Protein AF-A0AAD8X0L3-F1 (afdb_monomer)

Foldseek 3Di:
DQDDDLFDPVLLVVLVCLVPDPAHDFDWDWDDDPLRKIWTWTDDSVHSQKIKIFIAFFAFADDDDRDQEADPQLVVQVCVQLVQFWDWDPPGPPPGHTIITGGCPSPPDPVVSSVNSRSVRNSVLSSQLRNVVVVVVPADAAAKGWTPSDVVWIWIWHDHVQWIKIKGFAADDDVLLLVLLLVVLVVVQVVLVVDPLHWHKDWDQFDDPRCPPPDVVNRDHSNGMIMTIGGPSCCPDPNSSVSSSCSSCVNVSSSVVSVVVVVVVVVVVVVVVVVVVVVVVVVVVVVVPPPPPPPPDDDDDDDDDDDDDPPPVVVVVVVVVVVVVVPPDDDDDDDPPPVVVVVVPPPPDDDDDDDPDPPPPPPDDDDDDLPQFLAADPQQDDPCVVVPVNLLCLCVVVVVVVVVCCVPPNPVPAFPLSVCLVVLLVVLVVLQLQLLLVLLQVVLQQFLFLDPAFDAQSLLVLLVCLSSLSSVVSVVSVVCVVPAVLSSVAAADFVVLLVLLVVCCQPVLQVVQLVVLLVCLPPVNVRHKVVSLLVCLLFALSSLRSTGRVVSVVNVVSLCCSQVVCSVVSNHHSVSVSVSVVVLSVLSRQLRRSGWDDDPVVCVVPVCVCQVAPGVNQSSCCSVVVQANRTSGGCVVCVVVVRGDPCSVVSNVDSVSTDNDQAQEEEEAEAEDLCSQLLFSSHPQVNQLAAQPDDDPCCVVCSVVSVVQLVCLVPVQQEWGWRHWKDQPPHIYTYTYRSDYNVLLVDPVCLVVLVNRVLVVQVVSQVSVHAEYFYDACSLPCVRQLRVVNNCVVPVPRNYAYFPLLLLLLLLLLVQDDPPAQEEEEEPAPDLNSLSNVLVCLVVNRAYEYADPVVLVVSLVVHDPVSSVSYDYDDPDADQEYEHAAQDLVNVVPHDFQREYGYSHPDFYDDNDPRYHGDGRAKWAAAPSMGNQSGDDHRHHGRMDHSSVVLRVLCSVVVPPHHHGRSRDDNNVVSVVSCVVSPTGRPDRD

Sequence (990 aa):
MAFFSSGSRALVEILTRLQSAETPMPVDQTFFEFGSIKYHVQASASDPENVHLSISTPSLSHEASPSTALPEFTLEETRKMYRKFAEIVEPSRDGYALTLKLNFSGLARPKDRARAIRQVSLLQSVVLSSQLKHILGNLGASGATKLVYNHRDPFFVSRTPGKINAIFPMRFRDDTDLAVATSFFQELQEAGNSYSKAPKCSWSAIPPPELRGESVHHLTTNGGFVSFDIFERHVKRNRAAKTAWILLNFQSYVKYHIKCTRSYIQSRMRKRQESLTEVIQGARLRGSDNTKKLQVRKKSKRRLISLGKAKKLQKGFRALVDRIKGLRLRIRVRALDRLRRYYRQCFAVPRVKGNKYYDKLEEEGHHPAITMATRPGPLTEWPWQWMGSFKYLVLAPAALHTAHRVLTKGWGDIDPAYATMLPALLLRMIHNQIWISLSRHQTARRKHIIVDRSLDFDQVDRESSWDDQIIFNGLFFYMAYIAVPNVSRMPLWRTEGVIITALLHIGPVEFLYYWFHRALHHHFLYSRYHSHHHASIVTEPITSVIHPFAEHVVYFLLFSIPTMTPIFTGCGSVLAVVLYITYIDFMNNMGHCNFELVPKWIFQVFPPLKYLMYTPSFHSLHHTQFRTNYSLFMPFYDYIYKTMDNSTDELYERTLKGTEETPDLVHLTHMTTLKSSYHLRVGIASIASKPSDNPVWYMWIIWPMAWLSMVFAWVYGSSAFVVESIKLKKFKMQTWSIPRYNFHYGLIWERESINSLIEKAILDADARGVRVLSLGLLNQAKQLNRSGELFTQKYPKLRVRLVDGSGLATAVVLKSIPLDTKQVFLCGSSSKVAYATAIALCERGVQVIMNEKKEYDTLKSRVPESSTVYLKFTSDEIPQVWIGDIIDDKQQRRAPNGTIFIPTSQFPLKKTRKDCTYLSSPAMKIPETMQNVHTCENWLPRRVMSAWRIAGIIHGLEDWNMHECGDDMMDIEKVWLAAIKNGFIPLSKA

Solvent-accessible surface area (backbone atoms only — not comparable to full-atom values): 54753 Å² total; per-residue (Å²): 128,98,71,85,72,71,46,45,62,66,52,40,52,53,55,49,52,66,72,68,46,93,60,72,68,64,39,82,49,76,52,75,51,91,56,77,26,41,42,37,43,38,31,44,60,92,44,68,62,45,35,38,42,31,38,28,67,66,59,64,47,79,83,66,64,92,66,69,64,66,58,67,73,43,51,53,56,49,50,69,73,38,59,87,40,39,46,79,46,83,78,42,53,91,91,25,37,41,24,34,42,33,35,62,78,88,44,86,47,72,70,52,44,54,51,49,44,57,52,60,21,27,46,66,47,51,52,53,32,44,52,49,50,53,52,64,70,70,58,55,87,72,62,55,46,59,30,32,60,34,96,89,57,48,35,34,42,30,45,49,96,84,35,36,38,41,38,36,56,30,77,64,95,44,73,68,54,35,56,52,42,53,56,51,45,53,52,46,26,54,51,23,68,68,39,88,90,50,52,41,37,46,68,36,78,58,80,59,81,70,58,70,90,60,61,64,79,74,67,65,46,85,61,15,31,41,34,34,45,43,39,65,86,54,40,53,79,87,34,34,52,56,46,45,51,49,63,76,41,40,65,59,51,52,58,49,51,42,52,51,50,52,54,50,50,54,52,50,51,50,54,49,50,53,56,53,48,51,53,52,53,53,51,56,62,56,58,70,67,60,77,80,72,81,85,84,85,86,82,89,82,93,79,90,85,79,93,84,79,84,76,68,68,67,61,60,54,53,61,54,54,55,59,62,64,70,73,77,79,84,86,81,91,86,70,83,80,58,56,73,63,53,68,76,69,73,82,71,84,77,90,73,83,85,77,93,80,71,92,82,69,81,88,66,78,94,73,78,81,84,71,65,18,87,48,64,41,84,55,35,67,54,97,52,58,92,47,59,94,54,44,70,59,74,49,44,66,60,52,52,51,50,52,51,46,42,75,73,60,39,75,86,73,54,44,68,46,69,65,42,48,63,58,50,53,50,48,50,55,52,52,52,50,51,47,40,20,50,42,38,36,50,49,27,64,44,35,28,43,66,66,97,67,69,51,37,49,72,53,51,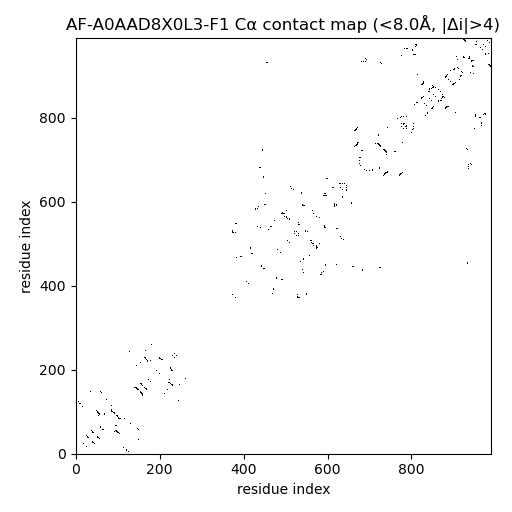62,70,52,58,59,40,62,53,61,55,54,52,51,50,53,47,52,57,49,45,48,74,72,34,75,56,49,66,66,36,46,62,74,41,70,69,20,44,53,51,23,50,53,37,40,75,44,60,40,37,55,52,42,25,55,51,49,54,50,34,64,34,72,74,41,15,36,18,35,46,41,42,36,53,68,44,54,71,35,41,27,55,47,66,59,40,55,19,38,50,60,46,52,53,52,49,56,53,66,38,48,36,49,49,50,23,35,76,73,70,35,28,24,44,51,50,45,54,51,50,52,50,49,53,53,48,54,41,29,50,29,22,23,43,40,55,80,82,61,70,62,58,44,67,78,40,56,73,47,58,37,63,39,62,45,17,48,44,43,46,46,19,45,73,67,66,76,30,39,51,37,69,50,32,38,44,58,14,63,75,70,68,32,53,55,89,56,39,67,60,51,42,55,52,19,67,71,39,48,94,76,70,38,44,30,40,36,38,38,57,38,58,52,65,68,40,55,40,34,35,62,42,34,40,63,70,50,5,49,37,36,66,76,64,88,56,79,66,55,68,75,54,40,65,59,32,53,50,51,48,50,51,27,56,76,69,44,82,51,55,42,58,43,37,44,38,36,46,85,89,50,36,34,33,33,31,34,39,48,50,40,49,70,51,77,71,36,76,85,42,44,64,61,51,48,52,38,51,49,52,46,52,52,52,37,38,76,56,63,19,48,22,38,14,38,33,75,74,70,30,30,59,93,74,36,34,20,47,36,55,53,48,70,76,41,79,82,62,76,34,32,44,23,34,17,48,27,35,28,24,33,48,45,62,71,66,51,65,88,87,58,58,48,37,28,49,41,84,48,90,47,70,31,42,51,52,39,51,46,58,33,19,71,70,70,24,31,41,34,30,70,51,66,73,60,46,57,57,48,56,77,71,39,56,78,91,31,43,83,25,56,41,84,48,89,81,79,75,52,52,35,36,36,30,49,62,76,50,79,67,57,62,68,70,49,52,88,60,20,37,38,43,34,57,24,83,58,70,78,78,83,83,61,87,67,41,46,75,51,68,32,36,41,29,33,57,39,84,74,50,35,40,56,44,53,17,54,57,66,32,53,74,65,30,43,45,22,31,62,50,31,27,50,46,40,54,73,69,65,56,89,65,61,27,28,51,90,50,64,57,59,39,67,62,45,42,53,51,38,47,75,70,45,40,38,74,68,71,86,126

pLDDT: mean 82.47, std 17.4, range [23.55, 97.81]

Structure (mmCIF, N/CA/C/O backbone):
data_AF-A0AAD8X0L3-F1
#
_entry.id   AF-A0AAD8X0L3-F1
#
loop_
_atom_site.group_PDB
_atom_site.id
_atom_site.type_symbol
_atom_site.label_atom_id
_atom_site.label_alt_id
_atom_site.label_comp_id
_atom_site.label_asym_id
_atom_site.label_entity_id
_atom_site.label_seq_id
_atom_site.pdbx_PDB_ins_code
_atom_site.Cartn_x
_atom_site.Cartn_y
_atom_site.Cartn_z
_atom_site.occupancy
_atom_site.B_iso_or_equiv
_atom_site.auth_seq_id
_atom_site.auth_comp_id
_atom_site.auth_asym_id
_atom_site.auth_atom_id
_atom_site.pdbx_PDB_model_num
ATOM 1 N N . MET A 1 1 ? -1.673 -40.780 11.406 1.00 55.72 1 MET A N 1
ATOM 2 C CA . MET A 1 1 ? -1.798 -41.857 10.395 1.00 55.72 1 MET A CA 1
ATOM 3 C C . MET A 1 1 ? -1.290 -41.289 9.078 1.00 55.72 1 MET A C 1
ATOM 5 O O . MET A 1 1 ? -1.738 -40.212 8.727 1.00 55.72 1 MET A O 1
ATOM 9 N N . ALA A 1 2 ? -0.320 -41.915 8.402 1.00 64.75 2 ALA A N 1
ATOM 10 C CA . ALA A 1 2 ? 0.310 -41.288 7.230 1.00 64.75 2 ALA A CA 1
ATOM 11 C C . ALA A 1 2 ? -0.567 -41.329 5.964 1.00 64.75 2 ALA A C 1
ATOM 13 O O . ALA A 1 2 ? -0.543 -40.376 5.199 1.00 64.75 2 ALA A O 1
ATOM 14 N N . PHE A 1 3 ? -1.374 -42.381 5.776 1.00 71.19 3 PHE A N 1
ATOM 15 C CA . PHE A 1 3 ? -2.260 -42.572 4.618 1.00 71.19 3 PHE A CA 1
ATOM 16 C C . PHE A 1 3 ? -3.674 -42.968 5.053 1.00 71.19 3 PHE A C 1
ATOM 18 O O . PHE A 1 3 ? -3.833 -43.651 6.065 1.00 71.19 3 PHE A O 1
ATOM 25 N N . PHE A 1 4 ? -4.690 -42.589 4.274 1.00 77.19 4 PHE A N 1
ATOM 26 C CA . PHE A 1 4 ? -6.073 -43.007 4.518 1.00 77.19 4 PHE A CA 1
ATOM 27 C C . PHE A 1 4 ? -6.320 -44.444 4.047 1.00 77.19 4 PHE A C 1
ATOM 29 O O . PHE A 1 4 ? -5.908 -44.835 2.954 1.00 77.19 4 PHE A O 1
ATOM 36 N N . SER A 1 5 ? -7.007 -45.220 4.887 1.00 76.69 5 SER A N 1
ATOM 37 C CA . SER A 1 5 ? -7.491 -46.561 4.547 1.00 76.69 5 SER A CA 1
ATOM 38 C C . SER A 1 5 ? -8.616 -46.460 3.521 1.00 76.69 5 SER A C 1
ATOM 40 O O . SER A 1 5 ? -9.498 -45.629 3.696 1.00 76.69 5 SER A O 1
ATOM 42 N N . SER A 1 6 ? -8.607 -47.316 2.496 1.00 74.69 6 SER A N 1
ATOM 43 C CA . SER A 1 6 ? -9.708 -47.421 1.526 1.00 74.69 6 SER A CA 1
ATOM 44 C C . SER A 1 6 ? -10.934 -48.153 2.058 1.00 74.69 6 SER A C 1
ATOM 46 O O . SER A 1 6 ? -11.995 -48.069 1.452 1.00 74.69 6 SER A O 1
ATOM 48 N N . GLY A 1 7 ? -10.776 -48.901 3.154 1.00 82.44 7 GLY A N 1
ATOM 49 C CA . GLY A 1 7 ? -11.873 -49.587 3.823 1.00 82.44 7 GLY A CA 1
ATOM 50 C C . GLY A 1 7 ? -12.366 -48.819 5.043 1.00 82.44 7 GLY A C 1
ATOM 51 O O . GLY A 1 7 ? -11.538 -48.343 5.836 1.00 82.44 7 GLY A O 1
ATOM 52 N N . SER A 1 8 ? -13.688 -48.768 5.215 1.00 86.94 8 SER A N 1
ATOM 53 C CA . SER A 1 8 ? -14.345 -48.239 6.413 1.00 86.94 8 SER A CA 1
ATOM 54 C C . SER A 1 8 ? -13.998 -49.087 7.636 1.00 86.94 8 SER A C 1
ATOM 56 O O . SER A 1 8 ? -14.292 -50.282 7.696 1.00 86.94 8 SER A O 1
ATOM 58 N N . ARG A 1 9 ? -13.369 -48.468 8.640 1.00 87.12 9 ARG A N 1
ATOM 59 C CA . ARG A 1 9 ? -13.084 -49.143 9.917 1.00 87.12 9 ARG A CA 1
ATOM 60 C C . ARG A 1 9 ? -14.352 -49.358 10.734 1.00 87.12 9 ARG A C 1
ATOM 62 O O . ARG A 1 9 ? -14.476 -50.409 11.351 1.00 87.12 9 ARG A O 1
ATOM 69 N N . ALA A 1 10 ? -15.281 -48.403 10.677 1.00 88.06 10 ALA A N 1
ATOM 70 C CA . ALA A 1 10 ? -16.565 -48.489 11.360 1.00 88.06 10 ALA A CA 1
ATOM 71 C C . ALA A 1 10 ? -17.381 -49.685 10.850 1.00 88.06 10 ALA A C 1
ATOM 73 O O . ALA A 1 10 ? -17.839 -50.485 11.658 1.00 88.06 10 ALA A O 1
ATOM 74 N N . LEU A 1 11 ? -17.468 -49.889 9.526 1.00 89.25 11 LEU A N 1
ATOM 75 C CA . LEU A 1 11 ? -18.141 -51.069 8.964 1.00 89.25 11 LEU A CA 1
ATOM 76 C C . LEU A 1 11 ? -17.488 -52.376 9.410 1.00 89.25 11 LEU A C 1
ATOM 78 O O . LEU A 1 11 ? -18.193 -53.316 9.761 1.00 89.25 11 LEU A O 1
ATOM 82 N N . VAL A 1 12 ? -16.152 -52.446 9.418 1.00 89.25 12 VAL A N 1
ATOM 83 C CA . VAL A 1 12 ? -15.455 -53.651 9.891 1.00 89.25 12 VAL A CA 1
ATOM 84 C C . VAL A 1 12 ? -15.787 -53.918 11.355 1.00 89.25 12 VAL A C 1
ATOM 86 O O . VAL A 1 12 ? -16.099 -55.052 11.693 1.00 89.25 12 VAL A O 1
ATOM 89 N N . GLU A 1 13 ? -15.747 -52.903 12.213 1.00 88.75 13 GLU A N 1
ATOM 90 C CA . GLU A 1 13 ? -16.024 -53.047 13.643 1.00 88.75 13 GLU A CA 1
ATOM 91 C C . GLU A 1 13 ? -17.478 -53.458 13.912 1.00 88.75 13 GLU A C 1
ATOM 93 O O . GLU A 1 13 ? -17.706 -54.427 14.633 1.00 88.75 13 GLU A O 1
ATOM 98 N N . ILE A 1 14 ? -18.448 -52.792 13.277 1.00 87.50 14 ILE A N 1
ATOM 99 C CA . ILE A 1 14 ? -19.883 -53.076 13.431 1.00 87.50 14 ILE A CA 1
ATOM 100 C C . ILE A 1 14 ? -20.213 -54.486 12.928 1.00 87.50 14 ILE A C 1
ATOM 102 O O . ILE A 1 14 ? -20.806 -55.276 13.658 1.00 87.50 14 ILE A O 1
ATOM 106 N N . LEU A 1 15 ? -19.788 -54.838 11.710 1.00 87.38 15 LEU A N 1
ATOM 107 C CA . LEU A 1 15 ? -20.091 -56.147 11.123 1.00 87.38 15 LEU A CA 1
ATOM 108 C C . LEU A 1 15 ? -19.349 -57.284 11.831 1.00 87.38 15 LEU A C 1
ATOM 110 O O . LEU A 1 15 ? -19.894 -58.376 11.960 1.00 87.38 15 LEU A O 1
ATOM 114 N N . THR A 1 16 ? -18.126 -57.046 12.316 1.00 87.69 16 THR A N 1
ATOM 115 C CA . THR A 1 16 ? -17.400 -58.058 13.100 1.00 87.69 16 THR A CA 1
ATOM 116 C C . THR A 1 16 ? -18.094 -58.296 14.435 1.00 87.69 16 THR A C 1
ATOM 118 O O . THR A 1 16 ? -18.279 -59.452 14.793 1.00 87.69 16 THR A O 1
ATOM 121 N N . ARG A 1 17 ? -18.539 -57.234 15.128 1.00 85.06 17 ARG A N 1
ATOM 122 C CA . ARG A 1 17 ? -19.309 -57.354 16.378 1.00 85.06 17 ARG A CA 1
ATOM 123 C C . ARG A 1 17 ? -20.612 -58.120 16.181 1.00 85.06 17 ARG A C 1
ATOM 125 O O . ARG A 1 17 ? -20.896 -59.010 16.970 1.00 85.06 17 ARG A O 1
ATOM 132 N N . LEU A 1 18 ? -21.354 -57.817 15.115 1.00 82.75 18 LEU A N 1
ATOM 133 C CA . LEU A 1 18 ? -22.588 -58.527 14.764 1.00 82.75 18 LEU A CA 1
ATOM 134 C C . LEU A 1 18 ? -22.353 -60.021 14.508 1.00 82.75 18 LEU A C 1
ATOM 136 O O . LEU A 1 18 ? -23.173 -60.844 14.886 1.00 82.75 18 LEU A O 1
ATOM 140 N N . GLN A 1 19 ? -21.230 -60.381 13.885 1.00 79.56 19 GLN A N 1
ATOM 141 C CA . GLN A 1 19 ? -20.893 -61.776 13.584 1.00 79.56 19 GLN A CA 1
ATOM 142 C C . GLN A 1 19 ? -20.275 -62.537 14.765 1.00 79.56 19 GLN A C 1
ATOM 144 O O . GLN A 1 19 ? -20.281 -63.765 14.752 1.00 79.56 19 GLN A O 1
ATOM 149 N N . SER A 1 20 ? -19.698 -61.837 15.746 1.00 78.44 20 SER A N 1
ATOM 150 C CA . SER A 1 20 ? -19.102 -62.441 16.944 1.00 78.44 20 SER A CA 1
ATOM 151 C C . SER A 1 20 ? -20.049 -62.499 18.144 1.00 78.44 20 SER A C 1
ATOM 153 O O . SER A 1 20 ? -19.664 -63.050 19.169 1.00 78.44 20 SER A O 1
ATOM 155 N N . ALA A 1 21 ? -21.227 -61.877 18.062 1.00 76.31 21 ALA A N 1
ATOM 156 C CA . ALA A 1 21 ? -22.197 -61.868 19.149 1.00 76.31 21 ALA A CA 1
ATOM 157 C C . ALA A 1 21 ? -22.829 -63.260 19.324 1.00 76.31 21 ALA A C 1
ATOM 159 O O . ALA A 1 21 ? -23.284 -63.862 18.354 1.00 76.31 21 ALA A O 1
ATOM 160 N N . GLU A 1 22 ? -22.861 -63.761 20.562 1.00 69.94 22 GLU A N 1
ATOM 161 C CA . GLU A 1 22 ? -23.489 -65.050 20.899 1.00 69.94 22 GLU A CA 1
ATOM 162 C C . GLU A 1 22 ? -25.023 -64.994 20.798 1.00 69.94 22 GLU A C 1
ATOM 164 O O . GLU A 1 22 ? -25.663 -66.006 20.520 1.00 69.94 22 GLU A O 1
ATOM 169 N N . THR A 1 23 ? -25.613 -63.806 20.973 1.00 75.38 23 THR A N 1
ATOM 170 C CA . THR A 1 23 ? -27.050 -63.548 20.827 1.00 75.38 23 THR A CA 1
ATOM 171 C C . THR A 1 23 ? -27.319 -62.503 19.735 1.00 75.38 23 THR A C 1
ATOM 173 O O . THR A 1 23 ? -26.537 -61.558 19.586 1.00 75.38 23 THR A O 1
ATOM 176 N N . PRO A 1 24 ? -28.420 -62.627 18.963 1.00 73.12 24 PRO A N 1
ATOM 177 C CA . PRO A 1 24 ? -28.821 -61.617 17.987 1.00 73.12 24 PRO A CA 1
ATOM 178 C C . PRO A 1 24 ? -28.979 -60.230 18.615 1.00 73.12 24 PRO A C 1
ATOM 180 O O . PRO A 1 24 ? -29.865 -60.006 19.439 1.00 73.12 24 PRO A O 1
ATOM 183 N N . MET A 1 25 ? -28.132 -59.283 18.210 1.00 76.06 25 MET A N 1
ATOM 184 C CA . MET A 1 25 ? -28.205 -57.897 18.671 1.00 76.06 25 MET A CA 1
ATOM 185 C C . MET A 1 25 ? -28.870 -57.018 17.604 1.00 76.06 25 MET A C 1
ATOM 187 O O . MET A 1 25 ? -28.342 -56.939 16.490 1.00 76.06 25 MET A O 1
ATOM 191 N N . PRO A 1 26 ? -29.979 -56.319 17.913 1.00 82.81 26 PRO A N 1
ATOM 192 C CA . PRO A 1 26 ? -30.528 -55.334 16.996 1.00 82.81 26 PRO A CA 1
ATOM 193 C C . PRO A 1 26 ? -29.548 -54.164 16.862 1.00 82.81 26 PRO A C 1
ATOM 195 O O . PRO A 1 26 ? -29.028 -53.646 17.853 1.00 82.81 26 PRO A O 1
ATOM 198 N N . VAL A 1 27 ? -29.289 -53.742 15.629 1.00 84.88 27 VAL A N 1
ATOM 199 C CA . VAL A 1 27 ? -28.423 -52.599 15.325 1.00 84.88 27 VAL A CA 1
ATOM 200 C C . VAL A 1 27 ? -29.174 -51.688 14.380 1.00 84.88 27 VAL A C 1
ATOM 202 O O . VAL A 1 27 ? -29.648 -52.138 13.348 1.00 84.88 27 VAL A O 1
ATOM 205 N N . ASP A 1 28 ? -29.256 -50.408 14.719 1.00 89.38 28 ASP A N 1
ATOM 206 C CA . ASP A 1 28 ? -29.741 -49.356 13.832 1.00 89.38 28 ASP A CA 1
ATOM 207 C C . ASP A 1 28 ? -28.816 -48.150 14.002 1.00 89.38 28 ASP A C 1
ATOM 209 O O . ASP A 1 28 ? -28.874 -47.428 14.999 1.00 89.38 28 ASP A O 1
ATOM 213 N N . GLN A 1 29 ? -27.849 -48.010 13.096 1.00 89.50 29 GLN A N 1
ATOM 214 C CA . GLN A 1 29 ? -26.803 -46.997 13.212 1.00 89.50 29 GLN A CA 1
ATOM 215 C C . GLN A 1 29 ? -26.589 -46.267 11.896 1.00 89.50 29 GLN A C 1
ATOM 217 O O . GLN A 1 29 ? -26.355 -46.873 10.850 1.00 89.50 29 GLN A O 1
ATOM 222 N N . THR A 1 30 ? -26.595 -44.937 11.976 1.00 90.62 30 THR A N 1
ATOM 223 C CA . THR A 1 30 ? -26.184 -44.047 10.890 1.00 90.62 30 THR A CA 1
ATOM 224 C C . THR A 1 30 ? -24.856 -43.394 11.246 1.00 90.62 30 THR A C 1
ATOM 226 O O . THR A 1 30 ? -24.714 -42.830 12.329 1.00 90.62 30 THR A O 1
ATOM 229 N N . PHE A 1 31 ? -23.894 -43.415 10.329 1.00 90.31 31 PHE A N 1
ATOM 230 C CA . PHE A 1 31 ? -22.621 -42.714 10.500 1.00 90.31 31 PHE A CA 1
ATOM 231 C C . PHE A 1 31 ? -22.119 -42.131 9.178 1.00 90.31 31 PHE A C 1
ATOM 233 O O . PHE A 1 31 ? -22.585 -42.488 8.093 1.00 90.31 31 PHE A O 1
ATOM 240 N N . PHE A 1 32 ? -21.169 -41.203 9.287 1.00 87.00 32 PHE A N 1
ATOM 241 C CA . PHE A 1 32 ? -20.668 -40.419 8.165 1.00 87.00 32 PHE A CA 1
ATOM 242 C C . PHE A 1 32 ? -19.171 -40.628 7.959 1.00 87.00 32 PHE A C 1
ATOM 244 O O . PHE A 1 32 ? -18.408 -40.715 8.922 1.00 87.00 32 PHE A O 1
ATOM 251 N N . GLU A 1 33 ? -18.746 -40.650 6.698 1.00 81.50 33 GLU A N 1
ATOM 252 C CA . GLU A 1 33 ? -17.339 -40.756 6.308 1.00 81.50 33 GLU A CA 1
ATOM 253 C C . GLU A 1 33 ? -16.919 -39.634 5.342 1.00 81.50 33 GLU A C 1
ATOM 255 O O . GLU A 1 33 ? -17.734 -38.847 4.848 1.00 81.50 33 GLU A O 1
ATOM 260 N N . PHE A 1 34 ? -15.608 -39.522 5.099 1.00 73.94 34 PHE A N 1
ATOM 261 C CA . PHE A 1 34 ? -15.043 -38.513 4.200 1.00 73.94 34 PHE A CA 1
ATOM 262 C C . PHE A 1 34 ? -15.639 -38.620 2.787 1.00 73.94 34 PHE A C 1
ATOM 264 O O . PHE A 1 34 ? -15.711 -39.707 2.222 1.00 73.94 34 PHE A O 1
ATOM 271 N N . GLY A 1 35 ? -15.997 -37.472 2.197 1.00 70.44 35 GLY A N 1
ATOM 272 C CA . GLY A 1 35 ? -16.643 -37.404 0.876 1.00 70.44 35 GLY A CA 1
ATOM 273 C C . GLY A 1 35 ? -18.162 -37.207 0.918 1.00 70.44 35 GLY A C 1
ATOM 274 O O . GLY A 1 35 ? -18.832 -37.524 -0.056 1.00 70.44 35 GLY A O 1
ATOM 275 N N . SER A 1 36 ? -18.708 -36.695 2.031 1.00 74.50 36 SER A N 1
ATOM 276 C CA . SER A 1 36 ? -20.160 -36.524 2.244 1.00 74.50 36 SER A CA 1
ATOM 277 C C . SER A 1 36 ? -20.928 -37.846 2.174 1.00 74.50 36 SER A C 1
ATOM 279 O O . SER A 1 36 ? -22.040 -37.904 1.658 1.00 74.50 36 SER A O 1
ATOM 281 N N . ILE A 1 37 ? -20.314 -38.917 2.677 1.00 80.81 37 ILE A N 1
ATOM 282 C CA . ILE A 1 37 ? -20.874 -40.265 2.606 1.00 80.81 37 ILE A CA 1
ATOM 283 C C . ILE A 1 37 ? -21.639 -40.553 3.875 1.00 80.81 37 ILE A C 1
ATOM 285 O O . ILE A 1 37 ? -21.147 -40.293 4.974 1.00 80.81 37 ILE A O 1
ATOM 289 N N . LYS A 1 38 ? -22.826 -41.124 3.702 1.00 88.44 38 LYS A N 1
ATOM 290 C CA . LYS A 1 38 ? -23.701 -41.560 4.783 1.00 88.44 38 LYS A CA 1
ATOM 291 C C . LYS A 1 38 ? -23.919 -43.061 4.650 1.00 88.44 38 LYS A C 1
ATOM 293 O O . LYS A 1 38 ? -24.423 -43.519 3.626 1.00 88.44 38 LYS A O 1
ATOM 298 N N . TYR A 1 39 ? -23.567 -43.801 5.692 1.00 91.38 39 TYR A N 1
ATOM 299 C CA . TYR A 1 39 ? -23.903 -45.212 5.831 1.00 91.38 39 TYR A CA 1
ATOM 300 C C . TYR A 1 39 ? -25.032 -45.384 6.837 1.00 91.38 39 TYR A C 1
ATOM 302 O O . TYR A 1 39 ? -25.112 -44.652 7.823 1.00 91.38 39 TYR A O 1
ATOM 310 N N . HIS A 1 40 ? -25.884 -46.372 6.592 1.00 92.44 40 HIS A N 1
ATOM 311 C CA . HIS A 1 40 ? -26.893 -46.846 7.528 1.00 92.44 40 HIS A CA 1
ATOM 312 C C . HIS A 1 40 ? -26.847 -48.361 7.585 1.00 92.44 40 HIS A C 1
ATOM 314 O O . HIS A 1 40 ? -26.968 -49.023 6.556 1.00 92.44 40 HIS A O 1
ATOM 320 N N . VAL A 1 41 ? -26.614 -48.894 8.778 1.00 91.56 41 VAL A N 1
ATOM 321 C CA . VAL A 1 41 ? -26.578 -50.332 9.035 1.00 91.56 41 VAL A CA 1
ATOM 322 C C . VAL A 1 41 ? -27.764 -50.664 9.917 1.00 91.56 41 VAL A C 1
ATOM 324 O O . VAL A 1 41 ? -27.864 -50.127 11.021 1.00 91.56 41 VAL A O 1
ATOM 327 N N . GLN A 1 42 ? -28.633 -51.546 9.429 1.00 89.88 42 GLN A N 1
ATOM 328 C CA . GLN A 1 42 ? -29.778 -52.041 10.176 1.00 89.88 42 GLN A CA 1
ATOM 329 C C . GLN A 1 42 ? -29.788 -53.574 10.222 1.00 89.88 42 GLN A C 1
ATOM 331 O O . GLN A 1 42 ? -29.702 -54.231 9.186 1.00 89.88 42 GLN A O 1
ATOM 336 N N . ALA A 1 43 ? -29.923 -54.135 11.418 1.00 87.69 43 ALA A N 1
ATOM 337 C CA . ALA A 1 43 ? -30.124 -55.556 11.679 1.00 87.69 43 ALA A CA 1
ATOM 338 C C . ALA A 1 43 ? -31.229 -55.707 12.734 1.00 87.69 43 ALA A C 1
ATOM 340 O O . ALA A 1 43 ? -31.226 -54.984 13.734 1.00 87.69 43 ALA A O 1
ATOM 341 N N . SER A 1 44 ? -32.174 -56.621 12.510 1.00 83.56 44 SER A N 1
ATOM 342 C CA . SER A 1 44 ? -33.275 -56.896 13.441 1.00 83.56 44 SER A CA 1
ATOM 343 C C . SER A 1 44 ? -33.000 -58.169 14.235 1.00 83.56 44 SER A C 1
ATOM 345 O O . SER A 1 44 ? -32.460 -59.130 13.696 1.00 83.56 44 SER A O 1
ATOM 347 N N . ALA A 1 45 ? -33.445 -58.223 15.491 1.00 78.19 45 ALA A N 1
ATOM 348 C CA . ALA A 1 45 ? -33.410 -59.458 16.276 1.00 78.19 45 ALA A CA 1
ATOM 349 C C . ALA A 1 45 ? -34.342 -60.550 15.706 1.00 78.19 45 ALA A C 1
ATOM 351 O O . ALA A 1 45 ? -34.109 -61.732 15.938 1.00 78.19 45 ALA A O 1
ATOM 352 N N . SER A 1 46 ? -35.375 -60.162 14.943 1.00 77.00 46 SER A N 1
ATOM 353 C CA . SER A 1 46 ? -36.316 -61.082 14.285 1.00 77.00 46 SER A CA 1
ATOM 354 C C . SER A 1 46 ? -35.780 -61.716 12.995 1.00 77.00 46 SER A C 1
ATOM 356 O O . SER A 1 46 ? -36.337 -62.711 12.544 1.00 77.00 46 SER A O 1
ATOM 358 N N . ASP A 1 47 ? -34.726 -61.149 12.400 1.00 78.81 47 ASP A N 1
ATOM 359 C CA . ASP A 1 47 ? -34.058 -61.655 11.193 1.00 78.81 47 ASP A CA 1
ATOM 360 C C . ASP A 1 47 ? -32.530 -61.533 11.366 1.00 78.81 47 ASP A C 1
ATOM 362 O O . ASP A 1 47 ? -31.906 -60.609 10.836 1.00 78.81 47 ASP A O 1
ATOM 366 N N . PRO A 1 48 ? -31.914 -62.418 12.175 1.00 74.38 48 PRO A N 1
ATOM 367 C CA . PRO A 1 48 ? -30.509 -62.300 12.565 1.00 74.38 48 PRO A CA 1
ATOM 368 C C . PRO A 1 48 ? -29.527 -62.587 11.423 1.00 74.38 48 PRO A C 1
ATOM 370 O O . PRO A 1 48 ? -28.356 -62.215 11.505 1.00 74.38 48 PRO A O 1
ATOM 373 N N . GLU A 1 49 ? -29.974 -63.267 10.365 1.00 78.62 49 GLU A N 1
ATOM 374 C CA . GLU A 1 49 ? -29.107 -63.669 9.257 1.00 78.62 49 GLU A CA 1
ATOM 375 C C . GLU A 1 49 ? -28.907 -62.563 8.219 1.00 78.62 49 GLU A C 1
ATOM 377 O O . GLU A 1 49 ? -27.910 -62.586 7.488 1.00 78.62 49 GLU A O 1
ATOM 382 N N . ASN A 1 50 ? -29.824 -61.592 8.159 1.00 86.19 50 ASN A N 1
ATOM 383 C CA . ASN A 1 50 ? -29.815 -60.534 7.158 1.00 86.19 50 ASN A CA 1
ATOM 384 C C . ASN A 1 50 ? -29.483 -59.170 7.776 1.00 86.19 50 ASN A C 1
ATOM 386 O O . ASN A 1 50 ? -30.175 -58.657 8.653 1.00 86.19 50 ASN A O 1
ATOM 390 N N . VAL A 1 51 ? -28.434 -58.533 7.254 1.00 89.31 51 VAL A N 1
ATOM 391 C CA . VAL A 1 51 ? -28.028 -57.175 7.636 1.00 89.31 51 VAL A CA 1
ATOM 392 C C . VAL A 1 51 ? -28.231 -56.236 6.453 1.00 89.31 51 VAL A C 1
ATOM 394 O O . VAL A 1 51 ? -27.649 -56.434 5.388 1.00 89.31 51 VAL A O 1
ATOM 397 N N . HIS A 1 52 ? -29.019 -55.181 6.635 1.00 90.81 52 HIS A N 1
ATOM 398 C CA . HIS A 1 52 ? -29.235 -54.156 5.620 1.00 90.81 52 HIS A CA 1
ATOM 399 C C . HIS A 1 52 ? -28.181 -53.053 5.738 1.00 90.81 52 HIS A C 1
ATOM 401 O O . HIS A 1 52 ? -28.135 -52.323 6.726 1.00 90.81 52 HIS A O 1
ATOM 407 N N . LEU A 1 53 ? -27.350 -52.905 4.708 1.00 92.00 53 LEU A N 1
ATOM 408 C CA . LEU A 1 53 ? -26.370 -51.831 4.573 1.00 92.00 53 LEU A CA 1
ATOM 409 C C . LEU A 1 53 ? -26.815 -50.871 3.471 1.00 92.00 53 LEU A C 1
ATOM 411 O O . LEU A 1 53 ? -26.795 -51.227 2.295 1.00 92.00 53 LEU A O 1
ATOM 415 N N . SER A 1 54 ? -27.164 -49.643 3.837 1.00 91.19 54 SER A N 1
ATOM 416 C CA . SER A 1 54 ? -27.507 -48.585 2.886 1.00 91.19 54 SER A CA 1
ATOM 417 C C . SER A 1 54 ? -26.399 -47.535 2.812 1.00 91.19 54 SER A C 1
ATOM 419 O O . SER A 1 54 ? -25.856 -47.120 3.837 1.00 91.19 54 SER A O 1
ATOM 421 N N . ILE A 1 55 ? -26.053 -47.100 1.601 1.00 89.56 55 ILE A N 1
ATOM 422 C CA . ILE A 1 55 ? -25.043 -46.070 1.332 1.00 89.56 55 ILE A CA 1
ATOM 423 C C . ILE A 1 55 ? -25.662 -44.931 0.520 1.00 89.56 55 ILE A C 1
ATOM 425 O O . ILE A 1 55 ? -26.352 -45.143 -0.476 1.00 89.56 55 ILE A O 1
ATOM 429 N N . SER A 1 56 ? -25.394 -43.703 0.949 1.00 86.44 56 SER A N 1
ATOM 430 C CA . SER A 1 56 ? -25.642 -42.489 0.177 1.00 86.44 56 SER A CA 1
ATOM 431 C C . SER A 1 56 ? -24.295 -41.859 -0.166 1.00 86.44 56 SER A C 1
ATOM 433 O O . SER A 1 56 ? -23.472 -41.608 0.720 1.00 86.44 56 SER A O 1
ATOM 435 N N . THR A 1 57 ? -24.038 -41.678 -1.461 1.00 79.06 57 THR A N 1
ATOM 436 C CA . THR A 1 57 ? -22.778 -41.153 -1.996 1.00 79.06 57 THR A CA 1
ATOM 437 C C . THR A 1 57 ? -23.065 -40.265 -3.212 1.00 79.06 57 THR A C 1
ATOM 439 O O . THR A 1 57 ? -23.968 -40.591 -3.985 1.00 79.06 57 THR A O 1
ATOM 442 N N . PRO A 1 58 ? -22.352 -39.138 -3.385 1.00 70.38 58 PRO A N 1
ATOM 443 C CA . PRO A 1 58 ? -22.554 -38.264 -4.538 1.00 70.38 58 PRO A CA 1
ATOM 444 C C . PRO A 1 58 ? -22.135 -38.941 -5.855 1.00 70.38 58 PRO A C 1
ATOM 446 O O . PRO A 1 58 ? -21.133 -39.656 -5.907 1.00 70.38 58 PRO A O 1
ATOM 449 N N . SER A 1 59 ? -22.888 -38.680 -6.929 1.00 67.75 59 SER A N 1
ATOM 450 C CA . SER A 1 59 ? -22.534 -39.090 -8.296 1.00 67.75 59 SER A CA 1
ATOM 451 C C . SER A 1 59 ? -21.355 -38.266 -8.826 1.00 67.75 59 SER A C 1
ATOM 453 O O . SER A 1 59 ? -21.324 -37.048 -8.653 1.00 67.75 59 SER A O 1
ATOM 455 N N . LEU A 1 60 ? -20.410 -38.901 -9.530 1.00 69.81 60 LEU A N 1
ATOM 456 C CA . LEU A 1 60 ? -19.255 -38.233 -10.152 1.00 69.81 60 LEU A CA 1
ATOM 457 C C . LEU A 1 60 ? -19.592 -37.430 -11.441 1.00 69.81 60 LEU A C 1
ATOM 459 O O . LEU A 1 60 ? -18.680 -37.122 -12.206 1.00 69.81 60 LEU A O 1
ATOM 463 N N . SER A 1 61 ? -20.856 -37.069 -11.708 1.00 59.78 61 SER A N 1
ATOM 464 C CA . SER A 1 61 ? -21.303 -36.438 -12.969 1.00 59.78 61 SER A CA 1
ATOM 465 C C . SER A 1 61 ? -21.292 -34.895 -12.995 1.00 59.78 61 SER A C 1
ATOM 467 O O . SER A 1 61 ? -21.381 -34.216 -11.968 1.00 59.78 61 SER A O 1
ATOM 469 N N . HIS A 1 62 ? -21.208 -34.339 -14.214 1.00 52.41 62 HIS A N 1
ATOM 470 C CA . HIS A 1 62 ? -21.433 -32.922 -14.523 1.00 52.41 62 HIS A CA 1
ATOM 471 C C . HIS A 1 62 ? -22.931 -32.631 -14.300 1.00 52.41 62 HIS A C 1
ATOM 473 O O . HIS A 1 62 ? -23.753 -33.273 -14.935 1.00 52.41 62 HIS A O 1
ATOM 479 N N . GLU A 1 63 ? -23.277 -31.738 -13.364 1.00 50.97 63 GLU A N 1
ATOM 480 C CA . GLU A 1 63 ? -24.666 -31.389 -12.962 1.00 50.97 63 GLU A CA 1
ATOM 481 C C . GLU A 1 63 ? -25.420 -32.397 -12.069 1.00 50.97 63 GLU A C 1
ATOM 483 O O . GLU A 1 63 ? -26.606 -32.664 -12.250 1.00 50.97 63 GLU A O 1
ATOM 488 N N . ALA A 1 64 ? -24.774 -32.932 -11.031 1.00 44.00 64 ALA A N 1
ATOM 489 C CA . ALA A 1 64 ? -25.483 -33.739 -10.038 1.00 44.00 64 ALA A CA 1
ATOM 490 C C . ALA A 1 64 ? -26.418 -32.886 -9.145 1.00 44.00 64 ALA A C 1
ATOM 492 O O . ALA A 1 64 ? -26.008 -32.383 -8.095 1.00 44.00 64 ALA A O 1
ATOM 493 N N . SER A 1 65 ? -27.698 -32.789 -9.526 1.00 42.97 65 SER A N 1
ATOM 494 C CA . SER A 1 65 ? -28.776 -32.893 -8.529 1.00 42.97 65 SER A CA 1
ATOM 495 C C . SER A 1 65 ? -28.619 -34.232 -7.791 1.00 42.97 65 SER A C 1
ATOM 497 O O . SER A 1 65 ? -28.082 -35.172 -8.382 1.00 42.97 65 SER A O 1
ATOM 499 N N . PRO A 1 66 ? -29.036 -34.359 -6.519 1.00 50.50 66 PRO A N 1
ATOM 500 C CA . PRO A 1 66 ? -29.027 -35.640 -5.818 1.00 50.50 66 PRO A CA 1
ATOM 501 C C . PRO A 1 66 ? -30.014 -36.602 -6.500 1.00 50.50 66 PRO A C 1
ATOM 503 O O . PRO A 1 66 ? -31.171 -36.703 -6.111 1.00 50.50 66 PRO A O 1
ATOM 506 N N . SER A 1 67 ? -29.580 -37.270 -7.567 1.00 47.75 67 SER A N 1
ATOM 507 C CA . SER A 1 67 ? -30.333 -38.339 -8.209 1.00 47.75 67 SER A CA 1
ATOM 508 C C . SER A 1 67 ? -30.389 -39.525 -7.252 1.00 47.75 67 SER A C 1
ATOM 510 O O . SER A 1 67 ? -29.356 -39.970 -6.751 1.00 47.75 67 SER A O 1
ATOM 512 N N . THR A 1 68 ? -31.588 -40.044 -7.010 1.00 56.56 68 THR A N 1
ATOM 513 C CA . THR A 1 68 ? -31.865 -41.073 -5.997 1.00 56.56 68 THR A CA 1
ATOM 514 C C . THR A 1 68 ? -31.283 -42.460 -6.335 1.00 56.56 68 THR A C 1
ATOM 516 O O . THR A 1 68 ? -31.269 -43.324 -5.468 1.00 56.56 68 THR A O 1
ATOM 519 N N . ALA A 1 69 ? -30.753 -42.684 -7.547 1.00 63.50 69 ALA A N 1
ATOM 520 C CA . ALA A 1 69 ? -30.266 -43.992 -8.005 1.00 63.50 69 ALA A CA 1
ATOM 521 C C . ALA A 1 69 ? -28.847 -43.950 -8.610 1.00 63.50 69 ALA A C 1
ATOM 523 O O . ALA A 1 69 ? -28.466 -42.984 -9.276 1.00 63.50 69 ALA A O 1
ATOM 524 N N . LEU A 1 70 ? -28.062 -45.014 -8.381 1.00 74.19 70 LEU A N 1
ATOM 525 C CA . LEU A 1 70 ? -26.752 -45.228 -9.014 1.00 74.19 70 LEU A CA 1
ATOM 526 C C . LEU A 1 70 ? -26.899 -45.674 -10.486 1.00 74.19 70 LEU A C 1
ATOM 528 O O . LEU A 1 70 ? -27.883 -46.325 -10.824 1.00 74.19 70 LEU A O 1
ATOM 532 N N . PRO A 1 71 ? -25.907 -45.404 -11.359 1.00 78.44 71 PRO A N 1
ATOM 533 C CA . PRO A 1 71 ? -25.921 -45.899 -12.738 1.00 78.44 71 PRO A CA 1
ATOM 534 C C . PRO A 1 71 ? -25.916 -47.436 -12.831 1.00 78.44 71 PRO A C 1
ATOM 536 O O . PRO A 1 71 ? -25.189 -48.092 -12.081 1.00 78.44 71 PRO A O 1
ATOM 539 N N . GLU A 1 72 ? -26.621 -48.006 -13.818 1.00 79.25 72 GLU A N 1
ATOM 540 C CA . GLU A 1 72 ? -26.791 -49.467 -13.970 1.00 79.25 72 GLU A CA 1
ATOM 541 C C . GLU A 1 72 ? -25.459 -50.231 -14.057 1.00 79.25 72 GLU A C 1
ATOM 543 O O . GLU A 1 72 ? -25.282 -51.263 -13.415 1.00 79.25 72 GLU A O 1
ATOM 548 N N . PHE A 1 73 ? -24.454 -49.683 -14.749 1.00 78.44 73 PHE A N 1
ATOM 549 C CA . PHE A 1 73 ? -23.126 -50.309 -14.836 1.00 78.44 73 PHE A CA 1
ATOM 550 C C . PHE A 1 73 ? -22.429 -50.435 -13.465 1.00 78.44 73 PHE A C 1
ATOM 552 O O . PHE A 1 73 ? -21.653 -51.363 -13.233 1.00 78.44 73 PHE A O 1
ATOM 559 N N . THR A 1 74 ? -22.700 -49.506 -12.538 1.00 82.50 74 THR A N 1
ATOM 560 C CA . THR A 1 74 ? -22.155 -49.542 -11.172 1.00 82.50 74 THR A CA 1
ATOM 561 C C . THR A 1 74 ? -22.881 -50.595 -10.338 1.00 82.50 74 THR A C 1
ATOM 563 O O . THR A 1 74 ? -22.250 -51.290 -9.534 1.00 82.50 74 THR A O 1
ATOM 566 N N . LEU A 1 75 ? -24.194 -50.745 -10.544 1.00 82.75 75 LEU A N 1
ATOM 567 C CA . LEU A 1 75 ? -24.993 -51.799 -9.922 1.00 82.75 75 LEU A CA 1
ATOM 568 C C . LEU A 1 75 ? -24.528 -53.176 -10.397 1.00 82.75 75 LEU A C 1
ATOM 570 O O . LEU A 1 75 ? -24.289 -54.045 -9.565 1.00 82.75 75 LEU A O 1
ATOM 574 N N . GLU A 1 76 ? -24.280 -53.365 -11.693 1.00 83.81 76 GLU A N 1
ATOM 575 C CA . GLU A 1 76 ? -23.793 -54.634 -12.245 1.00 83.81 76 GLU A CA 1
ATOM 576 C C . GLU A 1 76 ? -22.412 -55.033 -11.690 1.00 83.81 76 GLU A C 1
ATOM 578 O O . GLU A 1 76 ? -22.205 -56.180 -11.277 1.00 83.81 76 GLU A O 1
ATOM 583 N N . GLU A 1 77 ? -21.470 -54.086 -11.590 1.00 82.50 77 GLU A N 1
ATOM 584 C CA . GLU A 1 77 ? -20.149 -54.340 -10.994 1.00 82.50 77 GLU A CA 1
ATOM 585 C C . GLU A 1 77 ? -20.255 -54.679 -9.497 1.00 82.50 77 GLU A C 1
ATOM 587 O O . GLU A 1 77 ? -19.554 -55.570 -9.002 1.00 82.50 77 GLU A O 1
ATOM 592 N N . THR A 1 78 ? -21.192 -54.040 -8.793 1.00 84.00 78 THR A N 1
ATOM 593 C CA . THR A 1 78 ? -21.516 -54.327 -7.389 1.00 84.00 78 THR A CA 1
ATOM 594 C C . THR A 1 78 ? -22.144 -55.719 -7.237 1.00 84.00 78 THR A C 1
ATOM 596 O O . THR A 1 78 ? -21.646 -56.516 -6.436 1.00 84.00 78 THR A O 1
ATOM 599 N N . ARG A 1 79 ? -23.154 -56.079 -8.052 1.00 85.69 79 ARG A N 1
ATOM 600 C CA . ARG A 1 79 ? -23.765 -57.426 -8.081 1.00 85.69 79 ARG A CA 1
ATOM 601 C C . ARG A 1 79 ? -22.687 -58.482 -8.305 1.00 85.69 79 ARG A C 1
ATOM 603 O O . ARG A 1 79 ? -22.606 -59.453 -7.558 1.00 85.69 79 ARG A O 1
ATOM 610 N N . LYS A 1 80 ? -21.796 -58.268 -9.278 1.00 84.38 80 LYS A N 1
ATOM 611 C CA . LYS A 1 80 ? -20.699 -59.194 -9.592 1.00 84.38 80 LYS A CA 1
ATOM 612 C C . LYS A 1 80 ? -19.718 -59.368 -8.432 1.00 84.38 80 LYS A C 1
ATOM 614 O O . LYS A 1 80 ? -19.257 -60.484 -8.196 1.00 84.38 80 LYS A O 1
ATOM 619 N N . MET A 1 81 ? -19.380 -58.289 -7.726 1.00 81.69 81 MET A N 1
ATOM 620 C CA . MET A 1 81 ? -18.391 -58.330 -6.647 1.00 81.69 81 MET A CA 1
ATOM 621 C C . MET A 1 81 ? -18.915 -59.017 -5.383 1.00 81.69 81 MET A C 1
ATOM 623 O O . MET A 1 81 ? -18.168 -59.771 -4.757 1.00 81.69 81 MET A O 1
ATOM 627 N N . TYR A 1 82 ? -20.179 -58.781 -5.024 1.00 86.12 82 TYR A N 1
ATOM 628 C CA . TYR A 1 82 ? -20.745 -59.223 -3.746 1.00 86.12 82 TYR A CA 1
ATOM 629 C C . TYR A 1 82 ? -21.722 -60.408 -3.847 1.00 86.12 82 TYR A C 1
ATOM 631 O O . TYR A 1 82 ? -22.190 -60.877 -2.814 1.00 86.12 82 TYR A O 1
ATOM 639 N N . ARG A 1 83 ? -21.948 -60.971 -5.049 1.00 83.56 83 ARG A N 1
ATOM 640 C CA . ARG A 1 83 ? -22.883 -62.086 -5.347 1.00 83.56 83 ARG A CA 1
ATOM 641 C C . ARG A 1 83 ? -22.899 -63.244 -4.342 1.00 83.56 83 ARG A C 1
ATOM 643 O O . ARG A 1 83 ? -23.899 -63.936 -4.220 1.00 83.56 83 ARG A O 1
ATOM 650 N N . LYS A 1 84 ? -21.774 -63.517 -3.676 1.00 82.62 84 LYS A N 1
ATOM 651 C CA . LYS A 1 84 ? -21.628 -64.657 -2.759 1.00 82.62 84 LYS A CA 1
ATOM 652 C C . LYS A 1 84 ? -22.320 -64.473 -1.404 1.00 82.62 84 LYS A C 1
ATOM 654 O O . LYS A 1 84 ? -22.538 -65.473 -0.735 1.00 82.62 84 LYS A O 1
ATOM 659 N N . PHE A 1 85 ? -22.563 -63.237 -0.971 1.00 85.50 85 PHE A N 1
ATOM 660 C CA . PHE A 1 85 ? -23.058 -62.936 0.382 1.00 85.50 85 PHE A CA 1
ATOM 661 C C . PHE A 1 85 ? -23.874 -61.634 0.463 1.00 85.50 85 PHE A C 1
ATOM 663 O O . PHE A 1 85 ? -24.172 -61.166 1.559 1.00 85.50 85 PHE A O 1
ATOM 670 N N . ALA A 1 86 ? -24.198 -61.007 -0.670 1.00 87.56 86 ALA A N 1
ATOM 671 C CA . ALA A 1 86 ? -25.024 -59.810 -0.710 1.00 87.56 86 ALA A CA 1
ATOM 672 C C . ALA A 1 86 ? -25.984 -59.827 -1.900 1.00 87.56 86 ALA A C 1
ATOM 674 O O . ALA A 1 86 ? -25.602 -60.196 -3.013 1.00 87.56 86 ALA A O 1
ATOM 675 N N . GLU A 1 87 ? -27.191 -59.336 -1.658 1.00 88.19 87 GLU A N 1
ATOM 676 C CA . GLU A 1 87 ? -28.227 -59.077 -2.653 1.00 88.19 87 GLU A CA 1
ATOM 677 C C . GLU A 1 87 ? -28.537 -57.572 -2.680 1.00 88.19 87 GLU A C 1
ATOM 679 O O . GLU A 1 87 ? -28.528 -56.912 -1.638 1.00 88.19 87 GLU A O 1
ATOM 684 N N . ILE A 1 88 ? -28.760 -57.001 -3.867 1.00 86.81 88 ILE A N 1
ATOM 685 C CA . ILE A 1 88 ? -29.166 -55.594 -4.001 1.00 86.81 88 ILE A CA 1
ATOM 686 C C . ILE A 1 88 ? -30.681 -55.514 -3.809 1.00 86.81 88 ILE A C 1
ATOM 688 O O . ILE A 1 88 ? -31.413 -56.256 -4.452 1.00 86.81 88 ILE A O 1
ATOM 692 N N . VAL A 1 89 ? -31.140 -54.614 -2.940 1.00 85.31 89 VAL A N 1
ATOM 693 C CA . VAL A 1 89 ? -32.569 -54.371 -2.699 1.00 85.31 89 VAL A CA 1
ATOM 694 C C . VAL A 1 89 ? -33.044 -53.231 -3.603 1.00 85.31 89 VAL A C 1
ATOM 696 O O . VAL A 1 89 ? -32.494 -52.131 -3.525 1.00 85.31 89 VAL A O 1
ATOM 699 N N . GLU A 1 90 ? -34.053 -53.491 -4.441 1.00 81.75 90 GLU A N 1
ATOM 700 C CA . GLU A 1 90 ? -34.674 -52.511 -5.345 1.00 81.75 90 GLU A CA 1
ATOM 701 C C . GLU A 1 90 ? -36.178 -52.352 -5.024 1.00 81.75 90 GLU A C 1
ATOM 703 O O . GLU A 1 90 ? -36.882 -53.363 -4.967 1.00 81.75 90 GLU A O 1
ATOM 708 N N . PRO A 1 91 ? -36.694 -51.119 -4.820 1.00 79.00 91 PRO A N 1
ATOM 709 C CA . PRO A 1 91 ? -35.967 -49.844 -4.755 1.00 79.00 91 PRO A CA 1
ATOM 710 C C . PRO A 1 91 ? -35.072 -49.736 -3.505 1.00 79.00 91 PRO A C 1
ATOM 712 O O . PRO A 1 91 ? -35.293 -50.410 -2.497 1.00 79.00 91 PRO A O 1
ATOM 715 N N . SER A 1 92 ? -34.043 -48.883 -3.565 1.00 82.00 92 SER A N 1
ATOM 716 C CA . SER A 1 92 ? -33.225 -48.568 -2.389 1.00 82.00 92 SER A CA 1
ATOM 717 C C . SER A 1 92 ? -34.065 -47.878 -1.311 1.00 82.00 92 SER A C 1
ATOM 719 O O . SER A 1 92 ? -35.104 -47.283 -1.591 1.00 82.00 92 SER A O 1
ATOM 721 N N . ARG A 1 93 ? -33.613 -47.940 -0.053 1.00 83.31 93 ARG A N 1
ATOM 722 C CA . ARG A 1 93 ? -34.297 -47.242 1.046 1.00 83.31 93 ARG A CA 1
ATOM 723 C C . ARG A 1 93 ? -34.288 -45.728 0.842 1.00 83.31 93 ARG A C 1
ATOM 725 O O . ARG A 1 93 ? -33.288 -45.171 0.382 1.00 83.31 93 ARG A O 1
ATOM 732 N N . ASP A 1 94 ? -35.358 -45.069 1.284 1.00 77.44 94 ASP A N 1
ATOM 733 C CA . ASP A 1 94 ? -35.529 -43.620 1.165 1.00 77.44 94 ASP A CA 1
ATOM 734 C C . ASP A 1 94 ? -34.310 -42.839 1.680 1.00 77.44 94 ASP A C 1
ATOM 736 O O . ASP A 1 94 ? -33.844 -43.010 2.811 1.00 77.44 94 ASP A O 1
ATOM 740 N N . GLY A 1 95 ? -33.770 -41.970 0.821 1.00 76.94 95 GLY A N 1
ATOM 741 C CA . GLY A 1 95 ? -32.588 -41.153 1.111 1.00 76.94 95 GLY A CA 1
ATOM 742 C C . GLY A 1 95 ? -31.229 -41.837 0.886 1.00 76.94 95 GLY A C 1
ATOM 743 O O . GLY A 1 95 ? -30.194 -41.218 1.164 1.00 76.94 95 GLY A O 1
ATOM 744 N N . TYR A 1 96 ? -31.197 -43.072 0.369 1.00 85.38 96 TYR A N 1
ATOM 745 C CA . TYR A 1 96 ? -29.969 -43.811 0.045 1.00 85.38 96 TYR A CA 1
ATOM 746 C C . TYR A 1 96 ? -29.909 -44.212 -1.432 1.00 85.38 96 TYR A C 1
ATOM 748 O O . TYR A 1 96 ? -30.917 -44.539 -2.050 1.00 85.38 96 TYR A O 1
ATOM 756 N N . ALA A 1 97 ? -28.692 -44.218 -1.980 1.00 83.75 97 ALA A N 1
ATOM 757 C CA . ALA A 1 97 ? -28.439 -44.509 -3.391 1.00 83.75 97 ALA A CA 1
ATOM 758 C C . ALA A 1 97 ? -28.313 -46.016 -3.685 1.00 83.75 97 ALA A C 1
ATOM 760 O O . ALA A 1 97 ? -28.495 -46.443 -4.822 1.00 83.75 97 ALA A O 1
ATOM 761 N N . LEU A 1 98 ? -27.958 -46.820 -2.676 1.00 88.31 98 LEU A N 1
ATOM 762 C CA . LEU A 1 98 ? -27.826 -48.275 -2.773 1.00 88.31 98 LEU A CA 1
ATOM 763 C C . LEU A 1 98 ? -28.109 -48.916 -1.414 1.00 88.31 98 LEU A C 1
ATOM 765 O O . LEU A 1 98 ? -27.556 -48.477 -0.404 1.00 88.31 98 LEU A O 1
ATOM 769 N N . THR A 1 99 ? -28.895 -49.993 -1.408 1.00 90.38 99 THR A N 1
ATOM 770 C CA . THR A 1 99 ? -29.126 -50.841 -0.234 1.00 90.38 99 THR A CA 1
ATOM 771 C C . THR A 1 99 ? -28.727 -52.282 -0.551 1.00 90.38 99 THR A C 1
ATOM 773 O O . THR A 1 99 ? -29.216 -52.878 -1.507 1.00 90.38 99 THR A O 1
ATOM 776 N N . LEU A 1 100 ? -27.829 -52.842 0.260 1.00 90.75 100 LEU A N 1
ATOM 777 C CA . LEU A 1 100 ? -27.388 -54.233 0.195 1.00 90.75 100 LEU A CA 1
ATOM 778 C C . LEU A 1 100 ? -27.995 -55.024 1.354 1.00 90.75 100 LEU A C 1
ATOM 780 O O . LEU A 1 100 ? -27.847 -54.634 2.512 1.00 90.75 100 LEU A O 1
ATOM 784 N N . LYS A 1 101 ? -28.629 -56.154 1.048 1.00 91.00 101 LYS A N 1
ATOM 785 C CA . LYS A 1 101 ? -29.004 -57.189 2.013 1.00 91.00 101 LYS A CA 1
ATOM 786 C C . LYS A 1 101 ? -27.844 -58.175 2.118 1.00 91.00 101 LYS A C 1
ATOM 788 O O . LYS A 1 101 ? -27.571 -58.921 1.182 1.00 91.00 101 LYS A O 1
ATOM 793 N N . LEU A 1 102 ? -27.114 -58.124 3.225 1.00 90.44 102 LEU A N 1
ATOM 794 C CA . LEU A 1 102 ? -25.943 -58.956 3.489 1.00 90.44 102 LEU A CA 1
ATOM 795 C C . LEU A 1 102 ? -26.372 -60.214 4.243 1.00 90.44 102 LEU A C 1
ATOM 797 O O . LEU A 1 102 ? -26.960 -60.100 5.314 1.00 90.44 102 LEU A O 1
ATOM 801 N N . ASN A 1 103 ? -26.022 -61.386 3.720 1.00 87.62 103 ASN A N 1
ATOM 802 C CA . ASN A 1 103 ? -26.219 -62.667 4.387 1.00 87.62 103 ASN A CA 1
ATOM 803 C C . ASN A 1 103 ? -24.906 -63.464 4.370 1.00 87.62 103 ASN A C 1
ATOM 805 O O . ASN A 1 103 ? -24.392 -63.843 3.316 1.00 87.62 103 ASN A O 1
ATOM 809 N N . PHE A 1 104 ? -24.348 -63.703 5.558 1.00 83.31 104 PHE A N 1
ATOM 810 C CA . PHE A 1 104 ? -23.062 -64.385 5.731 1.00 83.31 104 PHE A CA 1
ATOM 811 C C . PHE A 1 104 ? -23.195 -65.875 6.100 1.00 83.31 104 PHE A C 1
ATOM 813 O O . PHE A 1 104 ? -22.168 -66.542 6.248 1.00 83.31 104 PHE A O 1
ATOM 820 N N . SER A 1 105 ? -24.417 -66.410 6.235 1.00 77.38 105 SER A N 1
ATOM 821 C CA . SER A 1 105 ? -24.681 -67.802 6.654 1.00 77.38 105 SER A CA 1
ATOM 822 C C . SER A 1 105 ? -24.027 -68.827 5.717 1.00 77.38 105 SER A C 1
ATOM 824 O O . SER A 1 105 ? -23.395 -69.778 6.178 1.00 77.38 105 SER A O 1
ATOM 826 N N . GLY A 1 106 ? -24.044 -68.563 4.404 1.00 71.31 106 GLY A N 1
ATOM 827 C CA . GLY A 1 106 ? -23.421 -69.396 3.368 1.00 71.31 106 GLY A CA 1
ATOM 828 C C . GLY A 1 106 ? -21.884 -69.451 3.401 1.00 71.31 106 GLY A C 1
ATOM 829 O O . GLY A 1 106 ? -21.276 -70.187 2.623 1.00 71.31 106 GLY A O 1
ATOM 830 N N . LEU A 1 107 ? -21.223 -68.693 4.286 1.00 80.56 107 LEU A N 1
ATOM 831 C CA . LEU A 1 107 ? -19.768 -68.698 4.466 1.00 80.56 107 LEU A CA 1
ATOM 832 C C . LEU A 1 107 ? -19.391 -69.477 5.738 1.00 80.56 107 LEU A C 1
ATOM 834 O O . LEU A 1 107 ? -19.372 -68.931 6.843 1.00 80.56 107 LEU A O 1
ATOM 838 N N . ALA A 1 108 ? -19.044 -70.758 5.579 1.00 72.38 108 ALA A N 1
ATOM 839 C CA . ALA A 1 108 ? -18.794 -71.675 6.699 1.00 72.38 108 ALA A CA 1
ATOM 840 C C . ALA A 1 108 ? -17.523 -71.366 7.519 1.00 72.38 108 ALA A C 1
ATOM 842 O O . ALA A 1 108 ? -17.471 -71.650 8.713 1.00 72.38 108 ALA A O 1
ATOM 843 N N . ARG A 1 109 ? -16.473 -70.788 6.914 1.00 81.56 109 ARG A N 1
ATOM 844 C CA . ARG A 1 109 ? -15.194 -70.540 7.608 1.00 81.56 109 ARG A CA 1
ATOM 845 C C . ARG A 1 109 ? -15.124 -69.108 8.161 1.00 81.56 109 ARG A C 1
ATOM 847 O O . ARG A 1 109 ? -15.327 -68.164 7.394 1.00 81.56 109 ARG A O 1
ATOM 854 N N . PRO A 1 110 ? -14.678 -68.895 9.417 1.00 80.19 110 PRO A N 1
ATOM 855 C CA . PRO A 1 110 ? -14.480 -67.552 9.980 1.00 80.19 110 PRO A CA 1
ATOM 856 C C . PRO A 1 110 ? -13.550 -66.658 9.144 1.00 80.19 110 PRO A C 1
ATOM 858 O O . PRO A 1 110 ? -13.768 -65.453 9.022 1.00 80.19 110 PRO A O 1
ATOM 861 N N . LYS A 1 111 ? -12.533 -67.250 8.497 1.00 83.00 111 LYS A N 1
ATOM 862 C CA . LYS A 1 111 ? -11.632 -66.537 7.573 1.00 83.00 111 LYS A CA 1
ATOM 863 C C . LYS A 1 111 ? -12.357 -66.002 6.332 1.00 83.00 111 LYS A C 1
ATOM 865 O O . LYS A 1 111 ? -12.006 -64.923 5.854 1.00 83.00 111 LYS A O 1
ATOM 870 N N . ASP A 1 112 ? -13.358 -66.725 5.834 1.00 85.19 112 ASP A N 1
ATOM 871 C CA . ASP A 1 112 ? -14.140 -66.322 4.663 1.00 85.19 112 ASP A CA 1
ATOM 872 C C . ASP A 1 112 ? -15.140 -65.219 5.030 1.00 85.19 112 ASP A C 1
ATOM 874 O O . ASP A 1 112 ? -15.247 -64.239 4.293 1.00 85.19 112 ASP A O 1
ATOM 878 N N . ARG A 1 113 ? -15.753 -65.288 6.223 1.00 84.00 113 ARG A N 1
ATOM 879 C CA . ARG A 1 113 ? -16.571 -64.194 6.784 1.00 84.00 113 ARG A CA 1
ATOM 880 C C . ARG A 1 113 ? -15.753 -62.919 6.986 1.00 84.00 113 ARG A C 1
ATOM 882 O O . ARG A 1 113 ? -16.138 -61.853 6.515 1.00 84.00 113 ARG A O 1
ATOM 889 N N . ALA A 1 114 ? -14.564 -63.021 7.584 1.00 85.12 114 ALA A N 1
ATOM 890 C CA . ALA A 1 114 ? -13.666 -61.878 7.751 1.00 85.12 114 ALA A CA 1
ATOM 891 C C . ALA A 1 114 ? -13.205 -61.285 6.404 1.00 85.12 114 ALA A C 1
ATOM 893 O O . ALA A 1 114 ? -13.046 -60.068 6.278 1.00 85.12 114 ALA A O 1
ATOM 894 N N . ARG A 1 115 ? -12.999 -62.122 5.376 1.00 86.44 115 ARG A N 1
ATOM 895 C CA . ARG A 1 115 ? -12.695 -61.662 4.012 1.00 86.44 115 ARG A CA 1
ATOM 896 C C . ARG A 1 115 ? -13.893 -60.943 3.385 1.00 86.44 115 ARG A C 1
ATOM 898 O O . ARG A 1 115 ? -13.679 -59.897 2.779 1.00 86.44 115 ARG A O 1
ATOM 905 N N . ALA A 1 116 ? -15.110 -61.452 3.563 1.00 86.94 116 ALA A N 1
ATOM 906 C CA . ALA A 1 116 ? -16.337 -60.816 3.086 1.00 86.94 116 ALA A CA 1
ATOM 907 C C . ALA A 1 116 ? -16.571 -59.454 3.761 1.00 86.94 116 ALA A C 1
ATOM 909 O O . ALA A 1 116 ? -16.753 -58.459 3.068 1.00 86.94 116 ALA A O 1
ATOM 910 N N . ILE A 1 117 ? -16.423 -59.356 5.087 1.00 88.69 117 ILE A N 1
ATOM 911 C CA . ILE A 1 117 ? -16.513 -58.080 5.825 1.00 88.69 117 ILE A CA 1
ATOM 912 C C . ILE A 1 117 ? -15.488 -57.061 5.302 1.00 88.69 117 ILE A C 1
ATOM 914 O O . ILE A 1 117 ? -15.807 -55.890 5.100 1.00 88.69 117 ILE A O 1
ATOM 918 N N . ARG A 1 118 ? -14.252 -57.497 5.023 1.00 87.44 118 ARG A N 1
ATOM 919 C CA . ARG A 1 118 ? -13.229 -56.632 4.406 1.00 87.44 118 ARG A CA 1
ATOM 920 C C . ARG A 1 118 ? -13.577 -56.207 2.981 1.00 87.44 118 ARG A C 1
ATOM 922 O O . ARG A 1 118 ? -13.117 -55.157 2.555 1.00 87.44 118 ARG A O 1
ATOM 929 N N . GLN A 1 119 ? -14.327 -57.011 2.233 1.00 87.19 119 GLN A N 1
ATOM 930 C CA . GLN A 1 119 ? -14.827 -56.612 0.919 1.00 87.19 119 GLN A CA 1
ATOM 931 C C . GLN A 1 119 ? -15.945 -55.578 1.067 1.00 87.19 119 GLN A C 1
ATOM 933 O O . GLN A 1 119 ? -15.890 -54.551 0.402 1.00 87.19 119 GLN A O 1
ATOM 938 N N . VAL A 1 120 ? -16.896 -55.792 1.983 1.00 88.88 120 VAL A N 1
ATOM 939 C CA . VAL A 1 120 ? -17.978 -54.832 2.269 1.00 88.88 120 VAL A CA 1
ATOM 940 C C . VAL A 1 120 ? -17.421 -53.479 2.706 1.00 88.88 120 VAL A C 1
ATOM 942 O O . VAL A 1 120 ? -17.908 -52.441 2.269 1.00 88.88 120 VAL A O 1
ATOM 945 N N . SER A 1 121 ? -16.349 -53.452 3.502 1.00 89.12 121 SER A N 1
ATOM 946 C CA . SER A 1 121 ? -15.750 -52.182 3.926 1.00 89.12 121 SER A CA 1
ATOM 947 C C . SER A 1 121 ? -15.155 -51.360 2.779 1.00 89.12 121 SER A C 1
ATOM 949 O O . SER A 1 121 ? -14.965 -50.157 2.945 1.00 89.12 121 SER A O 1
ATOM 951 N N . LEU A 1 122 ? -14.891 -51.976 1.620 1.00 86.38 122 LEU A N 1
ATOM 952 C CA . LEU A 1 122 ? -14.402 -51.325 0.403 1.00 86.38 122 LEU A CA 1
ATOM 953 C C . LEU A 1 122 ? -15.533 -50.835 -0.518 1.00 86.38 122 LEU A C 1
ATOM 955 O O . LEU A 1 122 ? -15.223 -50.302 -1.586 1.00 86.38 122 LEU A O 1
ATOM 959 N N . LEU A 1 123 ? -16.808 -50.971 -0.132 1.00 85.75 123 LEU A N 1
ATOM 960 C CA . LEU A 1 123 ? -17.979 -50.665 -0.965 1.00 85.75 123 LEU A CA 1
ATOM 961 C C . LEU A 1 123 ? -17.899 -49.302 -1.660 1.00 85.75 123 LEU A C 1
ATOM 963 O O . LEU A 1 123 ? -18.002 -49.232 -2.883 1.00 85.75 123 LEU A O 1
ATOM 967 N N . GLN A 1 124 ? -17.615 -48.234 -0.918 1.00 82.31 124 GLN A N 1
ATOM 968 C CA . GLN A 1 124 ? -17.415 -46.899 -1.490 1.00 82.31 124 GLN A CA 1
ATOM 969 C C . GLN A 1 124 ? -16.323 -46.877 -2.564 1.00 82.31 124 GLN A C 1
ATOM 971 O O . GLN A 1 124 ? -16.505 -46.290 -3.630 1.00 82.31 124 GLN A O 1
ATOM 976 N N . SER A 1 125 ? -15.167 -47.486 -2.285 1.00 77.75 125 SER A N 1
ATOM 977 C CA . SER A 1 125 ? -14.044 -47.474 -3.225 1.00 77.75 125 SER A CA 1
ATOM 978 C C . SER A 1 125 ? -14.406 -48.165 -4.538 1.00 77.75 125 SER A C 1
ATOM 980 O O . SER A 1 125 ? -13.953 -47.733 -5.595 1.00 77.75 125 SER A O 1
ATOM 982 N N . VAL A 1 126 ? -15.263 -49.186 -4.479 1.00 79.06 126 VAL A N 1
ATOM 983 C CA . VAL A 1 126 ? -15.759 -49.935 -5.637 1.00 79.06 126 VAL A CA 1
ATOM 984 C C . VAL A 1 126 ? -16.733 -49.086 -6.445 1.00 79.06 126 VAL A C 1
ATOM 986 O O . VAL A 1 126 ? -16.514 -48.907 -7.641 1.00 79.06 126 VAL A O 1
ATOM 989 N N . VAL A 1 127 ? -17.731 -48.487 -5.786 1.00 80.50 127 VAL A N 1
ATOM 990 C CA . VAL A 1 127 ? -18.725 -47.601 -6.419 1.00 80.50 127 VAL A CA 1
ATOM 991 C C . VAL A 1 127 ? -18.038 -46.446 -7.154 1.00 80.50 127 VAL A C 1
ATOM 993 O O . VAL A 1 127 ? -18.274 -46.227 -8.342 1.00 80.50 127 VAL A O 1
ATOM 996 N N . LEU A 1 128 ? -17.113 -45.750 -6.488 1.00 77.44 128 LEU A N 1
ATOM 997 C CA . LEU A 1 128 ? -16.410 -44.607 -7.078 1.00 77.44 128 LEU A CA 1
ATOM 998 C C . LEU A 1 128 ? -15.414 -45.021 -8.170 1.00 77.44 128 LEU A C 1
ATOM 1000 O O . LEU A 1 128 ? -15.258 -44.309 -9.162 1.00 77.44 128 LEU A O 1
ATOM 1004 N N . SER A 1 129 ? -14.739 -46.167 -8.015 1.00 74.00 129 SER A N 1
ATOM 1005 C CA . SER A 1 129 ? -13.818 -46.674 -9.044 1.00 74.00 129 SER A CA 1
ATOM 1006 C C . SER A 1 129 ? -14.558 -47.080 -10.315 1.00 74.00 129 SER A C 1
ATOM 1008 O O . SER A 1 129 ? -14.040 -46.832 -11.403 1.00 74.00 129 SER A O 1
ATOM 1010 N N . SER A 1 130 ? -15.753 -47.665 -10.188 1.00 77.75 130 SER A N 1
ATOM 1011 C CA . SER A 1 130 ? -16.614 -48.029 -11.318 1.00 77.75 130 SER A CA 1
ATOM 1012 C C . SER A 1 130 ? -17.019 -46.793 -12.124 1.00 77.75 130 SER A C 1
ATOM 1014 O O . SER A 1 130 ? -16.746 -46.704 -13.324 1.00 77.75 130 SER A O 1
ATOM 1016 N N . GLN A 1 131 ? -17.558 -45.777 -11.442 1.00 77.56 131 GLN A N 1
ATOM 1017 C CA . GLN A 1 131 ? -17.951 -44.507 -12.058 1.00 77.56 131 GLN A CA 1
ATOM 1018 C C . GLN A 1 131 ? -16.769 -43.795 -12.723 1.00 77.56 131 GLN A C 1
ATOM 1020 O O . GLN A 1 131 ? -16.864 -43.387 -13.880 1.00 77.56 131 GLN A O 1
ATOM 1025 N N . LEU A 1 132 ? -15.621 -43.700 -12.041 1.00 74.25 132 LEU A N 1
ATOM 1026 C CA . LEU A 1 132 ? -14.428 -43.081 -12.617 1.00 74.25 132 LEU A CA 1
ATOM 1027 C C . LEU A 1 132 ? -13.924 -43.856 -13.842 1.00 74.25 132 LEU A C 1
ATOM 1029 O O . LEU A 1 132 ? -13.537 -43.243 -14.832 1.00 74.25 132 LEU A O 1
ATOM 1033 N N . LYS A 1 133 ? -13.940 -45.194 -13.808 1.00 72.44 133 LYS A N 1
ATOM 1034 C CA . LYS A 1 133 ? -13.532 -46.038 -14.940 1.00 72.44 133 LYS A CA 1
ATOM 1035 C C . LYS A 1 133 ? -14.429 -45.819 -16.157 1.00 72.44 133 LYS A C 1
ATOM 1037 O O . LYS A 1 133 ? -13.907 -45.719 -17.263 1.00 72.44 133 LYS A O 1
ATOM 1042 N N . HIS A 1 134 ? -15.739 -45.709 -15.953 1.00 73.19 134 HIS A N 1
ATOM 1043 C CA . HIS A 1 134 ? -16.690 -45.406 -17.020 1.00 73.19 134 HIS A CA 1
ATOM 1044 C C . HIS A 1 134 ? -16.443 -44.011 -17.620 1.00 73.19 134 HIS A C 1
ATOM 1046 O O . HIS A 1 134 ? -16.324 -43.874 -18.835 1.00 73.19 134 HIS A O 1
ATOM 1052 N N . ILE A 1 135 ? -16.254 -42.988 -16.777 1.00 70.94 135 ILE A N 1
ATOM 1053 C CA . ILE A 1 135 ? -15.973 -41.618 -17.237 1.00 70.94 135 ILE A CA 1
ATOM 1054 C C . ILE A 1 135 ? -14.653 -41.560 -18.020 1.00 70.94 135 ILE A C 1
ATOM 1056 O O . ILE A 1 135 ? -14.607 -41.007 -19.115 1.00 70.94 135 ILE A O 1
ATOM 1060 N N . LEU A 1 136 ? -13.593 -42.194 -17.510 1.00 66.94 136 LEU A N 1
ATOM 1061 C CA . LEU A 1 136 ? -12.293 -42.280 -18.187 1.00 66.94 136 LEU A CA 1
ATOM 1062 C C . LEU A 1 136 ? -12.349 -43.064 -19.507 1.00 66.94 136 LEU A C 1
ATOM 1064 O O . LEU A 1 136 ? -11.593 -42.752 -20.427 1.00 66.94 136 LEU A O 1
ATOM 1068 N N . GLY A 1 137 ? -13.221 -44.071 -19.601 1.00 66.06 137 GLY A N 1
ATOM 1069 C CA . GLY A 1 137 ? -13.461 -44.835 -20.826 1.00 66.06 137 GLY A CA 1
ATOM 1070 C C . GLY A 1 137 ? -14.107 -43.996 -21.930 1.00 66.06 137 GLY A C 1
ATOM 1071 O O . GLY A 1 137 ? -13.693 -44.105 -23.082 1.00 66.06 137 GLY A O 1
ATOM 1072 N N . ASN A 1 138 ? -15.036 -43.110 -21.558 1.00 64.25 138 ASN A N 1
ATOM 1073 C CA . ASN A 1 138 ? -15.849 -42.312 -22.484 1.00 64.25 138 ASN A CA 1
ATOM 1074 C C . ASN A 1 138 ? -15.295 -40.899 -22.760 1.00 64.25 138 ASN A C 1
ATOM 1076 O O . ASN A 1 138 ? -15.862 -40.157 -23.558 1.00 64.25 138 ASN A O 1
ATOM 1080 N N . LEU A 1 139 ? -14.187 -40.511 -22.120 1.00 63.09 139 LEU A N 1
ATOM 1081 C CA . LEU A 1 139 ? -13.505 -39.236 -22.362 1.00 63.09 139 LEU A CA 1
ATOM 1082 C C . LEU A 1 139 ? -12.928 -39.193 -23.792 1.00 63.09 139 LEU A C 1
ATOM 1084 O O . LEU A 1 139 ? -11.996 -39.943 -24.110 1.00 63.09 139 LEU A O 1
ATOM 1088 N N . GLY A 1 140 ? -13.477 -38.299 -24.624 1.00 58.06 140 GLY A N 1
ATOM 1089 C CA . GLY A 1 140 ? -13.022 -38.015 -25.989 1.00 58.06 140 GLY A CA 1
ATOM 1090 C C . GLY A 1 140 ? -11.616 -37.399 -26.063 1.00 58.06 140 GLY A C 1
ATOM 1091 O O . GLY A 1 140 ? -10.973 -37.129 -25.050 1.00 58.06 140 GLY A O 1
ATOM 1092 N N . ALA A 1 141 ? -11.115 -37.182 -27.285 1.00 53.44 141 ALA A N 1
ATOM 1093 C CA . ALA A 1 141 ? -9.744 -36.716 -27.536 1.00 53.44 141 ALA A CA 1
ATOM 1094 C C . ALA A 1 141 ? -9.472 -35.244 -27.147 1.00 53.44 141 ALA A C 1
ATOM 1096 O O . ALA A 1 141 ? -8.315 -34.827 -27.153 1.00 53.44 141 ALA A O 1
ATOM 1097 N N . SER A 1 142 ? -10.503 -34.461 -26.808 1.00 50.62 142 SER A N 1
ATOM 1098 C CA . SER A 1 142 ? -10.383 -33.048 -26.436 1.00 50.62 142 SER A CA 1
ATOM 1099 C C . SER A 1 142 ? -11.459 -32.659 -25.414 1.00 50.62 142 SER A C 1
ATOM 1101 O O . SER A 1 142 ? -12.641 -32.883 -25.664 1.00 50.62 142 SER A O 1
ATOM 1103 N N . GLY A 1 143 ? -11.046 -32.096 -24.271 1.00 58.44 143 GLY A N 1
ATOM 1104 C CA . GLY A 1 143 ? -11.926 -31.562 -23.220 1.00 58.44 143 GLY A CA 1
ATOM 1105 C C . GLY A 1 143 ? -11.532 -31.982 -21.796 1.00 58.44 143 GLY A C 1
ATOM 1106 O O . GLY A 1 143 ? -11.058 -33.099 -21.570 1.00 58.44 143 GLY A O 1
ATOM 1107 N N . ALA A 1 144 ? -11.711 -31.082 -20.824 1.00 61.44 144 ALA A N 1
ATOM 1108 C CA . ALA A 1 144 ? -11.669 -31.408 -19.400 1.00 61.44 144 ALA A CA 1
ATOM 1109 C C . ALA A 1 144 ? -13.086 -31.714 -18.904 1.00 61.44 144 ALA A C 1
ATOM 1111 O O . ALA A 1 144 ? -14.030 -31.002 -19.224 1.00 61.44 144 ALA A O 1
ATOM 1112 N N . THR A 1 145 ? -13.242 -32.773 -18.117 1.00 70.00 145 THR A N 1
ATOM 1113 C CA . THR A 1 145 ? -14.505 -33.135 -17.473 1.00 70.00 145 THR A CA 1
ATOM 1114 C C . THR A 1 145 ? -14.416 -32.813 -15.987 1.00 70.00 145 THR A C 1
ATOM 1116 O O . THR A 1 145 ? -13.525 -33.293 -15.279 1.00 70.00 145 THR A O 1
ATOM 1119 N N . LYS A 1 146 ? -15.348 -31.992 -15.500 1.00 69.25 146 LYS A N 1
ATOM 1120 C CA . LYS A 1 146 ? -15.507 -31.697 -14.074 1.00 69.25 146 LYS A CA 1
ATOM 1121 C C . LYS A 1 146 ? -16.057 -32.920 -13.337 1.00 69.25 146 LYS A C 1
ATOM 1123 O O . LYS A 1 146 ? -17.122 -33.420 -13.686 1.00 69.25 146 LYS A O 1
ATOM 1128 N N . LEU A 1 147 ? -15.372 -33.343 -12.276 1.00 71.44 147 LEU A N 1
ATOM 1129 C CA . LEU A 1 147 ? -15.813 -34.396 -11.362 1.00 71.44 147 LEU A CA 1
ATOM 1130 C C . LEU A 1 147 ? -16.155 -33.799 -9.994 1.00 71.44 147 LEU A C 1
ATOM 1132 O O . LEU A 1 147 ? -15.326 -33.164 -9.331 1.00 71.44 147 LEU A O 1
ATOM 1136 N N . VAL A 1 148 ? -17.393 -34.013 -9.548 1.00 63.62 148 VAL A N 1
ATOM 1137 C CA . VAL A 1 148 ? -17.878 -33.540 -8.245 1.00 63.62 148 VAL A CA 1
ATOM 1138 C C . VAL A 1 148 ? -17.875 -34.702 -7.255 1.00 63.62 148 VAL A C 1
ATOM 1140 O O . VAL A 1 148 ? -18.841 -35.439 -7.147 1.00 63.62 148 VAL A O 1
ATOM 1143 N N . TYR A 1 149 ? -16.779 -34.865 -6.513 1.00 66.00 149 TYR A N 1
ATOM 1144 C CA . TYR A 1 149 ? -16.732 -35.795 -5.372 1.00 66.00 149 TYR A CA 1
ATOM 1145 C C . TYR A 1 149 ? -17.148 -35.118 -4.056 1.00 66.00 149 TYR A C 1
ATOM 1147 O O . TYR A 1 149 ? -17.758 -35.723 -3.181 1.00 66.00 149 TYR A O 1
ATOM 1155 N N . ASN A 1 150 ? -16.852 -33.825 -3.925 1.00 67.25 150 ASN A N 1
ATOM 1156 C CA . ASN A 1 150 ? -17.325 -32.972 -2.845 1.00 67.25 150 ASN A CA 1
ATOM 1157 C C . ASN A 1 150 ? -17.917 -31.708 -3.473 1.00 67.25 150 ASN A C 1
ATOM 1159 O O . ASN A 1 150 ? -17.223 -31.021 -4.221 1.00 67.25 150 ASN A O 1
ATOM 1163 N N . HIS A 1 151 ? -19.173 -31.375 -3.157 1.00 63.38 151 HIS A N 1
ATOM 1164 C CA . HIS A 1 151 ? -19.868 -30.217 -3.735 1.00 63.38 151 HIS A CA 1
ATOM 1165 C C . HIS A 1 151 ? -19.111 -28.891 -3.553 1.00 63.38 151 HIS A C 1
ATOM 1167 O O . HIS A 1 151 ? -19.277 -27.977 -4.356 1.00 63.38 151 HIS A O 1
ATOM 1173 N N . ARG A 1 152 ? -18.260 -28.781 -2.522 1.00 64.44 152 ARG A N 1
ATOM 1174 C CA . ARG A 1 152 ? -17.450 -27.578 -2.271 1.00 64.44 152 ARG A CA 1
ATOM 1175 C C . ARG A 1 152 ? -16.110 -27.556 -3.003 1.00 64.44 152 ARG A C 1
ATOM 1177 O O . ARG A 1 152 ? -15.594 -26.475 -3.266 1.00 64.44 152 ARG A O 1
ATOM 1184 N N . ASP A 1 153 ? -15.551 -28.719 -3.321 1.00 73.38 153 ASP A N 1
ATOM 1185 C CA . ASP A 1 153 ? -14.199 -28.855 -3.867 1.00 73.38 153 ASP A CA 1
ATOM 1186 C C . ASP A 1 153 ? -14.200 -29.865 -5.037 1.00 73.38 153 ASP A C 1
ATOM 1188 O O . ASP A 1 153 ? -13.796 -31.016 -4.866 1.00 73.38 153 ASP A O 1
ATOM 1192 N N . PRO A 1 154 ? -14.679 -29.479 -6.236 1.00 80.62 154 PRO A N 1
ATOM 1193 C CA . PRO A 1 154 ? -14.586 -30.335 -7.415 1.00 80.62 154 PRO A CA 1
ATOM 1194 C C . PRO A 1 154 ? -13.129 -30.471 -7.876 1.00 80.62 154 PRO A C 1
ATOM 1196 O O . PRO A 1 154 ? -12.306 -29.584 -7.632 1.00 80.62 154 PRO A O 1
ATOM 1199 N N . PHE A 1 155 ? -12.819 -31.553 -8.586 1.00 85.50 155 PHE A N 1
ATOM 1200 C CA . PHE A 1 155 ? -11.562 -31.705 -9.320 1.00 85.50 155 PHE A CA 1
ATOM 1201 C C . PHE A 1 155 ? -11.860 -32.057 -10.777 1.00 85.50 155 PHE A C 1
ATOM 1203 O O . PHE A 1 155 ? -12.949 -32.518 -11.105 1.00 85.50 155 PHE A O 1
ATOM 1210 N N . PHE A 1 156 ? -10.914 -31.798 -11.666 1.00 86.19 156 PHE A N 1
ATOM 1211 C CA . PHE A 1 156 ? -11.101 -31.950 -13.103 1.00 86.19 156 PHE A CA 1
ATOM 1212 C C . PHE A 1 156 ? -10.231 -33.076 -13.628 1.00 86.19 156 PHE A C 1
ATOM 1214 O O . PHE A 1 156 ? -9.126 -33.305 -13.135 1.00 86.19 156 PHE A O 1
ATOM 1221 N N . VAL A 1 157 ? -10.719 -33.764 -14.650 1.00 84.81 157 VAL A N 1
ATOM 1222 C CA . VAL A 1 157 ? -9.953 -34.782 -15.359 1.00 84.81 157 VAL A CA 1
ATOM 1223 C C . VAL A 1 157 ? -9.984 -34.463 -16.839 1.00 84.81 157 VAL A C 1
ATOM 1225 O O . VAL A 1 157 ? -11.055 -34.352 -17.424 1.00 84.81 157 VAL A O 1
ATOM 1228 N N . SER A 1 158 ? -8.816 -34.320 -17.451 1.00 81.00 158 SER A N 1
ATOM 1229 C CA . SER A 1 158 ? -8.687 -34.128 -18.894 1.00 81.00 158 SER A CA 1
ATOM 1230 C C . SER A 1 158 ? -7.866 -35.251 -19.514 1.00 81.00 158 SER A C 1
ATOM 1232 O O . SER A 1 158 ? -6.994 -35.852 -18.875 1.00 81.00 158 SER A O 1
ATOM 1234 N N . ARG A 1 159 ? -8.165 -35.564 -20.777 1.00 78.12 159 ARG A N 1
ATOM 1235 C CA . ARG A 1 159 ? -7.435 -36.571 -21.548 1.00 78.12 159 ARG A CA 1
ATOM 1236 C C . ARG A 1 159 ? -6.510 -35.886 -22.544 1.00 78.12 159 ARG A C 1
ATOM 1238 O O . ARG A 1 159 ? -6.922 -35.012 -23.296 1.00 78.12 159 ARG A O 1
ATOM 1245 N N . THR A 1 160 ? -5.254 -36.309 -22.560 1.00 74.00 160 THR A N 1
ATOM 1246 C CA . THR A 1 160 ? -4.246 -35.905 -23.548 1.00 74.00 160 THR A CA 1
ATOM 1247 C C . THR A 1 160 ? -3.689 -37.181 -24.193 1.00 74.00 160 THR A C 1
ATOM 1249 O O . THR A 1 160 ? -3.692 -38.233 -23.546 1.00 74.00 160 THR A O 1
ATOM 1252 N N . PRO A 1 161 ? -3.208 -37.169 -25.449 1.00 75.00 161 PRO A N 1
ATOM 1253 C CA . PRO A 1 161 ? -2.598 -38.359 -26.039 1.00 75.00 161 PRO A CA 1
ATOM 1254 C C . PRO A 1 161 ? -1.516 -38.968 -25.125 1.00 75.00 161 PRO A C 1
ATOM 1256 O O . PRO A 1 161 ? -0.551 -38.306 -24.750 1.00 75.00 161 PRO A O 1
ATOM 1259 N N . GLY A 1 162 ? -1.715 -40.224 -24.712 1.00 74.44 162 GLY A N 1
ATOM 1260 C CA . GLY A 1 162 ? -0.787 -40.975 -23.856 1.00 74.44 162 GLY A CA 1
ATOM 1261 C C . GLY A 1 162 ? -0.874 -40.731 -22.338 1.00 74.44 162 GLY A C 1
ATOM 1262 O O . GLY A 1 162 ? -0.171 -41.422 -21.594 1.00 74.44 162 GLY A O 1
ATOM 1263 N N . LYS A 1 163 ? -1.718 -39.809 -21.844 1.00 83.75 163 LYS A N 1
ATOM 1264 C CA . LYS A 1 163 ? -1.884 -39.557 -20.397 1.00 83.75 163 LYS A CA 1
ATOM 1265 C C . LYS A 1 163 ? -3.249 -38.977 -20.004 1.00 83.75 163 LYS A C 1
ATOM 1267 O O . LYS A 1 163 ? -3.941 -38.349 -20.798 1.00 83.75 163 LYS A O 1
ATOM 1272 N N . ILE A 1 164 ? -3.619 -39.175 -18.745 1.00 84.38 164 ILE A N 1
ATOM 1273 C CA . ILE A 1 164 ? -4.786 -38.559 -18.107 1.00 84.38 164 ILE A CA 1
ATOM 1274 C C . ILE A 1 164 ? -4.269 -37.532 -17.099 1.00 84.38 164 ILE A C 1
ATOM 1276 O O . ILE A 1 164 ? -3.477 -37.892 -16.229 1.0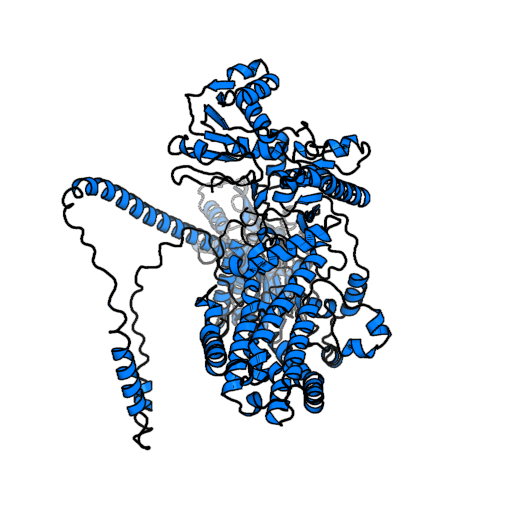0 84.38 164 ILE A O 1
ATOM 1280 N N . ASN A 1 165 ? -4.724 -36.284 -17.185 1.00 87.19 165 ASN A N 1
ATOM 1281 C CA . ASN A 1 165 ? -4.339 -35.233 -16.247 1.00 87.19 165 ASN A CA 1
ATOM 1282 C C . ASN A 1 165 ? -5.461 -35.064 -15.215 1.00 87.19 165 ASN A C 1
ATOM 1284 O O . ASN A 1 165 ? -6.598 -34.765 -15.576 1.00 87.19 165 ASN A O 1
ATOM 1288 N N . ALA A 1 166 ? -5.153 -35.254 -13.932 1.00 89.56 166 ALA A N 1
ATOM 1289 C CA . ALA A 1 166 ? -6.080 -34.982 -12.832 1.00 89.56 166 ALA A CA 1
ATOM 1290 C C . ALA A 1 166 ? -5.699 -33.661 -12.154 1.00 89.56 166 ALA A C 1
ATOM 1292 O O . ALA A 1 166 ? -4.601 -33.556 -11.608 1.00 89.56 166 ALA A O 1
ATOM 1293 N N . ILE A 1 167 ? -6.586 -32.666 -12.197 1.00 90.44 167 ILE A N 1
ATOM 1294 C CA . ILE A 1 167 ? -6.327 -31.280 -11.794 1.00 90.44 167 ILE A CA 1
ATOM 1295 C C . ILE A 1 167 ? -7.188 -30.918 -10.580 1.00 90.44 167 ILE A C 1
ATOM 1297 O O . ILE A 1 167 ? -8.417 -30.936 -10.631 1.00 90.44 167 ILE A O 1
ATOM 1301 N N . PHE A 1 168 ? -6.533 -30.540 -9.488 1.00 91.31 168 PHE A N 1
ATOM 1302 C CA . PHE A 1 168 ? -7.135 -30.230 -8.199 1.00 91.31 168 PHE A CA 1
ATOM 1303 C C . PHE A 1 168 ? -7.009 -28.732 -7.892 1.00 91.31 168 PHE A C 1
ATOM 1305 O O . PHE A 1 168 ? -5.908 -28.272 -7.574 1.00 91.31 168 PHE A O 1
ATOM 1312 N N . PRO A 1 169 ? -8.109 -27.961 -7.945 1.00 90.50 169 PRO A N 1
ATOM 1313 C CA . PRO A 1 169 ? -8.138 -26.599 -7.424 1.00 90.50 169 PRO A CA 1
ATOM 1314 C C . PRO A 1 169 ? -8.085 -26.625 -5.887 1.00 90.50 169 PRO A C 1
ATOM 1316 O O . PRO A 1 169 ? -8.938 -27.239 -5.240 1.00 90.50 169 PRO A O 1
ATOM 1319 N N . MET A 1 170 ? -7.090 -25.968 -5.287 1.00 90.88 170 MET A N 1
ATOM 1320 C CA . MET A 1 170 ? -6.836 -26.014 -3.844 1.00 90.88 170 MET A CA 1
ATOM 1321 C C . MET A 1 170 ? -7.314 -24.739 -3.146 1.00 90.88 170 MET A C 1
ATOM 1323 O O . MET A 1 170 ? -6.871 -23.633 -3.452 1.00 90.88 170 MET A O 1
ATOM 1327 N N . ARG A 1 171 ? -8.221 -24.899 -2.175 1.00 89.19 171 ARG A N 1
ATOM 1328 C CA . ARG A 1 171 ? -8.813 -23.797 -1.404 1.00 89.19 171 ARG A CA 1
ATOM 1329 C C . ARG A 1 171 ? -8.588 -23.980 0.093 1.00 89.19 171 ARG A C 1
ATOM 1331 O O . ARG A 1 171 ? -8.943 -25.023 0.654 1.00 89.19 171 ARG A O 1
ATOM 1338 N N . PHE A 1 172 ? -8.054 -22.945 0.735 1.00 89.00 172 PHE A N 1
ATOM 1339 C CA . PHE A 1 172 ? -7.806 -22.883 2.178 1.00 89.00 172 PHE A CA 1
ATOM 1340 C C . PHE A 1 172 ? -8.555 -21.700 2.791 1.00 89.00 172 PHE A C 1
ATOM 1342 O O . PHE A 1 172 ? -8.728 -20.677 2.141 1.00 89.00 172 PHE A O 1
ATOM 1349 N N . ARG A 1 173 ? -9.058 -21.849 4.020 1.00 84.94 173 ARG A N 1
ATOM 1350 C CA . ARG A 1 173 ? -9.799 -20.776 4.712 1.00 84.94 173 ARG A CA 1
ATOM 1351 C C . ARG A 1 173 ? -8.906 -19.874 5.560 1.00 84.94 173 ARG A C 1
ATOM 1353 O O . ARG A 1 173 ? -9.294 -18.750 5.829 1.00 84.94 173 ARG A O 1
ATOM 1360 N N . ASP A 1 174 ? -7.781 -20.409 6.019 1.00 86.69 174 ASP A N 1
ATOM 1361 C CA . ASP A 1 174 ? -6.841 -19.761 6.929 1.00 86.69 174 ASP A CA 1
ATOM 1362 C C . ASP A 1 174 ? -5.539 -19.498 6.161 1.00 86.69 174 ASP A C 1
ATOM 1364 O O . ASP A 1 174 ? -5.024 -20.400 5.490 1.00 86.69 174 ASP A O 1
ATOM 1368 N N . ASP A 1 175 ? -5.018 -18.277 6.251 1.00 85.19 175 ASP A N 1
ATOM 1369 C CA . ASP A 1 175 ? -3.791 -17.866 5.563 1.00 85.19 175 ASP A CA 1
ATOM 1370 C C . ASP A 1 175 ? -2.560 -18.622 6.086 1.00 85.19 175 ASP A C 1
ATOM 1372 O O . ASP A 1 175 ? -1.616 -18.884 5.337 1.00 85.19 175 ASP A O 1
ATOM 1376 N N . THR A 1 176 ? -2.583 -19.074 7.346 1.00 85.12 176 THR A N 1
ATOM 1377 C CA . THR A 1 176 ? -1.516 -19.934 7.884 1.00 85.12 176 THR A CA 1
ATOM 1378 C C . THR A 1 176 ? -1.529 -21.323 7.256 1.00 85.12 176 THR A C 1
ATOM 1380 O O . THR A 1 176 ? -0.474 -21.847 6.892 1.00 85.12 176 THR A O 1
ATOM 1383 N N . ASP A 1 177 ? -2.716 -21.903 7.058 1.00 88.94 177 ASP A N 1
ATOM 1384 C CA . ASP A 1 177 ? -2.863 -23.179 6.357 1.00 88.94 177 ASP A CA 1
ATOM 1385 C C . ASP A 1 177 ? -2.421 -23.031 4.890 1.00 88.94 177 ASP A C 1
ATOM 1387 O O . ASP A 1 177 ? -1.792 -23.943 4.355 1.00 88.94 177 ASP A O 1
ATOM 1391 N N . LEU A 1 178 ? -2.682 -21.879 4.258 1.00 89.62 178 LEU A N 1
ATOM 1392 C CA . LEU A 1 178 ? -2.231 -21.564 2.900 1.00 89.62 178 LEU A CA 1
ATOM 1393 C C . LEU A 1 178 ? -0.699 -21.482 2.790 1.00 89.62 178 LEU A C 1
ATOM 1395 O O . LEU A 1 178 ? -0.118 -22.043 1.855 1.00 89.62 178 LEU A O 1
ATOM 1399 N N . ALA A 1 179 ? -0.031 -20.829 3.743 1.00 85.62 179 ALA A N 1
ATOM 1400 C CA . ALA A 1 179 ? 1.429 -20.747 3.769 1.00 85.62 179 ALA A CA 1
ATOM 1401 C C . ALA A 1 179 ? 2.066 -22.143 3.887 1.00 85.62 179 ALA A C 1
ATOM 1403 O O . ALA A 1 179 ? 2.937 -22.504 3.094 1.00 85.62 179 ALA A O 1
ATOM 1404 N N . VAL A 1 180 ? 1.565 -22.974 4.811 1.00 90.38 180 VAL A N 1
ATOM 1405 C CA . VAL A 1 180 ? 2.031 -24.362 4.984 1.00 90.38 180 VAL A CA 1
ATOM 1406 C C . VAL A 1 180 ? 1.711 -25.216 3.751 1.00 90.38 180 VAL A C 1
ATOM 1408 O O . VAL A 1 180 ? 2.547 -26.013 3.322 1.00 90.38 180 VAL A O 1
ATOM 1411 N N . ALA A 1 181 ? 0.529 -25.042 3.150 1.00 91.00 181 ALA A N 1
ATOM 1412 C CA . ALA A 1 181 ? 0.132 -25.738 1.927 1.00 91.00 181 ALA A CA 1
ATOM 1413 C C . ALA A 1 181 ? 1.073 -25.434 0.760 1.00 91.00 181 ALA A C 1
ATOM 1415 O O . ALA A 1 181 ? 1.437 -26.335 0.009 1.00 91.00 181 ALA A O 1
ATOM 1416 N N . THR A 1 182 ? 1.489 -24.175 0.624 1.00 88.06 182 THR A N 1
ATOM 1417 C CA . THR A 1 182 ? 2.382 -23.731 -0.450 1.00 88.06 182 THR A CA 1
ATOM 1418 C C . THR A 1 182 ? 3.723 -24.456 -0.376 1.00 88.06 182 THR A C 1
ATOM 1420 O O . THR A 1 182 ? 4.169 -25.014 -1.379 1.00 88.06 182 THR A O 1
ATOM 1423 N N . SER A 1 183 ? 4.327 -24.546 0.814 1.00 88.94 183 SER A N 1
ATOM 1424 C CA . SER A 1 183 ? 5.539 -25.349 1.025 1.00 88.94 183 SER A CA 1
ATOM 1425 C C . SER A 1 183 ? 5.293 -26.838 0.764 1.00 88.94 183 SER A C 1
ATOM 1427 O O . SER A 1 183 ? 6.096 -27.490 0.105 1.00 88.94 183 SER A O 1
ATOM 1429 N N . PHE A 1 184 ? 4.153 -27.378 1.208 1.00 91.56 184 PHE A N 1
ATOM 1430 C CA . PHE A 1 184 ? 3.790 -28.776 0.963 1.00 91.56 184 PHE A CA 1
ATOM 1431 C C . PHE A 1 184 ? 3.697 -29.108 -0.537 1.00 91.56 184 PHE A C 1
ATOM 1433 O O . PHE A 1 184 ? 4.170 -30.160 -0.964 1.00 91.56 184 PHE A O 1
ATOM 1440 N N . PHE A 1 185 ? 3.109 -28.231 -1.356 1.00 92.50 185 PHE A N 1
ATOM 1441 C CA . PHE A 1 185 ? 2.995 -28.458 -2.800 1.00 92.50 185 PHE A CA 1
ATOM 1442 C C . PHE A 1 185 ? 4.324 -28.330 -3.537 1.00 92.50 185 PHE A C 1
ATOM 1444 O O . PHE A 1 185 ? 4.540 -29.058 -4.506 1.00 92.50 185 PHE A O 1
ATOM 1451 N N . GLN A 1 186 ? 5.213 -27.446 -3.080 1.00 87.31 186 GLN A N 1
ATOM 1452 C CA . GLN A 1 186 ? 6.572 -27.343 -3.615 1.00 87.31 186 GLN A CA 1
ATOM 1453 C C . GLN A 1 186 ? 7.337 -28.654 -3.397 1.00 87.31 186 GLN A C 1
ATOM 1455 O O . GLN A 1 186 ? 7.819 -29.246 -4.362 1.00 87.31 186 GLN A O 1
ATOM 1460 N N . GLU A 1 187 ? 7.326 -29.175 -2.170 1.00 89.75 187 GLU A N 1
ATOM 1461 C CA . GLU A 1 187 ? 7.933 -30.469 -1.833 1.00 89.75 187 GLU A CA 1
ATOM 1462 C C . GLU A 1 187 ? 7.292 -31.627 -2.611 1.00 89.75 187 GLU A C 1
ATOM 1464 O O . GLU A 1 187 ? 7.976 -32.510 -3.127 1.00 89.75 187 GLU A O 1
ATOM 1469 N N . LEU A 1 188 ? 5.963 -31.620 -2.757 1.00 89.44 188 LEU A N 1
ATOM 1470 C CA . LEU A 1 188 ? 5.246 -32.645 -3.514 1.00 89.44 188 LEU A CA 1
ATOM 1471 C C . LEU A 1 188 ? 5.622 -32.636 -5.003 1.00 89.44 188 LEU A C 1
ATOM 1473 O O . LEU A 1 188 ? 5.756 -33.700 -5.611 1.00 89.44 188 LEU A O 1
ATOM 1477 N N . GLN A 1 189 ? 5.802 -31.453 -5.593 1.00 88.81 189 GLN A N 1
ATOM 1478 C CA . GLN A 1 189 ? 6.261 -31.298 -6.971 1.00 88.81 189 GLN A CA 1
ATOM 1479 C C . GLN A 1 189 ? 7.690 -31.833 -7.140 1.00 88.81 189 GLN A C 1
ATOM 1481 O O . GLN A 1 189 ? 7.963 -32.564 -8.093 1.00 88.81 189 GLN A O 1
ATOM 1486 N N . GLU A 1 190 ? 8.602 -31.507 -6.227 1.00 86.19 190 GLU A N 1
ATOM 1487 C CA . GLU A 1 190 ? 9.991 -31.982 -6.270 1.00 86.19 190 GLU A CA 1
ATOM 1488 C C . GLU A 1 190 ? 10.082 -33.499 -6.072 1.00 86.19 190 GLU A C 1
ATOM 1490 O O . GLU A 1 190 ? 10.724 -34.202 -6.862 1.00 86.19 190 GLU A O 1
ATOM 1495 N N . ALA A 1 191 ? 9.355 -34.037 -5.092 1.00 83.81 191 ALA A N 1
ATOM 1496 C CA . ALA A 1 191 ? 9.272 -35.471 -4.847 1.00 83.81 191 ALA A CA 1
ATOM 1497 C C . ALA A 1 191 ? 8.651 -36.216 -6.040 1.00 83.81 191 ALA A C 1
ATOM 1499 O O . ALA A 1 191 ? 9.196 -37.224 -6.493 1.00 83.81 191 ALA A O 1
ATOM 1500 N N . GLY A 1 192 ? 7.551 -35.706 -6.603 1.00 78.06 192 GLY A N 1
ATOM 1501 C CA . GLY A 1 192 ? 6.883 -36.296 -7.767 1.00 78.06 192 GLY A CA 1
ATOM 1502 C C . GLY A 1 192 ? 7.771 -36.360 -9.014 1.00 78.06 192 GLY A C 1
ATOM 1503 O O . GLY A 1 192 ? 7.637 -37.283 -9.815 1.00 78.06 192 GLY A O 1
ATOM 1504 N N . ASN A 1 193 ? 8.716 -35.427 -9.153 1.00 75.44 193 ASN A N 1
ATOM 1505 C CA . ASN A 1 193 ? 9.701 -35.432 -10.237 1.00 75.44 193 ASN A CA 1
ATOM 1506 C C . ASN A 1 193 ? 10.941 -36.290 -9.934 1.00 75.44 193 ASN A C 1
ATOM 1508 O O . ASN A 1 193 ? 11.615 -36.728 -10.864 1.00 75.44 193 ASN A O 1
ATOM 1512 N N . SER A 1 194 ? 11.215 -36.577 -8.659 1.00 81.25 194 SER A N 1
ATOM 1513 C CA . SER A 1 194 ? 12.358 -37.391 -8.225 1.00 81.25 194 SER A CA 1
ATOM 1514 C C . SER A 1 194 ? 12.118 -38.900 -8.381 1.00 81.25 194 SER A C 1
ATOM 1516 O O . SER A 1 194 ? 13.052 -39.657 -8.648 1.00 81.25 194 SER A O 1
ATOM 1518 N N . TYR A 1 195 ? 10.869 -39.368 -8.256 1.00 82.19 195 TYR A N 1
ATOM 1519 C CA . TYR A 1 195 ? 10.526 -40.791 -8.380 1.00 82.19 195 TYR A CA 1
ATOM 1520 C C . TYR A 1 195 ? 9.989 -41.141 -9.776 1.00 82.19 195 TYR A C 1
ATOM 1522 O O . TYR A 1 195 ? 8.815 -40.944 -10.076 1.00 82.19 195 TYR A O 1
ATOM 1530 N N . SER A 1 196 ? 10.810 -41.789 -10.608 1.00 77.31 196 SER A N 1
ATOM 1531 C CA . SER A 1 196 ? 10.468 -42.139 -12.004 1.00 77.31 196 SER A CA 1
ATOM 1532 C C . SER A 1 196 ? 9.208 -43.007 -12.181 1.00 77.31 196 SER A C 1
ATOM 1534 O O . SER A 1 196 ? 8.568 -42.978 -13.235 1.00 77.31 196 SER A O 1
ATOM 1536 N N . LYS A 1 197 ? 8.834 -43.783 -11.155 1.00 84.12 197 LYS A N 1
ATOM 1537 C CA . LYS A 1 197 ? 7.654 -44.668 -11.159 1.00 84.12 197 LYS A CA 1
ATOM 1538 C C . LYS A 1 197 ? 6.373 -44.005 -10.633 1.00 84.12 197 LYS A C 1
ATOM 1540 O O . LYS A 1 197 ? 5.321 -44.637 -10.714 1.00 84.12 197 LYS A O 1
ATOM 1545 N N . ALA A 1 198 ? 6.448 -42.795 -10.079 1.00 84.88 198 ALA A N 1
ATOM 1546 C CA . ALA A 1 198 ? 5.292 -42.068 -9.563 1.00 84.88 198 ALA A CA 1
ATOM 1547 C C . ALA A 1 198 ? 4.574 -41.268 -10.675 1.00 84.88 198 ALA A C 1
ATOM 1549 O O . ALA A 1 198 ? 5.159 -41.002 -11.733 1.00 84.88 198 ALA A O 1
ATOM 1550 N N . PRO A 1 199 ? 3.303 -40.876 -10.465 1.00 88.44 199 PRO A N 1
ATOM 1551 C CA . PRO A 1 199 ? 2.669 -39.815 -11.242 1.00 88.44 199 PRO A CA 1
ATOM 1552 C C . PRO A 1 199 ? 3.487 -38.528 -11.178 1.00 88.44 199 PRO A C 1
ATOM 1554 O O . PRO A 1 199 ? 3.874 -38.105 -10.087 1.00 88.44 199 PRO A O 1
ATOM 1557 N N . LYS A 1 200 ? 3.728 -37.896 -12.333 1.00 88.06 200 LYS A N 1
ATOM 1558 C CA . LYS A 1 200 ? 4.361 -36.572 -12.334 1.00 88.06 200 LYS A CA 1
ATOM 1559 C C . LYS A 1 200 ? 3.384 -35.581 -11.719 1.00 88.06 200 LYS A C 1
ATOM 1561 O O . LYS A 1 200 ? 2.200 -35.614 -12.047 1.00 88.06 200 LYS A O 1
ATOM 1566 N N . CYS A 1 201 ? 3.891 -34.730 -10.837 1.00 90.75 201 CYS A N 1
ATOM 1567 C CA . CYS A 1 201 ? 3.111 -33.722 -10.136 1.00 90.75 201 CYS A CA 1
ATOM 1568 C C . CYS A 1 201 ? 3.596 -32.331 -10.542 1.00 90.75 201 CYS A C 1
ATOM 1570 O O . CYS A 1 201 ? 4.800 -32.070 -10.566 1.00 90.75 201 CYS A O 1
ATOM 1572 N N . SER A 1 202 ? 2.664 -31.426 -10.818 1.00 89.56 202 SER A N 1
ATOM 1573 C CA . SER A 1 202 ? 2.941 -30.007 -11.040 1.00 89.56 202 SER A CA 1
ATOM 1574 C C . SER A 1 202 ? 2.001 -29.152 -10.207 1.00 89.56 202 SER A C 1
ATOM 1576 O O . SER A 1 202 ? 0.816 -29.461 -10.102 1.00 89.56 202 SER A O 1
ATOM 1578 N N . TRP A 1 203 ? 2.513 -28.055 -9.662 1.00 92.88 203 TRP A N 1
ATOM 1579 C CA . TRP A 1 203 ? 1.717 -27.062 -8.952 1.00 92.88 203 TRP A CA 1
ATOM 1580 C C . TRP A 1 203 ? 1.880 -25.694 -9.619 1.00 92.88 203 TRP A C 1
ATOM 1582 O O . TRP A 1 203 ? 2.987 -25.309 -9.997 1.00 92.88 203 TRP A O 1
ATOM 1592 N N . SER A 1 204 ? 0.768 -24.986 -9.802 1.00 85.62 204 SER A N 1
ATOM 1593 C CA . SER A 1 204 ? 0.706 -23.666 -10.435 1.00 85.62 204 SER A CA 1
ATOM 1594 C C . SER A 1 204 ? -0.305 -22.794 -9.704 1.00 85.62 204 SER A C 1
ATOM 1596 O O . SER A 1 204 ? -1.398 -23.251 -9.396 1.00 85.62 204 SER A O 1
ATOM 1598 N N . ALA A 1 205 ? 0.011 -21.521 -9.472 1.00 81.69 205 ALA A N 1
ATOM 1599 C CA . ALA A 1 205 ? -0.962 -20.567 -8.933 1.00 81.69 205 ALA A CA 1
ATOM 1600 C C . ALA A 1 205 ? -2.086 -20.228 -9.937 1.00 81.69 205 ALA A C 1
ATOM 1602 O O . ALA A 1 205 ? -3.152 -19.767 -9.544 1.00 81.69 205 ALA A O 1
ATOM 1603 N N . ILE A 1 206 ? -1.851 -20.475 -11.230 1.00 79.06 206 ILE A N 1
ATOM 1604 C CA . ILE A 1 206 ? -2.743 -20.136 -12.346 1.00 79.06 206 ILE A CA 1
ATOM 1605 C C . ILE A 1 206 ? -3.400 -21.421 -12.883 1.00 79.06 206 ILE A C 1
ATOM 1607 O O . ILE A 1 206 ? -2.712 -22.451 -12.936 1.00 79.06 206 ILE A O 1
ATOM 1611 N N . PRO A 1 207 ? -4.681 -21.385 -13.309 1.00 82.94 207 PRO A N 1
ATOM 1612 C CA . PRO A 1 207 ? -5.352 -22.538 -13.907 1.00 82.94 207 PRO A CA 1
ATOM 1613 C C . PRO A 1 207 ? -4.589 -23.083 -15.129 1.00 82.94 207 PRO A C 1
ATOM 1615 O O . PRO A 1 207 ? -4.176 -22.296 -15.991 1.00 82.94 207 PRO A O 1
ATOM 1618 N N . PRO A 1 208 ? -4.401 -24.414 -15.234 1.00 83.38 208 PRO A N 1
ATOM 1619 C CA . PRO A 1 208 ? -3.793 -25.038 -16.404 1.00 83.38 208 PRO A CA 1
ATOM 1620 C C . PRO A 1 208 ? -4.587 -24.766 -17.698 1.00 83.38 208 PRO A C 1
ATOM 1622 O O . PRO A 1 208 ? -5.808 -24.587 -17.635 1.00 83.38 208 PRO A O 1
ATOM 1625 N N . PRO A 1 209 ? -3.934 -24.749 -18.879 1.00 78.81 209 PRO A N 1
ATOM 1626 C CA . PRO A 1 209 ? -4.595 -24.514 -20.167 1.00 78.81 209 PRO A CA 1
ATOM 1627 C C . PRO A 1 209 ? -5.778 -25.446 -20.457 1.00 78.81 209 PRO A C 1
ATOM 1629 O O . PRO A 1 209 ? -6.691 -25.061 -21.180 1.00 78.81 209 PRO A O 1
ATOM 1632 N N . GLU A 1 210 ? -5.772 -26.648 -19.886 1.00 78.06 210 GLU A N 1
ATOM 1633 C CA . GLU A 1 210 ? -6.823 -27.655 -20.014 1.00 78.06 210 GLU A CA 1
ATOM 1634 C C . GLU A 1 210 ? -8.158 -27.216 -19.397 1.00 78.06 210 GLU A C 1
ATOM 1636 O O . GLU A 1 210 ? -9.188 -27.769 -19.759 1.00 78.06 210 GLU A O 1
ATOM 1641 N N . LEU A 1 211 ? -8.154 -26.226 -18.495 1.00 77.75 211 LEU A N 1
ATOM 1642 C CA . LEU A 1 211 ? -9.358 -25.684 -17.850 1.00 77.75 211 LEU A CA 1
ATOM 1643 C C . LEU A 1 211 ? -9.891 -24.404 -18.522 1.00 77.75 211 LEU A C 1
ATOM 1645 O O . LEU A 1 211 ? -10.695 -23.679 -17.935 1.00 77.75 211 LEU A O 1
ATOM 1649 N N . ARG A 1 212 ? -9.435 -24.075 -19.738 1.00 70.69 212 ARG A N 1
ATOM 1650 C CA . ARG A 1 212 ? -9.956 -22.924 -20.496 1.00 70.69 212 ARG A CA 1
ATOM 1651 C C . ARG A 1 212 ? -11.425 -23.152 -20.871 1.00 70.69 212 ARG A C 1
ATOM 1653 O O . ARG A 1 212 ? -11.747 -24.164 -21.478 1.00 70.69 212 ARG A O 1
ATOM 1660 N N . GLY A 1 213 ? -12.286 -22.184 -20.549 1.00 67.44 213 GLY A N 1
ATOM 1661 C CA . GLY A 1 213 ? -13.733 -22.236 -20.816 1.00 67.44 213 GLY A CA 1
ATOM 1662 C C . GLY A 1 213 ? -14.592 -22.624 -19.606 1.00 67.44 213 GLY A C 1
ATOM 1663 O O . GLY A 1 213 ? -15.808 -22.480 -19.659 1.00 67.44 213 GLY A O 1
ATOM 1664 N N . GLU A 1 214 ? -13.977 -23.050 -18.500 1.00 75.69 214 GLU A N 1
ATOM 1665 C CA . GLU A 1 214 ? -14.679 -23.356 -17.250 1.00 75.69 214 GLU A CA 1
ATOM 1666 C C . GLU A 1 214 ? -15.116 -22.092 -16.492 1.00 75.69 214 GLU A C 1
ATOM 1668 O O . GLU A 1 214 ? -14.462 -21.048 -16.544 1.00 75.69 214 GLU A O 1
ATOM 1673 N N . SER A 1 215 ? -16.214 -22.188 -15.732 1.00 70.56 215 SER A N 1
ATOM 1674 C CA . SER A 1 215 ? -16.761 -21.042 -14.989 1.00 70.56 215 SER A CA 1
ATOM 1675 C C . SER A 1 215 ? -15.747 -20.459 -13.992 1.00 70.56 215 SER A C 1
ATOM 1677 O O . SER A 1 215 ? -15.091 -21.202 -13.252 1.00 70.56 215 SER A O 1
ATOM 1679 N N . VAL A 1 216 ? -15.696 -19.127 -13.892 1.00 71.06 216 VAL A N 1
ATOM 1680 C CA . VAL A 1 216 ? -14.745 -18.385 -13.039 1.00 71.06 216 VAL A CA 1
ATOM 1681 C C . VAL A 1 216 ? -14.767 -18.863 -11.583 1.00 71.06 216 VAL A C 1
ATOM 1683 O O . VAL A 1 216 ? -13.711 -19.034 -10.980 1.00 71.06 216 VAL A O 1
ATOM 1686 N N . HIS A 1 217 ? -15.943 -19.179 -11.034 1.00 73.19 217 HIS A N 1
ATOM 1687 C CA . HIS A 1 217 ? -16.092 -19.670 -9.659 1.00 73.19 217 HIS A CA 1
ATOM 1688 C C . HIS A 1 217 ? -15.288 -20.959 -9.382 1.00 73.19 217 HIS A C 1
ATOM 1690 O O . HIS A 1 217 ? -14.736 -21.149 -8.294 1.00 73.19 217 HIS A O 1
ATOM 1696 N N . HIS A 1 218 ? -15.165 -21.857 -10.365 1.00 69.38 218 HIS A N 1
ATOM 1697 C CA . HIS A 1 218 ? -14.362 -23.073 -10.203 1.00 69.38 218 HIS A CA 1
ATOM 1698 C C . HIS A 1 218 ? -12.857 -22.832 -10.368 1.00 69.38 218 HIS A C 1
ATOM 1700 O O . HIS A 1 218 ? -12.068 -23.632 -9.860 1.00 69.38 218 HIS A O 1
ATOM 1706 N N . LEU A 1 219 ? -12.469 -21.735 -11.021 1.00 78.38 219 LEU A N 1
ATOM 1707 C CA . LEU A 1 219 ? -11.079 -21.351 -11.268 1.00 78.38 219 LEU A CA 1
ATOM 1708 C C . LEU A 1 219 ? -10.523 -20.401 -10.193 1.00 78.38 219 LEU A C 1
ATOM 1710 O O . LEU A 1 219 ? -9.312 -20.240 -10.073 1.00 78.38 219 LEU A O 1
ATOM 1714 N N . THR A 1 220 ? -11.374 -19.803 -9.359 1.00 78.69 220 THR A N 1
ATOM 1715 C CA . THR A 1 220 ? -10.923 -19.004 -8.213 1.00 78.69 220 THR A CA 1
ATOM 1716 C C . THR A 1 220 ? -10.421 -19.912 -7.088 1.00 78.69 220 THR A C 1
ATOM 1718 O O . THR A 1 220 ? -11.206 -20.619 -6.440 1.00 78.69 220 THR A O 1
ATOM 1721 N N . THR A 1 221 ? -9.107 -19.893 -6.852 1.00 84.38 221 THR A N 1
ATOM 1722 C CA . THR A 1 221 ? -8.410 -20.635 -5.788 1.00 84.38 221 THR A CA 1
ATOM 1723 C C . THR A 1 221 ? -7.335 -19.765 -5.150 1.00 84.38 221 THR A C 1
ATOM 1725 O O . THR A 1 221 ? -6.639 -19.060 -5.873 1.00 84.38 221 THR A O 1
ATOM 1728 N N . ASN A 1 222 ? -7.137 -19.857 -3.834 1.00 87.25 222 ASN A N 1
ATOM 1729 C CA . ASN A 1 222 ? -6.010 -19.206 -3.156 1.00 87.25 222 ASN A CA 1
ATOM 1730 C C . ASN A 1 222 ? -4.774 -20.115 -3.020 1.00 87.25 222 ASN A C 1
ATOM 1732 O O . ASN A 1 222 ? -3.665 -19.605 -2.966 1.00 87.25 222 ASN A O 1
ATOM 1736 N N . GLY A 1 223 ? -4.940 -21.445 -3.015 1.00 83.50 223 GLY A N 1
ATOM 1737 C CA . GLY A 1 223 ? -3.847 -22.427 -2.918 1.00 83.50 223 GLY A CA 1
ATOM 1738 C C . GLY A 1 223 ? -3.270 -22.909 -4.255 1.00 83.50 223 GLY A C 1
ATOM 1739 O O . GLY A 1 223 ? -2.392 -23.775 -4.264 1.00 83.50 223 GLY A O 1
ATOM 1740 N N . GLY A 1 224 ? -3.763 -22.381 -5.377 1.00 89.69 224 GLY A N 1
ATOM 1741 C CA . GLY A 1 224 ? -3.382 -22.796 -6.727 1.00 89.69 224 GLY A CA 1
ATOM 1742 C C . GLY A 1 224 ? -3.971 -24.145 -7.161 1.00 89.69 224 GLY A C 1
ATOM 1743 O O . GLY A 1 224 ? -4.890 -24.689 -6.549 1.00 89.69 224 GLY A O 1
ATOM 1744 N N . PHE A 1 225 ? -3.417 -24.687 -8.240 1.00 91.44 225 PHE A N 1
ATOM 1745 C CA . PHE A 1 225 ? -3.836 -25.903 -8.925 1.00 91.44 225 PHE A CA 1
ATOM 1746 C C . PHE A 1 225 ? -2.733 -26.948 -8.850 1.00 91.44 225 PHE A C 1
ATOM 1748 O O . PHE A 1 225 ? -1.604 -26.706 -9.282 1.00 91.44 225 PHE A O 1
ATOM 1755 N N . VAL A 1 226 ? -3.068 -28.128 -8.338 1.00 93.31 226 VAL A N 1
ATOM 1756 C CA . VAL A 1 226 ? -2.176 -29.293 -8.336 1.00 93.31 226 VAL A CA 1
ATOM 1757 C C . VAL A 1 226 ? -2.623 -30.243 -9.433 1.00 93.31 226 VAL A C 1
ATOM 1759 O O . VAL A 1 226 ? -3.785 -30.628 -9.465 1.00 93.31 226 VAL A O 1
ATOM 1762 N N . SER A 1 227 ? -1.719 -30.632 -10.325 1.00 91.75 227 SER A N 1
ATOM 1763 C CA . SER A 1 227 ? -2.022 -31.532 -11.442 1.00 91.75 227 SER A CA 1
ATOM 1764 C C . SER A 1 227 ? -1.165 -32.790 -11.379 1.00 91.75 227 SER A C 1
ATOM 1766 O O . SER A 1 227 ? 0.038 -32.705 -11.121 1.00 91.75 227 SER A O 1
ATOM 1768 N N . PHE A 1 228 ? -1.780 -33.945 -11.634 1.00 91.56 228 PHE A N 1
ATOM 1769 C CA . PHE A 1 228 ? -1.109 -35.239 -11.723 1.00 91.56 228 PHE A CA 1
ATOM 1770 C C . PHE A 1 228 ? -1.236 -35.839 -13.119 1.00 91.56 228 PHE A C 1
ATOM 1772 O O . PHE A 1 228 ? -2.348 -36.054 -13.601 1.00 91.56 228 PHE A O 1
ATOM 1779 N N . ASP A 1 229 ? -0.100 -36.206 -13.709 1.00 89.75 229 ASP A N 1
ATOM 1780 C CA . ASP A 1 229 ? -0.047 -36.955 -14.963 1.00 89.75 229 ASP A CA 1
ATOM 1781 C C . ASP A 1 229 ? -0.131 -38.464 -14.681 1.00 89.75 229 ASP A C 1
ATOM 1783 O O . ASP A 1 229 ? 0.811 -39.111 -14.195 1.00 89.75 229 ASP A O 1
ATOM 1787 N N . ILE A 1 230 ? -1.277 -39.048 -15.013 1.00 88.00 230 ILE A N 1
ATOM 1788 C CA . ILE A 1 230 ? -1.578 -40.467 -14.863 1.00 88.00 230 ILE A CA 1
ATOM 1789 C C . ILE A 1 230 ? -1.349 -41.175 -16.202 1.00 88.00 230 ILE A C 1
ATOM 1791 O O . ILE A 1 230 ? -2.089 -41.002 -17.165 1.00 88.00 230 ILE A O 1
ATOM 1795 N N . PHE A 1 231 ? -0.311 -42.007 -16.255 1.00 84.94 231 PHE A N 1
ATOM 1796 C CA . PHE A 1 231 ? 0.015 -42.846 -17.409 1.00 84.94 231 PHE A CA 1
ATOM 1797 C C . PHE A 1 231 ? -0.623 -44.235 -17.280 1.00 84.94 231 PHE A C 1
ATOM 1799 O O . PHE A 1 231 ? -0.964 -44.671 -16.178 1.00 84.94 231 PHE A O 1
ATOM 1806 N N . GLU A 1 232 ? -0.678 -44.992 -18.378 1.00 80.19 232 GLU A N 1
ATOM 1807 C CA . GLU A 1 232 ? -1.231 -46.358 -18.419 1.00 80.19 232 GLU A CA 1
ATOM 1808 C C . GLU A 1 232 ? -0.660 -47.271 -17.312 1.00 80.19 232 GLU A C 1
ATOM 1810 O O . GLU A 1 232 ? -1.383 -48.007 -16.635 1.00 80.19 232 GLU A O 1
ATOM 1815 N N . ARG A 1 233 ? 0.643 -47.150 -17.025 1.00 82.00 233 ARG A N 1
ATOM 1816 C CA . ARG A 1 233 ? 1.335 -47.893 -15.954 1.00 82.00 233 ARG A CA 1
ATOM 1817 C C . ARG A 1 233 ? 0.760 -47.680 -14.542 1.00 82.00 233 ARG A C 1
ATOM 1819 O O . ARG A 1 233 ? 0.971 -48.528 -13.672 1.00 82.00 233 ARG A O 1
ATOM 1826 N N . HIS A 1 234 ? 0.066 -46.567 -14.298 1.00 82.81 234 HIS A N 1
ATOM 1827 C CA . HIS A 1 234 ? -0.564 -46.243 -13.012 1.00 82.81 234 HIS A CA 1
ATOM 1828 C C . HIS A 1 234 ? -1.966 -46.853 -12.876 1.00 82.81 234 HIS A C 1
ATOM 1830 O O . HIS A 1 234 ? -2.492 -46.934 -11.768 1.00 82.81 234 HIS A O 1
ATOM 1836 N N . VAL A 1 235 ? -2.555 -47.315 -13.980 1.00 75.25 235 VAL A N 1
ATOM 1837 C CA . VAL A 1 235 ? -3.929 -47.841 -14.030 1.00 75.25 235 VAL A CA 1
ATOM 1838 C C . VAL A 1 235 ? -3.954 -49.333 -14.402 1.00 75.25 235 VAL A C 1
ATOM 1840 O O . VAL A 1 235 ? -4.936 -50.019 -14.149 1.00 75.25 235 VAL A O 1
ATOM 1843 N N . LYS A 1 236 ? -2.849 -49.895 -14.911 1.00 74.44 236 LYS A N 1
ATOM 1844 C CA . LYS A 1 236 ? -2.747 -51.307 -15.324 1.00 74.44 236 LYS A CA 1
ATOM 1845 C C . LYS A 1 236 ? -3.030 -52.311 -14.183 1.00 74.44 236 LYS A C 1
ATOM 1847 O O . LYS A 1 236 ? -2.513 -52.172 -13.069 1.00 74.44 236 LYS A O 1
ATOM 1852 N N . ARG A 1 237 ? -3.767 -53.393 -14.497 1.00 73.62 237 ARG A N 1
ATOM 1853 C CA . ARG A 1 237 ? -4.174 -54.487 -13.575 1.00 73.62 237 ARG A CA 1
ATOM 1854 C C . ARG A 1 237 ? -4.953 -53.957 -12.351 1.00 73.62 237 ARG A C 1
ATOM 1856 O O . ARG A 1 237 ? -5.801 -53.087 -12.483 1.00 73.62 237 ARG A O 1
ATOM 1863 N N . ASN A 1 238 ? -4.633 -54.440 -11.148 1.00 66.19 238 ASN A N 1
ATOM 1864 C CA . ASN A 1 238 ? -5.318 -54.109 -9.891 1.00 66.19 238 ASN A CA 1
ATOM 1865 C C . ASN A 1 238 ? -4.929 -52.730 -9.311 1.00 66.19 238 ASN A C 1
ATOM 1867 O O . ASN A 1 238 ? -5.246 -52.437 -8.159 1.00 66.19 238 ASN A O 1
ATOM 1871 N N . ARG A 1 239 ? -4.195 -51.885 -10.055 1.00 73.94 239 ARG A N 1
ATOM 1872 C CA . ARG A 1 239 ? -3.747 -50.564 -9.573 1.00 73.94 239 ARG A CA 1
ATOM 1873 C C . ARG A 1 239 ? -4.774 -49.458 -9.802 1.00 73.94 239 ARG A C 1
ATOM 1875 O O . ARG A 1 239 ? -4.744 -48.483 -9.059 1.00 73.94 239 ARG A O 1
ATOM 1882 N N . ALA A 1 240 ? -5.699 -49.633 -10.748 1.00 71.19 240 ALA A N 1
ATOM 1883 C CA . ALA A 1 240 ? -6.736 -48.652 -11.071 1.00 71.19 240 ALA A CA 1
ATOM 1884 C C . ALA A 1 240 ? -7.535 -48.202 -9.838 1.00 71.19 240 ALA A C 1
ATOM 1886 O O . ALA A 1 240 ? -7.585 -47.010 -9.552 1.00 71.19 240 ALA A O 1
ATOM 1887 N N . ALA A 1 241 ? -8.067 -49.153 -9.061 1.00 70.12 241 ALA A N 1
ATOM 1888 C CA . ALA A 1 241 ? -8.859 -48.861 -7.864 1.00 70.12 241 ALA A CA 1
ATOM 1889 C C . ALA A 1 241 ? -8.058 -48.089 -6.800 1.00 70.12 241 ALA A C 1
ATOM 1891 O O . ALA A 1 241 ? -8.557 -47.158 -6.172 1.00 70.12 241 ALA A O 1
ATOM 1892 N N . LYS A 1 242 ? -6.772 -48.425 -6.632 1.00 78.25 242 LYS A N 1
ATOM 1893 C CA . LYS A 1 242 ? -5.886 -47.720 -5.697 1.00 78.25 242 LYS A CA 1
ATOM 1894 C C . LYS A 1 242 ? -5.586 -46.294 -6.166 1.00 78.25 242 LYS A C 1
ATOM 1896 O O . LYS A 1 242 ? -5.590 -45.377 -5.352 1.00 78.25 242 LYS A O 1
ATOM 1901 N N . THR A 1 243 ? -5.331 -46.104 -7.457 1.00 80.50 243 THR A N 1
ATOM 1902 C CA . THR A 1 243 ? -5.092 -44.780 -8.048 1.00 80.50 243 THR A CA 1
ATOM 1903 C C . THR A 1 243 ? -6.342 -43.907 -7.952 1.00 80.50 243 THR A C 1
ATOM 1905 O O . THR A 1 243 ? -6.241 -42.767 -7.510 1.00 80.50 243 THR A O 1
ATOM 1908 N N . ALA A 1 244 ? -7.518 -44.459 -8.259 1.00 76.88 244 ALA A N 1
ATOM 1909 C CA . ALA A 1 244 ? -8.805 -43.787 -8.091 1.00 76.88 244 ALA A CA 1
ATOM 1910 C C . ALA A 1 244 ? -9.012 -43.330 -6.641 1.00 76.88 244 ALA A C 1
ATOM 1912 O O . ALA A 1 244 ? -9.271 -42.154 -6.394 1.00 76.88 244 ALA A O 1
ATOM 1913 N N . TRP A 1 245 ? -8.795 -44.229 -5.675 1.00 79.00 245 TRP A N 1
ATOM 1914 C CA . TRP A 1 245 ? -8.897 -43.911 -4.251 1.00 79.00 245 TRP A CA 1
ATOM 1915 C C . TRP A 1 245 ? -7.983 -42.754 -3.828 1.00 79.00 245 TRP A C 1
ATOM 1917 O O . TRP A 1 245 ? -8.415 -41.862 -3.097 1.00 79.00 245 TRP A O 1
ATOM 1927 N N . ILE A 1 246 ? -6.728 -42.758 -4.290 1.00 84.12 246 ILE A N 1
ATOM 1928 C CA . ILE A 1 246 ? -5.758 -41.698 -3.984 1.00 84.12 246 ILE A CA 1
ATOM 1929 C C . ILE A 1 246 ? -6.221 -40.362 -4.565 1.00 84.12 246 ILE A C 1
ATOM 1931 O O . ILE A 1 246 ? -6.199 -39.366 -3.848 1.00 84.12 246 ILE A O 1
ATOM 1935 N N . LEU A 1 247 ? -6.661 -40.336 -5.826 1.00 83.06 247 LEU A N 1
ATOM 1936 C CA . LEU A 1 247 ? -7.115 -39.111 -6.488 1.00 83.06 247 LEU A CA 1
ATOM 1937 C C . LEU A 1 247 ? -8.347 -38.521 -5.795 1.00 83.06 247 LEU A C 1
ATOM 1939 O O . LEU A 1 247 ? -8.348 -37.343 -5.452 1.00 83.06 247 LEU A O 1
ATOM 1943 N N . LEU A 1 248 ? -9.349 -39.348 -5.498 1.00 79.00 248 LEU A N 1
ATOM 1944 C CA . LEU A 1 248 ? -10.587 -38.916 -4.839 1.00 79.00 248 LEU A CA 1
ATOM 1945 C C . LEU A 1 248 ? -10.337 -38.342 -3.437 1.00 79.00 248 LEU A C 1
ATOM 1947 O O . LEU A 1 248 ? -11.021 -37.419 -3.003 1.00 79.00 248 LEU A O 1
ATOM 1951 N N . ASN A 1 249 ? -9.327 -38.852 -2.728 1.00 81.44 249 ASN A N 1
ATOM 1952 C CA . ASN A 1 249 ? -9.016 -38.432 -1.363 1.00 81.44 249 ASN A CA 1
ATOM 1953 C C . ASN A 1 249 ? -7.838 -37.456 -1.259 1.00 81.44 249 ASN A C 1
ATOM 1955 O O . ASN A 1 249 ? -7.476 -37.062 -0.148 1.00 81.44 249 ASN A O 1
ATOM 1959 N N . PHE A 1 250 ? -7.242 -37.045 -2.380 1.00 87.50 250 PHE A N 1
ATOM 1960 C CA . PHE A 1 250 ? -6.036 -36.220 -2.387 1.00 87.50 250 PHE A CA 1
ATOM 1961 C C . PHE A 1 250 ? -6.239 -34.885 -1.657 1.00 87.50 250 PHE A C 1
ATOM 1963 O O . PHE A 1 250 ? -5.440 -34.509 -0.802 1.00 87.50 250 PHE A O 1
ATOM 1970 N N . GLN A 1 251 ? -7.345 -34.189 -1.915 1.00 86.62 251 GLN A N 1
ATOM 1971 C CA . GLN A 1 251 ? -7.637 -32.919 -1.241 1.00 86.62 251 GLN A CA 1
ATOM 1972 C C . GLN A 1 251 ? -7.795 -33.087 0.275 1.00 86.62 251 GLN A C 1
ATOM 1974 O O . GLN A 1 251 ? -7.239 -32.306 1.051 1.00 86.62 251 GLN A O 1
ATOM 1979 N N . SER A 1 252 ? -8.519 -34.123 0.707 1.00 85.31 252 SER A N 1
ATOM 1980 C CA . SER A 1 252 ? -8.681 -34.455 2.128 1.00 85.31 252 SER A CA 1
ATOM 1981 C C . SER A 1 252 ? -7.336 -34.788 2.774 1.00 85.31 252 SER A C 1
ATOM 1983 O O . SER A 1 252 ? -7.069 -34.370 3.899 1.00 85.31 252 SER A O 1
ATOM 1985 N N . TYR A 1 253 ? -6.470 -35.494 2.044 1.00 88.25 253 TYR A N 1
ATOM 1986 C CA . TYR A 1 253 ? -5.130 -35.860 2.486 1.00 88.25 253 TYR A CA 1
ATOM 1987 C C . TYR A 1 253 ? -4.276 -34.617 2.739 1.00 88.25 253 TYR A C 1
ATOM 1989 O O . TYR A 1 253 ? -3.686 -34.481 3.810 1.00 88.25 253 TYR A O 1
ATOM 1997 N N . VAL A 1 254 ? -4.274 -33.671 1.798 1.00 90.69 254 VAL A N 1
ATOM 1998 C CA . VAL A 1 254 ? -3.541 -32.406 1.937 1.00 90.69 254 VAL A CA 1
ATOM 1999 C C . VAL A 1 254 ? -4.047 -31.613 3.143 1.00 90.69 254 VAL A C 1
ATOM 2001 O O . VAL A 1 254 ? -3.258 -31.240 4.011 1.00 90.69 254 VAL A O 1
ATOM 2004 N N . LYS A 1 255 ? -5.367 -31.405 3.250 1.00 88.94 255 LYS A N 1
ATOM 2005 C CA . LYS A 1 255 ? -5.975 -30.653 4.363 1.00 88.94 255 LYS A CA 1
ATOM 2006 C C . LYS A 1 255 ? -5.684 -31.296 5.726 1.00 88.94 255 LYS A C 1
ATOM 2008 O O . LYS A 1 255 ? -5.468 -30.582 6.702 1.00 88.94 255 LYS A O 1
ATOM 2013 N N . TYR A 1 256 ? -5.659 -32.626 5.805 1.00 90.19 256 TYR A N 1
ATOM 2014 C CA . TYR A 1 256 ? -5.288 -33.348 7.023 1.00 90.19 256 TYR A CA 1
ATOM 2015 C C . TYR A 1 256 ? -3.823 -33.113 7.405 1.00 90.19 256 TYR A C 1
ATOM 2017 O O . TYR A 1 256 ? -3.540 -32.739 8.543 1.00 90.19 256 TYR A O 1
ATOM 2025 N N . HIS A 1 257 ? -2.895 -33.274 6.460 1.00 91.50 257 HIS A N 1
ATOM 2026 C CA . HIS A 1 257 ? -1.463 -33.140 6.742 1.00 91.50 257 HIS A CA 1
ATOM 2027 C C . HIS A 1 257 ? -1.048 -31.712 7.082 1.00 91.50 257 HIS A C 1
ATOM 2029 O O . HIS A 1 257 ? -0.214 -31.527 7.962 1.00 91.50 257 HIS A O 1
ATOM 2035 N N . ILE A 1 258 ? -1.680 -30.699 6.487 1.00 92.44 258 ILE A N 1
ATOM 2036 C CA . ILE A 1 258 ? -1.462 -29.298 6.881 1.00 92.44 258 ILE A CA 1
ATOM 2037 C C . ILE A 1 258 ? -1.840 -29.082 8.349 1.00 92.44 258 ILE A C 1
ATOM 2039 O O . ILE A 1 258 ? -1.048 -28.531 9.117 1.00 92.44 258 ILE A O 1
ATOM 2043 N N . LYS A 1 259 ? -3.001 -29.595 8.778 1.00 90.75 259 LYS A N 1
ATOM 2044 C CA . LYS A 1 259 ? -3.422 -29.523 10.185 1.00 90.75 259 LYS A CA 1
ATOM 2045 C C . LYS A 1 259 ? -2.456 -30.265 11.108 1.00 90.75 259 LYS A C 1
ATOM 2047 O O . LYS A 1 259 ? -2.104 -29.739 12.161 1.00 90.75 259 LYS A O 1
ATOM 2052 N N . CYS A 1 260 ? -1.978 -31.445 10.711 1.00 92.12 260 CYS A N 1
ATOM 2053 C CA . CYS A 1 260 ? -0.964 -32.175 11.475 1.00 92.12 260 CYS A CA 1
ATOM 2054 C C . CYS A 1 260 ? 0.344 -31.384 11.607 1.00 92.12 260 CYS A C 1
ATOM 2056 O O . CYS A 1 260 ? 0.896 -31.304 12.705 1.00 92.12 260 CYS A O 1
ATOM 2058 N N . THR A 1 261 ? 0.816 -30.759 10.526 1.00 91.75 261 THR A N 1
ATOM 2059 C CA . THR A 1 261 ? 2.014 -29.908 10.533 1.00 91.75 261 THR A CA 1
ATOM 2060 C C . THR A 1 261 ? 1.834 -28.710 11.456 1.00 91.75 261 THR A C 1
ATOM 2062 O O . THR A 1 261 ? 2.711 -28.428 12.270 1.00 91.75 261 THR A O 1
ATOM 2065 N N . ARG A 1 262 ? 0.670 -28.053 11.423 1.00 89.25 262 ARG A N 1
ATOM 2066 C CA . ARG A 1 262 ? 0.332 -26.966 12.350 1.00 89.25 262 ARG A CA 1
ATOM 2067 C C . ARG A 1 262 ? 0.380 -27.426 13.809 1.00 89.25 262 ARG A C 1
ATOM 2069 O O . ARG A 1 262 ? 1.029 -26.779 14.630 1.00 89.25 262 ARG A O 1
ATOM 2076 N N . SER A 1 263 ? -0.233 -28.565 14.137 1.00 90.38 263 SER A N 1
ATOM 2077 C CA . SER A 1 263 ? -0.163 -29.140 15.489 1.00 90.38 263 SER A CA 1
ATOM 2078 C C . SER A 1 263 ? 1.270 -29.499 15.901 1.00 90.38 263 SER A C 1
ATOM 2080 O O . SER A 1 263 ? 1.648 -29.316 17.061 1.00 90.38 263 SER A O 1
ATOM 2082 N N . TYR A 1 264 ? 2.096 -29.967 14.962 1.00 92.31 264 TYR A N 1
ATOM 2083 C CA . TYR A 1 264 ? 3.509 -30.248 15.208 1.00 92.31 264 TYR A CA 1
ATOM 2084 C C . TYR A 1 264 ? 4.311 -28.970 15.495 1.00 92.31 264 TYR A C 1
ATOM 2086 O O . TYR A 1 264 ? 5.062 -28.930 16.472 1.00 92.31 264 TYR A O 1
ATOM 2094 N N . ILE A 1 265 ? 4.105 -27.903 14.717 1.00 90.56 265 ILE A N 1
ATOM 2095 C CA . ILE A 1 265 ? 4.717 -26.587 14.957 1.00 90.56 265 ILE A CA 1
ATOM 2096 C C . ILE A 1 265 ? 4.333 -26.076 16.350 1.00 90.56 265 ILE A C 1
ATOM 2098 O O . ILE A 1 265 ? 5.212 -25.715 17.129 1.00 90.56 265 ILE A O 1
ATOM 2102 N N . GLN A 1 266 ? 3.054 -26.154 16.725 1.00 89.75 266 GLN A N 1
ATOM 2103 C CA . GLN A 1 266 ? 2.587 -25.773 18.064 1.00 89.75 266 GLN A CA 1
ATOM 2104 C C . GLN A 1 266 ? 3.237 -26.605 19.181 1.00 89.75 266 GLN A C 1
ATOM 2106 O O . GLN A 1 266 ? 3.563 -26.082 20.245 1.00 89.75 266 GLN A O 1
ATOM 2111 N N . SER A 1 267 ? 3.461 -27.904 18.963 1.00 92.88 267 SER A N 1
ATOM 2112 C CA . SER A 1 267 ? 4.210 -28.740 19.911 1.00 92.88 267 SER A CA 1
ATOM 2113 C C . SER A 1 267 ? 5.668 -28.280 20.053 1.00 92.88 267 SER A C 1
ATOM 2115 O O . SER A 1 267 ? 6.184 -28.215 21.167 1.00 92.88 267 SER A O 1
ATOM 2117 N N . ARG A 1 268 ? 6.328 -27.898 18.952 1.00 93.69 268 ARG A N 1
ATOM 2118 C CA . ARG A 1 268 ? 7.709 -27.381 18.970 1.00 93.69 268 ARG A CA 1
ATOM 2119 C C . ARG A 1 268 ? 7.802 -26.016 19.647 1.00 93.69 268 ARG A C 1
ATOM 2121 O O . ARG A 1 268 ? 8.738 -25.799 20.410 1.00 93.69 268 ARG A O 1
ATOM 2128 N N . MET A 1 269 ? 6.823 -25.141 19.420 1.00 90.69 269 MET A N 1
ATOM 2129 C CA . MET A 1 269 ? 6.723 -23.846 20.098 1.00 90.69 269 MET A CA 1
ATOM 2130 C C . MET A 1 269 ? 6.571 -24.021 21.609 1.00 90.69 269 MET A C 1
ATOM 2132 O O . MET A 1 269 ? 7.317 -23.392 22.351 1.00 90.69 269 MET A O 1
ATOM 2136 N N . ARG A 1 270 ? 5.705 -24.939 22.066 1.00 93.50 270 ARG A N 1
ATOM 2137 C CA . ARG A 1 270 ? 5.569 -25.268 23.497 1.00 93.50 270 ARG A CA 1
ATOM 2138 C C . ARG A 1 270 ? 6.875 -25.773 24.105 1.00 93.50 270 ARG A C 1
ATOM 2140 O O . ARG A 1 270 ? 7.332 -25.204 25.085 1.00 93.50 270 ARG A O 1
ATOM 2147 N N . LYS A 1 271 ? 7.554 -26.723 23.452 1.00 93.19 271 LYS A N 1
ATOM 2148 C CA . LYS A 1 271 ? 8.877 -27.198 23.906 1.00 93.19 271 LYS A CA 1
ATOM 2149 C C . LYS A 1 271 ? 9.921 -26.079 23.974 1.00 93.19 271 LYS A C 1
ATOM 2151 O O . LYS A 1 271 ? 10.768 -26.066 24.863 1.00 93.19 271 LYS A O 1
ATOM 2156 N N . ARG A 1 272 ? 9.892 -25.136 23.025 1.00 92.00 272 ARG A N 1
ATOM 2157 C CA . ARG A 1 272 ? 10.807 -23.986 23.030 1.00 92.00 272 ARG A CA 1
ATOM 2158 C C . ARG A 1 272 ? 10.469 -23.007 24.151 1.00 92.00 272 ARG A C 1
ATOM 2160 O O . ARG A 1 272 ? 11.388 -22.514 24.795 1.00 92.00 272 ARG A O 1
ATOM 2167 N N . GLN A 1 273 ? 9.186 -22.757 24.391 1.00 92.25 273 GLN A N 1
ATOM 2168 C CA . GLN A 1 273 ? 8.706 -21.932 25.496 1.00 92.25 273 GLN A CA 1
ATOM 2169 C C . GLN A 1 273 ? 9.086 -22.544 26.850 1.00 92.25 273 GLN A C 1
ATOM 2171 O O . GLN A 1 273 ? 9.612 -21.828 27.697 1.00 92.25 273 GLN A O 1
ATOM 2176 N N . GLU A 1 274 ? 8.901 -23.853 27.039 1.00 91.06 274 GLU A N 1
ATOM 2177 C CA . GLU A 1 274 ? 9.325 -24.589 28.241 1.00 91.06 274 GLU A CA 1
ATOM 2178 C C . GLU A 1 274 ? 10.834 -24.421 28.477 1.00 91.06 274 GLU A C 1
ATOM 2180 O O . GLU A 1 274 ? 11.243 -23.944 29.533 1.00 91.06 274 GLU A O 1
ATOM 2185 N N . SER A 1 275 ? 11.656 -24.658 27.447 1.00 90.75 275 SER A N 1
ATOM 2186 C CA . SER A 1 275 ? 13.114 -24.478 27.522 1.00 90.75 275 SER A CA 1
ATOM 2187 C C . SER A 1 275 ? 13.538 -23.039 27.854 1.00 90.75 275 SER A C 1
ATOM 2189 O O . SER A 1 27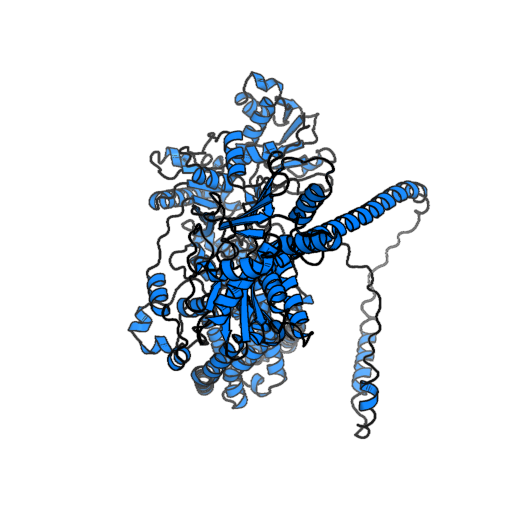5 ? 14.463 -22.832 28.637 1.00 90.75 275 SER A O 1
ATOM 2191 N N . LEU A 1 276 ? 12.884 -22.025 27.279 1.00 88.00 276 LEU A N 1
ATOM 2192 C CA . LEU A 1 276 ? 13.158 -20.623 27.616 1.00 88.00 276 LEU A CA 1
ATOM 2193 C C . LEU A 1 276 ? 12.716 -20.288 29.049 1.00 88.00 276 LEU A C 1
ATOM 2195 O O . LEU A 1 276 ? 13.407 -19.548 29.747 1.00 88.00 276 LEU A O 1
ATOM 2199 N N . THR A 1 277 ? 11.607 -20.868 29.510 1.00 86.50 277 THR A N 1
ATOM 2200 C CA . THR A 1 277 ? 11.109 -20.691 30.882 1.00 86.50 277 THR A CA 1
ATOM 2201 C C . THR A 1 277 ? 12.085 -21.265 31.908 1.00 86.50 277 THR A C 1
ATOM 2203 O O . THR A 1 277 ? 12.379 -20.598 32.899 1.00 86.50 277 THR A O 1
ATOM 2206 N N . GLU A 1 278 ? 12.665 -22.438 31.645 1.00 85.25 278 GLU A N 1
ATOM 2207 C CA . GLU A 1 278 ? 13.711 -23.037 32.487 1.00 85.25 278 GLU A CA 1
ATOM 2208 C C . GLU A 1 278 ? 14.949 -22.136 32.599 1.00 85.25 278 GLU A C 1
ATOM 2210 O O . GLU A 1 278 ? 15.490 -21.951 33.690 1.00 85.25 278 GLU A O 1
ATOM 2215 N N . VAL A 1 279 ? 15.377 -21.509 31.496 1.00 83.50 279 VAL A N 1
ATOM 2216 C CA . VAL A 1 279 ? 16.507 -20.560 31.496 1.00 83.50 279 VAL A CA 1
ATOM 2217 C C . VAL A 1 279 ? 16.197 -19.330 32.351 1.00 83.50 279 VAL A C 1
ATOM 2219 O O . VAL A 1 279 ? 17.051 -18.886 33.122 1.00 83.50 279 VAL A O 1
ATOM 2222 N N . ILE A 1 280 ? 14.978 -18.793 32.258 1.00 78.00 280 ILE A N 1
ATOM 2223 C CA . ILE A 1 280 ? 14.537 -17.644 33.062 1.00 78.00 280 ILE A CA 1
ATOM 2224 C C . ILE A 1 280 ? 14.476 -18.012 34.550 1.00 78.00 280 ILE A C 1
ATOM 2226 O O . ILE A 1 280 ? 14.962 -17.255 35.393 1.00 78.00 280 ILE A O 1
ATOM 2230 N N . GLN A 1 281 ? 13.930 -19.181 34.891 1.00 76.75 281 GLN A N 1
ATOM 2231 C CA . GLN A 1 281 ? 13.889 -19.667 36.273 1.00 76.75 281 GLN A CA 1
ATOM 2232 C C . GLN A 1 281 ? 15.300 -19.916 36.828 1.00 76.75 281 GLN A C 1
ATOM 2234 O O . GLN A 1 281 ? 15.608 -19.477 37.937 1.00 76.75 281 GLN A O 1
ATOM 2239 N N . GLY A 1 282 ? 16.194 -20.510 36.034 1.00 71.81 282 GLY A N 1
ATOM 2240 C CA . GLY A 1 282 ? 17.602 -20.695 36.391 1.00 71.81 282 GLY A CA 1
ATOM 2241 C C . GLY A 1 282 ? 18.357 -19.374 36.592 1.00 71.81 282 GLY A C 1
ATOM 2242 O O . GLY A 1 282 ? 19.187 -19.261 37.497 1.00 71.81 282 GLY A O 1
ATOM 2243 N N . ALA A 1 283 ? 18.044 -18.342 35.804 1.00 68.94 283 ALA A N 1
ATOM 2244 C CA . ALA A 1 283 ? 18.594 -16.998 35.982 1.00 68.94 283 ALA A CA 1
ATOM 2245 C C . ALA A 1 283 ? 18.066 -16.312 37.256 1.00 68.94 283 ALA A C 1
ATOM 2247 O O . ALA A 1 283 ? 18.831 -15.630 37.940 1.00 68.94 283 ALA A O 1
ATOM 2248 N N . ARG A 1 284 ? 16.794 -16.537 37.618 1.00 64.62 284 ARG A N 1
ATOM 2249 C CA . ARG A 1 284 ? 16.195 -16.056 38.876 1.00 64.62 284 ARG A CA 1
ATOM 2250 C C . ARG A 1 284 ? 16.866 -16.670 40.107 1.00 64.62 284 ARG A C 1
ATOM 2252 O O . ARG A 1 284 ? 17.181 -15.936 41.037 1.00 64.62 284 ARG A O 1
ATOM 2259 N N . LEU A 1 285 ? 17.147 -17.974 40.079 1.00 57.03 285 LEU A N 1
ATOM 2260 C CA . LEU A 1 285 ? 17.828 -18.684 41.171 1.00 57.03 285 LEU A CA 1
ATOM 2261 C C . LEU A 1 285 ? 19.296 -18.247 41.329 1.00 57.03 285 LEU A C 1
ATOM 2263 O O . LEU A 1 285 ? 19.764 -18.063 42.446 1.00 57.03 285 LEU A O 1
ATOM 2267 N N . ARG A 1 286 ? 20.020 -17.973 40.232 1.00 52.94 286 ARG A N 1
ATOM 2268 C CA . ARG A 1 286 ? 21.383 -17.394 40.297 1.00 52.94 286 ARG A CA 1
ATOM 2269 C C . ARG A 1 286 ? 21.420 -15.925 40.729 1.00 52.94 286 ARG A C 1
ATOM 2271 O O . ARG A 1 286 ? 22.464 -15.445 41.171 1.00 52.94 286 ARG A O 1
ATOM 2278 N N . GLY A 1 287 ? 20.312 -15.202 40.581 1.00 48.16 287 GLY A N 1
ATOM 2279 C CA . GLY A 1 287 ? 20.186 -13.804 40.986 1.00 48.16 287 GLY A CA 1
ATOM 2280 C C . GLY A 1 287 ? 20.221 -13.593 42.502 1.00 48.16 287 GLY A C 1
ATOM 2281 O O . GLY A 1 287 ? 20.681 -12.538 42.933 1.00 48.16 287 GLY A O 1
ATOM 2282 N N . SER A 1 288 ? 19.806 -14.579 43.313 1.00 45.78 288 SER A N 1
ATOM 2283 C CA . SER A 1 288 ? 19.811 -14.440 44.779 1.00 45.78 288 SER A CA 1
ATOM 2284 C C . SER A 1 288 ? 21.187 -14.652 45.422 1.00 45.78 288 SER A C 1
ATOM 2286 O O . SER A 1 288 ? 21.431 -14.116 46.500 1.00 45.78 288 SER A O 1
ATOM 2288 N N . ASP A 1 289 ? 22.107 -15.367 44.764 1.00 43.12 289 ASP A N 1
ATOM 2289 C CA . ASP A 1 289 ? 23.441 -15.666 45.317 1.00 43.12 289 ASP A CA 1
ATOM 2290 C C . ASP A 1 289 ? 24.490 -14.568 45.064 1.00 43.12 289 ASP A C 1
ATOM 2292 O O . ASP A 1 289 ? 25.483 -14.457 45.789 1.00 43.12 289 ASP A O 1
ATOM 2296 N N . ASN A 1 290 ? 24.286 -13.705 44.064 1.00 41.50 290 ASN A N 1
ATOM 2297 C CA . ASN A 1 290 ? 25.283 -12.697 43.679 1.00 41.50 290 ASN A CA 1
ATOM 2298 C C . ASN A 1 290 ? 25.270 -11.416 44.532 1.00 41.50 290 ASN A C 1
ATOM 2300 O O . ASN A 1 290 ? 26.175 -10.586 44.409 1.00 41.50 290 ASN A O 1
ATOM 2304 N N . THR A 1 291 ? 24.317 -11.262 45.451 1.00 38.78 291 THR A N 1
ATOM 2305 C CA . THR A 1 291 ? 24.190 -10.070 46.308 1.00 38.78 291 THR A CA 1
ATOM 2306 C C . THR A 1 291 ? 25.240 -10.002 47.426 1.00 38.78 291 THR A C 1
ATOM 2308 O O . THR A 1 291 ? 25.410 -8.947 48.029 1.00 38.78 291 THR A O 1
ATOM 2311 N N . LYS A 1 292 ? 26.005 -11.077 47.685 1.00 35.34 292 LYS A N 1
ATOM 2312 C CA . LYS A 1 292 ? 27.024 -11.111 48.758 1.00 35.34 292 LYS A CA 1
ATOM 2313 C C . LYS A 1 292 ? 28.471 -10.814 48.329 1.00 35.34 292 LYS A C 1
ATOM 2315 O O . LYS A 1 292 ? 29.320 -10.673 49.202 1.00 35.34 292 LYS A O 1
ATOM 2320 N N . LYS A 1 293 ? 28.799 -10.681 47.033 1.00 32.03 293 LYS A N 1
ATOM 2321 C CA . LYS A 1 293 ? 30.212 -10.553 46.580 1.00 32.03 293 LYS A CA 1
ATOM 2322 C C . LYS A 1 293 ? 30.639 -9.197 46.000 1.00 32.03 293 LYS A C 1
ATOM 2324 O O . LYS A 1 293 ? 31.804 -9.035 45.653 1.00 32.03 293 LYS A O 1
ATOM 2329 N N . LEU A 1 294 ? 29.759 -8.196 45.945 1.00 33.09 294 LEU A N 1
ATOM 2330 C CA . LEU A 1 294 ? 30.032 -6.914 45.268 1.00 33.09 294 LEU A CA 1
ATOM 2331 C C . LEU A 1 294 ? 30.336 -5.721 46.199 1.00 33.09 294 LEU A C 1
ATOM 2333 O O . LEU A 1 294 ? 30.206 -4.573 45.783 1.00 33.09 294 LEU A O 1
ATOM 2337 N N . GLN A 1 295 ? 30.791 -5.967 47.436 1.00 29.05 295 GLN A N 1
ATOM 2338 C CA . GLN A 1 295 ? 31.197 -4.902 48.374 1.00 29.05 295 GLN A CA 1
ATOM 2339 C C . GLN A 1 295 ? 32.712 -4.651 48.492 1.00 29.05 295 GLN A C 1
ATOM 2341 O O . GLN A 1 295 ? 33.112 -3.689 49.142 1.00 29.05 295 GLN A O 1
ATOM 2346 N N . VAL A 1 296 ? 33.583 -5.413 47.821 1.00 32.97 296 VAL A N 1
ATOM 2347 C CA . VAL A 1 296 ? 35.043 -5.264 47.995 1.00 32.97 296 VAL A CA 1
ATOM 2348 C C . VAL A 1 296 ? 35.737 -4.919 46.678 1.00 32.97 296 VAL A C 1
ATOM 2350 O O . VAL A 1 296 ? 36.274 -5.791 46.008 1.00 32.97 296 VAL A O 1
ATOM 2353 N N . ARG A 1 297 ? 35.714 -3.630 46.305 1.00 26.47 297 ARG A N 1
ATOM 2354 C CA . ARG A 1 297 ? 36.822 -2.877 45.658 1.00 26.47 297 ARG A CA 1
ATOM 2355 C C . ARG A 1 297 ? 36.316 -1.559 45.059 1.00 26.47 297 ARG A C 1
ATOM 2357 O O . ARG A 1 297 ? 36.091 -1.423 43.862 1.00 26.47 297 ARG A O 1
ATOM 2364 N N . LYS A 1 298 ? 36.222 -0.537 45.908 1.00 29.09 298 LYS A N 1
ATOM 2365 C CA . LYS A 1 298 ? 36.363 0.870 45.511 1.00 29.09 298 LYS A CA 1
ATOM 2366 C C . LYS A 1 298 ? 37.569 1.433 46.256 1.00 29.09 298 LYS A C 1
ATOM 2368 O O . LYS A 1 298 ? 37.506 1.517 47.477 1.00 29.09 298 LYS A O 1
ATOM 2373 N N . LYS A 1 299 ? 38.624 1.843 45.539 1.00 26.22 299 LYS A N 1
ATOM 2374 C CA . LYS A 1 299 ? 39.451 3.026 45.864 1.00 26.22 299 LYS A CA 1
ATOM 2375 C C . LYS A 1 299 ? 40.549 3.278 44.817 1.00 26.22 299 LYS A C 1
ATOM 2377 O O . LYS A 1 299 ? 41.250 2.349 44.440 1.00 26.22 299 LYS A O 1
ATOM 2382 N N . SER A 1 300 ? 40.743 4.576 44.520 1.00 26.52 300 SER A N 1
ATOM 2383 C CA . SER A 1 300 ? 41.938 5.231 43.934 1.00 26.52 300 SER A CA 1
ATOM 2384 C C . SER A 1 300 ? 42.115 5.081 42.406 1.00 26.52 300 SER A C 1
ATOM 2386 O O . SER A 1 300 ? 42.069 3.971 41.906 1.00 26.52 300 SER A O 1
ATOM 2388 N N . LYS A 1 301 ? 42.333 6.108 41.564 1.00 27.84 301 LYS A N 1
ATOM 2389 C CA . LYS A 1 301 ? 42.765 7.512 41.741 1.00 27.84 301 LYS A CA 1
ATOM 2390 C C . LYS A 1 301 ? 42.402 8.323 40.473 1.00 27.84 301 LYS A C 1
ATOM 2392 O O . LYS A 1 301 ? 42.502 7.808 39.364 1.00 27.84 301 LYS A O 1
ATOM 2397 N N . ARG A 1 302 ? 42.042 9.603 40.635 1.00 30.23 302 ARG A N 1
ATOM 2398 C CA . ARG A 1 302 ? 41.998 10.625 39.565 1.00 30.23 302 ARG A CA 1
ATOM 2399 C C . ARG A 1 302 ? 43.422 11.086 39.215 1.00 30.23 302 ARG A C 1
ATOM 2401 O O . ARG A 1 302 ? 44.195 11.335 40.136 1.00 30.23 302 ARG A O 1
ATOM 2408 N N . ARG A 1 303 ? 43.714 11.323 37.928 1.00 23.55 303 ARG A N 1
ATOM 2409 C CA . ARG A 1 303 ? 44.625 12.387 37.451 1.00 23.55 303 ARG A CA 1
ATOM 2410 C C . ARG A 1 303 ? 44.290 12.785 36.004 1.00 23.55 303 ARG A C 1
ATOM 2412 O O . ARG A 1 303 ? 44.179 11.927 35.136 1.00 23.55 303 ARG A O 1
ATOM 2419 N N . LEU A 1 304 ? 44.123 14.093 35.801 1.00 35.59 304 LEU A N 1
ATOM 2420 C CA . LEU A 1 304 ? 44.159 14.811 34.520 1.00 35.59 304 LEU A CA 1
ATOM 2421 C C . LEU A 1 304 ? 45.540 14.639 33.857 1.00 35.59 304 LEU A C 1
ATOM 2423 O O . LEU A 1 304 ? 46.518 14.627 34.597 1.00 35.59 304 LEU A O 1
ATOM 2427 N N . ILE A 1 305 ? 45.619 14.617 32.517 1.00 27.00 305 ILE A N 1
ATOM 2428 C CA . ILE A 1 305 ? 46.717 15.178 31.694 1.00 27.00 305 ILE A CA 1
ATOM 2429 C C . ILE A 1 305 ? 46.180 15.484 30.278 1.00 27.00 305 ILE A C 1
ATOM 2431 O O . ILE A 1 305 ? 45.269 14.830 29.775 1.00 27.00 305 ILE A O 1
ATOM 2435 N N . SER A 1 306 ? 46.754 16.541 29.712 1.00 27.17 306 SER A N 1
ATOM 2436 C CA . SER A 1 306 ? 46.372 17.420 28.609 1.00 27.17 306 SER A CA 1
ATOM 2437 C C . SER A 1 306 ? 46.623 16.920 27.176 1.00 27.17 306 SER A C 1
ATOM 2439 O O . SER A 1 306 ? 47.272 15.904 26.923 1.00 27.17 306 SER A O 1
ATOM 2441 N N . LEU A 1 307 ? 46.099 17.719 26.231 1.00 42.00 307 LEU A N 1
ATOM 2442 C CA . LEU A 1 307 ? 46.338 17.688 24.787 1.00 42.00 307 LEU A CA 1
ATOM 2443 C C . LEU A 1 307 ? 47.826 17.580 24.425 1.00 42.00 307 LEU A C 1
ATOM 2445 O O . LEU A 1 307 ? 48.636 18.404 24.839 1.00 42.00 307 LEU A O 1
ATOM 2449 N N . GLY A 1 308 ? 48.149 16.646 23.525 1.00 38.81 308 GLY A N 1
ATOM 2450 C CA . GLY A 1 308 ? 49.427 16.684 22.817 1.00 38.81 308 GLY A CA 1
ATOM 2451 C C . GLY A 1 308 ? 49.888 15.385 22.167 1.00 38.81 308 GLY A C 1
ATOM 2452 O O . GLY A 1 308 ? 51.001 14.969 22.452 1.00 38.81 308 GLY A O 1
ATOM 2453 N N . LYS A 1 309 ? 49.111 14.746 21.272 1.00 32.66 309 LYS A N 1
ATOM 2454 C CA . LYS A 1 309 ? 49.635 13.694 20.359 1.00 32.66 309 LYS A CA 1
ATOM 2455 C C . LYS A 1 309 ? 48.923 13.651 18.995 1.00 32.66 309 LYS A C 1
ATOM 2457 O O . LYS A 1 309 ? 48.416 12.615 18.590 1.00 32.66 309 LYS A O 1
ATOM 2462 N N . ALA A 1 310 ? 48.957 14.756 18.246 1.00 34.81 310 ALA A N 1
ATOM 2463 C CA . ALA A 1 310 ? 48.523 14.799 16.838 1.00 34.81 310 ALA A CA 1
ATOM 2464 C C . ALA A 1 310 ? 49.679 14.727 15.810 1.00 34.81 310 ALA A C 1
ATOM 2466 O O . ALA A 1 310 ? 49.434 14.693 14.611 1.00 34.81 310 ALA A O 1
ATOM 2467 N N . LYS A 1 311 ? 50.950 14.641 16.236 1.00 33.62 311 LYS A N 1
ATOM 2468 C CA . LYS A 1 311 ? 52.113 14.613 15.315 1.00 33.62 311 LYS A CA 1
ATOM 2469 C C . LYS A 1 311 ? 52.778 13.241 15.111 1.00 33.62 311 LYS A C 1
ATOM 2471 O O . LYS A 1 311 ? 53.710 13.136 14.320 1.00 33.62 311 LYS A O 1
ATOM 2476 N N . LYS A 1 312 ? 52.303 12.167 15.760 1.00 35.53 312 LYS A N 1
ATOM 2477 C CA . LYS A 1 312 ? 52.892 10.812 15.614 1.00 35.53 312 LYS A CA 1
ATOM 2478 C C . LYS A 1 312 ? 52.187 9.923 14.576 1.00 35.53 312 LYS A C 1
ATOM 2480 O O . LYS A 1 312 ? 52.817 9.024 14.032 1.00 35.53 312 LYS A O 1
ATOM 2485 N N . LEU A 1 313 ? 50.931 10.220 14.231 1.00 40.59 313 LEU A N 1
ATOM 2486 C CA . LEU A 1 313 ? 50.151 9.457 13.242 1.00 40.59 313 LEU A CA 1
ATOM 2487 C C . LEU A 1 313 ? 50.436 9.841 11.779 1.00 40.59 313 LEU A C 1
ATOM 2489 O O . LEU A 1 313 ? 50.179 9.052 10.878 1.00 40.59 313 LEU A O 1
ATOM 2493 N N . GLN A 1 314 ? 51.053 10.998 11.529 1.00 39.34 314 GLN A N 1
ATOM 2494 C CA . GLN A 1 314 ? 51.353 11.459 10.168 1.00 39.34 314 GLN A CA 1
ATOM 2495 C C . GLN A 1 314 ? 52.653 10.858 9.589 1.00 39.34 314 GLN A C 1
ATOM 2497 O O . GLN A 1 314 ? 52.808 10.777 8.372 1.00 39.34 314 GLN A O 1
ATOM 2502 N N . LYS A 1 315 ? 53.576 10.385 10.447 1.00 37.97 315 LYS A N 1
ATOM 2503 C CA . LYS A 1 315 ? 54.838 9.738 10.028 1.00 37.97 315 LYS A CA 1
ATOM 2504 C C . LYS A 1 315 ? 54.669 8.257 9.660 1.00 37.97 315 LYS A C 1
ATOM 2506 O O . LYS A 1 315 ? 55.358 7.784 8.764 1.00 37.97 315 LYS A O 1
ATOM 2511 N N . GLY A 1 316 ? 53.727 7.546 10.288 1.00 42.44 316 GLY A N 1
ATOM 2512 C CA . GLY A 1 316 ? 53.446 6.137 9.971 1.00 42.44 316 GLY A CA 1
ATOM 2513 C C . GLY A 1 316 ? 52.756 5.938 8.616 1.00 42.44 316 GLY A C 1
ATOM 2514 O O . GLY A 1 316 ? 52.981 4.933 7.950 1.00 42.44 316 GLY A O 1
ATOM 2515 N N . PHE A 1 317 ? 51.971 6.924 8.171 1.00 35.84 317 PHE A N 1
ATOM 2516 C CA . PHE A 1 317 ? 51.191 6.816 6.937 1.00 35.84 317 PHE A CA 1
ATOM 2517 C C . PHE A 1 317 ? 52.029 7.056 5.666 1.00 35.84 317 PHE A C 1
ATOM 2519 O O . PHE A 1 317 ? 51.800 6.398 4.656 1.00 35.84 317 PHE A O 1
ATOM 2526 N N . ARG A 1 318 ? 53.064 7.914 5.713 1.00 37.03 318 ARG A N 1
ATOM 2527 C CA . ARG A 1 318 ? 53.991 8.102 4.571 1.00 37.03 318 ARG A CA 1
ATOM 2528 C C . ARG A 1 318 ? 54.871 6.876 4.314 1.00 37.03 318 ARG A C 1
ATOM 2530 O O . ARG A 1 318 ? 55.013 6.472 3.168 1.00 37.03 318 ARG A O 1
ATOM 2537 N N . ALA A 1 319 ? 55.351 6.214 5.369 1.00 43.19 319 ALA A N 1
ATOM 2538 C CA . ALA A 1 319 ? 56.170 5.004 5.242 1.00 43.19 319 ALA A CA 1
ATOM 2539 C C . ALA A 1 319 ? 55.410 3.811 4.622 1.00 43.19 319 ALA A C 1
ATOM 2541 O O . ALA A 1 319 ? 56.010 2.951 3.976 1.00 43.19 319 ALA A O 1
ATOM 2542 N N . LEU A 1 320 ? 54.084 3.764 4.796 1.00 41.53 320 LEU A N 1
ATOM 2543 C CA . LEU A 1 320 ? 53.225 2.742 4.197 1.00 41.53 320 LEU A CA 1
ATOM 2544 C C . LEU A 1 320 ? 52.964 3.018 2.705 1.00 41.53 320 LEU A C 1
ATOM 2546 O O . LEU A 1 320 ? 52.969 2.091 1.899 1.00 41.53 320 LEU A O 1
ATOM 2550 N N . VAL A 1 321 ? 52.798 4.290 2.329 1.00 42.00 321 VAL A N 1
ATOM 2551 C CA . VAL A 1 321 ? 52.575 4.713 0.935 1.00 42.00 321 VAL A CA 1
ATOM 2552 C C . VAL A 1 321 ? 53.834 4.526 0.079 1.00 42.00 321 VAL A C 1
ATOM 2554 O O . VAL A 1 321 ? 53.729 4.080 -1.066 1.00 42.00 321 VAL A O 1
ATOM 2557 N N . ASP A 1 322 ? 55.024 4.755 0.637 1.00 40.88 322 ASP A N 1
ATOM 2558 C CA . ASP A 1 322 ? 56.288 4.550 -0.085 1.00 40.88 322 ASP A CA 1
ATOM 2559 C C . ASP A 1 322 ? 56.620 3.057 -0.279 1.00 40.88 322 ASP A C 1
ATOM 2561 O O . ASP A 1 322 ? 57.141 2.671 -1.327 1.00 40.88 322 ASP A O 1
ATOM 2565 N N . ARG A 1 323 ? 56.202 2.178 0.648 1.00 43.41 323 ARG A N 1
ATOM 2566 C CA . ARG A 1 323 ? 56.282 0.712 0.462 1.00 43.41 323 ARG A CA 1
ATOM 2567 C C . ARG A 1 323 ? 55.364 0.193 -0.646 1.00 43.41 323 ARG A C 1
ATOM 2569 O O . ARG A 1 323 ? 55.713 -0.779 -1.309 1.00 43.41 323 ARG A O 1
ATOM 2576 N N . ILE A 1 324 ? 54.222 0.841 -0.874 1.00 41.66 324 ILE A N 1
ATOM 2577 C CA . ILE A 1 324 ? 53.266 0.451 -1.923 1.00 41.66 324 ILE A CA 1
ATOM 2578 C C . ILE A 1 324 ? 53.744 0.912 -3.313 1.00 41.66 324 ILE A C 1
ATOM 2580 O O . ILE A 1 324 ? 53.484 0.234 -4.307 1.00 41.66 324 ILE A O 1
ATOM 2584 N N . LYS A 1 325 ? 54.514 2.005 -3.405 1.00 36.41 325 LYS A N 1
ATOM 2585 C CA . LYS A 1 325 ? 55.097 2.474 -4.677 1.00 36.41 325 LYS A CA 1
ATOM 2586 C C . LYS A 1 325 ? 56.289 1.636 -5.166 1.00 36.41 325 LYS A C 1
ATOM 2588 O O . LYS A 1 325 ? 56.495 1.550 -6.373 1.00 36.41 325 LYS A O 1
ATOM 2593 N N . GLY A 1 326 ? 57.019 0.962 -4.271 1.00 37.12 326 GLY A N 1
ATOM 2594 C CA . GLY A 1 326 ? 58.171 0.110 -4.616 1.00 37.12 326 GLY A CA 1
ATOM 2595 C C . GLY A 1 326 ? 57.836 -1.261 -5.227 1.00 37.12 326 GLY A C 1
ATOM 2596 O O . GLY A 1 326 ? 58.726 -1.939 -5.729 1.00 37.12 326 GLY A O 1
ATOM 2597 N N . LEU A 1 327 ? 56.566 -1.676 -5.223 1.00 37.59 327 LEU A N 1
ATOM 2598 C CA . LEU A 1 327 ? 56.129 -3.005 -5.682 1.00 37.59 327 LEU A CA 1
ATOM 2599 C C . LEU A 1 327 ? 55.648 -3.046 -7.144 1.00 37.59 327 LEU A C 1
ATOM 2601 O O . LEU A 1 327 ? 55.136 -4.070 -7.589 1.00 37.59 327 LEU A O 1
ATOM 2605 N N . ARG A 1 328 ? 55.812 -1.957 -7.913 1.00 37.06 328 ARG A N 1
ATOM 2606 C CA . ARG A 1 328 ? 55.260 -1.832 -9.277 1.00 37.06 328 ARG A CA 1
ATOM 2607 C C . ARG A 1 328 ? 56.231 -2.051 -10.439 1.00 37.06 328 ARG A C 1
ATOM 2609 O O . ARG A 1 328 ? 55.835 -1.838 -11.578 1.00 37.06 328 ARG A O 1
ATOM 2616 N N . LEU A 1 329 ? 57.456 -2.514 -10.200 1.00 40.34 329 LEU A N 1
ATOM 2617 C CA . LEU A 1 329 ? 58.424 -2.786 -11.271 1.00 40.34 329 LEU A CA 1
ATOM 2618 C C . LEU A 1 329 ? 59.287 -4.007 -10.938 1.00 40.34 329 LEU A C 1
ATOM 2620 O O . LEU A 1 329 ? 60.402 -3.852 -10.452 1.00 40.34 329 LEU A O 1
ATOM 2624 N N . ARG A 1 330 ? 58.784 -5.219 -11.218 1.00 32.28 330 ARG A N 1
ATOM 2625 C CA . ARG A 1 330 ? 59.599 -6.355 -11.697 1.00 32.28 330 ARG A CA 1
ATOM 2626 C C . ARG A 1 330 ? 58.760 -7.613 -11.957 1.00 32.28 330 ARG A C 1
ATOM 2628 O O . ARG A 1 330 ? 58.053 -8.081 -11.076 1.00 32.28 330 ARG A O 1
ATOM 2635 N N . ILE A 1 331 ? 59.002 -8.184 -13.142 1.00 33.19 331 ILE A N 1
ATOM 2636 C CA . ILE A 1 331 ? 58.908 -9.605 -13.539 1.00 33.19 331 ILE A CA 1
ATOM 2637 C C . ILE A 1 331 ? 57.806 -9.965 -14.555 1.00 33.19 331 ILE A C 1
ATOM 2639 O O . ILE A 1 331 ? 56.613 -10.028 -14.277 1.00 33.19 331 ILE A O 1
ATOM 2643 N N . ARG A 1 332 ? 58.323 -10.241 -15.762 1.00 27.80 332 ARG A N 1
ATOM 2644 C CA . ARG A 1 332 ? 57.747 -10.905 -16.936 1.00 27.80 332 ARG A CA 1
ATOM 2645 C C . ARG A 1 332 ? 57.368 -12.371 -16.662 1.00 27.80 332 ARG A C 1
ATOM 2647 O O . ARG A 1 332 ? 58.085 -13.087 -15.977 1.00 27.80 332 ARG A O 1
ATOM 2654 N N . VAL A 1 333 ? 56.290 -12.786 -17.329 1.00 43.12 333 VAL A N 1
ATOM 2655 C CA . VAL A 1 333 ? 55.957 -14.094 -17.938 1.00 43.12 333 VAL A CA 1
ATOM 2656 C C . VAL A 1 333 ? 56.872 -15.297 -17.634 1.00 43.12 333 VAL A C 1
ATOM 2658 O O . VAL A 1 333 ? 57.986 -15.366 -18.146 1.00 43.12 333 VAL A O 1
ATOM 2661 N N . ARG A 1 334 ? 56.316 -16.302 -16.935 1.00 33.81 334 ARG A N 1
ATOM 2662 C CA . ARG A 1 334 ? 56.352 -17.765 -17.216 1.00 33.81 334 ARG A CA 1
ATOM 2663 C C . ARG A 1 334 ? 55.906 -18.524 -15.958 1.00 33.81 334 ARG A C 1
ATOM 2665 O O . ARG A 1 334 ? 56.695 -18.648 -15.035 1.00 33.81 334 ARG A O 1
ATOM 2672 N N . ALA A 1 335 ? 54.657 -19.006 -15.929 1.00 29.69 335 ALA A N 1
ATOM 2673 C CA . ALA A 1 335 ? 54.184 -20.184 -15.169 1.00 29.69 335 ALA A CA 1
ATOM 2674 C C . ALA A 1 335 ? 52.647 -20.166 -15.037 1.00 29.69 335 ALA A C 1
ATOM 2676 O O . ALA A 1 335 ? 52.097 -20.058 -13.941 1.00 29.69 335 ALA A O 1
ATOM 2677 N N . LEU A 1 336 ? 51.935 -20.290 -16.160 1.00 38.78 336 LEU A N 1
ATOM 2678 C CA . LEU A 1 336 ? 50.473 -20.432 -16.161 1.00 38.78 336 LEU A CA 1
ATOM 2679 C C . LEU A 1 336 ? 49.994 -21.865 -15.825 1.00 38.78 336 LEU A C 1
ATOM 2681 O O . LEU A 1 336 ? 48.799 -22.081 -15.679 1.00 38.78 336 LEU A O 1
ATOM 2685 N N . ASP A 1 337 ? 50.903 -22.810 -15.545 1.00 34.44 337 ASP A N 1
ATOM 2686 C CA . ASP A 1 337 ? 50.554 -24.205 -15.201 1.00 34.44 337 ASP A CA 1
ATOM 2687 C C . ASP A 1 337 ? 50.667 -24.580 -13.710 1.00 34.44 337 ASP A C 1
ATOM 2689 O O . ASP A 1 337 ? 50.364 -25.711 -13.316 1.00 34.44 337 ASP A O 1
ATOM 2693 N N . ARG A 1 338 ? 51.030 -23.635 -12.828 1.00 36.66 338 ARG A N 1
ATOM 2694 C CA . ARG A 1 338 ? 50.959 -23.840 -11.361 1.00 36.66 338 ARG A CA 1
ATOM 2695 C C . ARG A 1 338 ? 49.771 -23.146 -10.692 1.00 36.66 338 ARG A C 1
ATOM 2697 O O . ARG A 1 338 ? 49.317 -23.618 -9.652 1.00 36.66 338 ARG A O 1
ATOM 2704 N N . LEU A 1 339 ? 49.173 -22.127 -11.317 1.00 35.31 339 LEU A N 1
ATOM 2705 C CA . LEU A 1 339 ? 47.989 -21.449 -10.767 1.00 35.31 339 LEU A CA 1
ATOM 2706 C C . LEU A 1 339 ? 46.700 -22.285 -10.889 1.00 35.31 339 LEU A C 1
ATOM 2708 O O . LEU A 1 3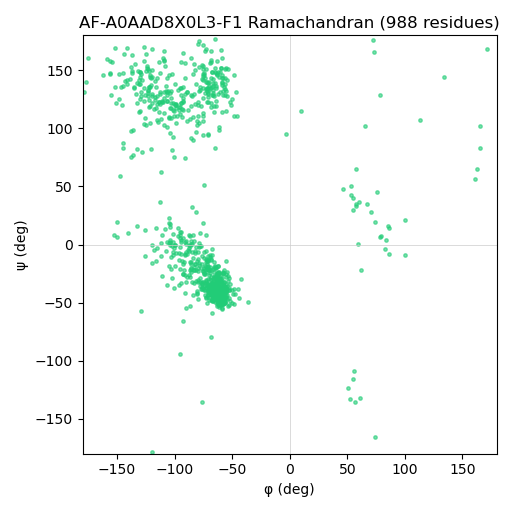39 ? 45.795 -22.154 -10.067 1.00 35.31 339 LEU A O 1
ATOM 2712 N N . ARG A 1 340 ? 46.636 -23.209 -11.860 1.00 37.47 340 ARG A N 1
ATOM 2713 C CA . ARG A 1 340 ? 45.473 -24.094 -12.067 1.00 37.47 340 ARG A CA 1
ATOM 2714 C C . ARG A 1 340 ? 45.348 -25.197 -11.005 1.00 37.47 340 ARG A C 1
ATOM 2716 O O . ARG A 1 340 ? 44.256 -25.724 -10.809 1.00 37.47 340 ARG A O 1
ATOM 2723 N N . ARG A 1 341 ? 46.436 -25.515 -10.287 1.00 36.22 341 ARG A N 1
ATOM 2724 C CA . ARG A 1 341 ? 46.430 -26.463 -9.156 1.00 36.22 341 ARG A CA 1
ATOM 2725 C C . ARG A 1 341 ? 46.228 -25.792 -7.793 1.00 36.22 341 ARG A C 1
ATOM 2727 O O . ARG A 1 341 ? 45.642 -26.415 -6.919 1.00 36.22 341 ARG A O 1
ATOM 2734 N N . TYR A 1 342 ? 46.581 -24.514 -7.638 1.00 36.00 342 TYR A N 1
ATOM 2735 C CA . TYR A 1 342 ? 46.354 -23.774 -6.386 1.00 36.00 342 TYR A CA 1
ATOM 2736 C C . TYR A 1 342 ? 44.889 -23.311 -6.219 1.00 36.00 342 TYR A C 1
ATOM 2738 O O . TYR A 1 342 ? 44.345 -23.335 -5.120 1.00 36.00 342 TYR A O 1
ATOM 2746 N N . TYR A 1 343 ? 44.184 -23.005 -7.318 1.00 36.53 343 TYR A N 1
ATOM 2747 C CA . TYR A 1 343 ? 42.768 -22.598 -7.272 1.00 36.53 343 TYR A CA 1
ATOM 2748 C C . TYR A 1 343 ? 41.774 -23.723 -6.921 1.00 36.53 343 TYR A C 1
ATOM 2750 O O . TYR A 1 343 ? 40.658 -23.432 -6.496 1.00 36.53 343 TYR A O 1
ATOM 2758 N N . ARG A 1 344 ? 42.157 -25.004 -7.044 1.00 35.41 344 ARG A N 1
ATOM 2759 C CA . ARG A 1 344 ? 41.311 -26.153 -6.650 1.00 35.41 344 ARG A CA 1
ATOM 2760 C C . ARG A 1 344 ? 41.470 -26.581 -5.186 1.00 35.41 344 ARG A C 1
ATOM 2762 O O . ARG A 1 344 ? 40.714 -27.436 -4.742 1.00 35.41 344 ARG A O 1
ATOM 2769 N N . GLN A 1 345 ? 42.398 -25.982 -4.436 1.00 35.00 345 GLN A N 1
ATOM 2770 C CA . GLN A 1 345 ? 42.687 -26.361 -3.045 1.00 35.00 345 GLN A CA 1
ATOM 2771 C C . GLN A 1 345 ? 42.366 -25.261 -2.012 1.00 35.00 345 GLN A C 1
ATOM 2773 O O . GLN A 1 345 ? 42.450 -25.519 -0.817 1.00 35.00 345 GLN A O 1
ATOM 2778 N N . CYS A 1 346 ? 41.924 -24.067 -2.442 1.00 32.75 346 CYS A N 1
ATOM 2779 C CA . CYS A 1 346 ? 41.575 -22.949 -1.546 1.00 32.75 346 CYS A CA 1
ATOM 2780 C C . CYS A 1 346 ? 40.064 -22.725 -1.310 1.00 32.75 346 CYS A C 1
ATOM 2782 O O . CYS A 1 346 ? 39.713 -21.858 -0.517 1.00 32.75 346 CYS A O 1
ATOM 2784 N N . PHE A 1 347 ? 39.169 -23.511 -1.920 1.00 34.91 347 PHE A N 1
ATOM 2785 C CA . PHE A 1 347 ? 37.737 -23.534 -1.569 1.00 34.91 347 PHE A CA 1
ATOM 2786 C C . PHE A 1 347 ? 37.353 -24.869 -0.920 1.00 34.91 347 PHE A C 1
ATOM 2788 O O . PHE A 1 347 ? 36.527 -25.624 -1.423 1.00 34.91 347 PHE A O 1
ATOM 2795 N N . ALA A 1 348 ? 37.960 -25.148 0.232 1.00 28.47 348 ALA A N 1
ATOM 2796 C CA . ALA A 1 348 ? 37.352 -25.988 1.253 1.00 28.47 348 ALA A CA 1
ATOM 2797 C C . ALA A 1 348 ? 36.872 -25.051 2.365 1.00 28.47 348 ALA A C 1
ATOM 2799 O O . ALA A 1 348 ? 37.678 -24.433 3.055 1.00 28.47 348 ALA A O 1
ATOM 2800 N N . VAL A 1 349 ? 35.554 -24.899 2.485 1.00 33.41 349 VAL A N 1
ATOM 2801 C CA . VAL A 1 349 ? 34.891 -24.098 3.521 1.00 33.41 349 VAL A CA 1
ATOM 2802 C C . VAL A 1 349 ? 35.137 -24.743 4.890 1.00 33.41 349 VAL A C 1
ATOM 2804 O O . VAL A 1 349 ? 34.662 -25.861 5.107 1.00 33.41 349 VAL A O 1
ATOM 2807 N N . PRO A 1 350 ? 35.787 -24.074 5.860 1.00 27.98 350 PRO A N 1
ATOM 2808 C CA . PRO A 1 350 ? 35.695 -24.484 7.249 1.00 27.98 350 PRO A CA 1
ATOM 2809 C C . PRO A 1 350 ? 34.401 -23.911 7.835 1.00 27.98 350 PRO A C 1
ATOM 2811 O O . PRO A 1 350 ? 34.199 -22.697 7.884 1.00 27.98 350 PRO A O 1
ATOM 2814 N N . ARG A 1 351 ? 33.525 -24.794 8.324 1.00 38.94 351 ARG A N 1
ATOM 2815 C CA . ARG A 1 351 ? 32.467 -24.432 9.278 1.00 38.94 351 ARG A CA 1
ATOM 2816 C C . ARG A 1 351 ? 33.125 -23.835 10.526 1.00 38.94 351 ARG A C 1
ATOM 2818 O O . ARG A 1 351 ? 33.771 -24.567 11.272 1.00 38.94 351 ARG A O 1
ATOM 2825 N N . VAL A 1 352 ? 32.911 -22.546 10.796 1.00 27.11 352 VAL A N 1
ATOM 2826 C CA . VAL A 1 352 ? 33.237 -21.932 12.093 1.00 27.11 352 VAL A CA 1
ATOM 2827 C C . VAL A 1 352 ? 31.993 -21.282 12.693 1.00 27.11 352 VAL A C 1
ATOM 2829 O O . VAL A 1 352 ? 31.226 -20.596 12.024 1.00 27.11 352 VAL A O 1
ATOM 2832 N N . LYS A 1 353 ? 31.801 -21.606 13.974 1.00 26.22 353 LYS A N 1
ATOM 2833 C CA . LYS A 1 353 ? 30.668 -21.316 14.853 1.00 26.22 353 LYS A CA 1
ATOM 2834 C C . LYS A 1 353 ? 30.399 -19.813 14.973 1.00 26.22 353 LYS A C 1
ATOM 2836 O O . LYS A 1 353 ? 31.309 -19.041 15.263 1.00 26.22 353 LYS A O 1
ATOM 2841 N N . GLY A 1 354 ? 29.127 -19.444 14.809 1.00 26.45 354 GLY A N 1
ATOM 2842 C CA . GLY A 1 354 ? 28.617 -18.090 15.003 1.00 26.45 354 GLY A CA 1
ATOM 2843 C C . GLY A 1 354 ? 28.887 -17.580 16.416 1.00 26.45 354 GLY A C 1
ATOM 2844 O O . GLY A 1 354 ? 28.601 -18.258 17.406 1.00 26.45 354 GLY A O 1
ATOM 2845 N N . ASN A 1 355 ? 29.468 -16.385 16.488 1.00 25.53 355 ASN A N 1
ATOM 2846 C CA . ASN A 1 355 ? 29.763 -15.700 17.731 1.00 25.53 355 ASN A CA 1
ATOM 2847 C C . ASN A 1 355 ? 28.556 -14.846 18.141 1.00 25.53 355 ASN A C 1
ATOM 2849 O O . ASN A 1 355 ? 27.992 -14.104 17.338 1.00 25.53 355 ASN A O 1
ATOM 2853 N N . LYS A 1 356 ? 28.176 -14.989 19.409 1.00 29.70 356 LYS A N 1
ATOM 2854 C CA . LYS A 1 356 ? 27.081 -14.304 20.096 1.00 29.70 356 LYS A CA 1
ATOM 2855 C C . LYS A 1 356 ? 27.321 -12.792 20.119 1.00 29.70 356 LYS A C 1
ATOM 2857 O O . LYS A 1 356 ? 28.097 -12.327 20.947 1.00 29.70 356 LYS A O 1
ATOM 2862 N N . TYR A 1 357 ? 26.667 -12.033 19.245 1.00 24.83 357 TYR A N 1
ATOM 2863 C CA . TYR A 1 357 ? 26.540 -10.576 19.413 1.00 24.83 357 TYR A CA 1
ATOM 2864 C C . TYR A 1 357 ? 25.248 -9.977 18.818 1.00 24.83 357 TYR A C 1
ATOM 2866 O O . TYR A 1 357 ? 25.088 -8.762 18.840 1.00 24.83 357 TYR A O 1
ATOM 2874 N N . TYR A 1 358 ? 24.310 -10.810 18.341 1.00 24.55 358 TYR A N 1
ATOM 2875 C CA . TYR A 1 358 ? 23.057 -10.366 17.706 1.00 24.55 358 TYR A CA 1
ATOM 2876 C C . TYR A 1 358 ? 21.777 -10.568 18.548 1.00 24.55 358 TYR A C 1
ATOM 2878 O O . TYR A 1 358 ? 20.739 -10.027 18.189 1.00 24.55 358 TYR A O 1
ATOM 2886 N N . ASP A 1 359 ? 21.838 -11.216 19.716 1.00 24.75 359 ASP A N 1
ATOM 2887 C CA . ASP A 1 359 ? 20.635 -11.567 20.504 1.00 24.75 359 ASP A CA 1
ATOM 2888 C C . ASP A 1 359 ? 20.123 -10.441 21.434 1.00 24.75 359 ASP A C 1
ATOM 2890 O O . ASP A 1 359 ? 19.627 -10.706 22.528 1.00 24.75 359 ASP A O 1
ATOM 2894 N N . LYS A 1 360 ? 20.273 -9.161 21.069 1.00 23.91 360 LYS A N 1
ATOM 2895 C CA . LYS A 1 360 ? 19.767 -8.054 21.914 1.00 23.91 360 LYS A CA 1
ATOM 2896 C C . LYS A 1 360 ? 18.978 -6.968 21.185 1.00 23.91 360 LYS A C 1
ATOM 2898 O O . LYS A 1 360 ? 18.765 -5.899 21.747 1.00 23.91 360 LYS A O 1
ATOM 2903 N N . LEU A 1 361 ? 18.532 -7.252 19.963 1.00 26.70 361 LEU A N 1
ATOM 2904 C CA . LEU A 1 361 ? 17.653 -6.375 19.179 1.00 26.70 361 LEU A CA 1
ATOM 2905 C C . LEU A 1 361 ? 16.371 -7.082 18.687 1.00 26.70 361 LEU A C 1
ATOM 2907 O O . LEU A 1 361 ? 15.660 -6.527 17.862 1.00 26.70 361 LEU A O 1
ATOM 2911 N N . GLU A 1 362 ? 16.045 -8.273 19.203 1.00 25.62 362 GLU A N 1
ATOM 2912 C CA . GLU A 1 362 ? 14.863 -9.057 18.783 1.00 25.62 362 GLU A CA 1
ATOM 2913 C C . GLU A 1 362 ? 13.599 -8.847 19.649 1.00 25.62 362 GLU A C 1
ATOM 2915 O O . GLU A 1 362 ? 12.624 -9.576 19.487 1.00 25.62 362 GLU A O 1
ATOM 2920 N N . GLU A 1 363 ? 13.563 -7.850 20.542 1.00 25.08 363 GLU A N 1
ATOM 2921 C CA . GLU A 1 363 ? 12.372 -7.573 21.375 1.00 25.08 363 GLU A CA 1
ATOM 2922 C C . GLU A 1 363 ? 11.406 -6.511 20.809 1.00 25.08 363 GLU A C 1
ATOM 2924 O O . GLU A 1 363 ? 10.367 -6.259 21.410 1.00 25.08 363 GLU A O 1
ATOM 2929 N N . GLU A 1 364 ? 11.654 -5.948 19.623 1.00 26.80 364 GLU A N 1
ATOM 2930 C CA . GLU A 1 364 ? 10.707 -5.033 18.967 1.00 26.80 364 GLU A CA 1
ATOM 2931 C C . GLU A 1 364 ? 10.368 -5.502 17.543 1.00 26.80 364 GLU A C 1
ATOM 2933 O O . GLU A 1 364 ? 11.183 -5.406 16.635 1.00 26.80 364 GLU A O 1
ATOM 2938 N N . GLY A 1 365 ? 9.135 -5.990 17.357 1.00 26.14 365 GLY A N 1
ATOM 2939 C CA . GLY A 1 365 ? 8.420 -6.023 16.073 1.00 26.14 365 GLY A CA 1
ATOM 2940 C C . GLY A 1 365 ? 9.005 -6.910 14.965 1.00 26.14 365 GLY A C 1
ATOM 2941 O O . GLY A 1 365 ? 9.895 -6.511 14.224 1.00 26.14 365 GLY A O 1
ATOM 2942 N N . HIS A 1 366 ? 8.410 -8.089 14.764 1.00 25.61 366 HIS A N 1
ATOM 2943 C CA . HIS A 1 366 ? 8.621 -8.928 13.579 1.00 25.61 366 HIS A CA 1
ATOM 2944 C C . HIS A 1 366 ? 8.488 -8.124 12.266 1.00 25.61 366 HIS A C 1
ATOM 2946 O O . HIS A 1 366 ? 7.384 -7.763 11.862 1.00 25.61 366 HIS A O 1
ATOM 2952 N N . HIS A 1 367 ? 9.604 -7.924 11.564 1.00 26.42 367 HIS A N 1
ATOM 2953 C CA . HIS A 1 367 ? 9.624 -7.686 10.123 1.00 26.42 367 HIS A CA 1
ATOM 2954 C C . HIS A 1 367 ? 9.871 -9.034 9.426 1.00 26.42 367 HIS A C 1
ATOM 2956 O O . HIS A 1 367 ? 10.921 -9.639 9.661 1.00 26.42 367 HIS A O 1
ATOM 2962 N N . PRO A 1 368 ? 8.959 -9.547 8.579 1.00 29.64 368 PRO A N 1
ATOM 2963 C CA . PRO A 1 368 ? 9.305 -10.656 7.703 1.00 29.64 368 PRO A CA 1
ATOM 2964 C C . PRO A 1 368 ? 10.381 -10.180 6.719 1.00 29.64 368 PRO A C 1
ATOM 2966 O O . PRO A 1 368 ? 10.324 -9.059 6.212 1.00 29.64 368 PRO A O 1
ATOM 2969 N N . ALA A 1 369 ? 11.377 -11.026 6.459 1.00 29.20 369 ALA A N 1
ATOM 2970 C CA . ALA A 1 369 ? 12.377 -10.770 5.431 1.00 29.20 369 ALA A CA 1
ATOM 2971 C C . ALA A 1 369 ? 11.679 -10.439 4.098 1.00 29.20 369 ALA A C 1
ATOM 2973 O O . ALA A 1 369 ? 10.865 -11.225 3.607 1.00 29.20 369 ALA A O 1
ATOM 2974 N N . ILE A 1 370 ? 11.987 -9.262 3.542 1.00 42.72 370 ILE A N 1
ATOM 2975 C CA . ILE A 1 370 ? 11.469 -8.767 2.262 1.00 42.72 370 ILE A CA 1
ATOM 2976 C C . ILE A 1 370 ? 11.932 -9.744 1.177 1.00 42.72 370 ILE A C 1
ATOM 2978 O O . ILE A 1 370 ? 13.080 -9.719 0.740 1.00 42.72 370 ILE A O 1
ATOM 2982 N N . THR A 1 371 ? 11.060 -10.664 0.778 1.00 37.12 371 THR A N 1
ATOM 2983 C CA . THR A 1 371 ? 11.368 -11.659 -0.251 1.00 37.12 371 THR A CA 1
ATOM 2984 C C . THR A 1 371 ? 11.212 -10.997 -1.621 1.00 37.12 371 THR A C 1
AT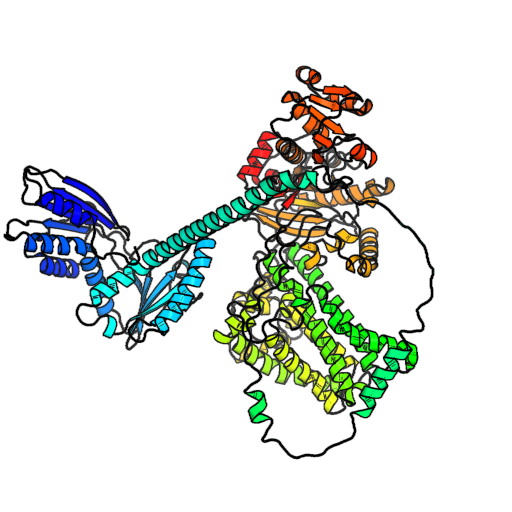OM 2986 O O . THR A 1 371 ? 10.110 -10.763 -2.106 1.00 37.12 371 THR A O 1
ATOM 2989 N N . MET A 1 372 ? 12.351 -10.654 -2.230 1.00 56.44 372 MET A N 1
ATOM 2990 C CA . MET A 1 372 ? 12.483 -9.864 -3.468 1.00 56.44 372 MET A CA 1
ATOM 2991 C C . MET A 1 372 ? 12.084 -10.608 -4.764 1.00 56.44 372 MET A C 1
ATOM 2993 O O . MET A 1 372 ? 12.302 -10.091 -5.848 1.00 56.44 372 MET A O 1
ATOM 2997 N N . ALA A 1 373 ? 11.504 -11.811 -4.678 1.00 54.59 373 ALA A N 1
ATOM 2998 C CA . ALA A 1 373 ? 10.818 -12.542 -5.754 1.00 54.59 373 ALA A CA 1
ATOM 2999 C C . ALA A 1 373 ? 10.198 -13.828 -5.177 1.00 54.59 373 ALA A C 1
ATOM 3001 O O . ALA A 1 373 ? 10.645 -14.320 -4.139 1.00 54.59 373 ALA A O 1
ATOM 3002 N N . THR A 1 374 ? 9.213 -14.424 -5.861 1.00 60.56 374 THR A N 1
ATOM 3003 C CA . THR A 1 374 ? 8.586 -15.685 -5.397 1.00 60.56 374 THR A CA 1
ATOM 3004 C C . THR A 1 374 ? 9.569 -16.863 -5.331 1.00 60.56 374 THR A C 1
ATOM 3006 O O . THR A 1 374 ? 9.402 -17.760 -4.505 1.00 60.56 374 THR A O 1
ATOM 3009 N N . ARG A 1 375 ? 10.609 -16.859 -6.177 1.00 72.44 375 ARG A N 1
ATOM 3010 C CA . ARG A 1 375 ? 11.763 -17.772 -6.139 1.00 72.44 375 ARG A CA 1
ATOM 3011 C C . ARG A 1 375 ? 13.025 -17.015 -6.569 1.00 72.44 375 ARG A C 1
ATOM 3013 O O . ARG A 1 375 ? 13.324 -17.048 -7.755 1.00 72.44 375 ARG A O 1
ATOM 3020 N N . PRO A 1 376 ? 13.765 -16.336 -5.680 1.00 79.06 376 PRO A N 1
ATOM 3021 C CA . PRO A 1 376 ? 14.839 -15.424 -6.081 1.00 79.06 376 PRO A CA 1
ATOM 3022 C C . PRO A 1 376 ? 15.902 -16.105 -6.956 1.00 79.06 376 PRO A C 1
ATOM 3024 O O . PRO A 1 376 ? 16.420 -17.173 -6.624 1.00 79.06 376 PRO A O 1
ATOM 3027 N N . GLY A 1 377 ? 16.211 -15.491 -8.100 1.00 81.00 377 GLY A N 1
ATOM 3028 C CA . GLY A 1 377 ? 17.315 -15.895 -8.971 1.00 81.00 377 GLY A CA 1
ATOM 3029 C C . GLY A 1 377 ? 18.682 -15.401 -8.466 1.00 81.00 377 GLY A C 1
ATOM 3030 O O . GLY A 1 377 ? 18.760 -14.642 -7.495 1.00 81.00 377 GLY A O 1
ATOM 3031 N N . PRO A 1 378 ? 19.795 -15.788 -9.114 1.00 85.31 378 PRO A N 1
ATOM 3032 C CA . PRO A 1 378 ? 21.096 -15.183 -8.832 1.00 85.31 378 PRO A CA 1
ATOM 3033 C C . PRO A 1 378 ? 21.053 -13.664 -9.054 1.00 85.31 378 PRO A C 1
ATOM 3035 O O . PRO A 1 378 ? 20.393 -13.198 -9.983 1.00 85.31 378 PRO A O 1
ATOM 3038 N N . LEU A 1 379 ? 21.770 -12.909 -8.211 1.00 87.75 379 LEU A N 1
ATOM 3039 C CA . LEU A 1 379 ? 21.827 -11.438 -8.247 1.00 87.75 379 LEU A CA 1
ATOM 3040 C C . LEU A 1 379 ? 20.447 -10.760 -8.102 1.00 87.75 379 LEU A C 1
ATOM 3042 O O . LEU A 1 379 ? 20.189 -9.731 -8.716 1.00 87.75 379 LEU A O 1
ATOM 3046 N N . THR A 1 380 ? 19.545 -11.340 -7.304 1.00 86.75 380 THR A N 1
ATOM 3047 C CA . THR A 1 380 ? 18.250 -10.706 -6.989 1.00 86.75 380 THR A CA 1
ATOM 3048 C C . THR A 1 380 ? 18.420 -9.500 -6.057 1.00 86.75 380 THR A C 1
ATOM 3050 O O . THR A 1 380 ? 17.811 -8.456 -6.276 1.00 86.75 380 THR A O 1
ATOM 3053 N N . GLU A 1 381 ? 19.263 -9.639 -5.033 1.00 88.94 381 GLU A N 1
ATOM 3054 C CA . GLU A 1 381 ? 19.517 -8.615 -4.014 1.00 88.94 381 GLU A CA 1
ATOM 3055 C C . GLU A 1 381 ? 20.542 -7.568 -4.469 1.00 88.94 381 GLU A C 1
ATOM 3057 O O . GLU A 1 381 ? 21.470 -7.867 -5.228 1.00 88.94 381 GLU A O 1
ATOM 3062 N N . TRP A 1 382 ? 20.402 -6.341 -3.961 1.00 90.75 382 TRP A N 1
ATOM 3063 C CA . TRP A 1 382 ? 21.349 -5.258 -4.228 1.00 90.75 382 TRP A CA 1
ATOM 3064 C C . TRP A 1 382 ? 22.669 -5.474 -3.466 1.00 90.75 382 TRP A C 1
ATOM 3066 O O . TRP A 1 382 ? 22.641 -5.863 -2.295 1.00 90.75 382 TRP A O 1
ATOM 3076 N N . PRO A 1 383 ? 23.842 -5.138 -4.044 1.00 91.94 383 PRO A N 1
ATOM 3077 C CA . PRO A 1 383 ? 25.140 -5.359 -3.388 1.00 91.94 383 PRO A CA 1
ATOM 3078 C C . PRO A 1 383 ? 25.311 -4.669 -2.023 1.00 91.94 383 PRO A C 1
ATOM 3080 O O . PRO A 1 383 ? 26.114 -5.103 -1.196 1.00 91.94 383 PRO A O 1
ATOM 3083 N N . TRP A 1 384 ? 24.569 -3.586 -1.781 1.00 92.19 384 TRP A N 1
ATOM 3084 C CA . TRP A 1 384 ? 24.583 -2.803 -0.541 1.00 92.19 384 TRP A CA 1
ATOM 3085 C C . TRP A 1 384 ? 23.315 -2.974 0.303 1.00 92.19 384 TRP A C 1
ATOM 3087 O O . TRP A 1 384 ? 23.111 -2.211 1.244 1.00 92.19 384 TRP A O 1
ATOM 3097 N N . GLN A 1 385 ? 22.465 -3.967 0.021 1.00 87.94 385 GLN A N 1
ATOM 3098 C CA . GLN A 1 385 ? 21.219 -4.181 0.769 1.00 87.94 385 GLN A CA 1
ATOM 3099 C C . GLN A 1 385 ? 21.465 -4.351 2.280 1.00 87.94 385 GLN A C 1
ATOM 3101 O O . GLN A 1 385 ? 20.733 -3.803 3.102 1.00 87.94 385 GLN A O 1
ATOM 3106 N N . TRP A 1 386 ? 22.567 -5.011 2.652 1.00 87.50 386 TRP A N 1
ATOM 3107 C CA . TRP A 1 386 ? 23.010 -5.182 4.041 1.00 87.50 386 TRP A CA 1
ATOM 3108 C C . TRP A 1 386 ? 23.336 -3.864 4.770 1.00 87.50 386 TRP A C 1
ATOM 3110 O O . TRP A 1 386 ? 23.384 -3.844 5.999 1.00 87.50 386 TRP A O 1
ATOM 3120 N N . MET A 1 387 ? 23.559 -2.760 4.046 1.00 85.88 387 MET A N 1
ATOM 3121 C CA . MET A 1 387 ? 23.845 -1.442 4.627 1.00 85.88 387 MET A CA 1
ATOM 3122 C C . MET A 1 387 ? 22.575 -0.714 5.091 1.00 85.88 387 MET A C 1
ATOM 3124 O O . MET A 1 387 ? 22.677 0.280 5.813 1.00 85.88 387 MET A O 1
ATOM 3128 N N . GLY A 1 388 ? 21.384 -1.171 4.686 1.00 84.44 388 GLY A N 1
ATOM 3129 C CA . GLY A 1 388 ? 20.111 -0.538 5.032 1.00 84.44 388 GLY A CA 1
ATOM 3130 C C . GLY A 1 388 ? 20.113 0.966 4.733 1.00 84.44 388 GLY A C 1
ATOM 3131 O O . GLY A 1 388 ? 20.419 1.398 3.623 1.00 84.44 388 GLY A O 1
ATOM 3132 N N . SER A 1 389 ? 19.829 1.790 5.745 1.00 78.00 389 SER A N 1
ATOM 3133 C CA . SER A 1 389 ? 19.810 3.257 5.621 1.00 78.00 389 SER A CA 1
ATOM 3134 C C . SER A 1 389 ? 21.185 3.901 5.380 1.00 78.00 389 SER A C 1
ATOM 3136 O O . SER A 1 389 ? 21.249 5.071 5.005 1.00 78.00 389 SER A O 1
ATOM 3138 N N . PHE A 1 390 ? 22.289 3.164 5.551 1.00 83.94 390 PHE A N 1
ATOM 3139 C CA . PHE A 1 390 ? 23.648 3.654 5.290 1.00 83.94 390 PHE A CA 1
ATOM 3140 C C . PHE A 1 390 ? 24.087 3.511 3.828 1.00 83.94 390 PHE A C 1
ATOM 3142 O O . PHE A 1 390 ? 25.201 3.908 3.491 1.00 83.94 390 PHE A O 1
ATOM 3149 N N . LYS A 1 391 ? 23.233 2.987 2.942 1.00 88.50 391 LYS A N 1
ATOM 3150 C CA . LYS A 1 391 ? 23.542 2.756 1.522 1.00 88.50 391 LYS A CA 1
ATOM 3151 C C . LYS A 1 391 ? 24.090 3.971 0.765 1.00 88.50 391 LYS A C 1
ATOM 3153 O O . LYS A 1 391 ? 24.921 3.811 -0.120 1.00 88.50 391 LYS A O 1
ATOM 3158 N N . TYR A 1 392 ? 23.734 5.196 1.155 1.00 87.81 392 TYR A N 1
ATOM 3159 C CA . TYR A 1 392 ? 24.267 6.413 0.527 1.00 87.81 392 TYR A CA 1
ATOM 3160 C C . TYR A 1 392 ? 25.785 6.591 0.710 1.00 87.81 392 TYR A C 1
ATOM 3162 O O . TYR A 1 392 ? 26.418 7.295 -0.077 1.00 87.81 392 TYR A O 1
ATOM 3170 N N . LEU A 1 393 ? 26.401 5.918 1.693 1.00 88.38 393 LEU A N 1
ATOM 3171 C CA . LEU A 1 393 ? 27.860 5.902 1.865 1.00 88.38 393 LEU A CA 1
ATOM 3172 C C . LEU A 1 393 ? 28.592 5.277 0.671 1.00 88.38 393 LEU A C 1
ATOM 3174 O O . LEU A 1 393 ? 29.776 5.546 0.483 1.00 88.38 393 LEU A O 1
ATOM 3178 N N . VAL A 1 394 ? 27.896 4.507 -0.169 1.00 89.81 394 VAL A N 1
ATOM 3179 C CA . VAL A 1 394 ? 28.431 3.983 -1.431 1.00 89.81 394 VAL A CA 1
ATOM 3180 C C . VAL A 1 394 ? 28.913 5.114 -2.354 1.00 89.81 394 VAL A C 1
ATOM 3182 O O . VAL A 1 394 ? 29.921 4.956 -3.039 1.00 89.81 394 VAL A O 1
ATOM 3185 N N . LEU A 1 395 ? 28.273 6.290 -2.318 1.00 87.00 395 LEU A N 1
ATOM 3186 C CA . LEU A 1 395 ? 28.681 7.469 -3.096 1.00 87.00 395 LEU A CA 1
ATOM 3187 C C . LEU A 1 395 ? 29.730 8.345 -2.386 1.00 87.00 395 LEU A C 1
ATOM 3189 O O . LEU A 1 395 ? 30.243 9.292 -2.987 1.00 87.00 395 LEU A O 1
ATOM 3193 N N . ALA A 1 396 ? 30.094 8.045 -1.133 1.00 87.44 396 ALA A N 1
ATOM 3194 C CA . ALA A 1 396 ? 31.026 8.866 -0.357 1.00 87.44 396 ALA A CA 1
ATOM 3195 C C . ALA A 1 396 ? 32.406 9.043 -1.025 1.00 87.44 396 ALA A C 1
ATOM 3197 O O . ALA A 1 396 ? 32.901 10.171 -1.025 1.00 87.44 396 ALA A O 1
ATOM 3198 N N . PRO A 1 397 ? 33.028 8.019 -1.650 1.00 87.12 397 PRO A N 1
ATOM 3199 C CA . PRO A 1 397 ? 34.295 8.206 -2.359 1.00 87.12 397 PRO A CA 1
ATOM 3200 C C . PRO A 1 397 ? 34.198 9.224 -3.502 1.00 87.12 397 PRO A C 1
ATOM 3202 O O . PRO A 1 397 ? 35.081 10.068 -3.652 1.00 87.12 397 PRO A O 1
ATOM 3205 N N . ALA A 1 398 ? 33.106 9.192 -4.271 1.00 82.00 398 ALA A N 1
ATOM 3206 C CA . ALA A 1 398 ? 32.876 10.119 -5.376 1.00 82.00 398 ALA A CA 1
ATOM 3207 C C . ALA A 1 398 ? 32.589 11.547 -4.882 1.00 82.00 398 ALA A C 1
ATOM 3209 O O . ALA A 1 398 ? 33.108 12.523 -5.434 1.00 82.00 398 ALA A O 1
ATOM 3210 N N . ALA A 1 399 ? 31.830 11.681 -3.790 1.00 82.00 399 ALA A N 1
ATOM 3211 C CA . ALA A 1 399 ? 31.585 12.965 -3.140 1.00 82.00 399 ALA A CA 1
ATOM 3212 C C . ALA A 1 399 ? 32.883 13.578 -2.582 1.00 82.00 399 ALA A C 1
ATOM 3214 O O . ALA A 1 399 ? 33.165 14.752 -2.820 1.00 82.00 399 ALA A O 1
ATOM 3215 N N . LEU A 1 400 ? 33.718 12.778 -1.909 1.00 86.00 400 LEU A N 1
ATOM 3216 C CA . LEU A 1 400 ? 35.019 13.211 -1.388 1.00 86.00 400 LEU A CA 1
ATOM 3217 C C . LEU A 1 400 ? 35.988 13.597 -2.509 1.00 86.00 400 LEU A C 1
ATOM 3219 O O . LEU A 1 400 ? 36.682 14.604 -2.391 1.00 86.00 400 LEU A O 1
ATOM 3223 N N . HIS A 1 401 ? 36.016 12.839 -3.609 1.00 83.81 401 HIS A N 1
ATOM 3224 C CA . HIS A 1 401 ? 36.822 13.174 -4.783 1.00 83.81 401 HIS A CA 1
ATOM 3225 C C . HIS A 1 401 ? 36.383 14.505 -5.412 1.00 83.81 401 HIS A C 1
ATOM 3227 O O . HIS A 1 401 ? 37.222 15.350 -5.724 1.00 83.81 401 HIS A O 1
ATOM 3233 N N . THR A 1 402 ? 35.071 14.729 -5.519 1.00 81.00 402 THR A N 1
ATOM 3234 C CA . THR A 1 402 ? 34.498 16.004 -5.977 1.00 81.00 402 THR A CA 1
ATOM 3235 C C . THR A 1 402 ? 34.914 17.154 -5.068 1.00 81.00 402 THR A C 1
ATOM 3237 O O . THR A 1 402 ? 35.474 18.136 -5.548 1.00 81.00 402 THR A O 1
ATOM 3240 N N . ALA A 1 403 ? 34.717 17.012 -3.755 1.00 82.81 403 ALA A N 1
ATOM 3241 C CA . ALA A 1 403 ? 35.092 18.030 -2.778 1.00 82.81 403 ALA A CA 1
ATOM 3242 C C . ALA A 1 403 ? 36.594 18.341 -2.830 1.00 82.81 403 ALA A C 1
ATOM 3244 O O . ALA A 1 403 ? 36.986 19.503 -2.825 1.00 82.81 403 ALA A O 1
ATOM 3245 N N . HIS A 1 404 ? 37.443 17.317 -2.949 1.00 84.62 404 HIS A N 1
ATOM 3246 C CA . HIS A 1 404 ? 38.885 17.500 -3.070 1.00 84.62 404 HIS A CA 1
ATOM 3247 C C . HIS A 1 404 ? 39.271 18.267 -4.341 1.00 84.62 404 HIS A C 1
ATOM 3249 O O . HIS A 1 404 ? 40.089 19.183 -4.262 1.00 84.62 404 HIS A O 1
ATOM 3255 N N . ARG A 1 405 ? 38.677 17.950 -5.502 1.00 80.25 405 ARG A N 1
ATOM 3256 C CA . ARG A 1 405 ? 38.929 18.691 -6.753 1.00 80.25 405 ARG A CA 1
ATOM 3257 C C . ARG A 1 405 ? 38.478 20.145 -6.656 1.00 80.25 405 ARG A C 1
ATOM 3259 O O . ARG A 1 405 ? 39.259 21.022 -7.005 1.00 80.25 405 ARG A O 1
ATOM 3266 N N . VAL A 1 406 ? 37.281 20.398 -6.124 1.00 81.44 406 VAL A N 1
ATOM 3267 C CA . VAL A 1 406 ? 36.765 21.763 -5.911 1.00 81.44 406 VAL A CA 1
ATOM 3268 C C . VAL A 1 406 ? 37.692 22.557 -4.986 1.00 81.44 406 VAL A C 1
ATOM 3270 O O . VAL A 1 406 ? 38.041 23.691 -5.295 1.00 81.44 406 VAL A O 1
ATOM 3273 N N . LEU A 1 407 ? 38.138 21.958 -3.877 1.00 85.62 407 LEU A N 1
ATOM 3274 C CA . LEU A 1 407 ? 39.016 22.618 -2.903 1.00 85.62 407 LEU A CA 1
ATOM 3275 C C . LEU A 1 407 ? 40.430 22.884 -3.436 1.00 85.62 407 LEU A C 1
ATOM 3277 O O . LEU A 1 407 ? 41.070 23.831 -2.994 1.00 85.62 407 LEU A O 1
ATOM 3281 N N . THR A 1 408 ? 40.941 22.042 -4.338 1.00 85.56 408 THR A N 1
ATOM 3282 C CA . THR A 1 408 ? 42.326 22.143 -4.835 1.00 85.56 408 THR A CA 1
ATOM 3283 C C . THR A 1 408 ? 42.463 22.930 -6.132 1.00 85.56 408 THR A C 1
ATOM 3285 O O . THR A 1 408 ? 43.488 23.578 -6.322 1.00 85.56 408 THR A O 1
ATOM 3288 N N . LYS A 1 409 ? 41.468 22.869 -7.024 1.00 78.88 409 LYS A N 1
ATOM 3289 C CA . LYS A 1 409 ? 41.517 23.476 -8.365 1.00 78.88 409 LYS A CA 1
ATOM 3290 C C . LYS A 1 409 ? 40.456 24.556 -8.601 1.00 78.88 409 LYS A C 1
ATOM 3292 O O . LYS A 1 409 ? 40.460 25.202 -9.640 1.00 78.88 409 LYS A O 1
ATOM 3297 N N . GLY A 1 410 ? 39.551 24.775 -7.646 1.00 76.06 410 GLY A N 1
ATOM 3298 C CA . GLY A 1 410 ? 38.415 25.678 -7.822 1.00 76.06 410 GLY A CA 1
ATOM 3299 C C . GLY A 1 410 ? 37.339 25.113 -8.759 1.00 76.06 410 GLY A C 1
ATOM 3300 O O . GLY A 1 410 ? 37.471 24.028 -9.322 1.00 76.06 410 GLY A O 1
ATOM 3301 N N . TRP A 1 411 ? 36.237 25.853 -8.906 1.00 71.69 411 TRP A N 1
ATOM 3302 C CA . TRP A 1 411 ? 35.096 25.448 -9.743 1.00 71.69 411 TRP A CA 1
ATOM 3303 C C . TRP A 1 411 ? 35.354 25.593 -11.251 1.00 71.69 411 TRP A C 1
ATOM 3305 O O . TRP A 1 411 ? 34.722 24.889 -12.032 1.00 71.69 411 TRP A O 1
ATOM 3315 N N . GLY A 1 412 ? 36.278 26.472 -11.659 1.00 66.69 412 GLY A N 1
ATOM 3316 C CA . GLY A 1 412 ? 36.562 26.760 -13.073 1.00 66.69 412 GLY A CA 1
ATOM 3317 C C . GLY A 1 412 ? 37.256 25.627 -13.839 1.00 66.69 412 GLY A C 1
ATOM 3318 O O . GLY A 1 412 ? 37.130 25.554 -15.055 1.00 66.69 412 GLY A O 1
ATOM 3319 N N . ASP A 1 413 ? 37.925 24.713 -13.130 1.00 71.81 413 ASP A N 1
ATOM 3320 C CA . ASP A 1 413 ? 38.699 23.595 -13.697 1.00 71.81 413 ASP A CA 1
ATOM 3321 C C . ASP A 1 413 ? 37.906 22.272 -13.781 1.00 71.81 413 ASP A C 1
ATOM 3323 O O . ASP A 1 413 ? 38.462 21.203 -14.075 1.00 71.81 413 ASP A O 1
ATOM 3327 N N . ILE A 1 414 ? 36.613 22.301 -13.449 1.00 78.56 414 ILE A N 1
ATOM 3328 C CA . ILE A 1 414 ? 35.753 21.116 -13.466 1.00 78.56 414 ILE A CA 1
ATOM 3329 C C . ILE A 1 414 ? 35.070 21.031 -14.823 1.00 78.56 414 ILE A C 1
ATOM 3331 O O . ILE A 1 414 ? 34.375 21.952 -15.245 1.00 78.56 414 ILE A O 1
ATOM 3335 N N . ASP A 1 415 ? 35.248 19.902 -15.501 1.00 83.81 415 ASP A N 1
ATOM 3336 C CA . ASP A 1 415 ? 34.586 19.670 -16.774 1.00 83.81 415 ASP A CA 1
ATOM 3337 C C . ASP A 1 415 ? 33.052 19.613 -16.603 1.00 83.81 415 ASP A C 1
ATOM 3339 O O . ASP A 1 415 ? 32.546 19.136 -15.576 1.00 83.81 415 ASP A O 1
ATOM 3343 N N . PRO A 1 416 ? 32.286 20.067 -17.610 1.00 84.50 416 PRO A N 1
ATOM 3344 C CA . PRO A 1 416 ? 30.832 20.141 -17.500 1.00 84.50 416 PRO A CA 1
ATOM 3345 C C . PRO A 1 416 ? 30.157 18.788 -17.230 1.00 84.50 416 PRO A C 1
ATOM 3347 O O . PRO A 1 416 ? 29.141 18.731 -16.534 1.00 84.50 416 PRO A O 1
ATOM 3350 N N . ALA A 1 417 ? 30.715 17.689 -17.747 1.00 86.19 417 ALA A N 1
ATOM 3351 C CA . ALA A 1 417 ? 30.172 16.348 -17.542 1.00 86.19 417 ALA A CA 1
ATOM 3352 C C . ALA A 1 417 ? 30.256 15.932 -16.066 1.00 86.19 417 ALA A C 1
ATOM 3354 O O . ALA A 1 417 ? 29.271 15.473 -15.499 1.00 86.19 417 ALA A O 1
ATOM 3355 N N . TYR A 1 418 ? 31.399 16.145 -15.415 1.00 87.75 418 TYR A N 1
ATOM 3356 C CA . TYR A 1 418 ? 31.596 15.853 -13.998 1.00 87.75 418 TYR A CA 1
ATOM 3357 C C . TYR A 1 418 ? 30.777 16.786 -13.100 1.00 87.75 418 TYR A C 1
ATOM 3359 O O . TYR A 1 418 ? 30.149 16.329 -12.143 1.00 87.75 418 TYR A O 1
ATOM 3367 N N . ALA A 1 419 ? 30.744 18.086 -13.421 1.00 85.25 419 ALA A N 1
ATOM 3368 C CA . ALA A 1 419 ? 30.003 19.089 -12.652 1.00 85.25 419 ALA A CA 1
ATOM 3369 C C . ALA A 1 419 ? 28.491 18.803 -12.601 1.00 85.25 419 ALA A C 1
ATOM 3371 O O . ALA A 1 419 ? 27.838 19.112 -11.606 1.00 85.25 419 ALA A O 1
ATOM 3372 N N . THR A 1 420 ? 27.936 18.188 -13.649 1.00 87.62 420 THR A N 1
ATOM 3373 C CA . THR A 1 420 ? 26.497 17.904 -13.764 1.00 87.62 420 THR A CA 1
ATOM 3374 C C . THR A 1 420 ? 26.057 16.583 -13.131 1.00 87.62 420 THR A C 1
ATOM 3376 O O . THR A 1 420 ? 24.868 16.437 -12.862 1.00 87.62 420 THR A O 1
ATOM 3379 N N . MET A 1 421 ? 26.963 15.648 -12.806 1.00 89.12 421 MET A N 1
ATOM 3380 C CA . MET A 1 421 ? 26.591 14.324 -12.270 1.00 89.12 421 MET A CA 1
ATOM 3381 C C . MET A 1 421 ? 25.795 14.401 -10.966 1.00 89.12 421 MET A C 1
ATOM 3383 O O . MET A 1 421 ? 24.694 13.863 -10.881 1.00 89.12 421 MET A O 1
ATOM 3387 N N . LEU A 1 422 ? 26.332 15.075 -9.945 1.00 86.75 422 LEU A N 1
ATOM 3388 C CA . LEU A 1 422 ? 25.664 15.170 -8.645 1.00 86.75 422 LEU A CA 1
ATOM 3389 C C . LEU A 1 422 ? 24.348 15.972 -8.729 1.00 86.75 422 LEU A C 1
ATOM 3391 O O . LEU A 1 422 ? 23.338 15.466 -8.233 1.00 86.75 422 LEU A O 1
ATOM 3395 N N . PRO A 1 423 ? 24.298 17.153 -9.387 1.00 89.38 423 PRO A N 1
ATOM 3396 C CA . PRO A 1 423 ? 23.038 17.847 -9.651 1.00 89.38 423 PRO A CA 1
ATOM 3397 C C . PRO A 1 423 ? 22.010 16.990 -10.395 1.00 89.38 423 PRO A C 1
ATOM 3399 O O . PRO A 1 423 ? 20.842 17.010 -10.022 1.00 89.38 423 PRO A O 1
ATOM 3402 N N . ALA A 1 424 ? 22.421 16.196 -11.390 1.00 90.94 424 ALA A N 1
ATOM 3403 C CA . ALA A 1 424 ? 21.516 15.309 -12.118 1.00 90.94 424 ALA A CA 1
ATOM 3404 C C . ALA A 1 424 ? 20.941 14.211 -11.211 1.00 90.94 424 ALA A C 1
ATOM 3406 O O . ALA A 1 424 ? 19.739 13.973 -11.238 1.00 90.94 424 ALA A O 1
ATOM 3407 N N . LEU A 1 425 ? 21.747 13.576 -10.351 1.00 92.19 425 LEU A N 1
ATOM 3408 C CA . LEU A 1 425 ? 21.244 12.581 -9.388 1.00 92.19 425 LEU A CA 1
ATOM 3409 C C . LEU A 1 425 ? 20.251 13.192 -8.387 1.00 92.19 425 LEU A C 1
ATOM 3411 O O . LEU A 1 425 ? 19.224 12.581 -8.088 1.00 92.19 425 LEU A O 1
ATOM 3415 N N . LEU A 1 426 ? 20.531 14.404 -7.897 1.00 89.75 426 LEU A N 1
ATOM 3416 C CA . LEU A 1 426 ? 19.618 15.139 -7.018 1.00 89.75 426 LEU A CA 1
ATOM 3417 C C . LEU A 1 426 ? 18.323 15.521 -7.742 1.00 89.75 426 LEU A C 1
ATOM 3419 O O . LEU A 1 426 ? 17.242 15.339 -7.186 1.00 89.75 426 LEU A O 1
ATOM 3423 N N . LEU A 1 427 ? 18.420 15.987 -8.990 1.00 91.94 427 LEU A N 1
ATOM 3424 C CA . LEU A 1 427 ? 17.267 16.300 -9.830 1.00 91.94 427 LEU A CA 1
ATOM 3425 C C . LEU A 1 427 ? 16.375 15.071 -10.011 1.00 91.94 427 LEU A C 1
ATOM 3427 O O . LEU A 1 427 ? 15.165 15.181 -9.848 1.00 91.94 427 LEU A O 1
ATOM 3431 N N . ARG A 1 428 ? 16.958 13.891 -10.258 1.00 93.56 428 ARG A N 1
ATOM 3432 C CA . ARG A 1 428 ? 16.207 12.629 -10.353 1.00 93.56 428 ARG A CA 1
ATOM 3433 C C . ARG A 1 428 ? 15.487 12.285 -9.054 1.00 93.56 428 ARG A C 1
ATOM 3435 O O . ARG A 1 428 ? 14.321 11.902 -9.093 1.00 93.56 428 ARG A O 1
ATOM 3442 N N . MET A 1 429 ? 16.143 12.439 -7.902 1.00 91.44 429 MET A N 1
ATOM 3443 C CA . MET A 1 429 ? 15.519 12.197 -6.594 1.00 91.44 429 MET A CA 1
ATOM 3444 C C . MET A 1 429 ? 14.311 13.121 -6.371 1.00 91.44 429 MET A C 1
ATOM 3446 O O . MET A 1 429 ? 13.233 12.659 -6.002 1.00 91.44 429 MET A O 1
ATOM 3450 N N . ILE A 1 430 ? 14.481 14.420 -6.642 1.00 91.25 430 ILE A N 1
ATOM 3451 C CA . ILE A 1 430 ? 13.424 15.432 -6.507 1.00 91.25 430 ILE A CA 1
ATOM 3452 C C . ILE A 1 430 ? 12.279 15.146 -7.483 1.00 91.25 430 ILE A C 1
ATOM 3454 O O . ILE A 1 430 ? 11.118 15.149 -7.084 1.00 91.25 430 ILE A O 1
ATOM 3458 N N . HIS A 1 431 ? 12.602 14.854 -8.742 1.00 93.69 431 HIS A N 1
ATOM 3459 C CA . HIS A 1 431 ? 11.634 14.551 -9.790 1.00 93.69 431 HIS A CA 1
ATOM 3460 C C . HIS A 1 431 ? 10.749 13.353 -9.419 1.00 93.69 431 HIS A C 1
ATOM 3462 O O . HIS A 1 431 ? 9.525 13.474 -9.436 1.00 93.69 431 HIS A O 1
ATOM 3468 N N . ASN A 1 432 ? 11.345 12.232 -9.000 1.00 93.56 432 ASN A N 1
ATOM 3469 C CA . ASN A 1 432 ? 10.592 11.061 -8.545 1.00 93.56 432 ASN A CA 1
ATOM 3470 C C . ASN A 1 432 ? 9.708 11.389 -7.334 1.00 93.56 432 ASN A C 1
ATOM 3472 O O . ASN A 1 432 ? 8.529 11.046 -7.325 1.00 93.56 432 ASN A O 1
ATOM 3476 N N . GLN A 1 433 ? 10.232 12.119 -6.344 1.00 91.75 433 GLN A N 1
ATOM 3477 C CA . GLN A 1 433 ? 9.448 12.500 -5.168 1.00 91.75 433 GLN A CA 1
ATOM 3478 C C . GLN A 1 433 ? 8.244 13.392 -5.519 1.00 91.75 433 GLN A C 1
ATOM 3480 O O . GLN A 1 433 ? 7.169 13.193 -4.956 1.00 91.75 433 GLN A O 1
ATOM 3485 N N . ILE A 1 434 ? 8.384 14.328 -6.466 1.00 93.12 434 ILE A N 1
ATOM 3486 C CA . ILE A 1 434 ? 7.266 15.154 -6.957 1.00 93.12 434 ILE A CA 1
ATOM 3487 C C . ILE A 1 434 ? 6.181 14.272 -7.582 1.00 93.12 434 ILE A C 1
ATOM 3489 O O . ILE A 1 434 ? 5.003 14.439 -7.262 1.00 93.12 434 ILE A O 1
ATOM 3493 N N . TRP A 1 435 ? 6.563 13.308 -8.424 1.00 95.12 435 TRP A N 1
ATOM 3494 C CA . TRP A 1 435 ? 5.618 12.376 -9.040 1.00 95.12 435 TRP A CA 1
ATOM 3495 C C . TRP A 1 435 ? 4.897 11.502 -8.016 1.00 95.12 435 TRP A C 1
ATOM 3497 O O . TRP A 1 435 ? 3.681 11.343 -8.112 1.00 95.12 435 TRP A O 1
ATOM 3507 N N . ILE A 1 436 ? 5.604 10.979 -7.007 1.00 93.00 436 ILE A N 1
ATOM 3508 C CA . ILE A 1 436 ? 4.991 10.214 -5.907 1.00 93.00 436 ILE A CA 1
ATOM 3509 C C . ILE A 1 436 ? 3.937 11.069 -5.199 1.00 93.00 436 ILE A C 1
ATOM 3511 O O . ILE A 1 436 ? 2.793 10.641 -5.040 1.00 93.00 436 ILE A O 1
ATOM 3515 N N . SER A 1 437 ? 4.303 12.292 -4.806 1.00 92.25 437 SER A N 1
ATOM 3516 C CA . SER A 1 437 ? 3.398 13.222 -4.130 1.00 92.25 437 SER A CA 1
ATOM 3517 C C . SER A 1 437 ? 2.175 13.553 -4.994 1.00 92.25 437 SER A C 1
ATOM 3519 O O . SER A 1 437 ? 1.045 13.487 -4.506 1.00 92.25 437 SER A O 1
ATOM 3521 N N . LEU A 1 438 ? 2.372 13.828 -6.288 1.00 93.69 438 LEU A N 1
ATOM 3522 C CA . LEU A 1 438 ? 1.291 14.091 -7.241 1.00 93.69 438 LEU A CA 1
ATOM 3523 C C . LEU A 1 438 ? 0.354 12.885 -7.385 1.00 93.69 438 LEU A C 1
ATOM 3525 O O . LEU A 1 438 ? -0.861 13.034 -7.247 1.00 93.69 438 LEU A O 1
ATOM 3529 N N . SER A 1 439 ? 0.909 11.691 -7.603 1.00 93.75 439 SER A N 1
ATOM 3530 C CA . SER A 1 439 ? 0.140 10.453 -7.765 1.00 93.75 439 SER A CA 1
ATOM 3531 C C . SER A 1 439 ? -0.696 10.132 -6.533 1.00 93.75 439 SER A C 1
ATOM 3533 O O . SER A 1 439 ? -1.898 9.865 -6.635 1.00 93.75 439 SER A O 1
ATOM 3535 N N . ARG A 1 440 ? -0.113 10.257 -5.339 1.00 92.00 440 ARG A N 1
ATOM 3536 C CA . ARG A 1 440 ? -0.831 10.028 -4.081 1.00 92.00 440 ARG A CA 1
ATOM 3537 C C . ARG A 1 440 ? -1.917 11.062 -3.831 1.00 92.00 440 ARG A C 1
ATOM 3539 O O . ARG A 1 440 ? -2.991 10.688 -3.363 1.00 92.00 440 ARG A O 1
ATOM 3546 N N . HIS A 1 441 ? -1.674 12.327 -4.170 1.00 91.75 441 HIS A N 1
ATOM 3547 C CA . HIS A 1 441 ? -2.687 13.374 -4.064 1.00 91.75 441 HIS A CA 1
ATOM 3548 C C . HIS A 1 441 ? -3.881 13.112 -4.996 1.00 91.75 441 HIS A C 1
ATOM 3550 O O . HIS A 1 441 ? -5.030 13.157 -4.553 1.00 91.75 441 HIS A O 1
ATOM 3556 N N . GLN A 1 442 ? -3.631 12.771 -6.264 1.00 92.19 442 GLN A N 1
ATOM 3557 C CA . GLN A 1 442 ? -4.698 12.457 -7.223 1.00 92.19 442 GLN A CA 1
ATOM 3558 C C . GLN A 1 442 ? -5.465 11.189 -6.828 1.00 92.19 442 GLN A C 1
ATOM 3560 O O . GLN A 1 442 ? -6.697 11.177 -6.828 1.00 92.19 442 GLN A O 1
ATOM 3565 N N . THR A 1 443 ? -4.753 10.154 -6.378 1.00 91.00 443 THR A N 1
ATOM 3566 C CA . THR A 1 443 ? -5.364 8.902 -5.909 1.00 91.00 443 THR A CA 1
ATOM 3567 C C . THR A 1 443 ? -6.204 9.114 -4.647 1.00 91.00 443 THR A C 1
ATOM 3569 O O . THR A 1 443 ? -7.261 8.504 -4.507 1.00 91.00 443 THR A O 1
ATOM 3572 N N . ALA A 1 444 ? -5.800 10.012 -3.738 1.00 90.69 444 ALA A N 1
ATOM 3573 C CA . ALA A 1 444 ? -6.594 10.357 -2.556 1.00 90.69 444 ALA A CA 1
ATOM 3574 C C . ALA A 1 444 ? -7.929 11.033 -2.919 1.00 90.69 444 ALA A C 1
ATOM 3576 O O . ALA A 1 444 ? -8.933 10.791 -2.251 1.00 90.69 444 ALA A O 1
ATOM 3577 N N . ARG A 1 445 ? -7.968 11.826 -4.001 1.00 89.81 445 ARG A N 1
ATOM 3578 C CA . ARG A 1 445 ? -9.202 12.440 -4.530 1.00 89.81 445 ARG A CA 1
ATOM 3579 C C . ARG A 1 445 ? -10.107 11.453 -5.269 1.00 89.81 445 ARG A C 1
ATOM 3581 O O . ARG A 1 445 ? -11.282 11.756 -5.445 1.00 89.81 445 ARG A O 1
ATOM 3588 N N . ARG A 1 446 ? -9.568 10.315 -5.723 1.00 88.12 446 ARG A N 1
ATOM 3589 C CA . ARG A 1 446 ? -10.265 9.200 -6.402 1.00 88.12 446 ARG A CA 1
ATOM 3590 C C . ARG A 1 446 ? -10.999 9.530 -7.714 1.00 88.12 446 ARG A C 1
ATOM 3592 O O . ARG A 1 446 ? -11.540 8.619 -8.325 1.00 88.12 446 ARG A O 1
ATOM 3599 N N . LYS A 1 447 ? -10.982 10.781 -8.195 1.00 88.38 447 LYS A N 1
ATOM 3600 C CA . LYS A 1 447 ? -11.737 11.206 -9.390 1.00 88.38 447 LYS A CA 1
ATOM 3601 C C . LYS A 1 447 ? -11.337 10.452 -10.662 1.00 88.38 447 LYS A C 1
ATOM 3603 O O . LYS A 1 447 ? -12.208 9.964 -11.367 1.00 88.38 447 LYS A O 1
ATOM 3608 N N . HIS A 1 448 ? -10.040 10.356 -10.941 1.00 91.19 448 HIS A N 1
ATOM 3609 C CA . HIS A 1 448 ? -9.501 9.746 -12.164 1.00 91.19 448 HIS A CA 1
ATOM 3610 C C . HIS A 1 448 ? -8.731 8.457 -11.861 1.00 91.19 448 HIS A C 1
ATOM 3612 O O . HIS A 1 448 ? -7.686 8.218 -12.452 1.00 91.19 448 HIS A O 1
ATOM 3618 N N . ILE A 1 449 ? -9.189 7.666 -10.886 1.00 91.88 449 ILE A N 1
ATOM 3619 C CA . ILE A 1 449 ? -8.497 6.439 -10.467 1.00 91.88 449 ILE A CA 1
ATOM 3620 C C . ILE A 1 449 ? -8.616 5.342 -11.535 1.00 91.88 449 ILE A C 1
ATOM 3622 O O . ILE A 1 449 ? -9.705 5.102 -12.057 1.00 91.88 449 ILE A O 1
ATOM 3626 N N . ILE A 1 450 ? -7.510 4.658 -11.842 1.00 93.50 450 ILE A N 1
ATOM 3627 C CA . ILE A 1 450 ? -7.491 3.579 -12.846 1.00 93.50 450 ILE A CA 1
ATOM 3628 C C . ILE A 1 450 ? -7.881 2.239 -12.204 1.00 93.50 450 ILE A C 1
ATOM 3630 O O . ILE A 1 450 ? -8.807 1.563 -12.663 1.00 93.50 450 ILE A O 1
ATOM 3634 N N . VAL A 1 451 ? -7.204 1.868 -11.111 1.00 91.81 451 VAL A N 1
ATOM 3635 C CA . VAL A 1 451 ? -7.399 0.613 -10.370 1.00 91.81 451 VAL A CA 1
ATOM 3636 C C . VAL A 1 451 ? -7.890 0.900 -8.950 1.00 91.81 451 VAL A C 1
ATOM 3638 O O . VAL A 1 451 ? -7.169 1.478 -8.135 1.00 91.81 451 VAL A O 1
ATOM 3641 N N . ASP A 1 452 ? -9.100 0.433 -8.620 1.00 89.31 452 ASP A N 1
ATOM 3642 C CA . ASP A 1 452 ? -9.651 0.470 -7.255 1.00 89.31 452 ASP A CA 1
ATOM 3643 C C . ASP A 1 452 ? -9.314 -0.818 -6.484 1.00 89.31 452 ASP A C 1
ATOM 3645 O O . ASP A 1 452 ? -10.151 -1.704 -6.297 1.00 89.31 452 ASP A O 1
ATOM 3649 N N . ARG A 1 453 ? -8.053 -0.944 -6.057 1.00 89.69 453 ARG A N 1
ATOM 3650 C CA . ARG A 1 453 ? -7.578 -1.986 -5.128 1.00 89.69 453 ARG A CA 1
ATOM 3651 C C . ARG A 1 453 ? -6.893 -1.351 -3.920 1.00 89.69 453 ARG A C 1
ATOM 3653 O O . ARG A 1 453 ? -6.579 -0.163 -3.944 1.00 89.69 453 ARG A O 1
ATOM 3660 N N . SER A 1 454 ? -6.700 -2.130 -2.853 1.00 88.38 454 SER A N 1
ATOM 3661 C CA . SER A 1 454 ? -6.060 -1.624 -1.641 1.00 88.38 454 SER A CA 1
ATOM 3662 C C . SER A 1 454 ? -4.556 -1.435 -1.835 1.00 88.38 454 SER A C 1
ATOM 3664 O O . SER A 1 454 ? -3.865 -2.343 -2.292 1.00 88.38 454 SER A O 1
ATOM 3666 N N . LEU A 1 455 ? -4.058 -0.256 -1.461 1.00 90.00 455 LEU A N 1
ATOM 3667 C CA . LEU A 1 455 ? -2.635 -0.018 -1.229 1.00 90.00 455 LEU A CA 1
ATOM 3668 C C . LEU A 1 455 ? -2.379 -0.054 0.279 1.00 90.00 455 LEU A C 1
ATOM 3670 O O . LEU A 1 455 ? -2.885 0.794 1.019 1.00 90.00 455 LEU A O 1
ATOM 3674 N N . ASP A 1 456 ? -1.607 -1.042 0.724 1.00 90.06 456 ASP A N 1
ATOM 3675 C CA . ASP A 1 456 ? -1.352 -1.326 2.138 1.00 90.06 456 ASP A CA 1
ATOM 3676 C C . ASP A 1 456 ? 0.150 -1.229 2.472 1.00 90.06 456 ASP A C 1
ATOM 3678 O O . ASP A 1 456 ? 1.001 -1.147 1.581 1.00 90.06 456 ASP A O 1
ATOM 3682 N N . PHE A 1 457 ? 0.490 -1.227 3.768 1.00 91.56 457 PHE A N 1
ATOM 3683 C CA . PHE A 1 457 ? 1.876 -1.080 4.250 1.00 91.56 457 PHE A CA 1
ATOM 3684 C C . PHE A 1 457 ? 2.876 -2.052 3.606 1.00 91.56 457 PHE A C 1
ATOM 3686 O O . PHE A 1 457 ? 4.015 -1.661 3.363 1.00 91.56 457 PHE A O 1
ATOM 3693 N N . ASP A 1 458 ? 2.456 -3.278 3.286 1.00 89.12 458 ASP A N 1
ATOM 3694 C CA . ASP A 1 458 ? 3.332 -4.284 2.677 1.00 89.12 458 ASP A CA 1
ATOM 3695 C C . ASP A 1 458 ? 3.863 -3.843 1.310 1.00 89.12 458 ASP A C 1
ATOM 3697 O O . ASP A 1 458 ? 4.999 -4.156 0.959 1.00 89.12 458 ASP A O 1
ATOM 3701 N N . GLN A 1 459 ? 3.053 -3.123 0.525 1.00 91.44 459 GLN A N 1
ATOM 3702 C CA . GLN A 1 459 ? 3.509 -2.578 -0.750 1.00 91.44 459 GLN A CA 1
ATOM 3703 C C . GLN A 1 459 ? 4.499 -1.434 -0.523 1.00 91.44 459 GLN A C 1
ATOM 3705 O O . GLN A 1 459 ? 5.574 -1.442 -1.115 1.00 91.44 459 GLN A O 1
ATOM 3710 N N . VAL A 1 460 ? 4.198 -0.511 0.397 1.00 90.94 460 VAL A N 1
ATOM 3711 C CA . VAL A 1 460 ? 5.101 0.609 0.721 1.00 90.94 460 VAL A CA 1
ATOM 3712 C C . VAL A 1 460 ? 6.467 0.119 1.200 1.00 90.94 460 VAL A C 1
ATOM 3714 O O . VAL A 1 460 ? 7.489 0.709 0.852 1.00 90.94 460 VAL A O 1
ATOM 3717 N N . ASP A 1 461 ? 6.507 -0.967 1.972 1.00 89.50 461 ASP A N 1
ATOM 3718 C CA . ASP A 1 461 ? 7.762 -1.554 2.438 1.00 89.50 461 ASP A CA 1
ATOM 3719 C C . ASP A 1 461 ? 8.567 -2.178 1.292 1.00 89.50 461 ASP A C 1
ATOM 3721 O O . ASP A 1 461 ? 9.780 -1.958 1.222 1.00 89.50 461 ASP A O 1
ATOM 3725 N N . ARG A 1 462 ? 7.915 -2.894 0.362 1.00 87.69 462 ARG A N 1
ATOM 3726 C CA . ARG A 1 462 ? 8.578 -3.429 -0.843 1.00 87.69 462 ARG A CA 1
ATOM 3727 C C . ARG A 1 462 ? 9.157 -2.321 -1.717 1.00 87.69 462 ARG A C 1
ATOM 3729 O O . ARG A 1 462 ? 10.257 -2.464 -2.231 1.00 87.69 462 ARG A O 1
ATOM 3736 N N . GLU A 1 463 ? 8.440 -1.212 -1.849 1.00 90.94 463 GLU A N 1
ATOM 3737 C CA . GLU A 1 463 ? 8.833 -0.100 -2.718 1.00 90.94 463 GLU A CA 1
ATOM 3738 C C . GLU A 1 463 ? 9.762 0.911 -2.026 1.00 90.94 463 GLU A C 1
ATOM 3740 O O . GLU A 1 463 ? 10.213 1.879 -2.636 1.00 90.94 463 GLU A O 1
ATOM 3745 N N . SER A 1 464 ? 10.096 0.693 -0.751 1.00 86.50 464 SER A N 1
ATOM 3746 C CA . SER A 1 464 ? 10.876 1.635 0.062 1.00 86.50 464 SER A CA 1
ATOM 3747 C C . SER A 1 464 ? 12.322 1.841 -0.406 1.00 86.50 464 SER A C 1
ATOM 3749 O O . SER A 1 464 ? 12.963 2.803 0.019 1.00 86.50 464 SER A O 1
ATOM 3751 N N . SER A 1 465 ? 12.830 0.966 -1.277 1.00 86.56 465 SER A N 1
ATOM 3752 C CA . SER A 1 465 ? 14.205 0.968 -1.782 1.00 86.56 465 SER A CA 1
ATOM 3753 C C . SER A 1 465 ? 14.341 1.494 -3.220 1.00 86.56 465 SER A C 1
ATOM 3755 O O . SER A 1 465 ? 15.363 1.273 -3.867 1.00 86.56 465 SER A O 1
ATOM 3757 N N . TRP A 1 466 ? 13.329 2.208 -3.725 1.00 89.88 466 TRP A N 1
ATOM 3758 C CA . TRP A 1 466 ? 13.269 2.750 -5.094 1.00 89.88 466 TRP A CA 1
ATOM 3759 C C . TRP A 1 466 ? 14.467 3.623 -5.500 1.00 89.88 466 TRP A C 1
ATOM 3761 O O . TRP A 1 466 ? 14.770 3.780 -6.681 1.00 89.88 466 TRP A O 1
ATOM 3771 N N . ASP A 1 467 ? 15.173 4.200 -4.536 1.00 91.12 467 ASP A N 1
ATOM 3772 C CA . ASP A 1 467 ? 16.334 5.058 -4.734 1.00 91.12 467 ASP A CA 1
ATOM 3773 C C . ASP A 1 467 ? 17.652 4.290 -4.952 1.00 91.12 467 ASP A C 1
ATOM 3775 O O . ASP A 1 467 ? 18.659 4.900 -5.327 1.00 91.12 467 ASP A O 1
ATOM 3779 N N . ASP A 1 468 ? 17.664 2.960 -4.792 1.00 92.12 468 ASP A N 1
ATOM 3780 C CA . ASP A 1 468 ? 18.842 2.121 -5.072 1.00 92.12 468 ASP A CA 1
ATOM 3781 C C . ASP A 1 468 ? 19.332 2.278 -6.513 1.00 92.12 468 ASP A C 1
ATOM 3783 O O . ASP A 1 468 ? 20.538 2.374 -6.761 1.00 92.12 468 ASP A O 1
ATOM 3787 N N . GLN A 1 469 ? 18.408 2.419 -7.463 1.00 91.69 469 GLN A N 1
ATOM 3788 C CA . GLN A 1 469 ? 18.762 2.673 -8.855 1.00 91.69 469 GLN A CA 1
ATOM 3789 C C . GLN A 1 469 ? 19.478 4.014 -9.069 1.00 91.69 469 GLN A C 1
ATOM 3791 O O . GLN A 1 469 ? 20.333 4.128 -9.945 1.00 91.69 469 GLN A O 1
ATOM 3796 N N . ILE A 1 470 ? 19.178 5.045 -8.274 1.00 93.12 470 ILE A N 1
ATOM 3797 C CA . ILE A 1 470 ? 19.845 6.350 -8.387 1.00 93.12 470 ILE A CA 1
ATOM 3798 C C . ILE A 1 470 ? 21.288 6.220 -7.894 1.00 93.12 470 ILE A C 1
ATOM 3800 O O . ILE A 1 470 ? 22.204 6.731 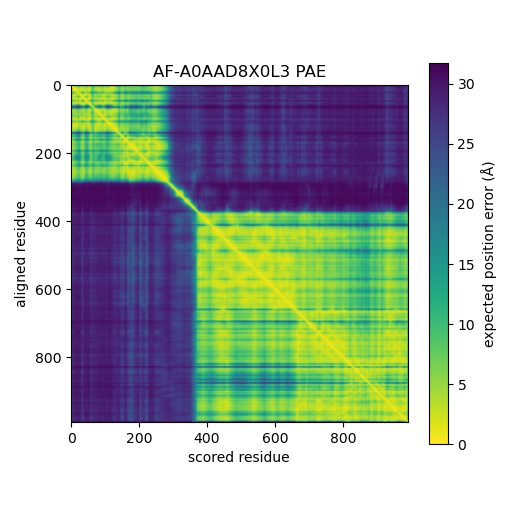-8.540 1.00 93.12 470 ILE A O 1
ATOM 3804 N N . ILE A 1 471 ? 21.508 5.478 -6.803 1.00 92.75 471 ILE A N 1
ATOM 3805 C CA . ILE A 1 471 ? 22.848 5.171 -6.281 1.00 92.75 471 ILE A CA 1
ATOM 3806 C C . ILE A 1 471 ? 23.656 4.383 -7.319 1.00 92.75 471 ILE A C 1
ATOM 3808 O O . ILE A 1 471 ? 24.796 4.743 -7.620 1.00 92.75 471 ILE A O 1
ATOM 3812 N N . PHE A 1 472 ? 23.052 3.348 -7.906 1.00 93.31 472 PHE A N 1
ATOM 3813 C CA . PHE A 1 472 ? 23.669 2.524 -8.944 1.00 93.31 472 PHE A CA 1
ATOM 3814 C C . PHE A 1 472 ? 24.068 3.332 -10.182 1.00 93.31 472 PHE A C 1
ATOM 3816 O O . PHE A 1 472 ? 25.222 3.282 -10.612 1.00 93.31 472 PHE A O 1
ATOM 3823 N N . ASN A 1 473 ? 23.145 4.139 -10.706 1.00 91.88 473 ASN A N 1
ATOM 3824 C CA . ASN A 1 473 ? 23.396 5.008 -11.853 1.00 91.88 473 ASN A CA 1
ATOM 3825 C C . ASN A 1 473 ? 24.497 6.029 -11.552 1.00 91.88 473 ASN A C 1
ATOM 3827 O O . ASN A 1 473 ? 25.379 6.245 -12.378 1.00 91.88 473 ASN A O 1
ATOM 3831 N N . GLY A 1 474 ? 24.498 6.602 -10.344 1.00 92.06 474 GLY A N 1
ATOM 3832 C CA . GLY A 1 474 ? 25.541 7.520 -9.898 1.00 92.06 474 GLY A CA 1
ATOM 3833 C C . GLY A 1 474 ? 26.927 6.886 -9.915 1.00 92.06 474 GLY A C 1
ATOM 3834 O O . GLY A 1 474 ? 27.849 7.450 -10.501 1.00 92.06 474 GLY A O 1
ATOM 3835 N N . LEU A 1 475 ? 27.072 5.687 -9.343 1.00 91.44 475 LEU A N 1
ATOM 3836 C CA . LEU A 1 475 ? 28.327 4.934 -9.402 1.00 91.44 475 LEU A CA 1
ATOM 3837 C C . LEU A 1 475 ? 28.786 4.703 -10.842 1.00 91.44 475 LEU A C 1
ATOM 3839 O O . LEU A 1 475 ? 29.963 4.905 -11.147 1.00 91.44 475 LEU A O 1
ATOM 3843 N N . PHE A 1 476 ? 27.870 4.308 -11.727 1.00 89.62 476 PHE A N 1
ATOM 3844 C CA . PHE A 1 476 ? 28.217 4.072 -13.121 1.00 89.62 476 PHE A CA 1
ATOM 3845 C C . PHE A 1 476 ? 28.629 5.357 -13.840 1.00 89.62 476 PHE A C 1
ATOM 3847 O O . PHE A 1 476 ? 29.596 5.325 -14.591 1.00 89.62 476 PHE A O 1
ATOM 3854 N N . PHE A 1 477 ? 27.979 6.497 -13.587 1.00 89.88 477 PHE A N 1
ATOM 3855 C CA . PHE A 1 477 ? 28.390 7.778 -14.172 1.00 89.88 477 PHE A CA 1
ATOM 3856 C C . PHE A 1 477 ? 29.823 8.146 -13.777 1.00 89.88 477 PHE A C 1
ATOM 3858 O O . PHE A 1 477 ? 30.627 8.485 -14.646 1.00 89.88 477 PHE A O 1
ATOM 3865 N N . TYR A 1 478 ? 30.186 7.987 -12.500 1.00 88.88 478 TYR A N 1
ATOM 3866 C CA . TYR A 1 478 ? 31.562 8.215 -12.049 1.00 88.88 478 TYR A CA 1
ATOM 3867 C C . TYR A 1 478 ? 32.555 7.211 -12.651 1.00 88.88 478 TYR A C 1
ATOM 3869 O O . TYR A 1 478 ? 33.655 7.596 -13.047 1.00 88.88 478 TYR A O 1
ATOM 3877 N N . MET A 1 479 ? 32.178 5.936 -12.767 1.00 88.12 479 MET A N 1
ATOM 3878 C CA . MET A 1 479 ? 33.018 4.921 -13.413 1.00 88.12 479 MET A CA 1
ATOM 3879 C C . MET A 1 479 ? 33.206 5.196 -14.907 1.00 88.12 479 MET A C 1
ATOM 3881 O O . MET A 1 479 ? 34.328 5.113 -15.399 1.00 88.12 479 MET A O 1
ATOM 3885 N N . ALA A 1 480 ? 32.143 5.570 -15.619 1.00 87.69 480 ALA A N 1
ATOM 3886 C CA . ALA A 1 480 ? 32.180 5.929 -17.032 1.00 87.69 480 ALA A CA 1
ATOM 3887 C C . ALA A 1 480 ? 33.055 7.165 -17.266 1.00 87.69 480 ALA A C 1
ATOM 3889 O O . ALA A 1 480 ? 33.848 7.180 -18.200 1.00 87.69 480 ALA A O 1
ATOM 3890 N N . TYR A 1 481 ? 32.986 8.160 -16.379 1.00 88.06 481 TYR A N 1
ATOM 3891 C CA . TYR A 1 481 ? 33.864 9.328 -16.417 1.00 88.06 481 TYR A CA 1
ATOM 3892 C C . TYR A 1 481 ? 35.349 8.969 -16.310 1.00 88.06 481 TYR A C 1
ATOM 3894 O O . TYR A 1 481 ? 36.175 9.527 -17.028 1.00 88.06 481 TYR A O 1
ATOM 3902 N N . ILE A 1 482 ? 35.694 8.023 -15.432 1.00 86.25 482 ILE A N 1
ATOM 3903 C CA . ILE A 1 482 ? 37.080 7.571 -15.252 1.00 86.25 482 ILE A CA 1
ATOM 3904 C C . ILE A 1 482 ? 37.527 6.680 -16.421 1.00 86.25 482 ILE A C 1
ATOM 3906 O O . ILE A 1 482 ? 38.675 6.762 -16.854 1.00 86.25 482 ILE A O 1
ATOM 3910 N N . ALA A 1 483 ? 36.644 5.811 -16.914 1.00 87.75 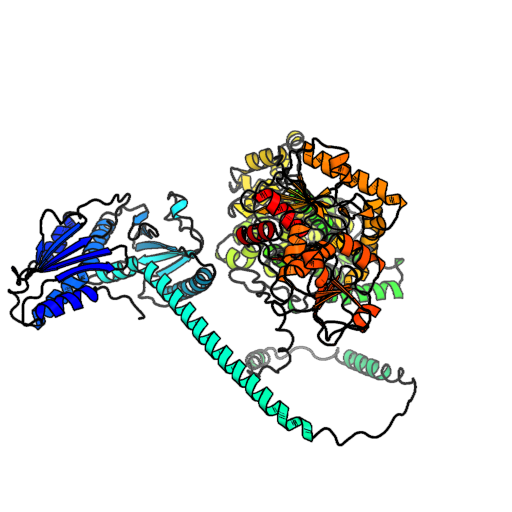483 ALA A N 1
ATOM 3911 C CA . ALA A 1 483 ? 36.984 4.773 -17.883 1.00 87.75 483 ALA A CA 1
ATOM 3912 C C . ALA A 1 483 ? 36.930 5.237 -19.346 1.00 87.75 483 ALA A C 1
ATOM 3914 O O . ALA A 1 483 ? 37.635 4.672 -20.180 1.00 87.75 483 ALA A O 1
ATOM 3915 N N . VAL A 1 484 ? 36.104 6.236 -19.676 1.00 87.44 484 VAL A N 1
ATOM 3916 C CA . VAL A 1 484 ? 35.842 6.665 -21.057 1.00 87.44 484 VAL A CA 1
ATOM 3917 C C . VAL A 1 484 ? 36.379 8.085 -21.276 1.00 87.44 484 VAL A C 1
ATOM 3919 O O . VAL A 1 484 ? 35.740 9.055 -20.864 1.00 87.44 484 VAL A O 1
ATOM 3922 N N . PRO A 1 485 ? 37.513 8.254 -21.986 1.00 83.00 485 PRO A N 1
ATOM 3923 C CA . PRO A 1 485 ? 38.139 9.566 -22.180 1.00 83.00 485 PRO A CA 1
ATOM 3924 C C . PRO A 1 485 ? 37.211 10.607 -22.822 1.00 83.00 485 PRO A C 1
ATOM 3926 O O . PRO A 1 485 ? 37.242 11.781 -22.448 1.00 83.00 485 PRO A O 1
ATOM 3929 N N . ASN A 1 486 ? 36.345 10.175 -23.746 1.00 85.06 486 ASN A N 1
ATOM 3930 C CA . ASN A 1 486 ? 35.396 11.046 -24.444 1.00 85.06 486 ASN A CA 1
ATOM 3931 C C . ASN A 1 486 ? 34.375 11.702 -23.503 1.00 85.06 486 ASN A C 1
ATOM 3933 O O . ASN A 1 486 ? 33.900 12.791 -23.812 1.00 85.06 486 ASN A O 1
ATOM 3937 N N . VAL A 1 487 ? 34.068 11.097 -22.346 1.00 83.62 487 VAL A N 1
ATOM 3938 C CA . VAL A 1 487 ? 33.095 11.645 -21.384 1.00 83.62 487 VAL A CA 1
ATOM 3939 C C . VAL A 1 487 ? 33.581 12.980 -20.821 1.00 83.62 487 VAL A C 1
ATOM 3941 O O . VAL A 1 487 ? 32.823 13.943 -20.780 1.00 83.62 487 VAL A O 1
ATOM 3944 N N . SER A 1 488 ? 34.866 13.070 -20.470 1.00 80.25 488 SER A N 1
ATOM 3945 C CA . SER A 1 488 ? 35.479 14.299 -19.939 1.00 80.25 488 SER A CA 1
ATOM 3946 C C . SER A 1 488 ? 35.605 15.441 -20.956 1.00 80.25 488 SER A C 1
ATOM 3948 O O . SER A 1 488 ? 35.882 16.575 -20.575 1.00 80.25 488 SER A O 1
ATOM 3950 N N . ARG A 1 489 ? 35.410 15.152 -22.249 1.00 83.56 489 ARG A N 1
ATOM 3951 C CA . ARG A 1 489 ? 35.548 16.109 -23.360 1.00 83.56 489 ARG A CA 1
ATOM 3952 C C . ARG A 1 489 ? 34.212 16.456 -24.015 1.00 83.56 489 ARG A C 1
ATOM 3954 O O . ARG A 1 489 ? 34.199 17.094 -25.066 1.00 83.56 489 ARG A O 1
ATOM 3961 N N . MET A 1 490 ? 33.097 16.015 -23.435 1.00 88.38 490 MET A N 1
ATOM 3962 C CA . MET A 1 490 ? 31.783 16.279 -24.005 1.00 88.38 490 MET A CA 1
ATOM 3963 C C . MET A 1 490 ? 31.451 17.777 -23.959 1.00 88.38 490 MET A C 1
ATOM 3965 O O . MET A 1 490 ? 31.534 18.387 -22.890 1.00 88.38 490 MET A O 1
ATOM 3969 N N . PRO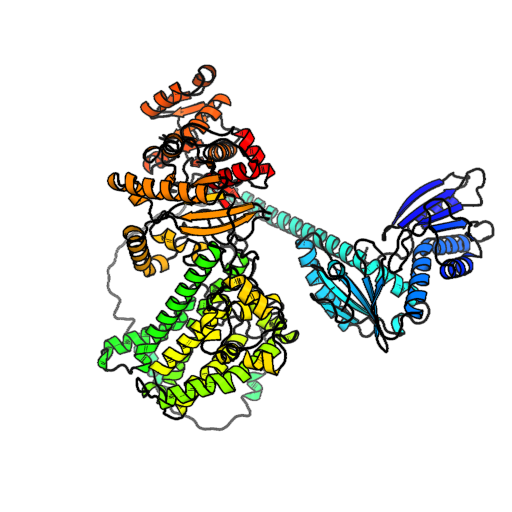 A 1 491 ? 31.013 18.375 -25.079 1.00 91.19 491 PRO A N 1
ATOM 3970 C CA . PRO A 1 491 ? 30.421 19.704 -25.061 1.00 91.19 491 PRO A CA 1
ATOM 3971 C C . PRO A 1 491 ? 29.066 19.693 -24.341 1.00 91.19 491 PRO A C 1
ATOM 3973 O O . PRO A 1 491 ? 28.445 18.647 -24.126 1.00 91.19 491 PRO A O 1
ATOM 3976 N N . LEU A 1 492 ? 28.568 20.887 -24.013 1.00 91.12 492 LEU A N 1
ATOM 3977 C CA . LEU A 1 492 ? 27.243 21.042 -23.411 1.00 91.12 492 LEU A CA 1
ATOM 3978 C C . LEU A 1 492 ? 26.123 20.560 -24.346 1.00 91.12 492 LEU A C 1
ATOM 3980 O O . LEU A 1 492 ? 25.212 19.871 -23.886 1.00 91.12 492 LEU A O 1
ATOM 3984 N N . TRP A 1 493 ? 26.210 20.878 -25.644 1.00 94.19 493 TRP A N 1
ATOM 3985 C CA . TRP A 1 493 ? 25.174 20.576 -26.634 1.00 94.19 493 TRP A CA 1
ATOM 3986 C C . TRP A 1 493 ? 25.739 20.278 -28.030 1.00 94.19 493 TRP A C 1
ATOM 3988 O O . TRP A 1 493 ? 26.591 21.012 -28.530 1.00 94.19 493 TRP A O 1
ATOM 3998 N N . ARG A 1 494 ? 25.212 19.234 -28.676 1.00 93.69 494 ARG A N 1
ATOM 3999 C CA . ARG A 1 494 ? 25.353 18.901 -30.099 1.00 93.69 494 ARG A CA 1
ATOM 4000 C C . ARG A 1 494 ? 24.059 18.270 -30.592 1.00 93.69 494 ARG A C 1
ATOM 4002 O O . ARG A 1 494 ? 23.658 17.206 -30.121 1.00 93.69 494 ARG A O 1
ATOM 4009 N N . THR A 1 495 ? 23.444 18.900 -31.585 1.00 94.31 495 THR A N 1
ATOM 4010 C CA . THR A 1 495 ? 22.154 18.471 -32.136 1.00 94.31 495 THR A CA 1
ATOM 4011 C C . THR A 1 495 ? 22.227 17.086 -32.785 1.00 94.31 495 THR A C 1
ATOM 4013 O O . THR A 1 495 ? 21.319 16.283 -32.596 1.00 94.31 495 THR A O 1
ATOM 4016 N N . GLU A 1 496 ? 23.327 16.754 -33.467 1.00 94.31 496 GLU A N 1
ATOM 4017 C CA . GLU A 1 496 ? 23.528 15.427 -34.075 1.00 94.31 496 GLU A CA 1
ATOM 4018 C C . GLU A 1 496 ? 23.424 14.294 -33.045 1.00 94.31 496 GLU A C 1
ATOM 4020 O O . GLU A 1 496 ? 22.711 13.317 -33.260 1.00 94.31 496 GLU A O 1
ATOM 4025 N N . GLY A 1 497 ? 24.081 14.445 -31.889 1.00 94.44 497 GLY A N 1
ATOM 4026 C CA . GLY A 1 497 ? 24.024 13.459 -30.811 1.00 94.44 497 GLY A CA 1
ATOM 4027 C C . GLY A 1 497 ? 22.620 13.297 -30.234 1.00 94.44 497 GLY A C 1
ATOM 4028 O O . GLY A 1 497 ? 22.214 12.178 -29.925 1.00 94.44 497 GLY A O 1
ATOM 4029 N N . VAL A 1 498 ? 21.856 14.389 -30.137 1.00 95.69 498 VAL A N 1
ATOM 4030 C CA . VAL A 1 498 ? 20.454 14.370 -29.685 1.00 95.69 498 VAL A CA 1
ATOM 4031 C C . VAL A 1 498 ? 19.573 13.606 -30.674 1.00 95.69 498 VAL A C 1
ATOM 4033 O O . VAL A 1 498 ? 18.796 12.750 -30.253 1.00 95.69 498 VAL A O 1
ATOM 4036 N N . ILE A 1 499 ? 19.731 13.847 -31.980 1.00 96.44 499 ILE A N 1
ATOM 4037 C CA . ILE A 1 499 ? 18.987 13.131 -33.029 1.00 96.44 499 ILE A CA 1
ATOM 4038 C C . ILE A 1 499 ? 19.320 11.636 -32.993 1.00 96.44 499 ILE A C 1
ATOM 4040 O O . ILE A 1 499 ? 18.411 10.809 -32.970 1.00 96.44 499 ILE A O 1
ATOM 4044 N N . ILE A 1 500 ? 20.608 11.277 -32.914 1.00 96.12 500 ILE A N 1
ATOM 4045 C CA . ILE A 1 500 ? 21.043 9.875 -32.802 1.00 96.12 500 ILE A CA 1
ATOM 4046 C C . ILE A 1 500 ? 20.441 9.224 -31.549 1.00 96.12 500 ILE A C 1
ATOM 4048 O O . ILE A 1 500 ? 19.926 8.112 -31.628 1.00 96.12 500 ILE A O 1
ATOM 4052 N N . THR A 1 501 ? 20.453 9.921 -30.408 1.00 96.94 501 THR A N 1
ATOM 4053 C CA . THR A 1 501 ? 19.848 9.437 -29.153 1.00 96.94 501 THR A CA 1
ATOM 4054 C C . THR A 1 501 ? 18.359 9.131 -29.344 1.00 96.94 501 THR A C 1
ATOM 4056 O O . THR A 1 501 ? 17.903 8.047 -28.982 1.00 96.94 501 THR A O 1
ATOM 4059 N N . ALA A 1 502 ? 17.600 10.049 -29.951 1.00 96.00 502 ALA A N 1
ATOM 4060 C CA . ALA A 1 502 ? 16.167 9.877 -30.187 1.00 96.00 502 ALA A CA 1
ATOM 4061 C C . ALA A 1 502 ? 15.866 8.705 -31.137 1.00 96.00 502 ALA A C 1
ATOM 4063 O O . ALA A 1 502 ? 15.006 7.877 -30.838 1.00 96.00 502 ALA A O 1
ATOM 4064 N N . LEU A 1 503 ? 16.609 8.587 -32.244 1.00 96.88 503 LEU A N 1
ATOM 4065 C CA . LEU A 1 503 ? 16.447 7.494 -33.210 1.00 96.88 503 LEU A CA 1
ATOM 4066 C C . LEU A 1 503 ? 16.782 6.128 -32.599 1.00 96.88 503 LEU A C 1
ATOM 4068 O O . LEU A 1 503 ? 16.0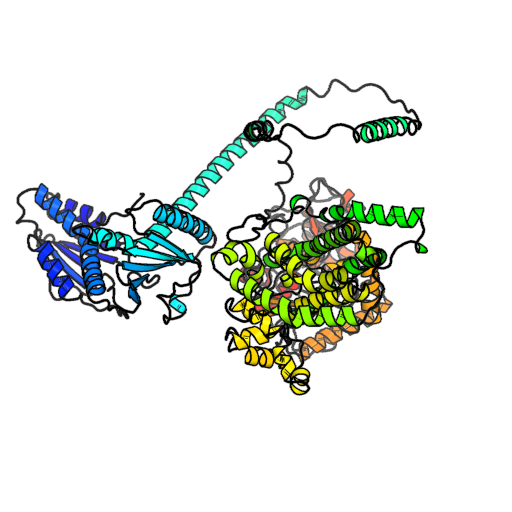62 5.154 -32.823 1.00 96.88 503 LEU A O 1
ATOM 4072 N N . LEU A 1 504 ? 17.849 6.051 -31.797 1.00 97.44 504 LEU A N 1
ATOM 4073 C CA . LEU A 1 504 ? 18.224 4.822 -31.096 1.00 97.44 504 LEU A CA 1
ATOM 4074 C C . LEU A 1 504 ? 17.194 4.419 -30.038 1.00 97.44 504 LEU A C 1
ATOM 4076 O O . LEU A 1 504 ? 16.983 3.225 -29.824 1.00 97.44 504 LEU A O 1
ATOM 4080 N N . HIS A 1 505 ? 16.559 5.397 -29.389 1.00 96.38 505 HIS A N 1
ATOM 4081 C CA . HIS A 1 505 ? 15.488 5.131 -28.441 1.00 96.38 505 HIS A CA 1
ATOM 4082 C C . HIS A 1 505 ? 14.247 4.562 -29.146 1.00 96.38 505 HIS A C 1
ATOM 4084 O O . HIS A 1 505 ? 13.855 3.429 -28.876 1.00 96.38 505 HIS A O 1
ATOM 4090 N N . ILE A 1 506 ? 13.699 5.316 -30.107 1.00 94.94 506 ILE A N 1
ATOM 4091 C CA . ILE A 1 506 ? 12.456 4.994 -30.830 1.00 94.94 506 ILE A CA 1
ATOM 4092 C C . ILE A 1 506 ? 12.554 3.667 -31.605 1.00 94.94 506 ILE A C 1
ATOM 4094 O O . ILE A 1 506 ? 11.560 2.963 -31.765 1.00 94.94 506 ILE A O 1
ATOM 4098 N N . GLY A 1 507 ? 13.742 3.314 -32.103 1.00 95.00 507 GLY A N 1
ATOM 4099 C CA . GLY A 1 507 ? 13.962 2.066 -32.831 1.00 95.00 507 GLY A CA 1
ATOM 4100 C C . GLY A 1 507 ? 14.502 0.936 -31.939 1.00 95.00 507 GLY A C 1
ATOM 4101 O O . GLY A 1 507 ? 13.714 0.198 -31.340 1.00 95.00 507 GLY A O 1
ATOM 4102 N N . PRO A 1 508 ? 15.837 0.745 -31.878 1.00 96.25 508 PRO A N 1
ATOM 4103 C CA . PRO A 1 508 ? 16.459 -0.393 -31.199 1.00 96.25 508 PRO A CA 1
ATOM 4104 C C . PRO A 1 508 ? 16.067 -0.589 -29.733 1.00 96.25 508 PRO A C 1
ATOM 4106 O O . PRO A 1 508 ? 15.842 -1.727 -29.326 1.00 96.25 508 PRO A O 1
ATOM 4109 N N . VAL A 1 509 ? 16.008 0.474 -28.926 1.00 97.38 509 VAL A N 1
ATOM 4110 C CA . VAL A 1 509 ? 15.756 0.329 -27.482 1.00 97.38 509 VAL A CA 1
ATOM 4111 C C . VAL A 1 509 ? 14.340 -0.156 -27.209 1.00 97.38 509 VAL A C 1
ATOM 4113 O O . VAL A 1 509 ? 14.181 -1.122 -26.467 1.00 97.38 509 VAL A O 1
ATOM 4116 N N . GLU A 1 510 ? 13.335 0.453 -27.835 1.00 97.25 510 GLU A N 1
ATOM 4117 C CA . GLU A 1 510 ? 11.936 0.024 -27.717 1.00 97.25 510 GLU A CA 1
ATOM 4118 C C . GLU A 1 510 ? 11.749 -1.430 -28.177 1.00 97.25 510 GLU A C 1
ATOM 4120 O O . GLU A 1 510 ? 11.124 -2.233 -27.480 1.00 97.25 510 GLU A O 1
ATOM 4125 N N . PHE A 1 511 ? 12.369 -1.813 -29.301 1.00 96.88 511 PHE A N 1
ATOM 4126 C CA . PHE A 1 511 ? 12.314 -3.186 -29.811 1.00 96.88 511 PHE A CA 1
ATOM 4127 C C . PHE A 1 511 ? 12.939 -4.200 -28.842 1.00 96.88 511 PHE A C 1
ATOM 4129 O O . PHE A 1 511 ? 12.338 -5.232 -28.529 1.00 96.88 511 PHE A O 1
ATOM 4136 N N . LEU A 1 512 ? 14.158 -3.923 -28.371 1.00 97.81 512 LEU A N 1
ATOM 4137 C CA . LEU A 1 512 ? 14.881 -4.808 -27.458 1.00 97.81 512 LEU A CA 1
ATOM 4138 C C . LEU A 1 512 ? 14.181 -4.899 -26.100 1.00 97.81 512 LEU A C 1
ATOM 4140 O O . LEU A 1 512 ? 14.095 -5.995 -25.542 1.00 97.81 512 LEU A O 1
ATOM 4144 N N . TYR A 1 513 ? 13.646 -3.783 -25.592 1.00 97.50 513 TYR A N 1
ATOM 4145 C CA . TYR A 1 513 ? 12.858 -3.777 -24.364 1.00 97.50 513 TYR A CA 1
ATOM 4146 C C . TYR A 1 513 ? 11.628 -4.664 -24.510 1.00 97.50 513 TYR A C 1
ATOM 4148 O O . TYR A 1 513 ? 11.438 -5.548 -23.683 1.00 97.50 513 TYR A O 1
ATOM 4156 N N . TYR A 1 514 ? 10.831 -4.478 -25.569 1.00 97.69 514 TYR A N 1
ATOM 4157 C CA . TYR A 1 514 ? 9.594 -5.233 -25.785 1.00 97.69 514 TYR A CA 1
ATOM 4158 C C . TYR A 1 514 ? 9.832 -6.747 -25.700 1.00 97.69 514 TYR A C 1
ATOM 4160 O O . TYR A 1 514 ? 9.141 -7.463 -24.972 1.00 97.69 514 TYR A O 1
ATOM 4168 N N . TRP A 1 515 ? 10.856 -7.248 -26.395 1.00 97.31 515 TRP A N 1
ATOM 4169 C CA . TRP A 1 515 ? 11.175 -8.675 -26.383 1.00 97.31 515 TRP A CA 1
ATOM 4170 C C . TRP A 1 515 ? 11.756 -9.153 -25.056 1.00 97.31 515 TRP A C 1
ATOM 4172 O O . TRP A 1 515 ? 11.405 -10.246 -24.603 1.00 97.31 515 TRP A O 1
ATOM 4182 N N . PHE A 1 516 ? 12.615 -8.357 -24.419 1.00 97.19 516 PHE A N 1
ATOM 4183 C CA . PHE A 1 516 ? 13.163 -8.699 -23.110 1.00 97.19 516 PHE A CA 1
ATOM 4184 C C . PHE A 1 516 ? 12.069 -8.741 -22.039 1.00 97.19 516 PHE A C 1
ATOM 4186 O O . PHE A 1 516 ? 11.955 -9.728 -21.315 1.00 97.19 516 PHE A O 1
ATOM 4193 N N . HIS A 1 517 ? 11.209 -7.729 -21.998 1.00 96.31 517 HIS A N 1
ATOM 4194 C CA . HIS A 1 517 ? 10.077 -7.647 -21.088 1.00 96.31 517 HIS A CA 1
ATOM 4195 C C . HIS A 1 517 ? 9.105 -8.811 -21.309 1.00 96.31 517 HIS A C 1
ATOM 4197 O O . HIS A 1 517 ? 8.760 -9.534 -20.374 1.00 96.31 517 HIS A O 1
ATOM 4203 N N . ARG A 1 518 ? 8.755 -9.115 -22.562 1.00 95.62 518 ARG A N 1
ATOM 4204 C CA . ARG A 1 518 ? 7.945 -10.297 -22.885 1.00 95.62 518 ARG A CA 1
ATOM 4205 C C . ARG A 1 518 ? 8.608 -11.607 -22.442 1.00 95.62 518 ARG A C 1
ATOM 4207 O O . ARG A 1 518 ? 7.917 -12.513 -21.975 1.00 95.62 518 ARG A O 1
ATOM 4214 N N . ALA A 1 519 ? 9.933 -11.723 -22.547 1.00 96.00 519 ALA A N 1
ATOM 4215 C CA . ALA A 1 519 ? 10.674 -12.878 -22.040 1.00 96.00 519 ALA A CA 1
ATOM 4216 C C . ALA A 1 519 ? 10.654 -12.955 -20.504 1.00 96.00 519 ALA A C 1
ATOM 4218 O O . ALA A 1 519 ? 10.525 -14.051 -19.957 1.00 96.00 519 ALA A O 1
ATOM 4219 N N . LEU A 1 520 ? 10.714 -11.823 -19.798 1.00 94.75 520 LEU A N 1
ATOM 4220 C CA . LEU A 1 520 ? 10.574 -11.763 -18.340 1.00 94.75 520 LEU A CA 1
ATOM 4221 C C . LEU A 1 520 ? 9.216 -12.288 -17.857 1.00 94.75 520 LEU A C 1
ATOM 4223 O O . LEU A 1 520 ? 9.142 -12.867 -16.777 1.00 94.75 520 LEU A O 1
ATOM 4227 N N . HIS A 1 521 ? 8.170 -12.197 -18.680 1.00 92.75 521 HIS A N 1
ATOM 4228 C CA . HIS A 1 521 ? 6.854 -12.800 -18.417 1.00 92.75 521 HIS A CA 1
ATOM 4229 C C . HIS A 1 521 ? 6.768 -14.306 -18.690 1.00 92.75 521 HIS A C 1
ATOM 4231 O O . HIS A 1 521 ? 5.748 -14.948 -18.422 1.00 92.75 521 HIS A O 1
ATOM 4237 N N . HIS A 1 522 ? 7.848 -14.924 -19.166 1.00 91.75 522 HIS A N 1
ATOM 4238 C CA . HIS A 1 522 ? 7.959 -16.374 -19.183 1.00 91.75 522 HIS A CA 1
ATOM 4239 C C . HIS A 1 522 ? 8.095 -16.912 -17.750 1.00 91.75 522 HIS A C 1
ATOM 4241 O O . HIS A 1 522 ? 8.903 -16.418 -16.966 1.00 91.75 522 HIS A O 1
ATOM 4247 N N . HIS A 1 523 ? 7.353 -17.975 -17.414 1.00 85.94 523 HIS A N 1
ATOM 4248 C CA . HIS A 1 523 ? 7.203 -18.511 -16.047 1.00 85.94 523 HIS A CA 1
ATOM 4249 C C . HIS A 1 523 ? 8.515 -18.630 -15.237 1.00 85.94 523 HIS A C 1
ATOM 4251 O O . HIS A 1 523 ? 8.542 -18.376 -14.028 1.00 85.94 523 HIS A O 1
ATOM 4257 N N . PHE A 1 524 ? 9.613 -19.011 -15.899 1.00 88.88 524 PHE A N 1
ATOM 4258 C CA . PHE A 1 524 ? 10.927 -19.159 -15.277 1.00 88.88 524 PHE A CA 1
ATOM 4259 C C . PHE A 1 524 ? 11.534 -17.825 -14.822 1.00 88.88 524 PHE A C 1
ATOM 4261 O O . PHE A 1 524 ? 11.999 -17.743 -13.683 1.00 88.88 524 PHE A O 1
ATOM 4268 N N . LEU A 1 525 ? 11.535 -16.809 -15.693 1.00 90.06 525 LEU A N 1
ATOM 4269 C CA . LEU A 1 525 ? 12.092 -15.485 -15.404 1.00 90.06 525 LEU A CA 1
ATOM 4270 C C . LEU A 1 525 ? 11.136 -14.665 -14.537 1.00 90.06 525 LEU A C 1
ATOM 4272 O O . LEU A 1 525 ? 11.586 -13.996 -13.611 1.00 90.06 525 LEU A O 1
ATOM 4276 N N . TYR A 1 526 ? 9.829 -14.822 -14.748 1.00 90.19 526 TYR A N 1
ATOM 4277 C CA . TYR A 1 526 ? 8.804 -14.135 -13.973 1.00 90.19 526 TYR A CA 1
ATOM 4278 C C . TYR A 1 526 ? 8.931 -14.463 -12.485 1.00 90.19 526 TYR A C 1
ATOM 4280 O O . TYR A 1 526 ? 9.122 -13.579 -11.655 1.00 90.19 526 TYR A O 1
ATOM 4288 N N . SER A 1 527 ? 8.933 -15.751 -12.129 1.00 85.44 527 SER A N 1
ATOM 4289 C CA . SER A 1 527 ? 9.047 -16.170 -10.722 1.00 85.44 527 SER A CA 1
ATOM 4290 C C . SER A 1 527 ? 10.350 -15.728 -10.039 1.00 85.44 527 SER A C 1
ATOM 4292 O O . SER A 1 527 ? 10.373 -15.594 -8.815 1.00 85.44 527 SER A O 1
ATOM 4294 N N . ARG A 1 528 ? 11.414 -15.477 -10.813 1.00 86.94 528 ARG A N 1
ATOM 4295 C CA . ARG A 1 528 ? 12.758 -15.151 -10.311 1.00 86.94 528 ARG A CA 1
ATOM 4296 C C . ARG A 1 528 ? 13.082 -13.673 -10.228 1.00 86.94 528 ARG A C 1
ATOM 4298 O O . ARG A 1 528 ? 13.818 -13.293 -9.324 1.00 86.94 528 ARG A O 1
ATOM 4305 N N . TYR A 1 529 ? 12.574 -12.890 -11.170 1.00 87.75 529 TYR A N 1
ATOM 4306 C CA . TYR A 1 529 ? 12.974 -11.501 -11.354 1.00 87.75 529 TYR A CA 1
ATOM 4307 C C . TYR A 1 529 ? 11.747 -10.585 -11.415 1.00 87.75 529 TYR A C 1
ATOM 4309 O O . TYR A 1 529 ? 11.540 -9.750 -10.541 1.00 87.75 529 TYR A O 1
ATOM 4317 N N . HIS A 1 530 ? 10.836 -10.842 -12.350 1.00 92.56 530 HIS A N 1
ATOM 4318 C CA . HIS A 1 530 ? 9.805 -9.859 -12.684 1.00 92.56 530 HIS A CA 1
ATOM 4319 C C . HIS A 1 530 ? 8.541 -9.911 -11.798 1.00 92.56 530 HIS A C 1
ATOM 4321 O O . HIS A 1 530 ? 7.774 -8.954 -11.725 1.00 92.56 530 HIS A O 1
ATOM 4327 N N . SER A 1 531 ? 8.321 -11.003 -11.056 1.00 88.50 531 SER A N 1
ATOM 4328 C CA . SER A 1 531 ? 7.166 -11.152 -10.147 1.00 88.50 531 SER A CA 1
ATOM 4329 C C . SER A 1 531 ? 7.155 -10.135 -9.007 1.00 88.50 531 SER A C 1
ATOM 4331 O O . SER A 1 531 ? 6.088 -9.821 -8.492 1.00 88.50 531 SER A O 1
ATOM 4333 N N . HIS A 1 532 ? 8.322 -9.621 -8.611 1.00 86.19 532 HIS A N 1
ATOM 4334 C CA . HIS A 1 532 ? 8.420 -8.605 -7.568 1.00 86.19 532 HIS A CA 1
ATOM 4335 C C . HIS A 1 532 ? 7.860 -7.257 -8.025 1.00 86.19 532 HIS A C 1
ATOM 4337 O O . HIS A 1 532 ? 7.087 -6.650 -7.292 1.00 86.19 532 HIS A O 1
ATOM 4343 N N . HIS A 1 533 ? 8.174 -6.849 -9.256 1.00 89.62 533 HIS A N 1
ATOM 4344 C CA . HIS A 1 533 ? 7.612 -5.653 -9.882 1.00 89.62 533 HIS A CA 1
ATOM 4345 C C . HIS A 1 533 ? 6.079 -5.742 -9.977 1.00 89.62 533 HIS A C 1
ATOM 4347 O O . HIS A 1 533 ? 5.360 -4.848 -9.543 1.00 89.62 533 HIS A O 1
ATOM 4353 N N . HIS A 1 534 ? 5.576 -6.896 -10.427 1.00 90.19 534 HIS A N 1
ATOM 4354 C CA . HIS A 1 534 ? 4.141 -7.186 -10.549 1.00 90.19 534 HIS A CA 1
ATOM 4355 C C . HIS A 1 534 ? 3.415 -7.450 -9.225 1.00 90.19 534 HIS A C 1
ATOM 4357 O O . HIS A 1 534 ? 2.191 -7.580 -9.201 1.00 90.19 534 HIS A O 1
ATOM 4363 N N . ALA A 1 535 ? 4.137 -7.522 -8.102 1.00 87.75 535 ALA A N 1
ATOM 4364 C CA . ALA A 1 535 ? 3.514 -7.612 -6.783 1.00 87.75 535 ALA A CA 1
ATOM 4365 C C . ALA A 1 535 ? 2.834 -6.291 -6.374 1.00 87.75 535 ALA A C 1
ATOM 4367 O O . ALA A 1 535 ? 2.053 -6.271 -5.420 1.00 87.75 535 ALA A O 1
ATOM 4368 N N . SER A 1 536 ? 3.127 -5.194 -7.073 1.00 87.75 536 SER A N 1
ATOM 4369 C CA . SER A 1 536 ? 2.529 -3.874 -6.883 1.00 87.75 536 SER A CA 1
ATOM 4370 C C . SER A 1 536 ? 1.447 -3.607 -7.928 1.00 87.75 536 SER A C 1
ATOM 4372 O O . SER A 1 536 ? 1.634 -2.848 -8.871 1.00 87.75 536 SER A O 1
ATOM 4374 N N . ILE A 1 537 ? 0.285 -4.240 -7.748 1.00 85.62 537 ILE A N 1
ATOM 4375 C CA . ILE A 1 537 ? -0.841 -4.134 -8.696 1.00 85.62 537 ILE A CA 1
ATOM 4376 C C . ILE A 1 537 ? -1.408 -2.706 -8.744 1.00 85.62 537 ILE A C 1
ATOM 4378 O O . ILE A 1 537 ? -1.833 -2.234 -9.796 1.00 85.62 537 ILE A O 1
ATOM 4382 N N . VAL A 1 538 ? -1.444 -2.016 -7.598 1.00 91.00 538 VAL A N 1
ATOM 4383 C CA . VAL A 1 538 ? -1.757 -0.584 -7.552 1.00 91.00 538 VAL A CA 1
ATOM 4384 C C . VAL A 1 538 ? -0.455 0.162 -7.785 1.00 91.00 538 VAL A C 1
ATOM 4386 O O . VAL A 1 538 ? 0.288 0.401 -6.840 1.00 91.00 538 VAL A O 1
ATOM 4389 N N . THR A 1 539 ? -0.155 0.488 -9.035 1.00 91.62 539 THR A N 1
ATOM 4390 C CA . THR A 1 539 ? 1.125 1.106 -9.382 1.00 91.62 539 THR A CA 1
ATOM 4391 C C . THR A 1 539 ? 1.271 2.491 -8.743 1.00 91.62 539 THR A C 1
ATOM 4393 O O . THR A 1 539 ? 0.357 3.322 -8.782 1.00 91.62 539 THR A O 1
ATOM 4396 N N . GLU A 1 540 ? 2.443 2.749 -8.171 1.00 92.81 540 GLU A N 1
ATOM 4397 C CA . GLU A 1 540 ? 2.933 4.084 -7.835 1.00 92.81 540 GLU A CA 1
ATOM 4398 C C . GLU A 1 540 ? 4.089 4.441 -8.790 1.00 92.81 540 GLU A C 1
ATOM 4400 O O . GLU A 1 540 ? 4.736 3.538 -9.316 1.00 92.81 540 GLU A O 1
ATOM 4405 N N . PRO A 1 541 ? 4.432 5.727 -9.005 1.00 94.38 541 PRO A N 1
ATOM 4406 C CA . PRO A 1 541 ? 5.549 6.110 -9.879 1.00 94.38 541 PRO A CA 1
ATOM 4407 C C . PRO A 1 541 ? 6.844 5.333 -9.603 1.00 94.38 541 PRO A C 1
ATOM 4409 O O . PRO A 1 541 ? 7.529 4.900 -10.525 1.00 94.38 541 PRO A O 1
ATOM 4412 N N . ILE A 1 542 ? 7.126 5.061 -8.326 1.00 91.62 542 ILE A N 1
ATOM 4413 C CA . ILE A 1 542 ? 8.285 4.278 -7.883 1.00 91.62 542 ILE A CA 1
ATOM 4414 C C . ILE A 1 542 ? 8.220 2.795 -8.234 1.00 91.62 542 ILE A C 1
ATOM 4416 O O . ILE A 1 542 ? 9.274 2.185 -8.380 1.00 91.62 542 ILE A O 1
ATOM 4420 N N . THR A 1 543 ? 7.037 2.210 -8.438 1.00 92.31 543 THR A N 1
ATOM 4421 C CA . THR A 1 543 ? 6.895 0.822 -8.902 1.00 92.31 543 THR A CA 1
ATOM 4422 C C . THR A 1 543 ? 7.693 0.593 -10.191 1.00 92.31 543 THR A C 1
ATOM 4424 O O . THR A 1 543 ? 8.264 -0.481 -10.372 1.00 92.31 543 THR A O 1
ATOM 4427 N N . SER A 1 544 ? 7.838 1.628 -11.030 1.00 91.88 544 SER A N 1
ATOM 4428 C CA . SER A 1 544 ? 8.614 1.602 -12.279 1.00 91.88 544 SER A CA 1
ATOM 4429 C C . SER A 1 544 ? 10.082 1.202 -12.125 1.00 91.88 544 SER A C 1
ATOM 4431 O O . SER A 1 544 ? 10.710 0.753 -13.082 1.00 91.88 544 SER A O 1
ATOM 4433 N N . VAL A 1 545 ? 10.650 1.351 -10.929 1.00 89.81 545 VAL A N 1
ATOM 4434 C CA . VAL A 1 545 ? 12.082 1.136 -10.674 1.00 89.81 545 VAL A CA 1
ATOM 4435 C C . VAL A 1 545 ? 12.334 0.038 -9.644 1.00 89.81 545 VAL A C 1
ATOM 4437 O O . VAL A 1 545 ? 13.485 -0.305 -9.375 1.00 89.81 545 VAL A O 1
ATOM 4440 N N . ILE A 1 546 ? 11.264 -0.566 -9.121 1.00 90.38 546 ILE A N 1
ATOM 4441 C CA . ILE A 1 546 ? 11.315 -1.682 -8.180 1.00 90.38 546 ILE A CA 1
ATOM 4442 C C . ILE A 1 546 ? 11.465 -2.984 -8.958 1.00 90.38 546 ILE A C 1
ATOM 4444 O O . ILE A 1 546 ? 10.503 -3.639 -9.348 1.00 90.38 546 ILE A O 1
ATOM 4448 N N . HIS A 1 547 ? 12.727 -3.332 -9.182 1.00 90.88 547 HIS A N 1
ATOM 4449 C CA . HIS A 1 547 ? 13.151 -4.542 -9.864 1.00 90.88 547 HIS A CA 1
ATOM 4450 C C . HIS A 1 547 ? 14.327 -5.173 -9.112 1.00 90.88 547 HIS A C 1
ATOM 4452 O O . HIS A 1 547 ? 15.140 -4.453 -8.520 1.00 90.88 547 HIS A O 1
ATOM 4458 N N . PRO A 1 548 ? 14.473 -6.505 -9.156 1.00 91.50 548 PRO A N 1
ATOM 4459 C CA . PRO A 1 548 ? 15.687 -7.167 -8.699 1.00 91.50 548 PRO A CA 1
ATOM 4460 C C . PRO A 1 548 ? 16.946 -6.649 -9.394 1.00 91.50 548 PRO A C 1
ATOM 4462 O O . PRO A 1 548 ? 16.910 -6.239 -10.557 1.00 91.50 548 PRO A O 1
ATOM 4465 N N . PHE A 1 549 ? 18.083 -6.725 -8.700 1.00 93.31 549 PHE A N 1
ATOM 4466 C CA . PHE A 1 549 ? 19.333 -6.115 -9.158 1.00 93.31 549 PHE A CA 1
ATOM 4467 C C . PHE A 1 549 ? 19.753 -6.585 -10.562 1.00 93.31 549 PHE A C 1
ATOM 4469 O O . PHE A 1 549 ? 20.087 -5.760 -11.409 1.00 93.31 549 PHE A O 1
ATOM 4476 N N . ALA A 1 550 ? 19.673 -7.888 -10.852 1.00 93.06 550 ALA A N 1
ATOM 4477 C CA . ALA A 1 550 ? 20.000 -8.441 -12.169 1.00 93.06 550 ALA A CA 1
ATOM 4478 C C . ALA A 1 550 ? 19.142 -7.860 -13.303 1.00 93.06 550 ALA A C 1
ATOM 4480 O O . ALA A 1 550 ? 19.666 -7.517 -14.361 1.00 93.06 550 ALA A O 1
ATOM 4481 N N . GLU A 1 551 ? 17.832 -7.744 -13.082 1.00 93.69 551 GLU A N 1
ATOM 4482 C CA . GLU A 1 551 ? 16.905 -7.173 -14.059 1.00 93.69 551 GLU A CA 1
ATOM 4483 C C . GLU A 1 551 ? 17.218 -5.691 -14.289 1.00 93.69 551 GLU A C 1
ATOM 4485 O O . GLU A 1 551 ? 17.315 -5.237 -15.431 1.00 93.69 551 GLU A O 1
ATOM 4490 N N . HIS A 1 552 ? 17.508 -4.963 -13.209 1.00 93.06 552 HIS A N 1
ATOM 4491 C CA . HIS A 1 552 ? 17.887 -3.560 -13.286 1.00 93.06 552 HIS A CA 1
ATOM 4492 C C . HIS A 1 552 ? 19.201 -3.334 -14.051 1.00 93.06 552 HIS A C 1
ATOM 4494 O O . HIS A 1 552 ? 19.301 -2.385 -14.825 1.00 93.06 552 HIS A O 1
ATOM 4500 N N . VAL A 1 553 ? 20.199 -4.215 -13.903 1.00 95.12 553 VAL A N 1
ATOM 4501 C CA . VAL A 1 553 ? 21.442 -4.156 -14.695 1.00 95.12 553 VAL A CA 1
ATOM 4502 C C . VAL A 1 553 ? 21.150 -4.286 -16.192 1.00 95.12 553 VAL A C 1
ATOM 4504 O O . VAL A 1 553 ? 21.731 -3.547 -16.986 1.00 95.12 553 VAL A O 1
ATOM 4507 N N . VAL A 1 554 ? 20.247 -5.184 -16.598 1.00 95.25 554 VAL A N 1
ATOM 4508 C CA . VAL A 1 554 ? 19.888 -5.352 -18.017 1.00 95.25 554 VAL A CA 1
ATOM 4509 C C . VAL A 1 554 ? 19.171 -4.113 -18.552 1.00 95.25 554 VAL A C 1
ATOM 4511 O O . VAL A 1 554 ? 19.549 -3.618 -19.615 1.00 95.25 554 VAL A O 1
ATOM 4514 N N . TYR A 1 555 ? 18.208 -3.560 -17.807 1.00 95.00 555 TYR A N 1
ATOM 4515 C CA . TYR A 1 555 ? 17.556 -2.303 -18.193 1.00 95.00 555 TYR A CA 1
ATOM 4516 C C . TYR A 1 555 ? 18.544 -1.142 -18.274 1.00 95.00 555 TYR A C 1
ATOM 4518 O O . TYR A 1 555 ? 18.507 -0.370 -19.227 1.00 95.00 555 TYR A O 1
ATOM 4526 N N . PHE A 1 556 ? 19.474 -1.044 -17.325 1.00 94.62 556 PHE A N 1
ATOM 4527 C CA . PHE A 1 556 ? 20.513 -0.025 -17.354 1.00 94.62 556 PHE A CA 1
ATOM 4528 C C . PHE A 1 556 ? 21.384 -0.125 -18.611 1.00 94.62 556 PHE A C 1
ATOM 4530 O O . PHE A 1 556 ? 21.599 0.875 -19.294 1.00 94.62 556 PHE A O 1
ATOM 4537 N N . LEU A 1 557 ? 21.857 -1.329 -18.949 1.00 95.12 557 LEU A N 1
ATOM 4538 C CA . LEU A 1 557 ? 22.640 -1.557 -20.165 1.00 95.12 557 LEU A CA 1
ATOM 4539 C C . LEU A 1 557 ? 21.843 -1.172 -21.413 1.00 95.12 557 LEU A C 1
ATOM 4541 O O . LEU A 1 557 ? 22.367 -0.462 -22.271 1.00 95.12 557 LEU A O 1
ATOM 4545 N N . LEU A 1 558 ? 20.572 -1.566 -21.481 1.00 96.12 558 LEU A N 1
ATOM 4546 C CA . LEU A 1 558 ? 19.682 -1.231 -22.587 1.00 96.12 558 LEU A CA 1
ATOM 4547 C C . LEU A 1 558 ? 19.495 0.289 -22.737 1.00 96.12 558 LEU A C 1
ATOM 4549 O O . LEU A 1 558 ? 19.702 0.833 -23.821 1.00 96.12 558 LEU A O 1
ATOM 4553 N N . PHE A 1 559 ? 19.182 0.997 -21.649 1.00 95.25 559 PHE A N 1
ATOM 4554 C CA . PHE A 1 559 ? 19.009 2.454 -21.661 1.00 95.25 559 PHE A CA 1
ATOM 4555 C C . PHE A 1 559 ? 20.324 3.225 -21.797 1.00 95.25 559 PHE A C 1
ATOM 4557 O O . PHE A 1 559 ? 20.306 4.402 -22.153 1.00 95.25 559 PHE A O 1
ATOM 4564 N N . SER A 1 560 ? 21.476 2.587 -21.582 1.00 94.81 560 SER A N 1
ATOM 4565 C CA . SER A 1 560 ? 22.774 3.204 -21.855 1.00 94.81 560 SER A CA 1
ATOM 4566 C C . SER A 1 560 ? 23.082 3.303 -23.356 1.00 94.81 560 SER A C 1
ATOM 4568 O O . SER A 1 560 ? 23.855 4.176 -23.744 1.00 94.81 560 SER A O 1
ATOM 4570 N N . ILE A 1 561 ? 22.450 2.495 -24.221 1.00 95.88 561 ILE A N 1
ATOM 4571 C CA . ILE A 1 561 ? 22.743 2.463 -25.669 1.00 95.88 561 ILE A CA 1
ATOM 4572 C C . ILE A 1 561 ? 22.589 3.848 -26.328 1.00 95.88 561 ILE A C 1
ATOM 4574 O O . ILE A 1 561 ? 23.543 4.284 -26.987 1.00 95.88 561 ILE A O 1
ATOM 4578 N N . PRO A 1 562 ? 21.476 4.592 -26.137 1.00 96.25 562 PRO A N 1
ATOM 4579 C CA . PRO A 1 562 ? 21.292 5.892 -26.784 1.00 96.25 562 PRO A CA 1
ATOM 4580 C C . PRO A 1 562 ? 22.234 6.979 -26.273 1.00 96.25 562 PRO A C 1
ATOM 4582 O O . PRO A 1 562 ? 22.487 7.936 -26.991 1.00 96.25 562 PRO A O 1
ATOM 4585 N N . THR A 1 563 ? 22.784 6.833 -25.064 1.00 93.75 563 THR A N 1
ATOM 4586 C CA . THR A 1 563 ? 23.723 7.813 -24.495 1.00 93.75 563 THR A CA 1
ATOM 4587 C C . THR A 1 563 ? 25.173 7.474 -24.828 1.00 93.75 563 THR A C 1
ATOM 4589 O O . THR A 1 563 ? 25.941 8.356 -25.201 1.00 93.75 563 THR A O 1
ATOM 4592 N N . MET A 1 564 ? 25.556 6.198 -24.754 1.00 93.25 564 MET A N 1
ATOM 4593 C CA . MET A 1 564 ? 26.924 5.752 -25.021 1.00 93.25 564 MET A CA 1
ATOM 4594 C C . MET A 1 564 ? 27.275 5.798 -26.507 1.00 93.25 564 MET A C 1
ATOM 4596 O O . MET A 1 564 ? 28.416 6.109 -26.841 1.00 93.25 564 MET A O 1
ATOM 4600 N N . THR A 1 565 ? 26.318 5.550 -27.407 1.00 94.81 565 THR A N 1
ATOM 4601 C CA . THR A 1 565 ? 26.593 5.546 -28.854 1.00 94.81 565 THR A CA 1
ATOM 4602 C C . THR A 1 565 ? 27.087 6.914 -29.348 1.00 94.81 565 THR A C 1
ATOM 4604 O O . THR A 1 565 ? 28.201 6.959 -29.871 1.00 94.81 565 THR A O 1
ATOM 4607 N N . PRO A 1 566 ? 26.386 8.044 -29.102 1.00 94.06 566 PRO A N 1
ATOM 4608 C CA . PRO A 1 566 ? 26.919 9.371 -29.418 1.00 94.06 566 PRO A CA 1
ATOM 4609 C C . PRO A 1 566 ? 28.261 9.674 -28.736 1.00 94.06 566 PRO A C 1
ATOM 4611 O O . PRO A 1 566 ? 29.118 10.334 -29.318 1.00 94.06 566 PRO A O 1
ATOM 4614 N N . ILE A 1 567 ? 28.479 9.207 -27.502 1.00 92.50 567 ILE A N 1
ATOM 4615 C CA . ILE A 1 567 ? 29.740 9.436 -26.774 1.00 92.50 567 ILE A CA 1
ATOM 4616 C C . ILE A 1 567 ? 30.913 8.732 -27.465 1.00 92.50 567 ILE A C 1
ATOM 4618 O O . ILE A 1 567 ? 31.990 9.319 -27.611 1.00 92.50 567 ILE A O 1
ATOM 4622 N N . PHE A 1 568 ? 30.718 7.494 -27.919 1.00 92.56 568 PHE A N 1
ATOM 4623 C CA . PHE A 1 568 ? 31.749 6.747 -28.637 1.00 92.56 568 PHE A CA 1
ATOM 4624 C C . PHE A 1 568 ? 31.976 7.263 -30.058 1.00 92.56 568 PHE A C 1
ATOM 4626 O O . PHE A 1 568 ? 33.117 7.251 -30.512 1.00 92.56 568 PHE A O 1
ATOM 4633 N N . THR A 1 569 ? 30.949 7.792 -30.726 1.00 91.19 569 THR A N 1
ATOM 4634 C CA . THR A 1 569 ? 31.094 8.421 -32.052 1.00 91.19 569 THR A CA 1
ATOM 4635 C C . THR A 1 569 ? 31.595 9.867 -31.995 1.00 91.19 569 THR A C 1
ATOM 4637 O O . THR A 1 569 ? 31.805 10.486 -33.032 1.00 91.19 569 THR A O 1
ATOM 4640 N N . GLY A 1 570 ? 31.809 10.424 -30.798 1.00 89.50 570 GLY A N 1
ATOM 4641 C CA . GLY A 1 570 ? 32.273 11.802 -30.619 1.00 89.50 570 GLY A CA 1
ATOM 4642 C C . GLY A 1 570 ? 31.182 12.866 -30.786 1.00 89.50 570 GLY A C 1
ATOM 4643 O O . GLY A 1 570 ? 31.486 14.052 -30.718 1.00 89.50 570 GLY A O 1
ATOM 4644 N N . CYS A 1 571 ? 29.915 12.480 -30.945 1.00 92.00 571 CYS A N 1
ATOM 4645 C CA . CYS A 1 571 ? 28.754 13.377 -31.019 1.00 92.00 571 CYS A CA 1
ATOM 4646 C C . CYS A 1 571 ? 28.058 13.587 -29.654 1.00 92.00 571 CYS A C 1
ATOM 4648 O O . CYS A 1 571 ? 27.022 14.247 -29.588 1.00 92.00 571 CYS A O 1
ATOM 4650 N N . GLY A 1 572 ? 28.597 13.028 -28.564 1.00 91.44 572 GLY A N 1
ATOM 4651 C CA . GLY A 1 572 ? 28.019 13.082 -27.217 1.00 91.44 572 GLY A CA 1
ATOM 4652 C C . GLY A 1 572 ? 27.838 14.501 -26.673 1.00 91.44 572 GLY A C 1
ATOM 4653 O O . GLY A 1 572 ? 28.556 15.426 -27.047 1.00 91.44 572 GLY A O 1
ATOM 4654 N N . SER A 1 573 ? 26.851 14.682 -25.794 1.00 93.44 573 SER A N 1
ATOM 4655 C CA . SER A 1 573 ? 26.524 15.976 -25.183 1.00 93.44 573 SER A CA 1
ATOM 4656 C C . SER A 1 573 ? 26.056 15.803 -23.750 1.00 93.44 573 SER A C 1
ATOM 4658 O O . SER A 1 573 ? 25.213 14.948 -23.477 1.00 93.44 573 SER A O 1
ATOM 4660 N N . VAL A 1 574 ? 26.542 16.657 -22.849 1.00 92.69 574 VAL A N 1
ATOM 4661 C CA . VAL A 1 574 ? 26.192 16.593 -21.422 1.00 92.69 574 VAL A CA 1
ATOM 4662 C C . VAL A 1 574 ? 24.689 16.780 -21.210 1.00 92.69 574 VAL A C 1
ATOM 4664 O O . VAL A 1 574 ? 24.050 15.955 -20.557 1.00 92.69 574 VAL A O 1
ATOM 4667 N N . LEU A 1 575 ? 24.096 17.817 -21.811 1.00 92.81 575 LEU A N 1
ATOM 4668 C CA . LEU A 1 575 ? 22.665 18.090 -21.650 1.00 92.81 575 LEU A CA 1
ATOM 4669 C C . LEU A 1 575 ? 21.788 17.020 -22.310 1.00 92.81 575 LEU A C 1
ATOM 4671 O O . LEU A 1 575 ? 20.739 16.698 -21.766 1.00 92.81 575 LEU A O 1
ATOM 4675 N N . ALA A 1 576 ? 22.221 16.423 -23.425 1.00 94.12 576 ALA A N 1
ATOM 4676 C CA . ALA A 1 576 ? 21.471 15.344 -24.075 1.00 94.12 576 ALA A CA 1
ATOM 4677 C C . ALA A 1 576 ? 21.333 14.116 -23.163 1.00 94.12 576 ALA A C 1
ATOM 4679 O O . ALA A 1 576 ? 20.253 13.540 -23.071 1.00 94.12 576 ALA A O 1
ATOM 4680 N N . VAL A 1 577 ? 22.399 13.753 -22.436 1.00 93.81 577 VAL A N 1
ATOM 4681 C CA . VAL A 1 577 ? 22.369 12.654 -21.457 1.00 93.81 577 VAL A CA 1
ATOM 4682 C C . VAL A 1 577 ? 21.403 12.970 -20.314 1.00 93.81 577 VAL A C 1
ATOM 4684 O O . VAL A 1 577 ? 20.566 12.136 -19.974 1.00 93.81 577 VAL A O 1
ATOM 4687 N N . VAL A 1 578 ? 21.475 14.180 -19.747 1.00 94.00 578 VAL A N 1
ATOM 4688 C CA . VAL A 1 578 ? 20.580 14.604 -18.654 1.00 94.00 578 VAL A CA 1
ATOM 4689 C C . VAL A 1 578 ? 19.118 14.624 -19.110 1.00 94.00 578 VAL A C 1
ATOM 4691 O O . VAL A 1 578 ? 18.257 14.094 -18.407 1.00 94.00 578 VAL A O 1
ATOM 4694 N N . LEU A 1 579 ? 18.831 15.185 -20.288 1.00 94.75 579 LEU A N 1
ATOM 4695 C CA . LEU A 1 579 ? 17.482 15.229 -20.857 1.00 94.75 579 LEU A CA 1
ATOM 4696 C C . LEU A 1 579 ? 16.943 13.830 -21.146 1.00 94.75 579 LEU A C 1
ATOM 4698 O O . LEU A 1 579 ? 15.801 13.550 -20.804 1.00 94.75 579 LEU A O 1
ATOM 4702 N N . TYR A 1 580 ? 17.760 12.941 -21.713 1.00 96.12 580 TYR A N 1
ATOM 4703 C CA . TYR A 1 580 ? 17.345 11.571 -22.001 1.00 96.12 580 TYR A CA 1
ATOM 4704 C C . TYR A 1 580 ? 17.008 10.791 -20.725 1.00 96.12 580 TYR A C 1
ATOM 4706 O O . TYR A 1 580 ? 15.963 10.152 -20.650 1.00 96.12 580 TYR A O 1
ATOM 4714 N N . ILE A 1 581 ? 17.841 10.888 -19.683 1.00 94.81 581 ILE A N 1
ATOM 4715 C CA . ILE A 1 581 ? 17.549 10.252 -18.389 1.00 94.81 581 ILE A CA 1
ATOM 4716 C C . ILE A 1 581 ? 16.276 10.842 -17.768 1.00 94.81 581 ILE A C 1
ATOM 4718 O O . ILE A 1 581 ? 15.445 10.102 -17.248 1.00 94.81 581 ILE A O 1
ATOM 4722 N N . THR A 1 582 ? 16.103 12.163 -17.853 1.00 94.75 582 THR A N 1
ATOM 4723 C CA . THR A 1 582 ? 14.900 12.843 -17.349 1.00 94.75 582 THR A CA 1
ATOM 4724 C C . THR A 1 582 ? 13.651 12.389 -18.105 1.00 94.75 582 THR A C 1
ATOM 4726 O O . THR A 1 582 ? 12.621 12.152 -17.483 1.00 94.75 582 THR A O 1
ATOM 4729 N N . TYR A 1 583 ? 13.745 12.207 -19.425 1.00 95.75 583 TYR A N 1
ATOM 4730 C CA . TYR A 1 583 ? 12.670 11.676 -20.263 1.00 95.75 583 TYR A CA 1
ATOM 4731 C C . TYR A 1 583 ? 12.289 10.241 -19.872 1.00 95.75 583 TYR A C 1
ATOM 4733 O O . TYR A 1 583 ? 11.108 9.959 -19.690 1.00 95.75 583 TYR A O 1
ATOM 4741 N N . ILE A 1 584 ? 13.275 9.361 -19.663 1.00 95.88 584 ILE A N 1
ATOM 4742 C CA . ILE A 1 584 ? 13.046 7.980 -19.206 1.00 95.88 584 ILE A CA 1
ATOM 4743 C C . ILE A 1 584 ? 12.337 7.974 -17.848 1.00 95.88 584 ILE A C 1
ATOM 4745 O O . ILE A 1 584 ? 11.327 7.291 -17.688 1.00 95.88 584 ILE A O 1
ATOM 4749 N N . ASP A 1 585 ? 12.831 8.754 -16.880 1.00 95.38 585 ASP A N 1
ATOM 4750 C CA . ASP A 1 585 ? 12.207 8.871 -15.558 1.00 95.38 585 ASP A CA 1
ATOM 4751 C C . ASP A 1 585 ? 10.779 9.443 -15.668 1.00 95.38 585 ASP A C 1
ATOM 4753 O O . ASP A 1 585 ? 9.876 8.983 -14.975 1.00 95.38 585 ASP A O 1
ATOM 4757 N N . PHE A 1 586 ? 10.553 10.434 -16.539 1.00 96.25 586 PHE A N 1
ATOM 4758 C CA . PHE A 1 586 ? 9.242 11.057 -16.748 1.00 96.25 586 PHE A CA 1
ATOM 4759 C C . PHE A 1 586 ? 8.234 10.050 -17.292 1.00 96.25 586 PHE A C 1
ATOM 4761 O O . PHE A 1 586 ? 7.169 9.870 -16.702 1.00 96.25 586 PHE A O 1
ATOM 4768 N N . MET A 1 587 ? 8.586 9.363 -18.378 1.00 96.25 587 MET A N 1
ATOM 4769 C CA . MET A 1 587 ? 7.700 8.400 -19.023 1.00 96.25 587 MET A CA 1
ATOM 4770 C C . MET A 1 587 ? 7.378 7.231 -18.091 1.00 96.25 587 MET A C 1
ATOM 4772 O O . MET A 1 587 ? 6.206 6.873 -17.943 1.00 96.25 587 MET A O 1
ATOM 4776 N N . ASN A 1 588 ? 8.380 6.695 -17.387 1.00 95.31 588 ASN A N 1
ATOM 4777 C CA . ASN A 1 588 ? 8.194 5.627 -16.402 1.00 95.31 588 ASN A CA 1
ATOM 4778 C C . ASN A 1 588 ? 7.280 6.048 -15.244 1.00 95.31 588 ASN A C 1
ATOM 4780 O O . ASN A 1 588 ? 6.337 5.322 -14.916 1.00 95.31 588 ASN A O 1
ATOM 4784 N N . ASN A 1 589 ? 7.515 7.227 -14.659 1.00 96.19 589 ASN A N 1
ATOM 4785 C CA . ASN A 1 589 ? 6.698 7.748 -13.562 1.00 96.19 589 ASN A CA 1
ATOM 4786 C C . ASN A 1 589 ? 5.257 8.011 -13.995 1.00 96.19 589 ASN A C 1
ATOM 4788 O O . ASN A 1 589 ? 4.331 7.642 -13.274 1.00 96.19 589 ASN A O 1
ATOM 4792 N N . MET A 1 590 ? 5.069 8.606 -15.176 1.00 96.00 590 MET A N 1
ATOM 4793 C CA . MET A 1 590 ? 3.755 8.834 -15.768 1.00 96.00 590 MET A CA 1
ATOM 4794 C C . MET A 1 590 ? 3.009 7.505 -15.954 1.00 96.00 590 MET A C 1
ATOM 4796 O O . MET A 1 590 ? 1.879 7.376 -15.499 1.00 96.00 590 MET A O 1
ATOM 4800 N N . GLY A 1 591 ? 3.649 6.494 -16.548 1.00 95.31 591 GLY A N 1
ATOM 4801 C CA . GLY A 1 591 ? 3.022 5.193 -16.822 1.00 95.31 591 GLY A CA 1
ATOM 4802 C C . GLY A 1 591 ? 2.590 4.410 -15.593 1.00 95.31 591 GLY A C 1
ATOM 4803 O O . GLY A 1 591 ? 1.604 3.686 -15.645 1.00 95.31 591 GLY A O 1
ATOM 4804 N N . HIS A 1 592 ? 3.295 4.572 -14.476 1.00 96.06 592 HIS A N 1
ATOM 4805 C CA . HIS A 1 592 ? 2.984 3.879 -13.225 1.00 96.06 592 HIS A CA 1
ATOM 4806 C C . HIS A 1 592 ? 2.109 4.712 -12.276 1.00 96.06 592 HIS A C 1
ATOM 4808 O O . HIS A 1 592 ? 1.911 4.340 -11.121 1.00 96.06 592 HIS A O 1
ATOM 4814 N N . CYS A 1 593 ? 1.554 5.836 -12.731 1.00 95.38 593 CYS A N 1
ATOM 4815 C CA . CYS A 1 593 ? 0.533 6.549 -11.974 1.00 95.38 593 CYS A CA 1
ATOM 4816 C C . CYS A 1 593 ? -0.790 5.773 -11.983 1.00 95.38 593 CYS A C 1
ATOM 4818 O O . CYS A 1 593 ? -1.276 5.386 -13.039 1.00 95.38 593 CYS A O 1
ATOM 4820 N N . ASN A 1 594 ? -1.444 5.632 -10.826 1.00 94.81 594 ASN A N 1
ATOM 4821 C CA . ASN A 1 594 ? -2.799 5.064 -10.740 1.00 94.81 594 ASN A CA 1
ATOM 4822 C C . ASN A 1 594 ? -3.908 6.090 -11.079 1.00 94.81 594 ASN A C 1
ATOM 4824 O O . ASN A 1 594 ? -5.025 6.020 -10.558 1.00 94.81 594 ASN A O 1
ATOM 4828 N N . PHE A 1 595 ? -3.595 7.080 -11.916 1.00 94.19 595 PHE A N 1
ATOM 4829 C CA . PHE A 1 595 ? -4.556 8.049 -12.427 1.00 94.19 595 PHE A CA 1
ATOM 4830 C C . PHE A 1 595 ? -4.226 8.440 -13.865 1.00 94.19 595 PHE A C 1
ATOM 4832 O O . PHE A 1 595 ? -3.056 8.488 -14.246 1.00 94.19 595 PHE A O 1
ATOM 4839 N N . GLU A 1 596 ? -5.256 8.731 -14.656 1.00 93.81 596 GLU A N 1
ATOM 4840 C CA . GLU A 1 596 ? -5.071 9.172 -16.038 1.00 93.81 596 GLU A CA 1
ATOM 4841 C C . GLU A 1 596 ? -4.848 10.688 -16.100 1.00 93.81 596 GLU A C 1
ATOM 4843 O O . GLU A 1 596 ? -5.626 11.460 -15.536 1.00 93.81 596 GLU A O 1
ATOM 4848 N N . LEU A 1 597 ? -3.783 11.111 -16.786 1.00 92.56 597 LEU A N 1
ATOM 4849 C CA . LEU A 1 597 ? -3.425 12.524 -16.957 1.00 92.56 597 LEU A CA 1
ATOM 4850 C C . LEU A 1 597 ? -3.253 12.949 -18.415 1.00 92.56 597 LEU A C 1
ATOM 4852 O O . LEU A 1 597 ? -3.124 14.145 -18.665 1.00 92.56 597 LEU A O 1
ATOM 4856 N N . VAL A 1 598 ? -3.231 12.012 -19.367 1.00 93.69 598 VAL A N 1
ATOM 4857 C CA . VAL A 1 598 ? -3.033 12.307 -20.788 1.00 93.69 598 VAL A CA 1
ATOM 4858 C C . VAL A 1 598 ? -4.378 12.699 -21.401 1.00 93.69 598 VAL A C 1
ATOM 4860 O O . VAL A 1 598 ? -5.255 11.846 -21.556 1.00 93.69 598 VAL A O 1
ATOM 4863 N N . PRO A 1 599 ? -4.588 13.971 -21.775 1.00 92.44 599 PRO A N 1
ATOM 4864 C CA . PRO A 1 599 ? -5.878 14.418 -22.274 1.00 92.44 599 PRO A CA 1
ATOM 4865 C C . PRO A 1 599 ? -6.133 13.943 -23.709 1.00 92.44 599 PRO A C 1
ATOM 4867 O O . PRO A 1 599 ? -5.235 13.902 -24.551 1.00 92.44 599 PRO A O 1
ATOM 4870 N N . LYS A 1 600 ? -7.407 13.673 -24.009 1.00 91.56 600 LYS A N 1
ATOM 4871 C CA . LYS A 1 600 ? -7.854 13.115 -25.295 1.00 91.56 600 LYS A CA 1
ATOM 4872 C C . LYS A 1 600 ? -7.493 13.971 -26.513 1.00 91.56 600 LYS A C 1
ATOM 4874 O O . LYS A 1 600 ? -7.226 13.428 -27.583 1.00 91.56 600 LYS A O 1
ATOM 4879 N N . TRP A 1 601 ? -7.456 15.297 -26.358 1.00 92.88 601 TRP A N 1
ATOM 4880 C CA . TRP A 1 601 ? -7.193 16.219 -27.467 1.00 92.88 601 TRP A CA 1
ATOM 4881 C C . TRP A 1 601 ? -5.807 16.016 -28.094 1.00 92.88 601 TRP A C 1
ATOM 4883 O O . TRP A 1 601 ? -5.659 16.229 -29.292 1.00 92.88 601 TRP A O 1
ATOM 4893 N N . ILE A 1 602 ? -4.807 15.547 -27.337 1.00 92.38 602 ILE A N 1
ATOM 4894 C CA . ILE A 1 602 ? -3.453 15.329 -27.872 1.00 92.38 602 ILE A CA 1
ATOM 4895 C C . ILE A 1 602 ? -3.481 14.235 -28.949 1.00 92.38 602 ILE A C 1
ATOM 4897 O O . ILE A 1 602 ? -2.902 14.403 -30.021 1.00 92.38 602 ILE A O 1
ATOM 4901 N N . PHE A 1 603 ? -4.219 13.148 -28.708 1.00 92.94 603 PHE A N 1
ATOM 4902 C CA . PHE A 1 603 ? -4.400 12.077 -29.690 1.00 92.94 603 PHE A CA 1
ATOM 4903 C C . PHE A 1 603 ? -5.341 12.463 -30.836 1.00 92.94 603 PHE A C 1
ATOM 4905 O O . PHE A 1 603 ? -5.302 11.838 -31.888 1.00 92.94 603 PHE A O 1
ATOM 4912 N N . GLN A 1 604 ? -6.173 13.492 -30.671 1.00 91.25 604 GLN A N 1
ATOM 4913 C CA . GLN A 1 604 ? -7.002 14.019 -31.761 1.00 91.25 604 GLN A CA 1
ATOM 4914 C C . GLN A 1 604 ? -6.204 14.945 -32.685 1.00 91.25 604 GLN A C 1
ATOM 4916 O O . GLN A 1 604 ? -6.360 14.870 -33.899 1.00 91.25 604 GLN A O 1
ATOM 4921 N N . VAL A 1 605 ? -5.333 15.788 -32.119 1.00 95.88 605 VAL A N 1
ATOM 4922 C CA . VAL A 1 605 ? -4.466 16.706 -32.876 1.00 95.88 605 VAL A CA 1
ATOM 4923 C C . VAL A 1 605 ? -3.380 15.943 -33.631 1.00 95.88 605 VAL A C 1
ATOM 4925 O O . VAL A 1 605 ? -3.095 16.268 -34.781 1.00 95.88 605 VAL A O 1
ATOM 4928 N N . PHE A 1 606 ? -2.791 14.910 -33.018 1.00 94.19 606 PHE A N 1
ATOM 4929 C CA . PHE A 1 606 ? -1.791 14.062 -33.666 1.00 94.19 606 PHE A CA 1
ATOM 4930 C C . PHE A 1 606 ? -2.089 12.567 -33.437 1.00 94.19 606 PHE A C 1
ATOM 4932 O O . PHE A 1 606 ? -1.481 11.939 -32.565 1.00 94.19 606 PHE A O 1
ATOM 4939 N N . PRO A 1 607 ? -2.998 11.965 -34.233 1.00 92.69 607 PRO A N 1
ATOM 4940 C CA . PRO A 1 607 ? -3.403 10.561 -34.093 1.00 92.69 607 PRO A CA 1
ATOM 4941 C C . PRO A 1 607 ? -2.267 9.529 -34.062 1.00 92.69 607 PRO A C 1
ATOM 4943 O O . PRO A 1 607 ? -2.358 8.591 -33.264 1.00 92.69 607 PRO A O 1
ATOM 4946 N N . PRO A 1 608 ? -1.167 9.681 -34.833 1.00 94.38 608 PRO A N 1
ATOM 4947 C CA . PRO A 1 608 ? -0.042 8.753 -34.752 1.00 94.38 608 PRO A CA 1
ATOM 4948 C C . PRO A 1 608 ? 0.576 8.641 -33.352 1.00 94.38 608 PRO A C 1
ATOM 4950 O O . PRO A 1 608 ? 1.141 7.598 -33.027 1.00 94.38 608 PRO A O 1
ATOM 4953 N N . LEU A 1 609 ? 0.434 9.659 -32.490 1.00 93.00 609 LEU A N 1
ATOM 4954 C CA . LEU A 1 609 ? 0.997 9.642 -31.138 1.00 93.00 609 LEU A CA 1
ATOM 4955 C C . LEU A 1 609 ? 0.483 8.477 -30.287 1.00 93.00 609 LEU A C 1
ATOM 4957 O O . LEU A 1 609 ? 1.234 7.983 -29.452 1.00 93.00 609 LEU A O 1
ATOM 4961 N N . LYS A 1 610 ? -0.742 7.987 -30.531 1.00 92.06 610 LYS A N 1
ATOM 4962 C CA . LYS A 1 610 ? -1.310 6.823 -29.821 1.00 92.06 610 LYS A CA 1
ATOM 4963 C C . LYS A 1 610 ? -0.410 5.580 -29.919 1.00 92.06 610 LYS A C 1
ATOM 4965 O O . LYS A 1 610 ? -0.424 4.730 -29.035 1.00 92.06 610 LYS A O 1
ATOM 4970 N N . TYR A 1 611 ? 0.373 5.466 -30.992 1.00 93.75 611 TYR A N 1
ATOM 4971 C CA . TYR A 1 611 ? 1.309 4.359 -31.208 1.00 93.75 611 TYR A CA 1
ATOM 4972 C C . TYR A 1 611 ? 2.715 4.651 -30.669 1.00 93.75 611 TYR A C 1
ATOM 4974 O O . TYR A 1 611 ? 3.471 3.718 -30.406 1.00 93.75 611 TYR A O 1
ATOM 4982 N N . LEU A 1 612 ? 3.067 5.928 -30.506 1.00 93.62 612 LEU A N 1
ATOM 4983 C CA . LEU A 1 612 ? 4.402 6.383 -30.104 1.00 93.62 612 LEU A CA 1
ATOM 4984 C C . LEU A 1 612 ? 4.499 6.718 -28.605 1.00 93.62 612 LEU A C 1
ATOM 4986 O O . LEU A 1 612 ? 5.581 7.028 -28.122 1.00 93.62 612 LEU A O 1
ATOM 4990 N N . MET A 1 613 ? 3.382 6.706 -27.877 1.00 94.56 613 MET A N 1
ATOM 4991 C CA . MET A 1 613 ? 3.338 7.053 -26.459 1.00 94.56 613 MET A CA 1
ATOM 4992 C C . MET A 1 613 ? 2.196 6.307 -25.762 1.00 94.56 613 MET A C 1
ATOM 4994 O O . MET A 1 613 ? 1.033 6.468 -26.135 1.00 94.56 613 MET A O 1
ATOM 4998 N N . TYR A 1 614 ? 2.505 5.516 -24.734 1.00 95.00 614 TYR A N 1
ATOM 4999 C CA . TYR A 1 614 ? 1.484 4.895 -23.895 1.00 95.00 614 TYR A CA 1
ATOM 5000 C C . TYR A 1 614 ? 0.808 5.927 -22.986 1.00 95.00 614 TYR A C 1
ATOM 5002 O O . TYR A 1 614 ? 1.311 7.030 -22.759 1.00 95.00 614 TYR A O 1
ATOM 5010 N N . THR A 1 615 ? -0.292 5.517 -22.357 1.00 96.00 615 THR A N 1
ATOM 5011 C CA . THR A 1 615 ? -0.919 6.238 -21.240 1.00 96.00 615 THR A CA 1
ATOM 5012 C C . THR A 1 615 ? -0.745 5.478 -19.914 1.00 96.00 615 THR A C 1
ATOM 5014 O O . THR A 1 615 ? -0.511 4.266 -19.935 1.00 96.00 615 THR A O 1
ATOM 5017 N N . PRO A 1 616 ? -0.886 6.143 -18.751 1.00 96.25 616 PRO A N 1
ATOM 5018 C CA . PRO A 1 616 ? -0.995 5.468 -17.456 1.00 96.25 616 PRO A CA 1
ATOM 5019 C C . PRO A 1 616 ? -2.014 4.315 -17.467 1.00 96.25 616 PRO A C 1
ATOM 5021 O O . PRO A 1 616 ? -1.729 3.222 -16.981 1.00 96.25 616 PRO A O 1
ATOM 5024 N N . SER A 1 617 ? -3.181 4.515 -18.096 1.00 95.38 617 SER A N 1
ATOM 5025 C CA . SER A 1 617 ? -4.210 3.470 -18.222 1.00 95.38 617 SER A CA 1
ATOM 5026 C C . SER A 1 617 ? -3.725 2.246 -19.009 1.00 95.38 617 SER A C 1
ATOM 5028 O O . SER A 1 617 ? -3.991 1.112 -18.609 1.00 95.38 617 SER A O 1
ATOM 5030 N N . PHE A 1 618 ? -2.981 2.461 -20.101 1.00 96.19 618 PHE A N 1
ATOM 5031 C CA . PHE A 1 618 ? -2.398 1.387 -20.911 1.00 96.19 618 PHE A CA 1
ATOM 5032 C C . PHE A 1 618 ? -1.440 0.521 -20.087 1.00 96.19 618 PHE A C 1
ATOM 5034 O O . PHE A 1 618 ? -1.545 -0.706 -20.095 1.00 96.19 618 PHE A O 1
ATOM 5041 N N . HIS A 1 619 ? -0.526 1.152 -19.348 1.00 95.81 619 HIS A N 1
ATOM 5042 C CA . HIS A 1 619 ? 0.478 0.428 -18.568 1.00 95.81 619 HIS A CA 1
ATOM 5043 C C . HIS A 1 619 ? -0.101 -0.195 -17.292 1.00 95.81 619 HIS A C 1
ATOM 5045 O O . HIS A 1 619 ? 0.281 -1.289 -16.889 1.00 95.81 619 HIS A O 1
ATOM 5051 N N . SER A 1 620 ? -1.106 0.422 -16.676 1.00 94.75 620 SER A N 1
ATOM 5052 C CA . SER A 1 620 ? -1.806 -0.184 -15.538 1.00 94.75 620 SER A CA 1
ATOM 5053 C C . SER A 1 620 ? -2.522 -1.497 -15.916 1.00 94.75 620 SER A C 1
ATOM 5055 O O . SER A 1 620 ? -2.576 -2.439 -15.118 1.00 94.75 620 SER A O 1
ATOM 5057 N N . LEU A 1 621 ? -3.006 -1.628 -17.160 1.00 94.38 621 LEU A N 1
ATOM 5058 C CA . LEU A 1 621 ? -3.541 -2.902 -17.665 1.00 94.38 621 LEU A CA 1
ATOM 5059 C C . LEU A 1 621 ? -2.486 -4.006 -17.702 1.00 94.38 621 LEU A C 1
ATOM 5061 O O . LEU A 1 621 ? -2.792 -5.148 -17.360 1.00 94.38 621 LEU A O 1
ATOM 5065 N N . HIS A 1 622 ? -1.237 -3.666 -18.017 1.00 94.56 622 HIS A N 1
ATOM 5066 C CA . HIS A 1 622 ? -0.131 -4.613 -17.964 1.00 94.56 622 HIS A CA 1
ATOM 5067 C C . HIS A 1 622 ? 0.036 -5.215 -16.554 1.00 94.56 622 HIS A C 1
ATOM 5069 O O . HIS A 1 622 ? 0.114 -6.433 -16.399 1.00 94.56 622 HIS A O 1
ATOM 5075 N N . HIS A 1 623 ? -0.018 -4.379 -15.513 1.00 92.56 623 HIS A N 1
ATOM 5076 C CA . HIS A 1 623 ? 0.088 -4.784 -14.099 1.00 92.56 623 HIS A CA 1
ATOM 5077 C C . HIS A 1 623 ? -1.132 -5.533 -13.546 1.00 92.56 623 HIS A C 1
ATOM 5079 O O . HIS A 1 623 ? -1.069 -6.131 -12.471 1.00 92.56 623 HIS A O 1
ATOM 5085 N N . THR A 1 624 ? -2.260 -5.516 -14.258 1.00 90.38 624 THR A N 1
ATOM 5086 C CA . THR A 1 624 ? -3.496 -6.186 -13.821 1.00 90.38 624 THR A CA 1
ATOM 5087 C C . THR A 1 624 ? -3.806 -7.457 -14.608 1.00 90.38 624 THR A C 1
ATOM 5089 O O . THR A 1 624 ? -4.315 -8.414 -14.021 1.00 90.38 624 THR A O 1
ATOM 5092 N N . GLN A 1 625 ? -3.487 -7.493 -15.905 1.00 89.56 625 GLN A N 1
ATOM 5093 C CA . GLN A 1 625 ? -3.719 -8.636 -16.798 1.00 89.56 625 GLN A CA 1
ATOM 5094 C C . GLN A 1 625 ? -2.460 -9.487 -17.025 1.00 89.56 625 GLN A C 1
ATOM 5096 O O . GLN A 1 625 ? -2.570 -10.642 -17.447 1.00 89.56 625 GLN A O 1
ATOM 5101 N N . PHE A 1 626 ? -1.268 -8.949 -16.737 1.00 87.12 626 PHE A N 1
ATOM 5102 C CA . PHE A 1 626 ? 0.065 -9.574 -16.822 1.00 87.12 626 PHE A CA 1
ATOM 5103 C C . PHE A 1 626 ? 0.519 -10.045 -18.214 1.00 87.12 626 PHE A C 1
ATOM 5105 O O . PHE A 1 626 ? 1.709 -10.246 -18.437 1.00 87.12 626 PHE A O 1
ATOM 5112 N N . ARG A 1 627 ? -0.398 -10.285 -19.159 1.00 86.94 627 ARG A N 1
ATOM 5113 C CA . ARG A 1 627 ? -0.103 -10.910 -20.461 1.00 86.94 627 ARG A CA 1
ATOM 5114 C C . ARG A 1 627 ? -0.356 -10.030 -21.682 1.00 86.94 627 ARG A C 1
ATOM 5116 O O . ARG A 1 627 ? -0.408 -10.532 -22.804 1.00 86.94 627 ARG A O 1
ATOM 5123 N N . THR A 1 628 ? -0.525 -8.742 -21.454 1.00 94.00 628 THR A N 1
ATOM 5124 C CA . THR A 1 628 ? -0.849 -7.747 -22.472 1.00 94.00 628 THR A CA 1
ATOM 5125 C C . THR A 1 628 ? -0.003 -6.499 -22.250 1.00 94.00 628 THR A C 1
ATOM 5127 O O . THR A 1 628 ? 0.552 -6.336 -21.165 1.00 94.00 628 THR A O 1
ATOM 5130 N N . ASN A 1 629 ? 0.102 -5.630 -23.257 1.00 96.19 629 ASN A N 1
ATOM 5131 C CA . ASN A 1 629 ? 0.721 -4.301 -23.155 1.00 96.19 629 ASN A CA 1
ATOM 5132 C C . ASN A 1 629 ? 2.194 -4.346 -22.680 1.00 96.19 629 ASN A C 1
ATOM 5134 O O . ASN A 1 629 ? 2.518 -3.884 -21.592 1.00 96.19 629 ASN A O 1
ATOM 5138 N N . TYR A 1 630 ? 3.091 -4.940 -23.472 1.00 96.50 630 TYR A N 1
ATOM 5139 C CA . TYR A 1 630 ? 4.502 -5.161 -23.109 1.00 96.50 630 TYR A CA 1
ATOM 5140 C C . TYR A 1 630 ? 5.471 -4.041 -23.520 1.00 96.50 630 TYR A C 1
ATOM 5142 O O . TYR A 1 630 ? 6.650 -4.112 -23.159 1.00 96.50 630 TYR A O 1
ATOM 5150 N N . SER A 1 631 ? 5.036 -3.060 -24.313 1.00 95.56 631 SER A N 1
ATOM 5151 C CA . SER A 1 631 ? 5.874 -1.960 -24.808 1.00 95.56 631 SER A CA 1
ATOM 5152 C C . SER A 1 631 ? 6.590 -1.207 -23.690 1.00 95.56 631 SER A C 1
ATOM 5154 O O . SER A 1 631 ? 6.044 -1.101 -22.593 1.00 95.56 631 SER A O 1
ATOM 5156 N N . LEU A 1 632 ? 7.763 -0.630 -23.996 1.00 93.94 632 LEU A N 1
ATOM 5157 C CA . LEU A 1 632 ? 8.399 0.339 -23.105 1.00 93.94 632 LEU A CA 1
ATOM 5158 C C . LEU A 1 632 ? 7.571 1.610 -23.086 1.00 93.94 632 LEU A C 1
ATOM 5160 O O . LEU A 1 632 ? 6.824 1.760 -22.149 1.00 93.94 632 LEU A O 1
ATOM 5164 N N . PHE A 1 633 ? 7.657 2.497 -24.081 1.00 96.06 633 PHE A N 1
ATOM 5165 C CA . PHE A 1 633 ? 6.826 3.705 -24.145 1.00 96.06 633 PHE A CA 1
ATOM 5166 C C . PHE A 1 633 ? 5.961 3.752 -25.392 1.00 96.06 633 PHE A C 1
ATOM 5168 O O . PHE A 1 633 ? 5.009 4.526 -25.425 1.00 96.06 633 PHE A O 1
ATOM 5175 N N . MET A 1 634 ? 6.265 2.934 -26.401 1.00 96.38 634 MET A N 1
ATOM 5176 C CA . MET A 1 634 ? 5.595 2.955 -27.696 1.00 96.38 634 MET A CA 1
ATOM 5177 C C . MET A 1 634 ? 4.702 1.718 -27.883 1.00 96.38 634 MET A C 1
ATOM 5179 O O . MET A 1 634 ? 5.211 0.653 -28.254 1.00 96.38 634 MET A O 1
ATOM 5183 N N . PRO A 1 635 ? 3.365 1.838 -27.731 1.00 96.25 635 PRO A N 1
ATOM 5184 C CA . PRO A 1 635 ? 2.425 0.741 -27.981 1.00 96.25 635 PRO A CA 1
ATOM 5185 C C . PRO A 1 635 ? 2.523 0.120 -29.380 1.00 96.25 635 PRO A C 1
ATOM 5187 O O . PRO A 1 635 ? 1.978 -0.955 -29.612 1.00 96.25 635 PRO A O 1
ATOM 5190 N N . PHE A 1 636 ? 3.201 0.779 -30.324 1.00 95.69 636 PHE A N 1
ATOM 5191 C CA . PHE A 1 636 ? 3.487 0.306 -31.678 1.00 95.69 636 PHE A CA 1
ATOM 5192 C C . PHE A 1 636 ? 3.770 -1.205 -31.772 1.00 95.69 636 PHE A C 1
ATOM 5194 O O . PHE A 1 636 ? 3.143 -1.898 -32.575 1.00 95.69 636 PHE A O 1
ATOM 5201 N N . TYR A 1 637 ? 4.652 -1.744 -30.923 1.00 95.56 637 TYR A N 1
ATOM 5202 C CA . TYR A 1 637 ? 4.984 -3.173 -30.948 1.00 95.56 637 TYR A CA 1
ATOM 5203 C C . TYR A 1 637 ? 3.846 -4.068 -30.439 1.00 95.56 637 TYR A C 1
ATOM 5205 O O . TYR A 1 637 ? 3.642 -5.153 -30.983 1.00 95.56 637 TYR A O 1
ATOM 5213 N N . ASP A 1 638 ? 3.053 -3.618 -29.465 1.00 97.00 638 ASP A N 1
ATOM 5214 C CA . ASP A 1 638 ? 1.868 -4.351 -29.010 1.00 97.00 638 ASP A CA 1
ATOM 5215 C C . ASP A 1 638 ? 0.782 -4.440 -30.083 1.00 97.00 638 ASP A C 1
ATOM 5217 O O . ASP A 1 638 ? 0.113 -5.470 -30.190 1.00 97.00 638 ASP A O 1
ATOM 5221 N N . TYR A 1 639 ? 0.642 -3.409 -30.921 1.00 94.56 639 TYR A N 1
ATOM 5222 C CA . TYR A 1 639 ? -0.237 -3.460 -32.090 1.00 94.56 639 TYR A CA 1
ATOM 5223 C C . TYR A 1 639 ? 0.279 -4.442 -33.148 1.00 94.56 639 TYR A C 1
ATOM 5225 O O . TYR A 1 639 ? -0.487 -5.281 -33.623 1.00 94.56 639 TYR A O 1
ATOM 5233 N N . ILE A 1 640 ? 1.574 -4.385 -33.489 1.00 96.25 640 ILE A N 1
ATOM 5234 C CA . ILE A 1 640 ? 2.186 -5.282 -34.487 1.00 96.25 640 ILE A CA 1
ATOM 5235 C C . ILE A 1 640 ? 2.049 -6.747 -34.072 1.00 96.25 640 ILE A C 1
ATOM 5237 O O . ILE A 1 640 ? 1.650 -7.593 -34.874 1.00 96.25 640 ILE A O 1
ATOM 5241 N N . TYR A 1 641 ? 2.365 -7.056 -32.815 1.00 96.06 641 TYR A N 1
ATOM 5242 C CA . TYR A 1 641 ? 2.379 -8.427 -32.308 1.00 96.06 641 TYR A CA 1
ATOM 5243 C C . TYR A 1 641 ? 1.058 -8.864 -31.667 1.00 96.06 641 TYR A C 1
ATOM 5245 O O . TYR A 1 641 ? 0.988 -9.976 -31.141 1.00 96.06 641 TYR A O 1
ATOM 5253 N N . LYS A 1 642 ? 0.012 -8.028 -31.740 1.00 95.31 642 LYS A N 1
ATOM 5254 C CA . LYS A 1 642 ? -1.331 -8.290 -31.195 1.00 95.31 642 LYS A CA 1
ATOM 5255 C C . LYS A 1 642 ? -1.309 -8.679 -29.712 1.00 95.31 642 LYS A C 1
ATOM 5257 O O . LYS A 1 642 ? -1.994 -9.609 -29.293 1.00 95.31 642 LYS A O 1
ATOM 5262 N N . THR A 1 643 ? -0.496 -7.978 -28.928 1.00 95.94 643 THR A N 1
ATOM 5263 C CA . THR A 1 643 ? -0.417 -8.128 -27.467 1.00 95.94 643 THR A CA 1
ATOM 5264 C C . THR A 1 643 ? -1.107 -6.993 -26.716 1.00 95.94 643 THR A C 1
ATOM 5266 O O . THR A 1 643 ? -1.091 -6.983 -25.489 1.00 95.94 643 THR A O 1
ATOM 5269 N N . MET A 1 644 ? -1.748 -6.066 -27.429 1.00 95.56 644 MET A N 1
ATOM 5270 C CA . MET A 1 644 ? -2.569 -5.020 -26.830 1.00 95.56 644 MET A CA 1
ATOM 5271 C C . MET A 1 644 ? -3.825 -5.596 -26.156 1.00 95.56 644 MET A C 1
ATOM 5273 O O . MET A 1 644 ? -4.507 -6.442 -26.735 1.00 95.56 644 MET A O 1
ATOM 5277 N N . ASP A 1 645 ? -4.161 -5.114 -24.960 1.00 95.56 645 ASP A N 1
ATOM 5278 C CA . ASP A 1 645 ? -5.408 -5.472 -24.285 1.00 95.56 645 ASP A CA 1
ATOM 5279 C C . ASP A 1 645 ? -6.630 -4.807 -24.939 1.00 95.56 645 ASP A C 1
ATOM 5281 O O . ASP A 1 645 ? -6.641 -3.593 -25.171 1.00 95.56 645 ASP A O 1
ATOM 5285 N N . ASN A 1 646 ? -7.690 -5.587 -25.165 1.00 93.12 646 ASN A N 1
ATOM 5286 C CA . ASN A 1 646 ? -8.923 -5.117 -25.805 1.00 93.12 646 ASN A CA 1
ATOM 5287 C C . ASN A 1 646 ? -9.651 -4.023 -25.002 1.00 93.12 646 ASN A C 1
ATOM 5289 O O . ASN A 1 646 ? -10.394 -3.238 -25.583 1.00 93.12 646 ASN A O 1
ATOM 5293 N N . SER A 1 647 ? -9.455 -3.963 -23.681 1.00 94.50 647 SER A N 1
ATOM 5294 C CA . SER A 1 647 ? -10.099 -2.979 -22.802 1.00 94.50 647 SER A CA 1
ATOM 5295 C C . SER A 1 647 ? -9.346 -1.649 -22.698 1.00 94.50 647 SER A C 1
ATOM 5297 O O . SER A 1 647 ? -9.820 -0.737 -22.022 1.00 94.50 647 SER A O 1
ATOM 5299 N N . THR A 1 648 ? -8.197 -1.503 -23.372 1.00 93.31 648 THR A N 1
ATOM 5300 C CA . THR A 1 648 ? -7.331 -0.314 -23.262 1.00 93.31 648 THR A CA 1
ATOM 5301 C C . THR A 1 648 ? -8.077 0.993 -23.525 1.00 93.31 648 THR A C 1
ATOM 5303 O O . THR A 1 648 ? -8.028 1.908 -22.700 1.00 93.31 648 THR A O 1
ATOM 5306 N N . ASP A 1 649 ? -8.771 1.089 -24.660 1.00 92.75 649 ASP A N 1
ATOM 5307 C CA . ASP A 1 649 ? -9.447 2.327 -25.058 1.00 92.75 649 ASP A CA 1
ATOM 5308 C C . ASP A 1 649 ? -10.639 2.633 -24.137 1.00 92.75 649 ASP A C 1
ATOM 5310 O O . ASP A 1 649 ? -10.844 3.780 -23.737 1.00 92.75 649 ASP A O 1
ATOM 5314 N N . GLU A 1 650 ? -11.389 1.604 -23.731 1.00 94.56 650 GLU A N 1
ATOM 5315 C CA . GLU A 1 650 ? -12.508 1.749 -22.796 1.00 94.56 650 GLU A CA 1
ATOM 5316 C C . GLU A 1 650 ? -12.032 2.245 -21.423 1.00 94.56 650 GLU A C 1
ATOM 5318 O O . GLU A 1 650 ? -12.622 3.167 -20.852 1.00 94.56 650 GLU A O 1
ATOM 5323 N N . LEU A 1 651 ? -10.942 1.672 -20.901 1.00 94.19 651 LEU A N 1
ATOM 5324 C CA . LEU A 1 651 ? -10.362 2.066 -19.621 1.00 94.19 651 LEU A CA 1
ATOM 5325 C C . LEU A 1 651 ? -9.878 3.518 -19.644 1.00 94.19 651 LEU A C 1
ATOM 5327 O O . LEU A 1 651 ? -10.161 4.266 -18.705 1.00 94.19 651 LEU A O 1
ATOM 5331 N N . TYR A 1 652 ? -9.177 3.916 -20.706 1.00 95.00 652 TYR A N 1
ATOM 5332 C CA . TYR A 1 652 ? -8.692 5.282 -20.889 1.00 95.00 652 TYR A CA 1
ATOM 5333 C C . TYR A 1 652 ? -9.849 6.294 -20.876 1.00 95.00 652 TYR A C 1
ATOM 5335 O O . TYR A 1 652 ? -9.860 7.233 -20.076 1.00 95.00 652 TYR A O 1
ATOM 5343 N N . GLU A 1 653 ? -10.880 6.056 -21.689 1.00 93.62 653 GLU A N 1
ATOM 5344 C CA . GLU A 1 653 ? -12.047 6.940 -21.792 1.00 93.62 653 GLU A CA 1
ATOM 5345 C C . GLU A 1 653 ? -12.855 7.002 -20.489 1.00 93.62 653 GLU A C 1
ATOM 5347 O O . GLU A 1 653 ? -13.299 8.077 -20.072 1.00 93.62 653 GLU A O 1
ATOM 5352 N N . ARG A 1 654 ? -13.034 5.863 -19.810 1.00 93.00 654 ARG A N 1
ATOM 5353 C CA . ARG A 1 654 ? -13.722 5.795 -18.512 1.00 93.00 654 ARG A CA 1
ATOM 5354 C C . ARG A 1 654 ? -12.983 6.600 -17.447 1.00 93.00 654 ARG A C 1
ATOM 5356 O O . ARG A 1 654 ? -13.610 7.347 -16.699 1.00 93.00 654 ARG A O 1
ATOM 5363 N N . THR A 1 655 ? -11.663 6.459 -17.382 1.00 92.31 655 THR A N 1
ATOM 5364 C CA . THR A 1 655 ? -10.842 7.118 -16.358 1.00 92.31 655 THR A CA 1
ATOM 5365 C C . THR A 1 655 ? -10.776 8.630 -16.579 1.00 92.31 655 THR A C 1
ATOM 5367 O O . THR A 1 655 ? -10.862 9.397 -15.617 1.00 92.31 655 THR A O 1
ATOM 5370 N N . LEU A 1 656 ? -10.717 9.082 -17.838 1.00 91.69 656 LEU A N 1
ATOM 5371 C CA . LEU A 1 656 ? -10.770 10.506 -18.181 1.00 91.69 656 LEU A CA 1
ATOM 5372 C C . LEU A 1 656 ? -12.090 11.173 -17.795 1.00 91.69 656 LEU A C 1
ATOM 5374 O O . LEU A 1 656 ? -12.071 12.283 -17.264 1.00 91.69 656 LEU A O 1
ATOM 5378 N N . LYS A 1 657 ? -13.230 10.505 -18.023 1.00 90.25 657 LYS A N 1
ATOM 5379 C CA . LYS A 1 657 ? -14.536 10.995 -17.542 1.00 90.25 657 LYS A CA 1
ATOM 5380 C C . LYS A 1 657 ? -14.526 11.161 -16.022 1.00 90.25 657 LYS A C 1
ATOM 5382 O O . LYS A 1 657 ? -15.013 12.162 -15.501 1.00 90.25 657 LYS A O 1
ATOM 5387 N N . GLY A 1 658 ? -13.896 10.205 -15.341 1.00 85.00 658 GLY A N 1
ATOM 5388 C CA . GLY A 1 658 ? -13.780 10.160 -13.895 1.00 85.00 658 GLY A CA 1
ATOM 5389 C C . GLY A 1 658 ? -15.090 9.781 -13.205 1.00 85.00 658 GLY A C 1
ATOM 5390 O O . GLY A 1 658 ? -16.168 9.783 -13.797 1.00 85.00 658 GLY A O 1
ATOM 5391 N N . THR A 1 659 ? -14.986 9.439 -11.927 1.00 80.44 659 THR A N 1
ATOM 5392 C CA . THR A 1 659 ? -16.125 9.106 -11.067 1.00 80.44 659 THR A CA 1
ATOM 5393 C C . THR A 1 659 ? -16.144 10.050 -9.876 1.00 80.44 659 THR A C 1
ATOM 5395 O O . THR A 1 659 ? -15.196 10.074 -9.088 1.00 80.44 659 THR A O 1
ATOM 5398 N N . GLU A 1 660 ? -17.214 10.829 -9.729 1.00 76.31 660 GLU A N 1
ATOM 5399 C CA . GLU A 1 660 ? -17.434 11.595 -8.504 1.00 76.31 660 GLU A CA 1
ATOM 5400 C C . GLU A 1 660 ? -17.992 10.664 -7.429 1.00 76.31 660 GLU A C 1
ATOM 5402 O O . GLU A 1 660 ? -19.145 10.242 -7.469 1.00 76.31 660 GLU A O 1
ATOM 5407 N N . GLU A 1 661 ? -17.133 10.293 -6.481 1.00 82.19 661 GLU A N 1
ATOM 5408 C CA . GLU A 1 661 ? -17.527 9.522 -5.308 1.00 82.19 661 GLU A CA 1
ATOM 5409 C C . GLU A 1 661 ? -17.721 10.462 -4.115 1.00 82.19 661 GLU A C 1
ATOM 5411 O O . GLU A 1 661 ? -16.781 11.128 -3.676 1.00 82.19 661 GLU A O 1
ATOM 5416 N N . THR A 1 662 ? -18.928 10.483 -3.556 1.00 89.75 662 THR A N 1
ATOM 5417 C CA . THR A 1 662 ? -19.218 11.164 -2.291 1.00 89.75 662 THR A CA 1
ATOM 5418 C C . THR A 1 662 ? -18.752 10.284 -1.124 1.00 89.75 662 THR A C 1
ATOM 5420 O O . THR A 1 662 ? -19.175 9.125 -1.039 1.00 89.75 662 THR A O 1
ATOM 5423 N N . PRO A 1 663 ? -17.860 10.762 -0.236 1.00 94.25 663 PRO A N 1
ATOM 5424 C CA . PRO A 1 663 ? -17.469 9.997 0.943 1.00 94.25 663 PRO A CA 1
ATOM 5425 C C . PRO A 1 663 ? -18.590 10.004 1.991 1.00 94.25 663 PRO A C 1
ATOM 5427 O O . PRO A 1 663 ? -19.281 11.004 2.162 1.00 94.25 663 PRO A O 1
ATOM 5430 N N . ASP A 1 664 ? -18.736 8.909 2.736 1.00 95.88 664 ASP A N 1
ATOM 5431 C CA . ASP A 1 664 ? -19.695 8.822 3.841 1.00 95.88 664 ASP A CA 1
ATOM 5432 C C . ASP A 1 664 ? -19.213 9.621 5.065 1.00 95.88 664 ASP A C 1
ATOM 5434 O O . ASP A 1 664 ? -20.012 10.243 5.765 1.00 95.88 664 ASP A O 1
ATOM 5438 N N . LEU A 1 665 ? -17.896 9.630 5.307 1.00 96.75 665 LEU A N 1
ATOM 5439 C CA . LEU A 1 665 ? -17.247 10.347 6.407 1.00 96.75 665 LEU A CA 1
ATOM 5440 C C . LEU A 1 665 ? -16.061 11.179 5.913 1.00 96.75 665 LEU A C 1
ATOM 5442 O O . LEU A 1 665 ? -15.204 10.689 5.171 1.00 96.75 665 LEU A O 1
ATOM 5446 N N . VAL A 1 666 ? -15.946 12.392 6.449 1.00 97.38 666 VAL A N 1
ATOM 5447 C CA . VAL A 1 666 ? -14.740 13.223 6.363 1.00 97.38 666 VAL A CA 1
ATOM 5448 C C . VAL A 1 666 ? -14.115 13.383 7.752 1.00 97.38 666 VAL A C 1
ATOM 5450 O O . VAL A 1 666 ? -14.787 13.737 8.715 1.00 97.38 666 VAL A O 1
ATOM 5453 N N . HIS A 1 667 ? -12.815 13.127 7.879 1.00 97.31 667 HIS A N 1
ATOM 5454 C CA . HIS A 1 667 ? -12.031 13.442 9.072 1.00 97.31 667 HIS A CA 1
ATOM 5455 C C . HIS A 1 667 ? -11.170 14.678 8.820 1.00 97.31 667 HIS A C 1
ATOM 5457 O O . HIS A 1 667 ? -10.303 14.663 7.947 1.00 97.31 667 HIS A O 1
ATOM 5463 N N . LEU A 1 668 ? -11.405 15.747 9.577 1.00 96.94 668 LEU A N 1
ATOM 5464 C CA . LEU A 1 668 ? -10.711 17.019 9.421 1.00 96.94 668 LEU A CA 1
ATOM 5465 C C . LEU A 1 668 ? -9.522 17.102 10.380 1.00 96.94 668 LEU A C 1
ATOM 5467 O O . LEU A 1 668 ? -9.692 17.217 11.590 1.00 96.94 668 LEU A O 1
ATOM 5471 N N . THR A 1 669 ? -8.311 17.092 9.839 1.00 95.25 669 THR A N 1
ATOM 5472 C CA . THR A 1 669 ? -7.052 17.148 10.592 1.00 95.25 669 THR A CA 1
ATOM 5473 C C . THR A 1 669 ? -6.230 18.385 10.214 1.00 95.25 669 THR A C 1
ATOM 5475 O O . THR A 1 669 ? -6.665 19.222 9.421 1.00 95.25 669 THR A O 1
ATOM 5478 N N . HIS A 1 670 ? -5.047 18.535 10.799 1.00 94.31 670 HIS A N 1
ATOM 5479 C CA . HIS A 1 670 ? -4.072 19.559 10.434 1.00 94.31 670 HIS A CA 1
ATOM 5480 C C . HIS A 1 670 ? -2.649 19.078 10.733 1.00 94.31 670 HIS A C 1
ATOM 5482 O O . HIS A 1 670 ? -2.440 18.066 11.404 1.00 94.31 670 HIS A O 1
ATOM 5488 N N . MET A 1 671 ? -1.647 19.805 10.244 1.00 92.06 671 MET A N 1
ATOM 5489 C CA . MET A 1 671 ? -0.250 19.466 10.512 1.00 92.06 671 MET A CA 1
ATOM 5490 C C . MET A 1 671 ? 0.098 19.801 11.961 1.00 92.06 671 MET A C 1
ATOM 5492 O O . MET A 1 671 ? -0.309 20.832 12.497 1.00 92.06 671 MET A O 1
ATOM 5496 N N . THR A 1 672 ? 0.867 18.938 12.616 1.00 90.75 672 THR A N 1
ATOM 5497 C CA . THR A 1 672 ? 1.208 19.112 14.030 1.00 90.75 672 THR A CA 1
ATOM 5498 C C . THR A 1 672 ? 2.517 19.872 14.192 1.00 90.75 672 THR A C 1
ATOM 5500 O O . THR A 1 672 ? 2.550 21.018 14.635 1.00 90.75 672 THR A O 1
ATOM 5503 N N . THR A 1 673 ? 3.613 19.266 13.753 1.00 88.75 673 THR A N 1
ATOM 5504 C CA . THR A 1 673 ? 4.956 19.860 13.734 1.00 88.75 673 THR A CA 1
ATOM 5505 C C . THR A 1 673 ? 5.391 20.166 12.304 1.00 88.75 673 THR A C 1
ATOM 5507 O O . THR A 1 673 ? 4.811 19.632 11.362 1.00 88.75 673 THR A O 1
ATOM 5510 N N . LEU A 1 674 ? 6.456 20.951 12.106 1.00 87.50 674 LEU A N 1
ATOM 5511 C CA . LEU A 1 674 ? 7.049 21.158 10.771 1.00 87.50 674 LEU A CA 1
ATOM 5512 C C . LEU A 1 674 ? 7.290 19.831 10.031 1.00 87.50 674 LEU A C 1
ATOM 5514 O O . LEU A 1 674 ? 6.941 19.684 8.860 1.00 87.50 674 LEU A O 1
ATOM 5518 N N . LYS A 1 675 ? 7.807 18.834 10.758 1.00 86.06 675 LYS A N 1
ATOM 5519 C CA . LYS A 1 675 ? 8.134 17.500 10.238 1.00 86.06 675 LYS A CA 1
ATOM 5520 C C . LYS A 1 675 ? 6.901 16.662 9.891 1.00 86.06 675 LYS A C 1
ATOM 5522 O O . LYS A 1 675 ? 7.019 15.749 9.082 1.00 86.06 675 LYS A O 1
ATOM 5527 N N . SER A 1 676 ? 5.729 16.968 10.455 1.00 88.31 676 SER A N 1
ATOM 5528 C CA . SER A 1 676 ? 4.495 16.212 10.185 1.00 88.31 676 SER A CA 1
ATOM 5529 C C . SER A 1 676 ? 4.065 16.266 8.715 1.00 88.31 676 SER A C 1
ATOM 5531 O O . SER A 1 676 ? 3.459 15.314 8.237 1.00 88.31 676 SER A O 1
ATOM 5533 N N . SER A 1 677 ? 4.475 17.303 7.972 1.00 88.38 677 SER A N 1
ATOM 5534 C CA . SER A 1 677 ? 4.284 17.395 6.515 1.00 88.38 677 SER A CA 1
ATOM 5535 C C . SER A 1 677 ? 4.847 16.181 5.761 1.00 88.38 677 SER A C 1
ATOM 5537 O O . SER A 1 677 ? 4.223 15.697 4.820 1.00 88.38 677 SER A O 1
ATOM 5539 N N . TYR A 1 678 ? 5.970 15.618 6.221 1.00 88.38 678 TYR A N 1
ATOM 5540 C CA . TYR A 1 678 ? 6.570 14.417 5.632 1.00 88.38 678 TYR A CA 1
ATOM 5541 C C . TYR A 1 678 ? 5.834 13.126 5.969 1.00 88.38 678 TYR A C 1
ATOM 5543 O O . TYR A 1 678 ? 5.974 12.154 5.231 1.00 88.38 678 TYR A O 1
ATOM 5551 N N . HIS A 1 679 ? 5.070 13.121 7.063 1.00 89.69 679 HIS A N 1
ATOM 5552 C CA . HIS A 1 679 ? 4.275 11.976 7.497 1.00 89.69 679 HIS A CA 1
ATOM 5553 C C . HIS A 1 679 ? 2.864 11.965 6.896 1.00 89.69 679 HIS A C 1
ATOM 5555 O O . HIS A 1 679 ? 2.157 10.968 7.027 1.00 89.69 679 HIS A O 1
ATOM 5561 N N . LEU A 1 680 ? 2.450 13.035 6.207 1.00 88.69 680 LEU A N 1
ATOM 5562 C CA . LEU A 1 680 ? 1.237 13.008 5.394 1.00 88.69 680 LEU A CA 1
ATOM 5563 C C . LEU A 1 680 ? 1.406 12.015 4.238 1.00 88.69 680 LEU A C 1
ATOM 5565 O O . LEU A 1 680 ? 2.504 11.836 3.714 1.00 88.69 680 LEU A O 1
ATOM 5569 N N . ARG A 1 681 ? 0.301 11.433 3.763 1.00 85.00 681 ARG A N 1
ATOM 5570 C CA . ARG A 1 681 ? 0.309 10.516 2.610 1.00 85.00 681 ARG A CA 1
ATOM 5571 C C . ARG A 1 681 ? 0.928 11.127 1.356 1.00 85.00 681 ARG A C 1
ATOM 5573 O O . ARG A 1 681 ? 1.657 10.434 0.654 1.00 85.00 681 ARG A O 1
ATOM 5580 N N . VAL A 1 682 ? 0.679 12.414 1.116 1.00 86.25 682 VAL A N 1
ATOM 5581 C CA . VAL A 1 682 ? 1.250 13.196 0.002 1.00 86.25 682 VAL A CA 1
ATOM 5582 C C . VAL A 1 682 ? 2.745 13.502 0.214 1.00 86.25 682 VAL A C 1
ATOM 5584 O O . VAL A 1 682 ? 3.430 13.896 -0.724 1.00 86.25 682 VAL A O 1
ATOM 5587 N N . GLY A 1 683 ? 3.265 13.315 1.429 1.00 86.38 683 GLY A N 1
ATOM 5588 C CA . GLY A 1 683 ? 4.668 13.510 1.783 1.00 86.38 683 GLY A CA 1
ATOM 5589 C C . GLY A 1 683 ? 5.574 12.371 1.306 1.00 86.38 683 GLY A C 1
ATOM 5590 O O . GLY A 1 683 ? 5.496 11.907 0.169 1.00 86.38 683 GLY A O 1
ATOM 5591 N N . ILE A 1 684 ? 6.475 11.918 2.180 1.00 88.38 684 ILE A N 1
ATOM 5592 C CA . ILE A 1 684 ? 7.478 10.903 1.834 1.00 88.38 684 ILE A CA 1
ATOM 5593 C C . ILE A 1 684 ? 6.955 9.533 2.260 1.00 88.38 684 ILE A C 1
ATOM 5595 O O . ILE A 1 684 ? 6.811 9.266 3.450 1.00 88.38 684 ILE A O 1
ATOM 5599 N N . ALA A 1 685 ? 6.722 8.642 1.296 1.00 88.00 685 ALA A N 1
ATOM 5600 C CA . ALA A 1 685 ? 6.091 7.339 1.509 1.00 88.00 685 ALA A CA 1
ATOM 5601 C C . ALA A 1 685 ? 6.697 6.511 2.652 1.00 88.00 685 ALA A C 1
ATOM 5603 O O . ALA A 1 685 ? 5.985 6.055 3.549 1.00 88.00 685 ALA A O 1
ATOM 5604 N N . SER A 1 686 ? 8.023 6.367 2.650 1.00 85.19 686 SER A N 1
ATOM 5605 C CA . SER A 1 686 ? 8.754 5.589 3.652 1.00 85.19 686 SER A CA 1
ATOM 5606 C C . SER A 1 686 ? 8.672 6.199 5.056 1.00 85.19 686 SER A C 1
ATOM 5608 O O . SER A 1 686 ? 8.654 5.461 6.042 1.00 85.19 686 SER A O 1
ATOM 5610 N N . ILE A 1 687 ? 8.569 7.529 5.154 1.00 88.38 687 ILE A N 1
ATOM 5611 C CA . ILE A 1 687 ? 8.438 8.272 6.413 1.00 88.38 687 ILE A CA 1
ATOM 5612 C C . ILE A 1 687 ? 6.993 8.218 6.915 1.00 88.38 687 ILE A C 1
ATOM 5614 O O . ILE A 1 687 ? 6.767 7.882 8.073 1.00 88.38 687 ILE A O 1
ATOM 5618 N N . ALA A 1 688 ? 6.016 8.464 6.041 1.00 89.62 688 ALA A N 1
ATOM 5619 C CA . ALA A 1 688 ? 4.589 8.402 6.349 1.00 89.62 688 ALA A CA 1
ATOM 5620 C C . ALA A 1 688 ? 4.129 7.005 6.793 1.00 89.62 688 ALA A C 1
ATOM 5622 O O . ALA A 1 688 ? 3.178 6.878 7.559 1.00 89.62 688 ALA A O 1
ATOM 5623 N N . SER A 1 689 ? 4.836 5.949 6.378 1.00 90.88 689 SER A N 1
ATOM 5624 C CA . SER A 1 689 ? 4.585 4.578 6.843 1.00 90.88 689 SER A CA 1
ATOM 5625 C C . SER A 1 689 ? 5.034 4.302 8.290 1.00 90.88 689 SER A C 1
ATOM 5627 O O . SER A 1 689 ? 4.833 3.192 8.793 1.00 90.88 689 SER A O 1
ATOM 5629 N N . LYS A 1 690 ? 5.695 5.266 8.946 1.00 90.06 690 LYS A N 1
ATOM 5630 C CA . LYS A 1 690 ? 6.260 5.146 10.295 1.00 90.06 690 LYS A CA 1
ATOM 5631 C C . LYS A 1 690 ? 5.692 6.230 11.224 1.00 90.06 690 LYS A C 1
ATOM 5633 O O . LYS A 1 690 ? 5.387 7.329 10.757 1.00 90.06 690 LYS A O 1
ATOM 5638 N N . PRO A 1 691 ? 5.598 5.958 12.538 1.00 89.50 691 PRO A N 1
ATOM 5639 C CA . PRO A 1 691 ? 5.190 6.961 13.521 1.00 89.50 691 PRO A CA 1
ATOM 5640 C C . PRO A 1 691 ? 6.112 8.189 13.535 1.00 89.50 691 PRO A C 1
ATOM 5642 O O . PRO A 1 691 ? 7.333 8.048 13.421 1.00 89.50 691 PRO A O 1
ATOM 5645 N N . SER A 1 692 ? 5.543 9.380 13.743 1.00 82.62 692 SER A N 1
ATOM 5646 C CA . SER A 1 692 ? 6.277 10.658 13.764 1.00 82.62 692 SER A CA 1
ATOM 5647 C C . SER A 1 692 ? 7.308 10.798 14.881 1.00 82.62 692 SER A C 1
ATOM 5649 O O . SER A 1 692 ? 8.217 11.620 14.784 1.00 82.62 692 SER A O 1
ATOM 5651 N N . ASP A 1 693 ? 7.180 9.998 15.937 1.00 73.81 693 ASP A N 1
ATOM 5652 C CA . ASP A 1 693 ? 8.041 10.076 17.118 1.00 73.81 693 ASP A CA 1
ATOM 5653 C C . ASP A 1 693 ? 9.400 9.396 16.915 1.00 73.81 693 ASP A C 1
ATOM 5655 O O . ASP A 1 693 ? 10.275 9.506 17.772 1.00 73.81 693 ASP A O 1
ATOM 5659 N N . ASN A 1 694 ? 9.605 8.707 15.786 1.00 66.00 694 ASN A N 1
ATOM 5660 C CA . ASN A 1 694 ? 10.862 8.034 15.487 1.00 66.00 694 ASN A CA 1
ATOM 5661 C C . ASN A 1 694 ? 11.904 9.048 14.962 1.00 66.00 694 ASN A C 1
ATOM 5663 O O . ASN A 1 694 ? 11.746 9.577 13.856 1.00 66.00 694 ASN A O 1
ATOM 5667 N N . PRO A 1 695 ? 12.971 9.364 15.725 1.00 63.28 695 PRO A N 1
ATOM 5668 C CA . PRO A 1 695 ? 13.920 10.397 15.342 1.00 63.28 695 PRO A CA 1
ATOM 5669 C C . PRO A 1 695 ? 14.831 9.890 14.226 1.00 63.28 695 PRO A C 1
ATOM 5671 O O . PRO A 1 695 ? 15.763 9.121 14.459 1.00 63.28 695 PRO A O 1
ATOM 5674 N N . VAL A 1 696 ? 14.610 10.372 13.003 1.00 70.69 696 VAL A N 1
ATOM 5675 C CA . VAL A 1 696 ? 15.480 10.031 11.877 1.00 70.69 696 VAL A CA 1
ATOM 5676 C C . VAL A 1 696 ? 16.494 11.145 11.625 1.00 70.69 696 VAL A C 1
ATOM 5678 O O . VAL A 1 696 ? 16.127 12.290 11.366 1.00 70.69 696 VAL A O 1
ATOM 5681 N N . TRP A 1 697 ? 17.788 10.820 11.709 1.00 73.19 697 TRP A N 1
ATOM 5682 C CA . TRP A 1 697 ? 18.881 11.803 11.675 1.00 73.19 697 TRP A CA 1
ATOM 5683 C C . TRP A 1 697 ? 18.860 12.700 10.425 1.00 73.19 697 TRP A C 1
ATOM 5685 O O . TRP A 1 697 ? 19.096 13.903 10.531 1.00 73.19 697 TRP A O 1
ATOM 5695 N N . TYR A 1 698 ? 18.510 12.150 9.257 1.00 74.56 698 TYR A N 1
ATOM 5696 C CA . TYR A 1 698 ? 18.483 12.898 7.997 1.00 74.56 698 TYR A CA 1
ATOM 5697 C C . TYR A 1 698 ? 17.316 13.892 7.899 1.00 74.56 698 TYR A C 1
ATOM 5699 O O . TYR A 1 698 ? 17.345 14.771 7.041 1.00 74.56 698 TYR A O 1
ATOM 5707 N N . MET A 1 699 ? 16.316 13.834 8.791 1.00 76.88 699 MET A N 1
ATOM 5708 C CA . MET A 1 699 ? 15.247 14.845 8.833 1.00 76.88 699 MET A CA 1
ATOM 5709 C C . MET A 1 699 ? 15.782 16.251 9.120 1.00 76.88 699 MET A C 1
ATOM 5711 O O . MET A 1 699 ? 15.150 17.231 8.735 1.00 76.88 699 MET A O 1
ATOM 5715 N N . TRP A 1 700 ? 16.943 16.363 9.773 1.00 75.50 700 TRP A N 1
ATOM 5716 C CA . TRP A 1 700 ? 17.627 17.644 9.961 1.00 75.50 700 TRP A CA 1
ATOM 5717 C C . TRP A 1 700 ? 18.156 18.228 8.649 1.00 75.50 700 TRP A C 1
ATOM 5719 O O . TRP A 1 700 ? 18.143 19.443 8.484 1.00 75.50 700 TRP A O 1
ATOM 5729 N N . ILE A 1 701 ? 18.567 17.379 7.703 1.00 79.44 701 ILE A N 1
ATOM 5730 C CA . ILE A 1 701 ? 19.069 17.813 6.392 1.00 79.44 701 ILE A CA 1
ATOM 5731 C C . ILE A 1 701 ? 17.920 18.364 5.548 1.00 79.44 701 ILE A C 1
ATOM 5733 O O . ILE A 1 701 ? 18.051 19.417 4.934 1.00 79.44 701 ILE A O 1
ATOM 5737 N N . ILE A 1 702 ? 16.771 17.685 5.562 1.00 82.19 702 ILE A N 1
ATOM 5738 C CA . ILE A 1 702 ? 15.586 18.103 4.800 1.00 82.19 702 ILE A CA 1
ATOM 5739 C C . ILE A 1 702 ? 14.712 19.119 5.549 1.00 82.19 702 ILE A C 1
ATOM 5741 O O . ILE A 1 702 ? 13.668 19.511 5.042 1.00 82.19 702 ILE A O 1
ATOM 5745 N N . TRP A 1 703 ? 15.090 19.588 6.739 1.00 85.12 703 TRP A N 1
ATOM 5746 C CA . TRP A 1 703 ? 14.277 20.548 7.500 1.00 85.12 703 TRP A CA 1
ATOM 5747 C C . TRP A 1 703 ? 13.928 21.848 6.736 1.00 85.12 703 TRP A C 1
ATOM 5749 O O . TRP A 1 703 ? 12.788 22.297 6.887 1.00 85.12 703 TRP A O 1
ATOM 5759 N N . PRO A 1 704 ? 14.807 22.433 5.884 1.00 89.12 704 PRO A N 1
ATOM 5760 C CA . PRO A 1 704 ? 14.479 23.670 5.172 1.00 89.12 704 PRO A CA 1
ATOM 5761 C C . PRO A 1 704 ? 13.286 23.493 4.229 1.00 89.12 704 PRO A C 1
ATOM 5763 O O . PRO A 1 704 ? 12.465 24.395 4.089 1.00 89.12 704 PRO A O 1
ATOM 5766 N N . MET A 1 705 ? 13.134 22.301 3.644 1.00 85.31 705 MET A N 1
ATOM 5767 C CA . MET A 1 705 ? 11.997 21.975 2.782 1.00 85.31 705 MET A CA 1
ATOM 5768 C C . MET A 1 705 ? 10.679 21.924 3.565 1.00 85.31 705 MET A C 1
ATOM 5770 O O . MET A 1 705 ? 9.651 22.362 3.056 1.00 85.31 705 MET A O 1
ATOM 5774 N N . ALA A 1 706 ? 10.701 21.474 4.823 1.00 87.75 706 ALA A N 1
ATOM 5775 C CA . ALA A 1 706 ? 9.518 21.468 5.684 1.00 87.75 706 ALA A CA 1
ATOM 5776 C C . ALA A 1 706 ? 9.103 22.893 6.057 1.00 87.75 706 ALA A C 1
ATOM 5778 O O . ALA A 1 706 ? 7.914 23.200 6.105 1.00 87.75 706 ALA A O 1
ATOM 5779 N N . TRP A 1 707 ? 10.082 23.769 6.300 1.00 91.31 707 TRP A N 1
ATOM 5780 C CA . TRP A 1 707 ? 9.827 25.184 6.546 1.00 91.31 707 TRP A CA 1
ATOM 5781 C C . TRP A 1 707 ? 9.238 25.869 5.310 1.00 91.31 707 TRP A C 1
ATOM 5783 O O . TRP A 1 707 ? 8.212 26.533 5.419 1.00 91.31 707 TRP A O 1
ATOM 5793 N N . LEU A 1 708 ? 9.812 25.639 4.124 1.00 89.38 708 LEU A N 1
ATOM 5794 C CA . LEU A 1 708 ? 9.261 26.155 2.868 1.00 89.38 708 LEU A CA 1
ATOM 5795 C C . LEU A 1 708 ? 7.831 25.655 2.650 1.00 89.38 708 LEU A C 1
ATOM 5797 O O . LEU A 1 708 ? 6.937 26.458 2.403 1.00 89.38 708 LEU A O 1
ATOM 5801 N N . SER A 1 709 ? 7.589 24.352 2.821 1.00 87.31 709 SER A N 1
ATOM 5802 C CA . SER A 1 709 ? 6.248 23.765 2.733 1.00 87.31 709 SER A CA 1
ATOM 5803 C C . SER A 1 709 ? 5.264 24.426 3.697 1.00 87.31 709 SER A C 1
ATOM 5805 O O . SER A 1 709 ? 4.112 24.642 3.330 1.00 87.31 709 SER A O 1
ATOM 5807 N N . MET A 1 710 ? 5.700 24.750 4.915 1.00 92.88 710 MET A N 1
ATOM 5808 C CA . MET A 1 710 ? 4.876 25.447 5.897 1.00 92.88 710 MET A CA 1
ATOM 5809 C C . MET A 1 710 ? 4.532 26.865 5.435 1.00 92.88 710 MET A C 1
ATOM 5811 O O . MET A 1 710 ? 3.368 27.246 5.515 1.00 92.88 710 MET A O 1
ATOM 5815 N N . VAL A 1 711 ? 5.504 27.627 4.924 1.00 90.88 711 VAL A N 1
ATOM 5816 C CA . VAL A 1 711 ? 5.259 28.976 4.387 1.00 90.88 711 VAL A CA 1
ATOM 5817 C C . VAL A 1 711 ? 4.291 28.919 3.208 1.00 90.88 711 VAL A C 1
ATOM 5819 O O . VAL A 1 711 ? 3.316 29.663 3.193 1.00 90.88 711 VAL A O 1
ATOM 5822 N N . PHE A 1 712 ? 4.495 27.996 2.263 1.00 88.62 712 PHE A N 1
ATOM 5823 C CA . PHE A 1 712 ? 3.585 27.818 1.130 1.00 88.62 712 PHE A CA 1
ATOM 5824 C C . PHE A 1 712 ? 2.167 27.456 1.584 1.00 88.62 712 PHE A C 1
ATOM 5826 O O . PHE A 1 712 ? 1.204 28.057 1.113 1.00 88.62 712 PHE A O 1
ATOM 5833 N N . ALA A 1 713 ? 2.029 26.521 2.526 1.00 89.12 713 ALA A N 1
ATOM 5834 C CA . ALA A 1 713 ? 0.732 26.150 3.082 1.00 89.12 713 ALA A CA 1
ATOM 5835 C C . ALA A 1 713 ? 0.066 27.323 3.821 1.00 89.12 713 ALA A C 1
ATOM 5837 O O . ALA A 1 713 ? -1.141 27.516 3.705 1.00 89.12 713 ALA A O 1
ATOM 5838 N N . TRP A 1 714 ? 0.829 28.133 4.554 1.00 89.06 714 TRP A N 1
ATOM 5839 C CA . TRP A 1 714 ? 0.275 29.269 5.286 1.00 89.06 714 TRP A CA 1
ATOM 5840 C C . TRP A 1 714 ? -0.191 30.389 4.346 1.00 89.06 714 TRP A C 1
ATOM 5842 O O . TRP A 1 714 ? -1.330 30.835 4.466 1.00 89.06 714 TRP A O 1
ATOM 5852 N N . VAL A 1 715 ? 0.645 30.768 3.372 1.00 87.94 715 VAL A N 1
ATOM 5853 C CA . VAL A 1 715 ? 0.388 31.876 2.434 1.00 87.94 715 VAL A CA 1
ATOM 5854 C C . VAL A 1 715 ? -0.683 31.523 1.400 1.00 87.94 715 VAL A C 1
ATOM 5856 O O . VAL A 1 715 ? -1.580 32.322 1.152 1.00 87.94 715 VAL A O 1
ATOM 5859 N N . TYR A 1 716 ? -0.611 30.333 0.797 1.00 86.81 716 TYR A N 1
ATOM 5860 C CA . TYR A 1 716 ? -1.489 29.950 -0.318 1.00 86.81 716 TYR A CA 1
ATOM 5861 C C . TYR A 1 716 ? -2.625 29.001 0.089 1.00 86.81 716 TYR A C 1
ATOM 5863 O O . TYR A 1 716 ? -3.539 28.746 -0.697 1.00 86.81 716 TYR A O 1
ATOM 5871 N N . GLY A 1 717 ? -2.595 28.458 1.307 1.00 86.19 717 GLY A N 1
ATOM 5872 C CA . GLY A 1 717 ? -3.602 27.520 1.791 1.00 86.19 717 GLY A CA 1
ATOM 5873 C C . GLY A 1 717 ? -4.916 28.204 2.154 1.00 86.19 717 GLY A C 1
ATOM 5874 O O . GLY A 1 717 ? -5.094 28.651 3.286 1.00 86.19 717 GLY A O 1
ATOM 5875 N N . SER A 1 718 ? -5.847 28.226 1.200 1.00 87.50 718 SER A N 1
ATOM 5876 C CA . SER A 1 718 ? -7.174 28.859 1.304 1.00 87.50 718 SER A CA 1
ATOM 5877 C C . SER A 1 718 ? -8.340 27.872 1.491 1.00 87.50 718 SER A C 1
ATOM 5879 O O . SER A 1 718 ? -9.514 28.262 1.509 1.00 87.50 718 SER A O 1
ATOM 5881 N N . SER A 1 719 ? -8.048 26.572 1.568 1.00 91.12 719 SER A N 1
ATOM 5882 C CA . SER A 1 719 ? -9.035 25.512 1.804 1.00 91.12 719 SER A CA 1
ATOM 5883 C C . SER A 1 719 ? -8.376 24.242 2.340 1.00 91.12 719 SER A C 1
ATOM 5885 O O . SER A 1 719 ? -7.166 24.049 2.198 1.00 91.12 719 SER A O 1
ATOM 5887 N N . ALA A 1 720 ? -9.179 23.385 2.972 1.00 92.62 720 ALA A N 1
ATOM 5888 C CA . ALA A 1 720 ? -8.751 22.038 3.318 1.00 92.62 720 ALA A CA 1
ATOM 5889 C C . ALA A 1 720 ? -8.567 21.199 2.044 1.00 92.62 720 ALA A C 1
ATOM 5891 O O . ALA A 1 720 ? -9.329 21.332 1.087 1.00 92.62 720 ALA A O 1
ATOM 5892 N N . PHE A 1 721 ? -7.566 20.321 2.035 1.00 92.75 721 PHE A N 1
ATOM 5893 C CA . PHE A 1 721 ? -7.281 19.445 0.899 1.00 92.75 721 PHE A CA 1
ATOM 5894 C C . PHE A 1 721 ? -7.309 17.975 1.311 1.00 92.75 721 PHE A C 1
ATOM 5896 O O . PHE A 1 721 ? -6.978 17.623 2.445 1.00 92.75 721 PHE A O 1
ATOM 5903 N N . VAL A 1 722 ? -7.696 17.103 0.377 1.00 93.44 722 VAL A N 1
ATOM 5904 C CA . VAL A 1 722 ? -7.769 15.657 0.614 1.00 93.44 722 VAL A CA 1
ATOM 5905 C C . VAL A 1 722 ? -6.357 15.081 0.703 1.00 93.44 722 VAL A C 1
ATOM 5907 O O . VAL A 1 722 ? -5.561 15.212 -0.229 1.00 93.44 722 VAL A O 1
ATOM 5910 N N . VAL A 1 723 ? -6.054 14.436 1.827 1.00 92.00 723 VAL A N 1
ATOM 5911 C CA . VAL A 1 723 ? -4.764 13.778 2.076 1.00 92.00 723 VAL A CA 1
ATOM 5912 C C . VAL A 1 723 ? -4.868 12.278 1.867 1.00 92.00 723 VAL A C 1
ATOM 5914 O O . VAL A 1 723 ? -3.935 11.660 1.366 1.00 92.00 723 VAL A O 1
ATOM 5917 N N . GLU A 1 724 ? -5.989 11.679 2.254 1.00 92.81 724 GLU A N 1
ATOM 5918 C CA . GLU A 1 724 ? -6.142 10.231 2.309 1.00 92.81 724 GLU A CA 1
ATOM 5919 C C . GLU A 1 724 ? -7.588 9.833 2.014 1.00 92.81 724 GLU A C 1
ATOM 5921 O O . GLU A 1 724 ? -8.520 10.538 2.396 1.00 92.81 724 GLU A O 1
ATOM 5926 N N . SER A 1 725 ? -7.767 8.678 1.371 1.00 92.88 725 SER A N 1
ATOM 5927 C CA . SER A 1 725 ? -9.055 7.994 1.289 1.00 92.88 725 SER A CA 1
ATOM 5928 C C . SER A 1 725 ? -8.909 6.534 1.711 1.00 92.88 725 SER A C 1
ATOM 5930 O O . SER A 1 725 ? -7.998 5.842 1.246 1.00 92.88 725 SER A O 1
ATOM 5932 N N . ILE A 1 726 ? -9.808 6.100 2.597 1.00 93.94 726 ILE A N 1
ATOM 5933 C CA . ILE A 1 726 ? -9.856 4.773 3.220 1.00 93.94 726 ILE A CA 1
ATOM 5934 C C . ILE A 1 726 ? -11.231 4.161 2.959 1.00 93.94 726 ILE A C 1
ATOM 5936 O O . ILE A 1 726 ? -12.238 4.867 2.873 1.00 93.94 726 ILE A O 1
ATOM 5940 N N . LYS A 1 727 ? -11.283 2.833 2.864 1.00 93.06 727 LYS A N 1
ATOM 5941 C CA . LYS A 1 727 ? -12.527 2.085 2.681 1.00 93.06 727 LYS A CA 1
ATOM 5942 C C . LYS A 1 727 ? -12.666 1.009 3.751 1.00 93.06 727 LYS A C 1
ATOM 5944 O O . LYS A 1 727 ? -11.724 0.267 4.024 1.00 93.06 727 LYS A O 1
ATOM 5949 N N . LEU A 1 728 ? -13.855 0.901 4.335 1.00 93.38 728 LEU A N 1
ATOM 5950 C CA . LEU A 1 728 ? -14.232 -0.182 5.239 1.00 93.38 728 LEU A CA 1
ATOM 5951 C C . LEU A 1 728 ? -15.503 -0.841 4.700 1.00 93.38 728 LEU A C 1
ATOM 5953 O O . LEU A 1 728 ? -16.601 -0.303 4.821 1.00 93.38 728 LEU A O 1
ATOM 5957 N N . LYS A 1 729 ? -15.362 -2.016 4.077 1.00 87.81 729 LYS A N 1
ATOM 5958 C CA . LYS A 1 729 ? -16.450 -2.684 3.337 1.00 87.81 729 LYS A CA 1
ATOM 5959 C C . LYS A 1 729 ? -17.030 -1.756 2.251 1.00 87.81 729 LYS A C 1
ATOM 5961 O O . LYS A 1 729 ? -16.366 -1.510 1.247 1.00 87.81 729 LYS A O 1
ATOM 5966 N N . LYS A 1 730 ? -18.254 -1.250 2.435 1.00 88.50 730 LYS A N 1
ATOM 5967 C CA . LYS A 1 730 ? -18.906 -0.282 1.533 1.00 88.50 730 LYS A CA 1
ATOM 5968 C C . LYS A 1 730 ? -18.758 1.172 1.996 1.00 88.50 730 LYS A C 1
ATOM 5970 O O . LYS A 1 730 ? -19.011 2.060 1.196 1.00 88.50 730 LYS A O 1
ATOM 5975 N N . PHE A 1 731 ? -18.328 1.391 3.238 1.00 93.81 731 PHE A N 1
ATOM 5976 C CA . PHE A 1 731 ? -18.216 2.705 3.859 1.00 93.81 731 PHE A CA 1
ATOM 5977 C C . PHE A 1 731 ? -16.936 3.412 3.392 1.00 93.81 731 PHE A C 1
ATOM 5979 O O . PHE A 1 731 ? -15.828 2.884 3.565 1.00 93.81 731 PHE A O 1
ATOM 5986 N N . LYS A 1 732 ? -17.086 4.579 2.766 1.00 94.00 732 LYS A N 1
ATOM 5987 C CA . LYS A 1 732 ? -16.007 5.373 2.165 1.00 94.00 732 LYS A CA 1
ATOM 5988 C C . LYS A 1 732 ? -15.656 6.549 3.062 1.00 94.00 732 LYS A C 1
ATOM 5990 O O . LYS A 1 732 ? -16.521 7.304 3.492 1.00 94.00 732 LYS A O 1
ATOM 5995 N N . MET A 1 733 ? -14.368 6.734 3.311 1.00 95.19 733 MET A N 1
ATOM 5996 C CA . MET A 1 733 ? -13.866 7.755 4.224 1.00 95.19 733 MET A CA 1
ATOM 5997 C C . MET A 1 733 ? -12.780 8.581 3.545 1.00 95.19 733 MET A C 1
ATOM 5999 O O . MET A 1 733 ? -11.988 8.061 2.750 1.00 95.19 733 MET A O 1
ATOM 6003 N N . GLN A 1 734 ? -12.715 9.862 3.890 1.00 95.44 734 GLN A N 1
ATOM 6004 C CA . GLN A 1 734 ? -11.637 10.757 3.483 1.00 95.44 734 GLN A CA 1
ATOM 6005 C C . GLN A 1 734 ? -11.065 11.510 4.678 1.00 95.44 734 GLN A C 1
ATOM 6007 O O . GLN A 1 734 ? -11.778 11.841 5.620 1.00 95.44 734 GLN A O 1
ATOM 6012 N N . THR A 1 735 ? -9.775 11.815 4.611 1.00 95.62 735 THR A N 1
ATOM 6013 C CA . THR A 1 735 ? -9.099 12.701 5.559 1.00 95.62 735 THR A CA 1
ATOM 6014 C C . THR A 1 735 ? -8.743 13.989 4.846 1.00 95.62 735 THR A C 1
ATOM 6016 O O . THR A 1 735 ? -8.037 13.965 3.832 1.00 95.62 735 THR A O 1
ATOM 6019 N N . TRP A 1 736 ? -9.226 15.110 5.363 1.00 96.12 736 TRP A N 1
ATOM 6020 C CA . TRP A 1 736 ? -8.932 16.441 4.849 1.00 96.12 736 TRP A CA 1
ATOM 6021 C C . TRP A 1 736 ? -7.998 17.148 5.822 1.00 96.12 736 TRP A C 1
ATOM 6023 O O . TRP A 1 736 ? -8.237 17.133 7.026 1.00 96.12 736 TRP A O 1
ATOM 6033 N N . SER A 1 737 ? -6.929 17.760 5.319 1.00 95.06 737 SER A N 1
ATOM 6034 C CA . SER A 1 737 ? -6.003 18.529 6.150 1.00 95.06 737 SER A CA 1
ATOM 6035 C C . SER A 1 737 ? -6.190 20.015 5.916 1.00 95.06 737 SER A C 1
ATOM 6037 O O . SER A 1 737 ? -6.160 20.487 4.778 1.00 95.06 737 SER A O 1
ATOM 6039 N N . ILE A 1 738 ? -6.311 20.764 7.007 1.00 95.62 738 ILE A N 1
ATOM 6040 C CA . ILE A 1 738 ? -6.223 22.222 6.988 1.00 95.62 738 ILE A CA 1
ATOM 6041 C C . ILE A 1 738 ? -4.751 22.604 6.827 1.00 95.62 738 ILE A C 1
ATOM 6043 O O . ILE A 1 738 ? -3.910 22.033 7.527 1.00 95.62 738 ILE A O 1
ATOM 6047 N N . PRO A 1 739 ? -4.409 23.557 5.942 1.00 93.88 739 PRO A N 1
ATOM 6048 C CA . PRO A 1 739 ? -3.039 24.000 5.694 1.00 93.88 739 PRO A CA 1
ATOM 6049 C C . PRO A 1 739 ? -2.497 24.895 6.834 1.00 93.88 739 PRO A C 1
ATOM 6051 O O . PRO A 1 739 ? -2.017 26.007 6.615 1.00 93.88 739 PRO A O 1
ATOM 6054 N N . ARG A 1 740 ? -2.613 24.435 8.086 1.00 94.06 740 ARG A N 1
ATOM 6055 C CA . ARG A 1 740 ? -2.162 25.110 9.311 1.00 94.06 740 ARG A CA 1
ATOM 6056 C C . ARG A 1 740 ? -1.431 24.130 10.227 1.00 94.06 740 ARG A C 1
ATOM 6058 O O . ARG A 1 740 ? -1.634 22.920 10.164 1.00 94.06 740 ARG A O 1
ATOM 6065 N N . TYR A 1 741 ? -0.558 24.681 11.065 1.00 93.62 741 TYR A N 1
ATOM 6066 C CA . TYR A 1 741 ? 0.309 23.930 11.985 1.00 93.62 741 TYR A CA 1
ATOM 6067 C C . TYR A 1 741 ? -0.072 24.209 13.440 1.00 93.62 741 TYR A C 1
ATOM 6069 O O . TYR A 1 741 ? -0.590 25.291 13.698 1.00 93.62 741 TYR A O 1
ATOM 6077 N N . ASN A 1 742 ? 0.250 23.317 14.391 1.00 92.62 742 ASN A N 1
ATOM 6078 C CA . ASN A 1 742 ? -0.104 23.471 15.819 1.00 92.62 742 ASN A CA 1
ATOM 6079 C C . ASN A 1 742 ? 0.141 24.883 16.371 1.00 92.62 742 ASN A C 1
ATOM 6081 O O . ASN A 1 742 ? -0.710 25.428 17.064 1.00 92.62 742 ASN A O 1
ATOM 6085 N N . PHE A 1 743 ? 1.299 25.478 16.073 1.00 90.44 743 PHE A N 1
ATOM 6086 C CA . PHE A 1 743 ? 1.654 26.785 16.625 1.00 90.44 743 PHE A CA 1
ATOM 6087 C C . PHE A 1 743 ? 0.736 27.913 16.121 1.00 90.44 743 PHE A C 1
ATOM 6089 O O . PHE A 1 743 ? 0.497 28.846 16.876 1.00 90.44 743 PHE A O 1
ATOM 6096 N N . HIS A 1 744 ? 0.156 27.803 14.917 1.00 93.19 744 HIS A N 1
ATOM 6097 C CA . HIS A 1 744 ? -0.817 28.774 14.400 1.00 93.19 744 HIS A CA 1
ATOM 6098 C C . HIS A 1 744 ? -2.126 28.762 15.200 1.00 93.19 744 HIS A C 1
ATOM 6100 O O . HIS A 1 744 ? -2.702 29.816 15.432 1.00 93.19 744 HIS A O 1
ATOM 6106 N N . TYR A 1 745 ? -2.564 27.598 15.695 1.00 91.94 745 TYR A N 1
ATOM 6107 C CA . TYR A 1 745 ? -3.756 27.494 16.554 1.00 91.94 745 TYR A CA 1
ATOM 6108 C C . TYR A 1 745 ? -3.560 28.187 17.913 1.00 91.94 745 TYR A C 1
ATOM 6110 O O . TYR A 1 745 ? -4.534 28.546 18.575 1.00 91.94 745 TYR A O 1
ATOM 6118 N N . GLY A 1 746 ? -2.305 28.388 18.331 1.00 89.00 746 GLY A N 1
ATOM 6119 C CA . GLY A 1 746 ? -1.957 29.166 19.520 1.00 89.00 746 GLY A CA 1
ATOM 6120 C C . GLY A 1 746 ? -2.008 30.684 19.311 1.00 89.00 746 GLY A C 1
ATOM 6121 O O . GLY A 1 746 ? -2.041 31.422 20.294 1.00 89.00 746 GLY A O 1
ATOM 6122 N N . LEU A 1 747 ? -2.035 31.164 18.063 1.00 91.25 747 LEU A N 1
ATOM 6123 C CA . LEU A 1 747 ? -2.047 32.591 17.738 1.00 91.25 747 LEU A CA 1
ATOM 6124 C C . LEU A 1 747 ? -3.488 33.108 17.746 1.00 91.25 747 LEU A C 1
ATOM 6126 O O . LEU A 1 747 ? -4.329 32.655 16.973 1.00 91.25 747 LEU A O 1
ATOM 6130 N N . ILE A 1 748 ? -3.782 34.073 18.618 1.00 90.25 748 ILE A N 1
ATOM 6131 C CA . ILE A 1 748 ? -5.151 34.582 18.811 1.00 90.25 748 ILE A CA 1
ATOM 6132 C C . ILE A 1 748 ? -5.710 35.197 17.517 1.00 90.25 748 ILE A C 1
ATOM 6134 O O . ILE A 1 748 ? -6.870 34.959 17.194 1.00 90.25 748 ILE A O 1
ATOM 6138 N N . TRP A 1 749 ? -4.885 35.918 16.751 1.00 90.06 749 TRP A N 1
ATOM 6139 C CA . TRP A 1 749 ? -5.298 36.571 15.501 1.00 90.06 749 TRP A CA 1
ATOM 6140 C C . TRP A 1 749 ? -5.566 35.596 14.343 1.00 90.06 749 TRP A C 1
ATOM 6142 O O . TRP A 1 749 ? -6.289 35.939 13.416 1.00 90.06 749 TRP A O 1
ATOM 6152 N N . GLU A 1 750 ? -5.033 34.370 14.383 1.00 91.06 750 GLU A N 1
ATOM 6153 C CA . GLU A 1 750 ? -5.296 33.349 13.354 1.00 91.06 750 GLU A CA 1
ATOM 6154 C C . GLU A 1 750 ? -6.602 32.581 13.604 1.00 91.06 750 GLU A C 1
ATOM 6156 O O . GLU A 1 750 ? -7.060 31.853 12.725 1.00 91.06 750 GLU A O 1
ATOM 6161 N N . ARG A 1 751 ? -7.231 32.718 14.781 1.00 92.88 751 ARG A N 1
ATOM 6162 C CA . ARG A 1 751 ? -8.424 31.931 15.150 1.00 92.88 751 ARG A CA 1
ATOM 6163 C C . ARG A 1 751 ? -9.579 32.109 14.170 1.00 92.88 751 ARG A C 1
ATOM 6165 O O . ARG A 1 751 ? -10.221 31.127 13.808 1.00 92.88 751 ARG A O 1
ATOM 6172 N N . GLU A 1 752 ? -9.827 33.338 13.728 1.00 92.44 752 GLU A N 1
ATOM 6173 C CA . GLU A 1 752 ? -10.886 33.646 12.763 1.00 92.44 752 GLU A CA 1
ATOM 6174 C C . GLU A 1 752 ? -10.594 33.024 11.390 1.00 92.44 752 GLU A C 1
ATOM 6176 O O . GLU A 1 752 ? -11.447 32.351 10.815 1.00 92.44 752 GLU A O 1
ATOM 6181 N N . SER A 1 753 ? -9.351 33.153 10.919 1.00 93.44 753 SER A N 1
ATOM 6182 C CA . SER A 1 753 ? -8.861 32.537 9.679 1.00 93.44 753 SER A CA 1
ATOM 6183 C C . SER A 1 753 ? -9.006 31.010 9.705 1.00 93.44 753 SER A C 1
ATOM 6185 O O . SER A 1 753 ? -9.552 30.410 8.778 1.00 93.44 753 SER A O 1
ATOM 6187 N N . ILE A 1 754 ? -8.598 30.363 10.802 1.00 94.94 754 ILE A N 1
ATOM 6188 C CA . ILE A 1 754 ? -8.730 28.912 10.991 1.00 94.94 754 ILE A CA 1
ATOM 6189 C C . ILE A 1 754 ? -10.204 28.494 11.027 1.00 94.94 754 ILE A C 1
ATOM 6191 O O . ILE A 1 754 ? -10.572 27.524 10.366 1.00 94.94 754 ILE A O 1
ATOM 6195 N N . ASN A 1 755 ? -11.058 29.217 11.756 1.00 95.88 755 ASN A N 1
ATOM 6196 C CA . ASN A 1 755 ? -12.490 28.922 11.796 1.00 95.88 755 ASN A CA 1
ATOM 6197 C C . ASN A 1 755 ? -13.149 29.078 10.428 1.00 95.88 755 ASN A C 1
ATOM 6199 O O . ASN A 1 755 ? -13.962 28.233 10.075 1.00 95.88 755 ASN A O 1
ATOM 6203 N N . SER A 1 756 ? -12.755 30.074 9.634 1.00 95.50 756 SER A N 1
ATOM 6204 C CA . SER A 1 756 ? -13.212 30.231 8.249 1.00 95.50 756 SER A CA 1
ATOM 6205 C C . SER A 1 756 ? -12.826 29.026 7.376 1.00 95.50 756 SER A C 1
ATOM 6207 O O . SER A 1 756 ? -13.639 28.523 6.599 1.00 95.50 756 SER A O 1
ATOM 6209 N N . LEU A 1 757 ? -11.616 28.476 7.553 1.00 96.50 757 LEU A N 1
ATOM 6210 C CA . LEU A 1 757 ? -11.187 27.253 6.859 1.00 96.50 757 LEU A CA 1
ATOM 6211 C C . LEU A 1 757 ? -11.980 26.012 7.300 1.00 96.50 757 LEU A C 1
ATOM 6213 O O . LEU A 1 757 ? -12.353 25.201 6.448 1.00 96.50 757 LEU A O 1
ATOM 6217 N N . ILE A 1 758 ? -12.241 25.858 8.604 1.00 96.81 758 ILE A N 1
ATOM 6218 C CA . ILE A 1 758 ? -13.069 24.767 9.148 1.00 96.81 758 ILE A CA 1
ATOM 6219 C C . ILE A 1 758 ? -14.506 24.891 8.633 1.00 96.81 758 ILE A C 1
ATOM 6221 O O . ILE A 1 758 ? -15.071 23.912 8.151 1.00 96.81 758 ILE A O 1
ATOM 6225 N N . GLU A 1 759 ? -15.072 26.095 8.673 1.00 96.50 759 GLU A N 1
ATOM 6226 C CA . GLU A 1 759 ? -16.415 26.403 8.186 1.00 96.50 759 GLU A CA 1
ATOM 6227 C C . GLU A 1 759 ? -16.564 26.026 6.713 1.00 96.50 759 GLU A C 1
ATOM 6229 O O . GLU A 1 759 ? -17.472 25.282 6.347 1.00 96.50 759 GLU A O 1
ATOM 6234 N N . LYS A 1 760 ? -15.620 26.457 5.870 1.00 96.75 760 LYS A N 1
ATOM 6235 C CA . LYS A 1 760 ? -15.605 26.122 4.444 1.00 96.75 760 LYS A CA 1
ATOM 6236 C C . LYS A 1 760 ? -15.530 24.613 4.204 1.00 96.75 760 LYS A C 1
ATOM 6238 O O . LYS A 1 760 ? -16.193 24.117 3.299 1.00 96.75 760 LYS A O 1
ATOM 6243 N N . ALA A 1 761 ? -14.760 23.880 5.011 1.00 96.88 761 ALA A N 1
ATOM 6244 C CA . ALA A 1 761 ? -14.690 22.422 4.924 1.00 96.88 761 ALA A CA 1
ATOM 6245 C C . ALA A 1 761 ? -16.014 21.747 5.329 1.00 96.88 761 ALA A C 1
ATOM 6247 O O . ALA A 1 761 ? -16.433 20.795 4.676 1.00 96.88 761 ALA A O 1
ATOM 6248 N N . ILE A 1 762 ? -16.696 22.251 6.363 1.00 96.88 762 ILE A N 1
ATOM 6249 C CA . ILE A 1 762 ? -18.009 21.741 6.788 1.00 96.88 762 ILE A CA 1
ATOM 6250 C C . ILE A 1 762 ? -19.062 21.976 5.703 1.00 96.88 762 ILE A C 1
ATOM 6252 O O . ILE A 1 762 ? -19.792 21.051 5.354 1.00 96.88 762 ILE A O 1
ATOM 6256 N N . LEU A 1 763 ? -19.109 23.181 5.133 1.00 96.50 763 LEU A N 1
ATOM 6257 C CA . LEU A 1 763 ? -20.061 23.522 4.075 1.00 96.50 763 LEU A CA 1
ATOM 6258 C C . LEU A 1 763 ? -19.799 22.736 2.781 1.00 96.50 763 LEU A C 1
ATOM 6260 O O . LEU A 1 763 ? -20.748 22.284 2.147 1.00 96.50 763 LEU A O 1
ATOM 6264 N N . ASP A 1 764 ? -18.534 22.515 2.407 1.00 95.38 764 ASP A N 1
ATOM 6265 C CA . ASP A 1 764 ? -18.183 21.670 1.254 1.00 95.38 764 ASP A CA 1
ATOM 6266 C C . ASP A 1 764 ? -18.575 20.200 1.489 1.00 95.38 764 ASP A C 1
ATOM 6268 O O . ASP A 1 764 ? -19.094 19.539 0.591 1.00 95.38 764 ASP A O 1
ATOM 6272 N N . ALA A 1 765 ? -18.396 19.684 2.709 1.00 95.75 765 ALA A N 1
ATOM 6273 C CA . ALA A 1 765 ? -18.849 18.342 3.067 1.00 95.75 765 ALA A CA 1
ATOM 6274 C C . ALA A 1 765 ? -20.385 18.218 3.012 1.00 95.75 765 ALA A C 1
ATOM 6276 O O . ALA A 1 765 ? -20.897 17.250 2.447 1.00 95.75 765 ALA A O 1
ATOM 6277 N N . ASP A 1 766 ? -21.124 19.207 3.521 1.00 96.06 766 ASP A N 1
ATOM 6278 C CA . ASP A 1 766 ? -22.591 19.220 3.453 1.00 96.06 766 ASP A CA 1
ATOM 6279 C C . ASP A 1 766 ? -23.108 19.303 2.009 1.00 96.06 766 ASP A C 1
ATOM 6281 O O . ASP A 1 766 ? -24.017 18.562 1.622 1.00 96.06 766 ASP A O 1
ATOM 6285 N N . ALA A 1 767 ? -22.490 20.151 1.179 1.00 94.94 767 ALA A N 1
ATOM 6286 C CA . ALA A 1 767 ? -22.837 20.300 -0.233 1.00 94.94 767 ALA A CA 1
ATOM 6287 C C . ALA A 1 767 ? -22.631 18.995 -1.018 1.00 94.94 767 ALA A C 1
ATOM 6289 O O . ALA A 1 767 ? -23.449 18.650 -1.870 1.00 94.94 767 ALA A O 1
ATOM 6290 N N . ARG A 1 768 ? -21.579 18.235 -0.687 1.00 92.75 768 ARG A N 1
ATOM 6291 C CA . ARG A 1 768 ? -21.281 16.916 -1.271 1.00 92.75 768 ARG A CA 1
ATOM 6292 C C . ARG A 1 768 ? -22.129 15.777 -0.702 1.00 92.75 768 ARG A C 1
ATOM 6294 O O . ARG A 1 768 ? -21.954 14.639 -1.127 1.00 92.75 768 ARG A O 1
ATOM 6301 N N . GLY A 1 769 ? -23.016 16.049 0.256 1.00 94.12 769 GLY A N 1
ATOM 6302 C CA . GLY A 1 769 ? -23.861 15.029 0.880 1.00 94.12 769 GLY A CA 1
ATOM 6303 C C . GLY A 1 769 ? -23.098 14.066 1.793 1.00 94.12 769 GLY A C 1
ATOM 6304 O O . GLY A 1 769 ? -23.511 12.918 1.952 1.00 94.12 769 GLY A O 1
ATOM 6305 N N . VAL A 1 770 ? -21.983 14.507 2.384 1.00 96.25 770 VAL A N 1
ATOM 6306 C CA . VAL A 1 770 ? -21.250 13.726 3.390 1.00 96.25 770 VAL A CA 1
ATOM 6307 C C . VAL A 1 770 ? -22.130 13.544 4.623 1.00 96.25 770 VAL A C 1
ATOM 6309 O O . VAL A 1 770 ? -22.767 14.486 5.094 1.00 96.25 770 VAL A O 1
ATOM 6312 N N . ARG A 1 771 ? -22.152 12.332 5.180 1.00 95.81 771 ARG A N 1
ATOM 6313 C CA . ARG A 1 771 ? -23.029 12.008 6.309 1.00 95.81 771 ARG A CA 1
ATOM 6314 C C . ARG A 1 771 ? -22.464 12.483 7.641 1.00 95.81 771 ARG A C 1
ATOM 6316 O O . ARG A 1 771 ? -23.205 13.003 8.471 1.00 95.81 771 ARG A O 1
ATOM 6323 N N . VAL A 1 772 ? -21.163 12.295 7.854 1.00 97.25 772 VAL A N 1
ATOM 6324 C CA . VAL A 1 772 ? -20.479 12.643 9.107 1.00 97.25 772 VAL A CA 1
ATOM 6325 C C . VAL A 1 772 ? -19.189 13.406 8.814 1.00 97.25 772 VAL A C 1
ATOM 6327 O O . VAL A 1 772 ? -18.425 13.042 7.921 1.00 97.25 772 VAL A O 1
ATOM 6330 N N . LEU A 1 773 ? -18.906 14.438 9.603 1.00 97.50 773 LEU A N 1
ATOM 6331 C CA . LEU A 1 773 ? -17.624 15.127 9.636 1.00 97.50 773 LEU A CA 1
ATOM 6332 C C . LEU A 1 773 ? -17.065 15.081 11.057 1.00 97.50 773 LEU A C 1
ATOM 6334 O O . LEU A 1 773 ? -17.658 15.611 11.995 1.00 97.50 773 LEU A O 1
ATOM 6338 N N . SER A 1 774 ? -15.902 14.451 11.209 1.00 97.06 774 SER A N 1
ATOM 6339 C CA . SER A 1 774 ? -15.197 14.379 12.488 1.00 97.06 774 SER A CA 1
ATOM 6340 C C . SER A 1 774 ? -14.108 15.441 12.589 1.00 97.06 774 SER A C 1
ATOM 6342 O O . SER A 1 774 ? -13.315 15.616 11.661 1.00 97.06 774 SER A O 1
ATOM 6344 N N . LEU A 1 775 ? -14.052 16.147 13.717 1.00 95.44 775 LEU A N 1
ATOM 6345 C CA . LEU A 1 775 ? -13.068 17.197 13.976 1.00 95.44 775 LEU A CA 1
ATOM 6346 C C . LEU A 1 775 ? -11.866 16.606 14.717 1.00 95.44 775 LEU A C 1
ATOM 6348 O O . LEU A 1 775 ? -11.972 16.244 15.879 1.00 95.44 775 LEU A O 1
ATOM 6352 N N . GLY A 1 776 ? -10.710 16.507 14.069 1.00 92.62 776 GLY A N 1
ATOM 6353 C CA . GLY A 1 776 ? -9.467 16.009 14.664 1.00 92.62 776 GLY A CA 1
ATOM 6354 C C . GLY A 1 776 ? -8.555 17.112 15.209 1.00 92.62 776 GLY A C 1
ATOM 6355 O O . GLY A 1 776 ? -8.580 18.258 14.759 1.00 92.62 776 GLY A O 1
ATOM 6356 N N . LEU A 1 777 ? -7.689 16.741 16.148 1.00 92.25 777 LEU A N 1
ATOM 6357 C CA . LEU A 1 777 ? -6.663 17.580 16.771 1.00 92.25 777 LEU A CA 1
ATOM 6358 C C . LEU A 1 777 ? -7.235 18.900 17.323 1.00 92.25 777 LEU A C 1
ATOM 6360 O O . LEU A 1 777 ? -8.258 18.906 18.006 1.00 92.25 777 LEU A O 1
ATOM 6364 N N . LEU A 1 778 ? -6.591 20.037 17.049 1.00 92.75 778 LEU A N 1
ATOM 6365 C CA . LEU A 1 778 ? -7.006 21.344 17.565 1.00 92.75 778 LEU A CA 1
ATOM 6366 C C . LEU A 1 778 ? -8.211 21.936 16.815 1.00 92.75 778 LEU A C 1
ATOM 6368 O O . LEU A 1 778 ? -8.703 22.988 17.219 1.00 92.75 778 LEU A O 1
ATOM 6372 N N . ASN A 1 779 ? -8.744 21.262 15.786 1.00 94.00 779 ASN A N 1
ATOM 6373 C CA . ASN A 1 779 ? -9.961 21.708 15.090 1.00 94.00 779 ASN A CA 1
ATOM 6374 C C . ASN A 1 779 ? -11.210 21.654 15.981 1.00 94.00 779 ASN A C 1
ATOM 6376 O O . ASN A 1 779 ? -12.186 22.333 15.687 1.00 94.00 779 ASN A O 1
ATOM 6380 N N . GLN A 1 780 ? -11.169 20.880 17.068 1.00 91.44 780 GLN A N 1
ATOM 6381 C CA . GLN A 1 780 ? -12.220 20.795 18.089 1.00 91.44 780 GLN A CA 1
ATOM 6382 C C . GLN A 1 780 ? -11.858 21.552 19.381 1.00 91.44 780 GLN A C 1
ATOM 6384 O O . GLN A 1 780 ? -12.462 21.327 20.425 1.00 91.44 780 GLN A O 1
ATOM 6389 N N . ALA A 1 781 ? -10.847 22.428 19.367 1.00 89.69 781 ALA A N 1
ATOM 6390 C CA . ALA A 1 781 ? -10.434 23.130 20.579 1.00 89.69 781 ALA A CA 1
ATOM 6391 C C . ALA A 1 781 ? -11.567 24.018 21.132 1.00 89.69 781 ALA A C 1
ATOM 6393 O O . ALA A 1 781 ? -12.120 24.864 20.424 1.00 89.69 781 ALA A O 1
ATOM 6394 N N . LYS A 1 782 ? -11.866 23.894 22.434 1.00 87.06 782 LYS A N 1
ATOM 6395 C CA . LYS A 1 782 ? -12.945 24.655 23.094 1.00 87.06 782 LYS A CA 1
ATOM 6396 C C . LYS A 1 782 ? -12.807 26.171 22.913 1.00 87.06 782 LYS A C 1
ATOM 6398 O O . LYS A 1 782 ? -13.796 26.850 22.658 1.00 87.06 782 LYS A O 1
ATOM 6403 N N . GLN A 1 783 ? -11.579 26.691 22.990 1.00 87.69 783 GLN A N 1
ATOM 6404 C CA . GLN A 1 783 ? -11.278 28.118 22.799 1.00 87.69 783 GLN A CA 1
ATOM 6405 C C . GLN A 1 783 ? -11.409 28.601 21.345 1.00 87.69 783 GLN A C 1
ATOM 6407 O O . GLN A 1 783 ? -11.434 29.808 21.117 1.00 87.69 783 GLN A O 1
ATOM 6412 N N . LEU A 1 784 ? -11.429 27.683 20.376 1.00 90.94 784 LEU A N 1
ATOM 6413 C CA . LEU A 1 784 ? -11.493 27.998 18.953 1.00 90.94 784 LEU A CA 1
ATOM 6414 C C . LEU A 1 784 ? -12.949 28.081 18.482 1.00 90.94 784 LEU A C 1
ATOM 6416 O O . LEU A 1 784 ? -13.352 29.095 17.921 1.00 90.94 784 LEU A O 1
ATOM 6420 N N . ASN A 1 785 ? -13.738 27.032 18.724 1.00 92.50 785 ASN A N 1
ATOM 6421 C CA . ASN A 1 785 ? -15.107 26.917 18.204 1.00 92.50 785 ASN A CA 1
ATOM 6422 C C . ASN A 1 785 ? -16.050 26.105 19.107 1.00 92.50 785 ASN A C 1
ATOM 6424 O O . ASN A 1 785 ? -17.084 25.632 18.637 1.00 92.50 785 ASN A O 1
ATOM 6428 N N . ARG A 1 786 ? -15.696 25.938 20.393 1.00 91.75 786 ARG A N 1
ATOM 6429 C CA . ARG A 1 786 ? -16.473 25.153 21.371 1.00 91.75 786 ARG A CA 1
ATOM 6430 C C . ARG A 1 786 ? -16.760 23.727 20.878 1.00 91.75 786 ARG A C 1
ATOM 6432 O O . ARG A 1 786 ? -17.899 23.278 20.867 1.00 91.75 786 ARG A O 1
ATOM 6439 N N . SER A 1 787 ? -15.720 23.028 20.421 1.00 90.38 787 SER A N 1
ATOM 6440 C CA . SER A 1 787 ? -15.833 21.656 19.899 1.00 90.38 787 SER A CA 1
ATOM 6441 C C . SER A 1 787 ? -16.867 21.523 18.770 1.00 90.38 787 SER A C 1
ATOM 6443 O O . SER A 1 787 ? -17.641 20.573 18.733 1.00 90.38 787 SER A O 1
ATOM 6445 N N . GLY A 1 788 ? -16.917 22.506 17.867 1.00 91.50 788 GLY A N 1
ATOM 6446 C CA . GLY A 1 788 ? -17.834 22.532 16.723 1.00 91.50 788 GLY A CA 1
ATOM 6447 C C . GLY A 1 788 ? -19.227 23.124 16.979 1.00 91.50 788 GLY A C 1
ATOM 6448 O O . GLY A 1 788 ? -19.942 23.364 16.008 1.00 91.50 788 GLY A O 1
ATOM 6449 N N . GLU A 1 789 ? -19.598 23.428 18.229 1.00 93.19 789 GLU A N 1
ATOM 6450 C CA . GLU A 1 789 ? -20.907 24.013 18.587 1.00 93.19 789 GLU A CA 1
ATOM 6451 C C . GLU A 1 789 ? -21.164 25.355 17.880 1.00 93.19 789 GLU A C 1
ATOM 6453 O O . GLU A 1 789 ? -22.286 25.667 17.486 1.00 93.19 789 GLU A O 1
ATOM 6458 N N . LEU A 1 790 ? -20.105 26.138 17.645 1.00 95.00 790 LEU A N 1
ATOM 6459 C CA . LEU A 1 790 ? -20.195 27.394 16.898 1.00 95.00 790 LEU A CA 1
ATOM 6460 C C . LEU A 1 790 ? -20.875 27.210 15.528 1.00 95.00 790 LEU A C 1
ATOM 6462 O O . LEU A 1 790 ? -21.653 28.061 15.097 1.00 95.00 790 LEU A O 1
ATOM 6466 N N . PHE A 1 791 ? -20.585 26.105 14.837 1.00 94.94 791 PHE A N 1
ATOM 6467 C CA . PHE A 1 791 ? -21.076 25.863 13.481 1.00 94.94 791 PHE A CA 1
ATOM 6468 C C . PHE A 1 791 ? -22.490 25.288 13.466 1.00 94.94 791 PHE A C 1
ATOM 6470 O O . PHE A 1 791 ? -23.257 25.631 12.571 1.00 94.94 791 PHE A O 1
ATOM 6477 N N . THR A 1 792 ? -22.865 24.474 14.457 1.00 92.75 792 THR A N 1
ATOM 6478 C CA . THR A 1 792 ? -24.246 23.980 14.585 1.00 92.75 792 THR A CA 1
ATOM 6479 C C . THR A 1 792 ? -25.211 25.104 14.956 1.00 92.75 792 THR A C 1
ATOM 6481 O O . THR A 1 792 ? -26.323 25.143 14.438 1.00 92.75 792 THR A O 1
ATOM 6484 N N . GLN A 1 793 ? -24.775 26.067 15.778 1.00 93.62 793 GLN A N 1
ATOM 6485 C CA . GLN A 1 793 ? -25.556 27.269 16.090 1.00 93.62 793 GLN A CA 1
ATOM 6486 C C . GLN A 1 793 ? -25.702 28.191 14.873 1.00 93.62 793 GLN A C 1
ATOM 6488 O O . GLN A 1 793 ? -26.789 28.702 14.609 1.00 93.62 793 GLN A O 1
ATOM 6493 N N . LYS A 1 794 ? -24.620 28.387 14.108 1.00 94.94 794 LYS A N 1
ATOM 6494 C CA . LYS A 1 794 ? -24.633 29.217 12.892 1.00 94.94 794 LYS A CA 1
ATOM 6495 C C . LYS A 1 794 ? -25.458 28.585 11.763 1.00 94.94 794 LYS A C 1
ATOM 6497 O O . LYS A 1 794 ? -26.124 29.302 11.020 1.00 94.94 794 LYS A O 1
ATOM 6502 N N . TYR A 1 795 ? -25.438 27.257 11.650 1.00 94.81 795 TYR A N 1
ATOM 6503 C CA . TYR A 1 795 ? -26.115 26.495 10.601 1.00 94.81 795 TYR A CA 1
ATOM 6504 C C . TYR A 1 795 ? -26.990 25.374 11.195 1.00 94.81 795 TYR A C 1
ATOM 6506 O O . TYR A 1 795 ? -26.625 24.200 11.142 1.00 94.81 795 TYR A O 1
ATOM 6514 N N . PRO A 1 796 ? -28.196 25.692 11.696 1.00 89.62 796 PRO A N 1
ATOM 6515 C CA . PRO A 1 796 ? -29.069 24.705 12.343 1.00 89.62 796 PRO A CA 1
ATOM 6516 C C . PRO A 1 796 ? -29.651 23.649 11.386 1.00 89.62 796 PRO A C 1
ATOM 6518 O O . PRO A 1 796 ? -30.243 22.674 11.833 1.00 89.62 796 PRO A O 1
ATOM 6521 N N . LYS A 1 797 ? -29.515 23.838 10.065 1.00 91.19 797 LYS A N 1
ATOM 6522 C CA . LYS A 1 797 ? -30.033 22.936 9.019 1.00 91.19 797 LYS A CA 1
ATOM 6523 C C . LYS A 1 797 ? -28.945 22.077 8.353 1.00 91.19 797 LYS A C 1
ATOM 6525 O O . LYS A 1 797 ? -29.163 21.596 7.242 1.00 91.19 797 LYS A O 1
ATOM 6530 N N . LEU A 1 798 ? -27.777 21.919 8.982 1.00 92.25 798 LEU A N 1
ATOM 6531 C CA . LEU A 1 798 ? -26.723 21.039 8.464 1.00 92.25 798 LEU A CA 1
ATOM 6532 C C . LEU A 1 798 ? -27.232 19.595 8.370 1.00 92.25 798 LEU A C 1
ATOM 6534 O O . LEU A 1 798 ? -27.796 19.057 9.320 1.00 92.25 798 LEU A O 1
ATOM 6538 N N . ARG A 1 799 ? -27.018 18.965 7.214 1.00 92.62 799 ARG A N 1
ATOM 6539 C CA . ARG A 1 799 ? -27.297 17.541 6.985 1.00 92.62 799 ARG A CA 1
ATOM 6540 C C . ARG A 1 799 ? -26.119 16.684 7.437 1.00 92.62 799 ARG A C 1
ATOM 6542 O O . ARG A 1 799 ? -26.321 15.558 7.892 1.00 92.62 799 ARG A O 1
ATOM 6549 N N . VAL A 1 800 ? -24.902 17.219 7.323 1.00 95.31 800 VAL A N 1
ATOM 6550 C CA . VAL A 1 800 ? -23.685 16.589 7.842 1.00 95.31 800 VAL A CA 1
ATOM 6551 C C . VAL A 1 800 ? -23.650 16.639 9.372 1.00 95.31 800 VAL A C 1
ATOM 6553 O O . VAL A 1 800 ? -23.813 17.692 9.990 1.00 95.31 800 VAL A O 1
ATOM 6556 N N . ARG A 1 801 ? -23.396 15.493 10.006 1.00 95.38 801 ARG A N 1
ATOM 6557 C CA . ARG A 1 801 ? -23.285 15.382 11.469 1.00 95.38 801 ARG A CA 1
ATOM 6558 C C . ARG A 1 801 ? -21.872 15.734 11.904 1.00 95.38 801 ARG A C 1
ATOM 6560 O O . ARG A 1 801 ? -20.913 15.159 11.393 1.00 95.38 801 ARG A O 1
ATOM 6567 N N . LEU A 1 802 ? -21.740 16.652 12.853 1.00 96.38 802 LEU A N 1
ATOM 6568 C CA . LEU A 1 802 ? -20.445 17.046 13.411 1.00 96.38 802 LEU A CA 1
ATOM 6569 C C . LEU A 1 802 ? -20.123 16.179 14.625 1.00 96.38 802 LEU A C 1
ATOM 6571 O O . LEU A 1 802 ? -20.960 16.044 15.514 1.00 96.38 802 LEU A O 1
ATOM 6575 N N . VAL A 1 803 ? -18.924 15.597 14.646 1.00 96.50 803 VAL A N 1
ATOM 6576 C CA . VAL A 1 803 ? -18.479 14.687 15.710 1.00 96.50 803 VAL A CA 1
ATOM 6577 C C . VAL A 1 803 ? -17.098 15.102 16.206 1.00 96.50 803 VAL A C 1
ATOM 6579 O O . VAL A 1 803 ? -16.110 15.007 15.477 1.00 96.50 803 VAL A O 1
ATOM 6582 N N . ASP A 1 804 ? -17.005 15.549 17.455 1.00 94.00 804 ASP A N 1
ATOM 6583 C CA . ASP A 1 804 ? -15.721 15.782 18.117 1.00 94.00 804 ASP A CA 1
ATOM 6584 C C . ASP A 1 804 ? -15.069 14.457 18.551 1.00 94.00 804 ASP A C 1
ATOM 6586 O O . ASP A 1 804 ? -13.854 14.327 18.441 1.00 94.00 804 ASP A O 1
ATOM 6590 N N . GLY A 1 805 ? -15.869 13.444 18.911 1.00 93.38 805 GLY A N 1
ATOM 6591 C CA . GLY A 1 805 ? -15.449 12.085 19.263 1.00 93.38 805 GLY A CA 1
ATOM 6592 C C . GLY A 1 805 ? -15.030 11.889 20.724 1.00 93.38 805 GLY A C 1
ATOM 6593 O O . GLY A 1 805 ? -14.378 10.891 21.053 1.00 93.38 805 GLY A O 1
ATOM 6594 N N . SER A 1 806 ? -15.382 12.833 21.597 1.00 93.62 806 SER A N 1
ATOM 6595 C CA . SER A 1 806 ? -15.032 12.834 23.019 1.00 93.62 806 SER A CA 1
ATOM 6596 C C . SER A 1 806 ? -15.577 11.620 23.775 1.00 93.62 806 SER A C 1
ATOM 6598 O O . SER A 1 806 ? -14.867 11.077 24.617 1.00 93.62 806 SER A O 1
ATOM 6600 N N . GLY A 1 807 ? -16.781 11.137 23.453 1.00 94.38 807 GLY A N 1
ATOM 6601 C CA . GLY A 1 807 ? -17.416 10.003 24.134 1.00 94.38 807 GLY A CA 1
ATOM 6602 C C . GLY A 1 807 ? -16.622 8.701 23.994 1.00 94.38 807 GLY A C 1
ATOM 6603 O O . GLY A 1 807 ? -16.361 8.017 24.987 1.00 94.38 807 GLY A O 1
ATOM 6604 N N . LEU A 1 808 ? -16.154 8.374 22.780 1.00 95.69 808 LEU A N 1
ATOM 6605 C CA . LEU A 1 808 ? -15.314 7.186 22.571 1.00 95.69 808 LEU A CA 1
ATOM 6606 C C . LEU A 1 808 ? -13.921 7.363 23.183 1.00 95.69 808 LEU A C 1
ATOM 6608 O O . LEU A 1 808 ? -13.375 6.407 23.733 1.00 95.69 808 LEU A O 1
ATOM 6612 N N . ALA A 1 809 ? -13.347 8.569 23.124 1.00 94.31 809 ALA A N 1
ATOM 6613 C CA . ALA A 1 809 ? -12.076 8.855 23.785 1.00 94.31 809 ALA A CA 1
ATOM 6614 C C . ALA A 1 809 ? -12.176 8.621 25.303 1.00 94.31 809 ALA A C 1
ATOM 6616 O O . ALA A 1 809 ? -11.336 7.916 25.863 1.00 94.31 809 ALA A O 1
ATOM 6617 N N . THR A 1 810 ? -13.243 9.105 25.949 1.00 94.38 810 THR A N 1
ATOM 6618 C CA . THR A 1 810 ? -13.539 8.842 27.366 1.00 94.38 810 THR A CA 1
ATOM 6619 C C . THR A 1 810 ? -13.704 7.348 27.642 1.00 94.38 810 THR A C 1
ATOM 6621 O O . THR A 1 810 ? -13.120 6.838 28.598 1.00 94.38 810 THR A O 1
ATOM 6624 N N . ALA A 1 811 ? -14.421 6.610 26.788 1.00 94.81 811 ALA A N 1
ATOM 6625 C CA . ALA A 1 811 ? -14.565 5.162 26.937 1.00 94.81 811 ALA A CA 1
ATOM 6626 C C . ALA A 1 811 ? -13.209 4.432 26.897 1.00 94.81 811 ALA A C 1
ATOM 6628 O O . ALA A 1 811 ? -12.936 3.579 27.743 1.00 94.81 811 ALA A O 1
ATOM 6629 N N . VAL A 1 812 ? -12.333 4.796 25.955 1.00 94.25 812 VAL A N 1
ATOM 6630 C CA . VAL A 1 812 ? -10.982 4.223 25.834 1.00 94.25 812 VAL A CA 1
ATOM 6631 C C . VAL A 1 812 ? -10.138 4.528 27.072 1.00 94.25 812 VAL A C 1
ATOM 6633 O O . VAL A 1 812 ? -9.474 3.624 27.582 1.00 94.25 812 VAL A O 1
ATOM 6636 N N . VAL A 1 813 ? -10.188 5.757 27.596 1.00 92.75 813 VAL A N 1
ATOM 6637 C CA . VAL A 1 813 ? -9.479 6.133 28.832 1.00 92.75 813 VAL A CA 1
ATOM 6638 C C . VAL A 1 813 ? -9.982 5.301 30.011 1.00 92.75 813 VAL A C 1
ATOM 6640 O O . VAL A 1 813 ? -9.179 4.663 30.689 1.00 92.75 813 VAL A O 1
ATOM 6643 N N . LEU A 1 814 ? -11.301 5.222 30.214 1.00 92.44 814 LEU A N 1
ATOM 6644 C CA . LEU A 1 814 ? -11.907 4.470 31.318 1.00 92.44 814 LEU A CA 1
ATOM 6645 C C . LEU A 1 814 ? -11.540 2.984 31.297 1.00 92.44 814 LEU A C 1
ATOM 6647 O O . LEU A 1 814 ? -11.283 2.402 32.347 1.00 92.44 814 LEU A O 1
ATOM 6651 N N . LYS A 1 815 ? -11.501 2.360 30.116 1.00 91.50 815 LYS A N 1
ATOM 6652 C CA . LYS A 1 815 ? -11.141 0.938 29.968 1.00 91.50 815 LYS A CA 1
ATOM 6653 C C . LYS A 1 815 ? -9.624 0.701 30.021 1.00 91.50 815 LYS A C 1
ATOM 6655 O O . LYS A 1 815 ? -9.201 -0.443 30.163 1.00 91.50 815 LYS A O 1
ATOM 6660 N N . SER A 1 816 ? -8.812 1.758 29.929 1.00 89.56 816 SER A N 1
ATOM 6661 C CA . SER A 1 816 ? -7.352 1.695 30.101 1.00 89.56 816 SER A CA 1
ATOM 6662 C C . SER A 1 816 ? -6.922 1.742 31.573 1.00 89.56 816 SER A C 1
ATOM 6664 O O . SER A 1 816 ? -5.800 1.346 31.899 1.00 89.56 816 SER A O 1
ATOM 6666 N N . ILE A 1 817 ? -7.798 2.211 32.469 1.00 90.19 817 ILE A N 1
ATOM 6667 C CA . ILE A 1 817 ? -7.555 2.242 33.915 1.00 90.19 817 ILE A CA 1
ATOM 6668 C C . ILE A 1 817 ? -7.610 0.805 34.468 1.00 90.19 817 ILE A C 1
ATOM 6670 O O . ILE A 1 817 ? -8.552 0.071 34.161 1.00 90.19 817 ILE A O 1
ATOM 6674 N N . PRO A 1 818 ? -6.631 0.368 35.284 1.00 87.88 818 PRO A N 1
ATOM 6675 C CA . PRO A 1 818 ? -6.673 -0.952 35.913 1.00 87.88 818 PRO A CA 1
ATOM 6676 C C . PRO A 1 818 ? -7.925 -1.135 36.785 1.00 87.88 818 PRO A C 1
ATOM 6678 O O . PRO A 1 818 ? -8.258 -0.243 37.563 1.00 87.88 818 PRO A O 1
ATOM 6681 N N . LEU A 1 819 ? -8.573 -2.302 36.703 1.00 83.25 819 LEU A N 1
ATOM 6682 C CA . LEU A 1 819 ? -9.839 -2.596 37.396 1.00 83.25 819 LEU A CA 1
ATOM 6683 C C . LEU A 1 819 ? -9.765 -2.426 38.926 1.00 83.25 819 LEU A C 1
ATOM 6685 O O . LEU A 1 819 ? -10.735 -1.991 39.532 1.00 83.25 819 LEU A O 1
ATOM 6689 N N . ASP A 1 820 ? -8.607 -2.696 39.534 1.00 84.56 820 ASP A N 1
ATOM 6690 C CA . ASP A 1 820 ? -8.407 -2.617 40.990 1.00 84.56 820 ASP A CA 1
ATOM 6691 C C . ASP A 1 820 ? -8.077 -1.196 41.499 1.00 84.56 820 ASP A C 1
ATOM 6693 O O . ASP A 1 820 ? -7.699 -1.002 42.659 1.00 84.56 820 ASP A O 1
ATOM 6697 N N . THR A 1 821 ? -8.169 -0.177 40.636 1.00 87.75 821 THR A N 1
ATOM 6698 C CA . THR A 1 821 ? -7.796 1.202 40.981 1.00 87.75 821 THR A CA 1
ATOM 6699 C C . THR A 1 821 ? -8.863 1.855 41.859 1.00 87.75 821 THR A C 1
ATOM 6701 O O . THR A 1 821 ? -9.957 2.154 41.394 1.00 87.75 821 THR A O 1
ATOM 6704 N N . LYS A 1 822 ? -8.523 2.142 43.122 1.00 89.38 822 LYS A N 1
ATOM 6705 C CA . LYS A 1 822 ? -9.415 2.833 44.078 1.00 89.38 822 LYS A CA 1
ATOM 6706 C C . LYS A 1 822 ? -9.295 4.357 44.059 1.00 89.38 822 LYS A C 1
ATOM 6708 O O . LYS A 1 822 ? -10.246 5.045 44.417 1.00 89.38 822 LYS A O 1
ATOM 6713 N N . GLN A 1 823 ? -8.123 4.871 43.684 1.00 91.06 823 GLN A N 1
ATOM 6714 C CA . GLN A 1 823 ? -7.803 6.297 43.692 1.00 91.06 823 GLN A CA 1
ATOM 6715 C C . GLN A 1 823 ? -7.102 6.695 42.397 1.00 91.06 823 GLN A C 1
ATOM 6717 O O . GLN A 1 823 ? -6.173 6.015 41.953 1.00 91.06 823 GLN A O 1
ATOM 6722 N N . VAL A 1 824 ? -7.519 7.819 41.825 1.00 91.12 824 VAL A N 1
ATOM 6723 C CA . VAL A 1 824 ? -6.968 8.384 40.591 1.00 91.12 824 VAL A CA 1
ATOM 6724 C C . VAL A 1 824 ? -6.648 9.855 40.807 1.00 91.12 824 VAL A C 1
ATOM 6726 O O . VAL A 1 824 ? -7.436 10.585 41.400 1.00 91.12 824 VAL A O 1
ATOM 6729 N N . PHE A 1 825 ? -5.500 10.300 40.303 1.00 90.06 825 PHE A N 1
ATOM 6730 C CA . PHE A 1 825 ? -5.125 11.708 40.291 1.00 90.06 825 PHE A CA 1
ATOM 6731 C C . PHE A 1 825 ? -5.511 12.343 38.957 1.00 90.06 825 PHE A C 1
ATOM 6733 O O . PHE A 1 825 ? -5.030 11.900 37.912 1.00 90.06 825 PHE A O 1
ATOM 6740 N N . LEU A 1 826 ? -6.344 13.383 38.984 1.00 88.00 826 LEU A N 1
ATOM 6741 C CA . LEU A 1 826 ? -6.676 14.176 37.804 1.00 88.00 826 LEU A CA 1
ATOM 6742 C C . LEU A 1 826 ? -5.826 15.450 37.792 1.00 88.00 826 LEU A C 1
ATOM 6744 O O . LEU A 1 826 ? -5.910 16.279 38.698 1.00 88.00 826 LEU A O 1
ATOM 6748 N N . CYS A 1 827 ? -4.993 15.599 36.765 1.00 79.56 827 CYS A N 1
ATOM 6749 C CA . CYS A 1 827 ? -3.993 16.655 36.688 1.00 79.56 827 CYS A CA 1
ATOM 6750 C C . CYS A 1 827 ? -4.409 17.762 35.704 1.00 79.56 827 CYS A C 1
ATOM 6752 O O . CYS A 1 827 ? -4.385 17.526 34.496 1.00 79.56 827 CYS A O 1
ATOM 6754 N N . GLY A 1 828 ? -4.748 18.947 36.237 1.00 63.34 828 GLY A N 1
ATOM 6755 C CA . GLY A 1 828 ? -4.769 20.248 35.537 1.00 63.34 828 GLY A CA 1
ATOM 6756 C C . GLY A 1 828 ? -5.447 20.256 34.164 1.00 63.34 828 GLY A C 1
ATOM 6757 O O . GLY A 1 828 ? -4.848 20.692 33.178 1.00 63.34 828 GLY A O 1
ATOM 6758 N N . SER A 1 829 ? -6.637 19.672 34.055 1.00 62.75 829 SER A N 1
ATOM 6759 C CA . SER A 1 829 ? -7.224 19.281 32.780 1.00 62.75 829 SER A CA 1
ATOM 6760 C C . SER A 1 829 ? -8.630 19.847 32.602 1.00 62.75 829 SER A C 1
ATOM 6762 O O . SER A 1 829 ? -9.606 19.305 33.116 1.00 62.75 829 SER A O 1
ATOM 6764 N N . SER A 1 830 ? -8.738 20.899 31.785 1.00 67.25 830 SER A N 1
ATOM 6765 C CA . SER A 1 830 ? -10.009 21.536 31.402 1.00 67.25 830 SER A CA 1
ATOM 6766 C C . SER A 1 830 ? -10.689 20.919 30.169 1.00 67.25 830 SER A C 1
ATOM 6768 O O . SER A 1 830 ? -11.671 21.478 29.663 1.00 67.25 830 SER A O 1
ATOM 6770 N N . SER A 1 831 ? -10.192 19.786 29.648 1.00 81.19 831 SER A N 1
ATOM 6771 C CA . SER A 1 831 ? -10.850 19.127 28.518 1.00 81.19 831 SER A CA 1
ATOM 6772 C C . SER A 1 831 ? -12.148 18.432 28.898 1.00 81.19 831 SER A C 1
ATOM 6774 O O . SER A 1 831 ? -12.342 17.893 29.988 1.00 81.19 831 SER A O 1
ATOM 6776 N N . LYS A 1 832 ? -13.020 18.381 27.892 1.00 87.75 832 LYS A N 1
ATOM 6777 C CA . LYS A 1 832 ? -14.266 17.623 27.894 1.00 87.75 832 LYS A CA 1
ATOM 6778 C C . LYS A 1 832 ? -14.045 16.147 28.256 1.00 87.75 832 LYS A C 1
ATOM 6780 O O . LYS A 1 832 ? -14.739 15.633 29.126 1.00 87.75 832 LYS A O 1
ATOM 6785 N N . VAL A 1 833 ? -13.035 15.501 27.663 1.00 90.12 833 VAL A N 1
ATOM 6786 C CA . VAL A 1 833 ? -12.708 14.079 27.895 1.00 90.12 833 VAL A CA 1
ATOM 6787 C C . VAL A 1 833 ? -12.295 13.826 29.344 1.00 90.12 833 VAL A C 1
ATOM 6789 O O . VAL A 1 833 ? -12.736 12.845 29.946 1.00 90.12 833 VAL A O 1
ATOM 6792 N N . ALA A 1 834 ? -11.481 14.706 29.927 1.00 89.75 834 ALA A N 1
ATOM 6793 C CA . ALA A 1 834 ? -11.023 14.570 31.303 1.00 89.75 834 ALA A CA 1
ATOM 6794 C C . ALA A 1 834 ? -12.149 14.737 32.326 1.00 89.75 834 ALA A C 1
ATOM 6796 O O . ALA A 1 834 ? -12.278 13.901 33.219 1.00 89.75 834 ALA A O 1
ATOM 6797 N N . TYR A 1 835 ? -13.006 15.751 32.165 1.00 88.94 835 TYR A N 1
ATOM 6798 C CA . TYR A 1 835 ? -14.176 15.920 33.031 1.00 88.94 835 TYR A CA 1
ATOM 6799 C C . TYR A 1 835 ? -15.157 14.756 32.904 1.00 88.94 835 TYR A C 1
ATOM 6801 O O . TYR A 1 835 ? -15.600 14.229 33.921 1.00 88.94 835 TYR A O 1
ATOM 6809 N N . ALA A 1 836 ? -15.433 14.293 31.684 1.00 90.62 836 ALA A N 1
ATOM 6810 C CA . ALA A 1 836 ? -16.285 13.129 31.454 1.00 90.62 836 ALA A CA 1
ATOM 6811 C C . ALA A 1 836 ? -15.721 11.859 32.113 1.00 90.62 836 ALA A C 1
ATOM 6813 O O . ALA A 1 836 ? -16.452 11.099 32.744 1.00 90.62 836 ALA A O 1
ATOM 6814 N N . THR A 1 837 ? -14.403 11.656 32.016 1.00 91.62 837 THR A N 1
ATOM 6815 C CA . THR A 1 837 ? -13.711 10.531 32.661 1.00 91.62 837 THR A CA 1
ATOM 6816 C C . THR A 1 837 ? -13.825 10.622 34.180 1.00 91.62 837 THR A C 1
ATOM 6818 O O . THR A 1 837 ? -14.116 9.624 34.830 1.00 91.62 837 THR A O 1
ATOM 6821 N N . ALA A 1 838 ? -13.624 11.810 34.753 1.00 90.31 838 ALA A N 1
ATOM 6822 C CA . ALA A 1 838 ? -13.701 12.021 36.193 1.00 90.31 838 ALA A CA 1
ATOM 6823 C C . ALA A 1 838 ? -15.114 11.780 36.744 1.00 90.31 838 ALA A C 1
ATOM 6825 O O . ALA A 1 838 ? -15.258 11.081 37.743 1.00 90.31 838 ALA A O 1
ATOM 6826 N N . ILE A 1 839 ? -16.149 12.284 36.062 1.00 90.44 839 ILE A N 1
ATOM 6827 C CA . ILE A 1 839 ? -17.555 12.050 36.429 1.00 90.44 839 ILE A CA 1
ATOM 6828 C C . ILE A 1 839 ? -17.861 10.546 36.415 1.00 90.44 839 ILE A C 1
ATOM 6830 O O . ILE A 1 839 ? -18.305 10.004 37.425 1.00 90.44 839 ILE A O 1
ATOM 6834 N N . ALA A 1 840 ? -17.519 9.851 35.326 1.00 91.19 840 ALA A N 1
ATOM 6835 C CA . ALA A 1 840 ? -17.759 8.413 35.193 1.00 91.19 840 ALA A CA 1
ATOM 6836 C C . ALA A 1 840 ? -16.976 7.561 36.215 1.00 91.19 840 ALA A C 1
ATOM 6838 O O . ALA A 1 840 ? -17.406 6.463 36.567 1.00 91.19 840 ALA A O 1
ATOM 6839 N N . LEU A 1 841 ? -15.820 8.032 36.695 1.00 91.69 841 LEU A N 1
ATOM 6840 C CA . LEU A 1 841 ? -15.074 7.378 37.775 1.00 91.69 841 LEU A CA 1
ATOM 6841 C C . LEU A 1 841 ? -15.742 7.573 39.138 1.00 91.69 841 LEU A C 1
ATOM 6843 O O . LEU A 1 841 ? -15.870 6.598 39.881 1.00 91.69 841 LEU A O 1
ATOM 6847 N N . CYS A 1 842 ? -16.207 8.788 39.443 1.00 90.50 842 CYS A N 1
ATOM 6848 C CA . CYS A 1 842 ? -16.944 9.069 40.675 1.00 90.50 842 CYS A CA 1
ATOM 6849 C C . CYS A 1 842 ? -18.231 8.233 40.762 1.00 90.50 842 CYS A C 1
ATOM 6851 O O . CYS A 1 842 ? -18.510 7.654 41.807 1.00 90.50 842 CYS A O 1
ATOM 6853 N N . GLU A 1 843 ? -18.968 8.088 39.656 1.00 89.31 843 GLU A N 1
ATOM 6854 C CA . GLU A 1 843 ? -20.171 7.240 39.580 1.00 89.31 843 GLU A CA 1
ATOM 6855 C C . GLU A 1 843 ? -19.870 5.745 39.790 1.00 89.31 843 GLU A C 1
ATOM 6857 O O . GLU A 1 843 ? -20.708 4.999 40.293 1.00 89.31 843 GLU A O 1
ATOM 6862 N N . ARG A 1 844 ? -18.653 5.294 39.451 1.00 89.19 844 ARG A N 1
ATOM 6863 C CA . ARG A 1 844 ? -18.163 3.926 39.712 1.00 89.19 844 ARG A CA 1
ATOM 6864 C C . ARG A 1 844 ? -17.605 3.740 41.129 1.00 89.19 844 ARG A C 1
ATOM 6866 O O . ARG A 1 844 ? -17.091 2.666 41.436 1.00 89.19 844 ARG A O 1
ATOM 6873 N N . GLY A 1 845 ? -17.672 4.766 41.977 1.00 87.62 845 GLY A N 1
ATOM 6874 C CA . GLY A 1 845 ? -17.150 4.743 43.343 1.00 87.62 845 GLY A CA 1
ATOM 6875 C C . GLY A 1 845 ? -15.622 4.812 43.446 1.00 87.62 845 GLY A C 1
ATOM 6876 O O . GLY A 1 845 ? -15.058 4.432 44.474 1.00 87.62 845 GLY A O 1
ATOM 6877 N N . VAL A 1 846 ? -14.933 5.269 42.395 1.00 90.06 846 VAL A N 1
ATOM 6878 C CA . VAL A 1 846 ? -13.478 5.493 42.400 1.00 90.06 846 VAL A CA 1
ATOM 6879 C C . VAL A 1 846 ? -13.197 6.916 42.867 1.00 90.06 846 VAL A C 1
ATOM 6881 O O . VAL A 1 846 ? -13.770 7.871 42.348 1.00 90.06 846 VAL A O 1
ATOM 6884 N N . GLN A 1 847 ? -12.282 7.077 43.822 1.00 90.88 847 GLN A N 1
ATOM 6885 C CA . GLN A 1 847 ? -11.957 8.388 44.372 1.00 90.88 847 GLN A CA 1
ATOM 6886 C C . GLN A 1 847 ? -11.066 9.190 43.408 1.00 90.88 847 GLN A C 1
ATOM 6888 O O . GLN A 1 847 ? -9.944 8.780 43.098 1.00 90.88 847 GLN A O 1
ATOM 6893 N N . VAL A 1 848 ? -11.548 10.348 42.954 1.00 90.25 848 VAL A N 1
ATOM 6894 C CA . VAL A 1 848 ? -10.829 11.270 42.065 1.00 90.25 848 VAL A CA 1
ATOM 6895 C C . VAL A 1 848 ? -10.225 12.406 42.886 1.00 90.25 848 VAL A C 1
ATOM 6897 O O . VAL A 1 848 ? -10.933 13.157 43.558 1.00 90.25 848 VAL A O 1
ATOM 6900 N N . ILE A 1 849 ? -8.900 12.529 42.830 1.00 89.12 849 ILE A N 1
ATOM 6901 C CA . ILE A 1 849 ? -8.117 13.502 43.591 1.00 89.12 849 ILE A CA 1
ATOM 6902 C C . ILE A 1 849 ? -7.638 14.626 42.672 1.00 89.12 849 ILE A C 1
ATOM 6904 O O . ILE A 1 849 ? -7.077 14.363 41.607 1.00 89.12 849 ILE A O 1
ATOM 6908 N N . MET A 1 850 ? -7.822 15.873 43.111 1.00 87.88 850 MET A N 1
ATOM 6909 C CA . MET A 1 850 ? -7.363 17.080 42.416 1.00 87.88 850 MET A CA 1
ATOM 6910 C C . MET A 1 850 ? -6.602 18.014 43.359 1.00 87.88 850 MET A C 1
ATOM 6912 O O . MET A 1 850 ? -6.921 18.116 44.544 1.00 87.88 850 MET A O 1
ATOM 6916 N N . ASN A 1 851 ? -5.634 18.746 42.807 1.00 82.44 851 ASN A N 1
ATOM 6917 C CA . ASN A 1 851 ? -4.821 19.733 43.527 1.00 82.44 851 ASN A CA 1
ATOM 6918 C C . ASN A 1 851 ? -5.080 21.189 43.092 1.00 82.44 851 ASN A C 1
ATOM 6920 O O . ASN A 1 851 ? -4.614 22.117 43.753 1.00 82.44 851 ASN A O 1
ATOM 6924 N N . GLU A 1 852 ? -5.829 21.414 42.009 1.00 81.44 852 GLU A N 1
ATOM 6925 C CA . GLU A 1 852 ? -6.179 22.748 41.518 1.00 81.44 852 GLU A CA 1
ATOM 6926 C C . GLU A 1 852 ? -7.599 23.139 41.931 1.00 81.44 852 GLU A C 1
ATOM 6928 O O . GLU A 1 852 ? -8.587 22.601 41.432 1.00 81.44 852 GLU A O 1
ATOM 6933 N N . LYS A 1 853 ? -7.706 24.117 42.840 1.00 81.69 853 LYS A N 1
ATOM 6934 C CA . LYS A 1 853 ? -8.985 24.505 43.458 1.00 81.69 853 LYS A CA 1
ATOM 6935 C C . LYS A 1 853 ? -10.021 24.972 42.431 1.00 81.69 853 LYS A C 1
ATOM 6937 O O . LYS A 1 853 ? -11.171 24.560 42.486 1.00 81.69 853 LYS A O 1
ATOM 6942 N N . LYS A 1 854 ? -9.598 25.780 41.454 1.00 82.44 854 LYS A N 1
ATOM 6943 C CA . LYS A 1 854 ? -10.482 26.315 40.407 1.00 82.44 854 LYS A CA 1
ATOM 6944 C C . LYS A 1 854 ? -11.111 25.207 39.557 1.00 82.44 854 LYS A C 1
ATOM 6946 O O . LYS A 1 854 ? -12.300 25.265 39.245 1.00 82.44 854 LYS A O 1
ATOM 6951 N N . GLU A 1 855 ? -10.320 24.209 39.172 1.00 81.31 855 GLU A N 1
ATOM 6952 C CA . GLU A 1 855 ? -10.818 23.084 38.381 1.00 81.31 855 GLU A CA 1
ATOM 6953 C C . GLU A 1 855 ? -11.681 22.144 39.219 1.00 81.31 855 GLU A C 1
ATOM 6955 O O . GLU A 1 855 ? -12.710 21.681 38.734 1.00 81.31 855 GLU A O 1
ATOM 6960 N N . TYR A 1 856 ? -11.312 21.927 40.484 1.00 85.62 856 TYR A N 1
ATOM 6961 C CA . TYR A 1 856 ? -12.114 21.164 41.436 1.00 85.62 856 TYR A CA 1
ATOM 6962 C C . TYR A 1 856 ? -13.505 21.777 41.627 1.00 85.62 856 TYR A C 1
ATOM 6964 O O . TYR A 1 856 ? -14.497 21.068 41.489 1.00 85.62 856 TYR A O 1
ATOM 6972 N N . ASP A 1 857 ? -13.601 23.087 41.873 1.00 85.44 857 ASP A N 1
ATOM 6973 C CA . ASP A 1 857 ? -14.887 23.775 42.055 1.00 85.44 857 ASP A CA 1
ATOM 6974 C C . ASP A 1 857 ? -15.745 23.690 40.778 1.00 85.44 857 ASP A C 1
ATOM 6976 O O . ASP A 1 857 ? -16.955 23.454 40.832 1.00 85.44 857 ASP A O 1
ATOM 6980 N N . THR A 1 858 ? -15.102 23.794 39.610 1.00 85.38 858 THR A N 1
ATOM 6981 C CA . THR A 1 858 ? -15.771 23.653 38.308 1.00 85.38 858 THR A CA 1
ATOM 6982 C C . THR A 1 858 ? -16.293 22.231 38.099 1.00 85.38 858 THR A C 1
ATOM 6984 O O . THR A 1 858 ? -17.437 22.054 37.686 1.00 85.38 858 THR A O 1
ATOM 6987 N N . LEU A 1 859 ? -15.499 21.205 38.411 1.00 85.19 859 LEU A N 1
ATOM 6988 C CA . LEU A 1 859 ? -15.912 19.809 38.279 1.00 85.19 859 LEU A CA 1
ATOM 6989 C C . LEU A 1 859 ? -16.992 19.444 39.303 1.00 85.19 859 LEU A C 1
ATOM 6991 O O . LEU A 1 859 ? -17.968 18.791 38.947 1.00 85.19 859 LEU A O 1
ATOM 6995 N N . LYS A 1 860 ? -16.875 19.926 40.543 1.00 86.00 860 LYS A N 1
ATOM 6996 C CA . LYS A 1 860 ? -17.847 19.694 41.618 1.00 86.00 860 LYS A CA 1
ATOM 6997 C C . LYS A 1 860 ? -19.251 20.167 41.243 1.00 86.00 860 LYS A C 1
ATOM 6999 O O . LYS A 1 860 ? -20.212 19.490 41.571 1.00 86.00 860 LYS A O 1
ATOM 7004 N N . SER A 1 861 ? -19.374 21.281 40.517 1.00 85.44 861 SER A N 1
ATOM 7005 C CA . SER A 1 861 ? -20.680 21.761 40.027 1.00 85.44 861 SER A CA 1
ATOM 7006 C C . SER A 1 861 ? -21.294 20.918 38.898 1.00 85.44 861 SER A C 1
ATOM 7008 O O . SER A 1 861 ? -22.468 21.091 38.590 1.00 85.44 861 SER A O 1
ATOM 7010 N N . ARG A 1 862 ? -20.521 20.017 38.274 1.00 84.25 862 ARG A N 1
ATOM 7011 C CA . ARG A 1 862 ? -20.959 19.135 37.175 1.00 84.25 862 ARG A CA 1
ATOM 7012 C C . ARG A 1 862 ? -21.185 17.681 37.609 1.00 84.25 862 ARG A C 1
ATOM 7014 O O . ARG A 1 862 ? -21.819 16.931 36.875 1.00 84.25 862 ARG A O 1
ATOM 7021 N N . VAL A 1 863 ? -20.633 17.269 38.750 1.00 85.00 863 VAL A N 1
ATOM 7022 C CA . VAL A 1 863 ? -20.764 15.905 39.288 1.00 85.00 863 VAL A CA 1
ATOM 7023 C C . VAL A 1 863 ? -22.106 15.775 40.025 1.00 85.00 863 VAL A C 1
ATOM 7025 O O . VAL A 1 863 ? -22.460 16.682 40.779 1.00 85.00 863 VAL A O 1
ATOM 7028 N N . PRO A 1 864 ? -22.849 14.661 39.870 1.00 85.44 864 PRO A N 1
ATOM 7029 C CA . PRO A 1 864 ? -24.064 14.419 40.649 1.00 85.44 864 PRO A CA 1
ATOM 7030 C C . PRO A 1 864 ? -23.809 14.467 42.165 1.00 85.44 864 PRO A C 1
ATOM 7032 O O . PRO A 1 864 ? -22.786 13.971 42.648 1.00 85.44 864 PRO A O 1
ATOM 7035 N N . GLU A 1 865 ? -24.753 15.003 42.946 1.00 81.06 865 GLU A N 1
ATOM 7036 C CA . GLU A 1 865 ? -24.596 15.154 44.406 1.00 81.06 865 GLU A CA 1
ATOM 7037 C C . GLU A 1 865 ? -24.260 13.824 45.106 1.00 81.06 865 GLU A C 1
ATOM 7039 O O . GLU A 1 865 ? -23.377 13.779 45.963 1.00 81.06 865 GLU A O 1
ATOM 7044 N N . SER A 1 866 ? -24.863 12.716 44.658 1.00 80.06 866 SER A N 1
ATOM 7045 C CA . SER A 1 866 ? -24.613 11.358 45.168 1.00 80.06 866 SER A CA 1
ATOM 7046 C C . SER A 1 866 ? -23.171 10.872 44.980 1.00 80.06 866 SER A C 1
ATOM 7048 O O . SER A 1 866 ? -22.680 10.070 45.772 1.00 80.06 866 SER A O 1
ATOM 7050 N N . SER A 1 867 ? -22.479 11.363 43.950 1.00 85.44 867 SER A N 1
ATOM 7051 C CA . SER A 1 867 ? -21.123 10.942 43.573 1.00 85.44 867 SER A CA 1
ATOM 7052 C C . SER A 1 867 ? -20.047 11.933 44.027 1.00 85.44 867 SER A C 1
ATOM 7054 O O . SER A 1 867 ? -18.854 11.648 43.932 1.00 85.44 867 SER A O 1
ATOM 7056 N N . THR A 1 868 ? -20.447 13.086 44.573 1.00 83.69 868 THR A N 1
ATOM 7057 C CA . THR A 1 868 ? -19.531 14.148 45.024 1.00 83.69 868 THR A CA 1
ATOM 7058 C C . THR A 1 868 ? -18.628 13.689 46.175 1.00 83.69 868 THR A C 1
ATOM 7060 O O . THR A 1 868 ? -17.517 14.189 46.320 1.00 83.69 868 THR A O 1
ATOM 7063 N N . VAL A 1 869 ? -19.051 12.681 46.949 1.00 85.50 869 VAL A N 1
ATOM 7064 C CA . VAL A 1 869 ? -18.256 12.063 48.029 1.00 85.50 869 VAL A CA 1
ATOM 7065 C C . VAL A 1 869 ? -16.940 11.462 47.512 1.00 85.50 869 VAL A C 1
ATOM 7067 O O . VAL A 1 869 ? -15.941 11.434 48.233 1.00 85.50 869 VAL A O 1
ATOM 7070 N N . TYR A 1 870 ? -16.911 11.016 46.254 1.00 85.69 870 TYR A N 1
ATOM 7071 C CA . TYR A 1 870 ? -15.724 10.436 45.626 1.00 85.69 870 TYR A CA 1
ATOM 7072 C C . TYR A 1 870 ? -14.776 11.488 45.033 1.00 85.69 870 TYR A C 1
ATOM 7074 O O . TYR A 1 870 ? -13.667 11.142 44.632 1.00 85.69 870 TYR A O 1
ATOM 7082 N N . LEU A 1 871 ? -15.150 12.770 45.021 1.00 87.06 871 LEU A N 1
ATOM 7083 C CA . LEU A 1 871 ? -14.293 13.861 44.563 1.00 87.06 871 LEU A CA 1
ATOM 7084 C C . LEU A 1 871 ? -13.583 14.510 45.764 1.00 87.06 871 LEU A C 1
ATOM 7086 O O . LEU A 1 871 ? -14.227 15.068 46.650 1.00 87.06 871 LEU A O 1
ATOM 7090 N N . LYS A 1 872 ? -12.244 14.465 45.800 1.00 86.06 872 LYS A N 1
ATOM 7091 C CA . LYS A 1 872 ? -11.437 14.980 46.922 1.00 86.06 872 LYS A CA 1
ATOM 7092 C C . LYS A 1 872 ? -10.431 16.035 46.461 1.00 86.06 872 LYS A C 1
ATOM 7094 O O . LYS A 1 872 ? -9.646 15.812 45.543 1.00 86.06 872 LYS A O 1
ATOM 7099 N N . PHE A 1 873 ? -10.414 17.168 47.158 1.00 84.56 873 PHE A N 1
ATOM 7100 C CA . PHE A 1 873 ? -9.370 18.182 47.023 1.00 84.56 873 PHE A CA 1
ATOM 7101 C C . PHE A 1 873 ? -8.280 17.938 48.074 1.00 84.56 873 PHE A C 1
ATOM 7103 O O . PHE A 1 873 ? -8.556 18.004 49.272 1.00 84.56 873 PHE A O 1
ATOM 7110 N N . THR A 1 874 ? -7.052 17.631 47.654 1.00 78.94 874 THR A N 1
ATOM 7111 C CA . THR A 1 874 ? -5.905 17.492 48.570 1.00 78.94 874 THR A CA 1
ATOM 7112 C C . THR A 1 874 ? -4.577 17.722 47.849 1.00 78.94 874 THR A C 1
ATOM 7114 O O . THR A 1 874 ? -4.435 17.417 46.666 1.00 78.94 874 THR A O 1
ATOM 7117 N N . SER A 1 875 ? -3.600 18.278 48.569 1.00 65.56 875 SER A N 1
ATOM 7118 C CA . SER A 1 875 ? -2.227 18.487 48.095 1.00 65.56 875 SER A CA 1
ATOM 7119 C C . SER A 1 875 ? -1.275 17.336 48.423 1.00 65.56 875 SER A C 1
ATOM 7121 O O . SER A 1 875 ? -0.195 17.276 47.833 1.00 65.56 875 SER A O 1
ATOM 7123 N N . ASP A 1 876 ? -1.662 16.441 49.338 1.00 68.19 876 ASP A N 1
ATOM 7124 C CA . ASP A 1 876 ? -0.710 15.570 50.040 1.00 68.19 876 ASP A CA 1
ATOM 7125 C C . ASP A 1 876 ? -0.836 14.088 49.642 1.00 68.19 876 ASP A C 1
ATOM 7127 O O . ASP A 1 876 ? 0.151 13.352 49.670 1.00 68.19 876 ASP A O 1
ATOM 7131 N N . GLU A 1 877 ? -2.021 13.640 49.211 1.00 71.81 877 GLU A N 1
ATOM 7132 C CA . GLU A 1 877 ? -2.238 12.269 48.728 1.00 71.81 877 GLU A CA 1
ATOM 7133 C C . GLU A 1 877 ? -2.069 12.185 47.208 1.00 71.81 877 GLU A C 1
ATOM 7135 O O . GLU A 1 877 ? -2.843 12.760 46.442 1.00 71.81 877 GLU A O 1
ATOM 7140 N N . ILE A 1 878 ? -1.063 11.429 46.766 1.00 80.38 878 ILE A N 1
ATOM 7141 C CA . ILE A 1 878 ? -0.737 11.267 45.349 1.00 80.38 878 ILE A CA 1
ATOM 7142 C C . ILE A 1 878 ? -0.812 9.777 44.968 1.00 80.38 878 ILE A C 1
ATOM 7144 O O . ILE A 1 878 ? 0.103 9.017 45.298 1.00 80.38 878 ILE A O 1
ATOM 7148 N N . PRO A 1 879 ? -1.869 9.333 44.265 1.00 84.94 879 PRO A N 1
ATOM 7149 C CA . PRO A 1 879 ? -2.031 7.936 43.878 1.00 84.94 879 PRO A CA 1
ATOM 7150 C C . PRO A 1 879 ? -1.104 7.529 42.717 1.00 84.94 879 PRO A C 1
ATOM 7152 O O . PRO A 1 879 ? -0.434 8.348 42.080 1.00 84.94 879 PRO A O 1
ATOM 7155 N N . GLN A 1 880 ? -1.070 6.223 42.431 1.00 87.75 880 GLN A N 1
ATOM 7156 C CA . GLN A 1 880 ? -0.243 5.644 41.364 1.00 87.75 880 GLN A CA 1
ATOM 7157 C C . GLN A 1 880 ? -0.807 5.857 39.953 1.00 87.75 880 GLN A C 1
ATOM 7159 O O . GLN A 1 880 ? -0.049 5.755 38.993 1.00 87.75 880 GLN A O 1
ATOM 7164 N N . VAL A 1 881 ? -2.099 6.147 39.791 1.00 90.50 881 VAL A N 1
ATOM 7165 C CA . VAL A 1 881 ? -2.723 6.350 38.472 1.00 90.50 881 VAL A CA 1
ATOM 7166 C C . VAL A 1 881 ? -3.000 7.831 38.263 1.00 90.50 881 VAL A C 1
ATOM 7168 O O . VAL A 1 881 ? -3.678 8.456 39.075 1.00 90.50 881 VAL A O 1
ATOM 7171 N N . TRP A 1 882 ? -2.460 8.380 37.179 1.00 91.19 882 TRP A N 1
ATOM 7172 C CA . TRP A 1 882 ? -2.548 9.793 36.826 1.00 91.19 882 TRP A CA 1
ATOM 7173 C C . TRP A 1 882 ? -3.237 9.954 35.476 1.00 91.19 882 TRP A C 1
ATOM 7175 O O . TRP A 1 882 ? -2.832 9.329 34.496 1.00 91.19 882 TRP A O 1
ATOM 7185 N N . ILE A 1 883 ? -4.243 10.821 35.423 1.00 89.81 883 ILE A N 1
ATOM 7186 C CA . ILE A 1 883 ? -5.017 11.143 34.225 1.00 89.81 883 ILE A CA 1
ATOM 7187 C C . ILE A 1 883 ? -4.905 12.643 33.956 1.00 89.81 883 ILE A C 1
ATOM 7189 O O . ILE A 1 883 ? -5.028 13.447 34.880 1.00 89.81 883 ILE A O 1
ATOM 7193 N N . GLY A 1 884 ? -4.675 13.037 32.706 1.00 84.38 884 GLY A N 1
ATOM 7194 C CA . GLY A 1 884 ? -4.691 14.451 32.330 1.00 84.38 884 GLY A CA 1
ATOM 7195 C C . GLY A 1 884 ? -4.201 14.731 30.914 1.00 84.38 884 GLY A C 1
ATOM 7196 O O . GLY A 1 884 ? -3.619 13.870 30.247 1.00 84.38 884 GLY A O 1
ATOM 7197 N N . ASP A 1 885 ? -4.436 15.961 30.458 1.00 77.25 885 ASP A N 1
ATOM 7198 C CA . ASP A 1 885 ? -4.099 16.400 29.101 1.00 77.25 885 ASP A CA 1
ATOM 7199 C C . ASP A 1 885 ? -2.646 16.849 28.950 1.00 77.25 885 ASP A C 1
ATOM 7201 O O . ASP A 1 885 ? -1.994 16.536 27.952 1.00 77.25 885 ASP A O 1
ATOM 7205 N N . ILE A 1 886 ? -2.149 17.620 29.920 1.00 74.56 886 ILE A N 1
ATOM 7206 C CA . ILE A 1 886 ? -0.816 18.225 29.906 1.00 74.56 886 ILE A CA 1
ATOM 7207 C C . ILE A 1 886 ? -0.209 18.025 31.291 1.00 74.56 886 ILE A C 1
ATOM 7209 O O . ILE A 1 886 ? -0.493 18.774 32.217 1.00 74.56 886 ILE A O 1
ATOM 7213 N N . ILE A 1 887 ? 0.635 17.002 31.421 1.00 81.56 887 ILE A N 1
ATOM 7214 C CA . ILE A 1 887 ? 1.369 16.725 32.660 1.00 81.56 887 ILE A CA 1
ATOM 7215 C C . ILE A 1 887 ? 2.806 17.204 32.470 1.00 81.56 887 ILE A C 1
ATOM 7217 O O . ILE A 1 887 ? 3.569 16.609 31.699 1.00 81.56 887 ILE A O 1
ATOM 7221 N N . ASP A 1 888 ? 3.169 18.292 33.147 1.00 80.94 888 ASP A N 1
ATOM 7222 C CA . ASP A 1 888 ? 4.469 18.938 32.983 1.00 80.94 888 ASP A CA 1
ATOM 7223 C C . ASP A 1 888 ? 5.624 18.141 33.626 1.00 80.94 888 ASP A C 1
ATOM 7225 O O . ASP A 1 888 ? 5.445 17.215 34.425 1.00 80.94 888 ASP A O 1
ATOM 7229 N N . ASP A 1 889 ? 6.862 18.512 33.287 1.00 83.94 889 ASP A N 1
ATOM 7230 C CA . ASP A 1 889 ? 8.057 17.828 33.795 1.00 83.94 889 ASP A CA 1
ATOM 7231 C C . ASP A 1 889 ? 8.191 17.924 35.329 1.00 83.94 889 ASP A C 1
ATOM 7233 O O . ASP A 1 889 ? 8.872 17.094 35.937 1.00 83.94 889 ASP A O 1
ATOM 7237 N N . LYS A 1 890 ? 7.586 18.932 35.974 1.00 84.38 890 LYS A N 1
ATOM 7238 C CA . LYS A 1 890 ? 7.636 19.122 37.433 1.00 84.38 890 LYS A CA 1
ATOM 7239 C C . LYS A 1 890 ? 6.624 18.213 38.135 1.00 84.38 890 LYS A C 1
ATOM 7241 O O . LYS A 1 890 ? 6.970 17.592 39.136 1.00 84.38 890 LYS A O 1
ATOM 7246 N N . GLN A 1 891 ? 5.422 18.090 37.591 1.00 84.00 891 GLN A N 1
ATOM 7247 C CA . GLN A 1 891 ? 4.337 17.218 38.025 1.00 84.00 891 GLN A CA 1
ATOM 7248 C C . GLN A 1 891 ? 4.748 15.752 37.879 1.00 84.00 891 GLN A C 1
ATOM 7250 O O . GLN A 1 891 ? 4.671 15.005 38.852 1.00 84.00 891 GLN A O 1
ATOM 7255 N N . GLN A 1 892 ? 5.333 15.355 36.740 1.00 87.31 892 GLN A N 1
ATOM 7256 C CA . GLN A 1 892 ? 5.845 13.987 36.556 1.00 87.31 892 GLN A CA 1
ATOM 7257 C C . GLN A 1 892 ? 6.947 13.620 37.568 1.00 87.31 892 GLN A C 1
ATOM 7259 O O . GLN A 1 892 ? 7.060 12.468 37.992 1.00 87.31 892 GLN A O 1
ATOM 7264 N N . ARG A 1 893 ? 7.769 14.589 37.996 1.00 85.75 893 ARG A N 1
ATOM 7265 C CA . ARG A 1 893 ? 8.794 14.372 39.036 1.00 85.75 893 ARG A CA 1
ATOM 7266 C C . ARG A 1 893 ? 8.215 14.219 40.440 1.00 85.75 893 ARG A C 1
ATOM 7268 O O . ARG A 1 893 ? 8.876 13.611 41.272 1.00 85.75 893 ARG A O 1
ATOM 7275 N N . ARG A 1 894 ? 7.017 14.751 40.698 1.00 84.88 894 ARG A N 1
ATOM 7276 C CA . ARG A 1 894 ? 6.303 14.593 41.977 1.00 84.88 894 ARG A CA 1
ATOM 7277 C C . ARG A 1 894 ? 5.541 13.270 42.075 1.00 84.88 894 ARG A C 1
ATOM 7279 O O . ARG A 1 894 ? 5.174 12.879 43.175 1.00 84.88 894 ARG A O 1
ATOM 7286 N N . ALA A 1 895 ? 5.307 12.590 40.954 1.00 86.62 895 ALA A N 1
ATOM 7287 C CA . ALA A 1 895 ? 4.595 11.319 40.940 1.00 86.62 895 ALA A CA 1
ATOM 7288 C C . ALA A 1 895 ? 5.365 10.196 41.678 1.00 86.62 895 ALA A C 1
ATOM 7290 O O . ALA A 1 895 ? 6.600 10.182 41.661 1.00 86.62 895 ALA A O 1
ATOM 7291 N N . PRO A 1 896 ? 4.675 9.231 42.305 1.00 87.75 896 PRO A N 1
ATOM 7292 C CA . PRO A 1 896 ? 5.298 8.039 42.874 1.00 87.75 896 PRO A CA 1
ATOM 7293 C C . PRO A 1 896 ? 6.075 7.198 41.846 1.00 87.75 896 PRO A C 1
ATOM 7295 O O . PRO A 1 896 ? 5.873 7.281 40.634 1.00 87.75 896 PRO A O 1
ATOM 7298 N N . ASN A 1 897 ? 6.978 6.343 42.330 1.00 86.81 897 ASN A N 1
ATOM 7299 C CA . ASN A 1 897 ? 7.646 5.365 41.465 1.00 86.81 897 ASN A CA 1
ATOM 7300 C C . ASN A 1 897 ? 6.624 4.339 40.954 1.00 86.81 897 ASN A C 1
ATOM 7302 O O . ASN A 1 897 ? 5.772 3.883 41.717 1.00 86.81 897 ASN A O 1
ATOM 7306 N N . GLY A 1 898 ? 6.719 3.952 39.679 1.00 86.88 898 GLY A N 1
ATOM 7307 C CA . GLY A 1 898 ? 5.770 3.015 39.068 1.00 86.88 898 GLY A CA 1
ATOM 7308 C C . GLY A 1 898 ? 4.433 3.632 38.645 1.00 86.88 898 GLY A C 1
ATOM 7309 O O . GLY A 1 898 ? 3.546 2.890 38.229 1.00 86.88 898 GLY A O 1
ATOM 7310 N N . THR A 1 899 ? 4.274 4.960 38.716 1.00 90.81 899 THR A N 1
ATOM 7311 C CA . THR A 1 899 ? 3.048 5.645 38.279 1.00 90.81 899 THR A CA 1
ATOM 7312 C C . THR A 1 899 ? 2.669 5.313 36.832 1.00 90.81 899 THR A C 1
ATOM 7314 O O . THR A 1 899 ? 3.531 5.222 35.954 1.00 90.81 899 THR A O 1
ATOM 7317 N N . ILE A 1 900 ? 1.366 5.165 36.585 1.00 91.38 900 ILE A N 1
ATOM 7318 C CA . ILE A 1 900 ? 0.768 4.995 35.260 1.00 91.38 900 ILE A CA 1
ATOM 7319 C C . ILE A 1 900 ? 0.169 6.334 34.829 1.00 91.38 900 ILE A C 1
ATOM 7321 O O . ILE A 1 900 ? -0.776 6.817 35.451 1.00 91.38 900 ILE A O 1
ATOM 7325 N N . PHE A 1 901 ? 0.704 6.913 33.758 1.00 91.19 901 PHE A N 1
ATOM 7326 C CA . PHE A 1 901 ? 0.180 8.120 33.127 1.00 91.19 901 PHE A CA 1
ATOM 7327 C C . PHE A 1 901 ? -0.749 7.753 31.970 1.00 91.19 901 PHE A C 1
ATOM 7329 O O . PHE A 1 901 ? -0.332 7.086 31.018 1.00 91.19 901 PHE A O 1
ATOM 7336 N N . ILE A 1 902 ? -1.997 8.210 32.051 1.00 90.81 902 ILE A N 1
ATOM 7337 C CA . ILE A 1 902 ? -3.044 7.988 31.055 1.00 90.81 902 ILE A CA 1
ATOM 7338 C C . ILE A 1 902 ? -3.432 9.344 30.446 1.00 90.81 902 ILE A C 1
ATOM 7340 O O . ILE A 1 902 ? -4.060 10.162 31.121 1.00 90.81 902 ILE A O 1
ATOM 7344 N N . PRO A 1 903 ? -3.048 9.621 29.191 1.00 90.06 903 PRO A N 1
ATOM 7345 C CA . PRO A 1 903 ? -3.412 10.869 28.534 1.00 90.06 903 PRO A CA 1
ATOM 7346 C C . PRO A 1 903 ? -4.906 10.922 28.196 1.00 90.06 903 PRO A C 1
ATOM 7348 O O . PRO A 1 903 ? -5.470 9.951 27.694 1.00 90.06 903 PRO A O 1
ATOM 7351 N N . THR A 1 904 ? -5.525 12.085 28.392 1.00 89.88 904 THR A N 1
ATOM 7352 C CA . THR A 1 904 ? -6.875 12.415 27.878 1.00 89.88 904 THR A CA 1
ATOM 7353 C C . THR A 1 904 ? -6.832 13.297 26.627 1.00 89.88 904 THR A C 1
ATOM 7355 O O . THR A 1 904 ? -7.841 13.462 25.943 1.00 89.88 904 THR A O 1
ATOM 7358 N N . SER A 1 905 ? -5.644 13.805 26.285 1.00 88.38 905 SER A N 1
ATOM 7359 C CA . SER A 1 905 ? -5.389 14.633 25.109 1.00 88.38 905 SER A CA 1
ATOM 7360 C C . SER A 1 905 ? -5.183 13.795 23.850 1.00 88.38 905 SER A C 1
ATOM 7362 O O . SER A 1 905 ? -4.729 12.649 23.892 1.00 88.38 905 SER A O 1
ATOM 7364 N N . GLN A 1 906 ? -5.450 14.418 22.703 1.00 89.38 906 GLN A N 1
ATOM 7365 C CA . GLN A 1 906 ? -5.063 13.871 21.407 1.00 89.38 906 GLN A CA 1
ATOM 7366 C C . GLN A 1 906 ? -3.545 13.761 21.281 1.00 89.38 906 GLN A C 1
ATOM 7368 O O . GLN A 1 906 ? -3.071 12.818 20.667 1.00 89.38 906 GLN A O 1
ATOM 7373 N N . PHE A 1 907 ? -2.781 14.671 21.889 1.00 89.44 907 PHE A N 1
ATOM 7374 C CA . PHE A 1 907 ? -1.321 14.696 21.800 1.00 89.44 907 PHE A CA 1
ATOM 7375 C C . PHE A 1 907 ? -0.659 13.754 22.821 1.00 89.44 907 PHE A C 1
ATOM 7377 O O . PHE A 1 907 ? -1.164 13.601 23.936 1.00 89.44 907 PHE A O 1
ATOM 7384 N N . PRO A 1 908 ? 0.490 13.138 22.485 1.00 88.12 908 PRO A N 1
ATOM 7385 C CA . PRO A 1 908 ? 1.177 12.223 23.383 1.00 88.12 908 PRO A CA 1
ATOM 7386 C C . PRO A 1 908 ? 1.885 12.991 24.507 1.00 88.12 908 PRO A C 1
ATOM 7388 O O . PRO A 1 908 ? 2.404 14.092 24.305 1.00 88.12 908 PRO A O 1
ATOM 7391 N N . LEU A 1 909 ? 1.960 12.384 25.694 1.00 86.19 909 LEU A N 1
ATOM 7392 C CA . LEU A 1 909 ? 2.708 12.950 26.818 1.00 86.19 909 LEU A CA 1
ATOM 7393 C C . LEU A 1 909 ? 4.217 12.845 26.586 1.00 86.19 909 LEU A C 1
ATOM 7395 O O . LEU A 1 909 ? 4.743 11.818 26.146 1.00 86.19 909 LEU A O 1
ATOM 7399 N N . LYS A 1 910 ? 4.940 13.900 26.969 1.00 85.06 910 LYS A N 1
ATOM 7400 C CA . LYS A 1 910 ? 6.402 13.882 27.014 1.00 85.06 910 LYS A CA 1
ATOM 7401 C C . LYS A 1 910 ? 6.860 12.934 28.124 1.00 85.06 910 LYS A C 1
ATOM 7403 O O . LYS A 1 910 ? 6.525 13.138 29.286 1.00 85.06 910 LYS A O 1
ATOM 7408 N N . LYS A 1 911 ? 7.646 11.916 27.769 1.00 87.56 911 LYS A N 1
ATOM 7409 C CA . LYS A 1 911 ? 8.171 10.918 28.715 1.00 87.56 911 LYS A CA 1
ATOM 7410 C C . LYS A 1 911 ? 9.400 11.468 29.445 1.00 87.56 911 LYS A C 1
ATOM 7412 O O . LYS A 1 911 ? 10.476 11.537 28.850 1.00 87.56 911 LYS A O 1
ATOM 7417 N N . THR A 1 912 ? 9.266 11.827 30.723 1.00 85.81 912 THR A N 1
ATOM 7418 C CA . THR A 1 912 ? 10.381 12.408 31.505 1.00 85.81 912 THR A CA 1
ATOM 7419 C C . THR A 1 912 ? 11.042 11.404 32.448 1.00 85.81 912 THR A C 1
ATOM 7421 O O . THR A 1 912 ? 12.245 11.487 32.707 1.00 85.81 912 THR A O 1
ATOM 7424 N N . ARG A 1 913 ? 10.293 10.407 32.924 1.00 87.31 913 ARG A N 1
ATOM 7425 C CA . ARG A 1 913 ? 10.779 9.348 33.823 1.00 87.31 913 ARG A CA 1
ATOM 7426 C C . ARG A 1 913 ? 10.733 7.977 33.167 1.00 87.31 913 ARG A C 1
ATOM 7428 O O . ARG A 1 913 ? 9.805 7.695 32.427 1.00 87.31 913 ARG A O 1
ATOM 7435 N N . LYS A 1 914 ? 11.716 7.117 33.450 1.00 85.50 914 LYS A N 1
ATOM 7436 C CA . LYS A 1 914 ? 11.787 5.750 32.892 1.00 85.50 914 LYS A CA 1
ATOM 7437 C C . LYS A 1 914 ? 11.141 4.686 33.777 1.00 85.50 914 LYS A C 1
ATOM 7439 O O . LYS A 1 914 ? 10.898 3.585 33.311 1.00 85.50 914 LYS A O 1
ATOM 7444 N N . ASP A 1 915 ? 10.910 5.002 35.044 1.00 89.06 915 ASP A N 1
ATOM 7445 C CA . ASP A 1 915 ? 10.335 4.098 36.039 1.00 89.06 915 ASP A CA 1
ATOM 7446 C C . ASP A 1 915 ? 8.798 4.169 36.109 1.00 89.06 915 ASP A C 1
ATOM 7448 O O . ASP A 1 915 ? 8.184 3.464 36.903 1.00 89.06 915 ASP A O 1
ATOM 7452 N N . CYS A 1 916 ? 8.180 5.010 35.275 1.00 89.12 916 CYS A N 1
ATOM 7453 C CA . CYS A 1 916 ? 6.733 5.164 35.140 1.00 89.12 916 CYS A CA 1
ATOM 7454 C C . CYS A 1 916 ? 6.252 4.568 33.808 1.00 89.12 916 CYS A C 1
ATOM 7456 O O . CYS A 1 916 ? 6.992 4.547 32.822 1.00 89.12 916 CYS A O 1
ATOM 7458 N N . THR A 1 917 ? 4.991 4.138 33.763 1.00 88.81 917 THR A N 1
ATOM 7459 C CA . THR A 1 917 ? 4.340 3.642 32.542 1.00 88.81 917 THR A CA 1
ATOM 7460 C C . THR A 1 917 ? 3.578 4.783 31.876 1.00 88.81 917 THR A C 1
ATOM 7462 O O . THR A 1 917 ? 2.771 5.437 32.527 1.00 88.81 917 THR A O 1
ATOM 7465 N N . TYR A 1 918 ? 3.804 5.017 30.583 1.00 88.94 918 TYR A N 1
ATOM 7466 C CA . TYR A 1 918 ? 3.091 6.041 29.809 1.00 88.94 918 TYR A CA 1
ATOM 7467 C C . TYR A 1 918 ? 2.238 5.347 28.762 1.00 88.94 918 TYR A C 1
ATOM 7469 O O . TYR A 1 918 ? 2.785 4.732 27.844 1.00 88.94 918 TYR A O 1
ATOM 7477 N N . LEU A 1 919 ? 0.919 5.451 28.897 1.00 88.44 919 LEU A N 1
ATOM 7478 C CA . LEU A 1 919 ? 0.004 4.959 27.876 1.00 88.44 919 LEU A CA 1
ATOM 7479 C C . LEU A 1 919 ? -0.027 5.919 26.680 1.00 88.44 919 LEU A C 1
ATOM 7481 O O . LEU A 1 919 ? 0.283 7.108 26.796 1.00 88.44 919 LEU A O 1
ATOM 7485 N N . SER A 1 920 ? -0.375 5.389 25.509 1.00 87.38 920 SER A N 1
ATOM 7486 C CA . SER A 1 920 ? -0.598 6.198 24.311 1.00 87.38 920 SER A CA 1
ATOM 7487 C C . SER A 1 920 ? -1.847 7.068 24.459 1.00 87.38 920 SER A C 1
ATOM 7489 O O . SER A 1 920 ? -2.753 6.727 25.219 1.00 87.38 920 SER A O 1
ATOM 7491 N N . SER A 1 921 ? -1.928 8.147 23.672 1.00 89.88 921 SER A N 1
ATOM 7492 C CA . SER A 1 921 ? -3.180 8.890 23.467 1.00 89.88 921 SER A CA 1
ATOM 7493 C C . SER A 1 921 ? -4.331 7.927 23.123 1.00 89.88 921 SER A C 1
ATOM 7495 O O . SER A 1 921 ? -4.068 6.938 22.427 1.00 89.88 921 SER A O 1
ATOM 7497 N N . PRO A 1 922 ? -5.578 8.203 23.552 1.00 93.25 922 PRO A N 1
ATOM 7498 C CA . PRO A 1 922 ? -6.751 7.374 23.276 1.00 93.25 922 PRO A CA 1
ATOM 7499 C C . PRO A 1 922 ? -6.827 6.936 21.810 1.00 93.25 922 PRO A C 1
ATOM 7501 O O . PRO A 1 922 ? -7.026 7.741 20.898 1.00 93.25 922 PRO A O 1
ATOM 7504 N N . ALA A 1 923 ? -6.618 5.643 21.581 1.00 95.25 923 ALA A N 1
ATOM 7505 C CA . ALA A 1 923 ? -6.500 5.056 20.256 1.00 95.25 923 ALA A CA 1
ATOM 7506 C C . ALA A 1 923 ? -6.843 3.564 20.294 1.00 95.25 923 ALA A C 1
ATOM 7508 O O . ALA A 1 923 ? -6.769 2.914 21.340 1.00 95.25 923 ALA A O 1
ATOM 7509 N N . MET A 1 924 ? -7.214 3.018 19.139 1.00 95.62 924 MET A N 1
ATOM 7510 C CA . MET A 1 924 ? -7.563 1.606 18.986 1.00 95.62 924 MET A CA 1
ATOM 7511 C C . MET A 1 924 ? -6.958 1.048 17.696 1.00 95.62 924 MET A C 1
ATOM 7513 O O . MET A 1 924 ? -6.744 1.766 16.713 1.00 95.62 924 MET A O 1
ATOM 7517 N N . LYS A 1 925 ? -6.696 -0.258 17.688 1.00 95.50 925 LYS A N 1
ATOM 7518 C CA . LYS A 1 925 ? -6.310 -0.994 16.485 1.00 95.50 925 LYS A CA 1
ATOM 7519 C C . LYS A 1 925 ? -7.519 -1.102 15.554 1.00 95.50 925 LYS A C 1
ATOM 7521 O O . LYS A 1 925 ? -8.617 -1.454 15.989 1.00 95.50 925 LYS A O 1
ATOM 7526 N N . ILE A 1 926 ? -7.307 -0.808 14.275 1.00 95.69 926 ILE A N 1
ATOM 7527 C CA . ILE A 1 926 ? -8.353 -0.880 13.246 1.00 95.69 926 ILE A CA 1
ATOM 7528 C C . ILE A 1 926 ? -8.587 -2.331 12.790 1.00 95.69 926 ILE A C 1
ATOM 7530 O O . ILE A 1 926 ? -7.644 -3.133 12.807 1.00 95.69 926 ILE A O 1
ATOM 7534 N N . PRO A 1 927 ? -9.796 -2.675 12.310 1.00 94.00 927 PRO A N 1
ATOM 7535 C CA . PRO A 1 927 ? -10.079 -4.004 11.777 1.00 94.00 927 PRO A CA 1
ATOM 7536 C C . PRO A 1 927 ? -9.220 -4.328 10.544 1.00 94.00 927 PRO A C 1
ATOM 7538 O O . PRO A 1 927 ? -8.901 -3.455 9.733 1.00 94.00 927 PRO A O 1
ATOM 7541 N N . GLU A 1 928 ? -8.885 -5.606 10.351 1.00 89.25 928 GLU A N 1
ATOM 7542 C CA . GLU A 1 928 ? -8.099 -6.081 9.195 1.00 89.25 928 GLU A CA 1
ATOM 7543 C C . GLU A 1 928 ? -8.812 -5.840 7.858 1.00 89.25 928 GLU A C 1
ATOM 7545 O O . GLU A 1 928 ? -8.172 -5.561 6.852 1.00 89.25 928 GLU A O 1
ATOM 7550 N N . THR A 1 929 ? -10.147 -5.820 7.872 1.00 91.62 929 THR A N 1
ATOM 7551 C CA . THR A 1 929 ? -10.983 -5.526 6.693 1.00 91.62 929 THR A CA 1
ATOM 7552 C C . THR A 1 929 ? -10.884 -4.085 6.173 1.00 91.62 929 THR A C 1
ATOM 7554 O O . THR A 1 929 ? -11.435 -3.790 5.112 1.00 91.62 929 THR A O 1
ATOM 7557 N N . MET A 1 930 ? -10.224 -3.177 6.904 1.00 94.00 930 MET A N 1
ATOM 7558 C CA . MET A 1 930 ? -9.992 -1.804 6.453 1.00 94.00 930 MET A CA 1
ATOM 7559 C C . MET A 1 930 ? -8.891 -1.770 5.385 1.00 94.00 930 MET A C 1
ATOM 7561 O O . MET A 1 930 ? -7.788 -2.273 5.615 1.00 94.00 930 MET A O 1
ATOM 7565 N N . GLN A 1 931 ? -9.214 -1.165 4.242 1.00 92.88 931 GLN A N 1
ATOM 7566 C CA . GLN A 1 931 ? -8.407 -1.114 3.021 1.00 92.88 931 GLN A CA 1
ATOM 7567 C C . GLN A 1 931 ? -7.838 0.286 2.778 1.00 92.88 931 GLN A C 1
ATOM 7569 O O . GLN A 1 931 ? -8.433 1.277 3.209 1.00 92.88 931 GLN A O 1
ATOM 7574 N N . ASN A 1 932 ? -6.761 0.366 1.989 1.00 91.62 932 ASN A N 1
ATOM 7575 C CA . ASN A 1 932 ? -6.046 1.606 1.659 1.00 91.62 932 ASN A CA 1
ATOM 7576 C C . ASN A 1 932 ? -5.340 2.233 2.867 1.00 91.62 932 ASN A C 1
ATOM 7578 O O . ASN A 1 932 ? -5.252 3.457 2.963 1.00 91.62 932 ASN A O 1
ATOM 7582 N N . VAL A 1 933 ? -4.828 1.399 3.781 1.00 92.31 933 VAL A N 1
ATOM 7583 C CA . VAL A 1 933 ? -4.137 1.863 4.990 1.00 92.31 933 VAL A CA 1
ATOM 7584 C C . VAL A 1 933 ? -2.638 1.621 4.851 1.00 92.31 933 VAL A C 1
ATOM 7586 O O . VAL A 1 933 ? -2.144 0.511 5.044 1.00 92.31 933 VAL A O 1
ATOM 7589 N N . HIS A 1 934 ? -1.913 2.689 4.535 1.00 91.25 934 HIS A N 1
ATOM 7590 C CA . HIS A 1 934 ? -0.468 2.664 4.277 1.00 91.25 934 HIS A CA 1
ATOM 7591 C C . HIS A 1 934 ? 0.278 3.873 4.864 1.00 91.25 934 HIS A C 1
ATOM 7593 O O . HIS A 1 934 ? 1.462 4.077 4.587 1.00 91.25 934 HIS A O 1
ATOM 7599 N N . THR A 1 935 ? -0.399 4.668 5.693 1.00 91.56 935 THR A N 1
ATOM 7600 C CA . THR A 1 935 ? 0.197 5.756 6.473 1.00 91.56 935 THR A CA 1
ATOM 7601 C C . THR A 1 935 ? -0.168 5.637 7.943 1.00 91.56 935 THR A C 1
ATOM 7603 O O . THR A 1 935 ? -1.283 5.241 8.281 1.00 91.56 935 THR A O 1
ATOM 7606 N N . CYS A 1 936 ? 0.780 5.954 8.821 1.00 92.56 936 CYS A N 1
ATOM 7607 C CA . CYS A 1 936 ? 0.530 6.060 10.253 1.00 92.56 936 CYS A CA 1
ATOM 7608 C C . CYS A 1 936 ? -0.201 7.367 10.574 1.00 92.56 936 CYS A C 1
ATOM 7610 O O . CYS A 1 936 ? 0.099 8.418 10.007 1.00 92.56 936 CYS A O 1
ATOM 7612 N N . GLU A 1 937 ? -1.128 7.320 11.527 1.00 92.12 937 GLU A N 1
ATOM 7613 C CA . GLU A 1 937 ? -1.796 8.518 12.026 1.00 92.12 937 GLU A CA 1
ATOM 7614 C C . GLU A 1 937 ? -0.907 9.214 13.066 1.00 92.12 937 GLU A C 1
ATOM 7616 O O . GLU A 1 937 ? -0.882 8.846 14.240 1.00 92.12 937 GLU A O 1
ATOM 7621 N N . ASN A 1 938 ? -0.156 10.228 12.629 1.00 90.38 938 ASN A N 1
ATOM 7622 C CA . ASN A 1 938 ? 0.772 10.994 13.468 1.00 90.38 938 ASN A CA 1
ATOM 7623 C C . ASN A 1 938 ? 1.808 10.092 14.185 1.00 90.38 938 ASN A C 1
ATOM 7625 O O . ASN A 1 938 ? 2.648 9.464 13.540 1.00 90.38 938 ASN A O 1
ATOM 7629 N N . TRP A 1 939 ? 1.765 10.035 15.518 1.00 90.69 939 TRP A N 1
ATOM 7630 C CA . TRP A 1 939 ? 2.633 9.227 16.390 1.00 90.69 939 TRP A CA 1
ATOM 7631 C C . TRP A 1 939 ? 2.106 7.808 16.628 1.00 90.69 939 TRP A C 1
ATOM 7633 O O . TRP A 1 939 ? 2.759 7.016 17.310 1.00 90.69 939 TRP A O 1
ATOM 7643 N N . LEU A 1 940 ? 0.927 7.463 16.105 1.00 92.12 940 LEU A N 1
ATOM 7644 C CA . LEU A 1 940 ? 0.337 6.151 16.335 1.00 92.12 940 LEU A CA 1
ATOM 7645 C C . LEU A 1 940 ? 1.035 5.067 15.489 1.00 92.12 940 LEU A C 1
ATOM 7647 O O . LEU A 1 940 ? 1.459 5.330 14.358 1.00 92.12 940 LEU A O 1
ATOM 7651 N N . PRO A 1 941 ? 1.166 3.834 16.015 1.00 92.12 941 PRO A N 1
ATOM 7652 C CA . PRO A 1 941 ? 1.693 2.700 15.261 1.00 92.12 941 PRO A CA 1
ATOM 7653 C C . PRO A 1 941 ? 0.878 2.368 14.002 1.00 92.12 941 PRO A C 1
ATOM 7655 O O . PRO A 1 941 ? -0.253 2.817 13.811 1.00 92.12 941 PRO A O 1
ATOM 7658 N N . ARG A 1 942 ? 1.444 1.516 13.140 1.00 93.75 942 ARG A N 1
ATOM 7659 C CA . ARG A 1 942 ? 0.754 1.025 11.938 1.00 93.75 942 ARG A CA 1
ATOM 7660 C C . ARG A 1 942 ? -0.569 0.353 12.308 1.00 93.75 942 ARG A C 1
ATOM 7662 O O . ARG A 1 942 ? -0.628 -0.430 13.253 1.00 93.75 942 ARG A O 1
ATOM 7669 N N . ARG A 1 943 ? -1.615 0.622 11.517 1.00 93.81 943 ARG A N 1
ATOM 7670 C CA . ARG A 1 943 ? -2.985 0.109 11.726 1.00 93.81 943 ARG A CA 1
ATOM 7671 C C . ARG A 1 943 ? -3.591 0.478 13.093 1.00 93.81 943 ARG A C 1
ATOM 7673 O O . ARG A 1 943 ? -4.396 -0.271 13.647 1.00 93.81 943 ARG A O 1
ATOM 7680 N N . VAL A 1 944 ? -3.235 1.644 13.621 1.00 94.69 944 VAL A N 1
ATOM 7681 C CA . VAL A 1 944 ? -3.846 2.238 14.815 1.00 94.69 944 VAL A CA 1
ATOM 7682 C C . VAL A 1 944 ? -4.390 3.615 14.442 1.00 94.69 944 VAL A C 1
ATOM 7684 O O . VAL A 1 944 ? -3.717 4.374 13.748 1.00 94.69 944 VAL A O 1
ATOM 7687 N N . MET A 1 945 ? -5.610 3.922 14.883 1.00 95.62 945 MET A N 1
ATOM 7688 C CA . MET A 1 945 ? -6.258 5.224 14.685 1.00 95.62 945 MET A CA 1
ATOM 7689 C C . MET A 1 945 ? -6.671 5.820 16.025 1.00 95.62 945 MET A C 1
ATOM 7691 O O . MET A 1 945 ? -6.918 5.094 16.994 1.00 95.62 945 MET A O 1
ATOM 7695 N N . SER A 1 946 ? -6.748 7.147 16.079 1.00 95.56 946 SER A N 1
ATOM 7696 C CA . SER A 1 946 ? -7.193 7.854 17.274 1.00 95.56 946 SER A CA 1
ATOM 7697 C C . SER A 1 946 ? -8.674 7.588 17.564 1.00 95.56 946 SER A C 1
ATOM 7699 O O . SER A 1 946 ? -9.484 7.386 16.654 1.00 95.56 946 SER A O 1
ATOM 7701 N N . ALA A 1 947 ? -9.046 7.596 18.845 1.00 95.69 947 ALA A N 1
ATOM 7702 C CA . ALA A 1 947 ? -10.425 7.355 19.268 1.00 95.69 947 ALA A CA 1
ATOM 7703 C C . ALA A 1 947 ? -11.400 8.384 18.667 1.00 95.69 947 ALA A C 1
ATOM 7705 O O . ALA A 1 947 ? -12.494 8.016 18.256 1.00 95.69 947 ALA A O 1
ATOM 7706 N N . TRP A 1 948 ? -10.981 9.644 18.524 1.00 95.06 948 TRP A N 1
ATOM 7707 C CA . TRP A 1 948 ? -11.793 10.712 17.930 1.00 95.06 948 TRP A CA 1
ATOM 7708 C C . TRP A 1 948 ? -12.129 10.452 16.458 1.00 95.06 948 TRP A C 1
ATOM 7710 O O . TRP A 1 948 ? -13.276 10.608 16.037 1.00 95.06 948 TRP A O 1
ATOM 7720 N N . ARG A 1 949 ? -11.154 9.982 15.668 1.00 96.00 949 ARG A N 1
ATOM 7721 C CA . ARG A 1 949 ? -11.403 9.584 14.278 1.00 96.00 949 ARG A CA 1
ATOM 7722 C C . ARG A 1 949 ? -12.331 8.375 14.204 1.00 96.00 949 ARG A C 1
ATOM 7724 O O . ARG A 1 949 ? -13.259 8.368 13.398 1.00 96.00 949 ARG A O 1
ATOM 7731 N N . ILE A 1 950 ? -12.105 7.370 15.053 1.00 96.69 950 ILE A N 1
ATOM 7732 C CA . ILE A 1 950 ? -12.939 6.161 15.109 1.00 96.69 950 ILE A CA 1
ATOM 7733 C C . ILE A 1 950 ? -14.375 6.508 15.505 1.00 96.69 950 ILE A C 1
ATOM 7735 O O . ILE A 1 950 ? -15.299 5.953 14.921 1.00 96.69 950 ILE A O 1
ATOM 7739 N N . ALA A 1 951 ? -14.583 7.454 16.421 1.00 96.00 951 ALA A N 1
ATOM 7740 C CA . ALA A 1 951 ? -15.917 7.902 16.807 1.00 96.00 951 ALA A CA 1
ATOM 7741 C C . ALA A 1 951 ? -16.712 8.387 15.587 1.00 96.00 951 ALA A C 1
ATOM 7743 O O . ALA A 1 951 ? -17.826 7.920 15.364 1.00 96.00 951 ALA A O 1
ATOM 7744 N N . GLY A 1 952 ? -16.106 9.218 14.729 1.00 95.94 952 GLY A N 1
ATOM 7745 C CA . GLY A 1 952 ? -16.720 9.638 13.465 1.00 95.94 952 GLY A CA 1
ATOM 7746 C C . GLY A 1 952 ? -17.104 8.465 12.555 1.00 95.94 952 GLY A C 1
ATOM 7747 O O . GLY A 1 952 ? -18.177 8.469 11.953 1.00 95.94 952 GLY A O 1
ATOM 7748 N N . ILE A 1 953 ? -16.266 7.424 12.497 1.00 96.19 953 ILE A N 1
ATOM 7749 C CA . ILE A 1 953 ? -16.564 6.191 11.749 1.00 96.19 953 ILE A CA 1
ATOM 7750 C C . ILE A 1 953 ? -17.771 5.471 12.354 1.00 96.19 953 ILE A C 1
ATOM 7752 O O . ILE A 1 953 ? -18.672 5.083 11.618 1.00 96.19 953 ILE A O 1
ATOM 7756 N N . ILE A 1 954 ? -17.820 5.310 13.677 1.00 96.00 954 ILE A N 1
ATOM 7757 C CA . ILE A 1 954 ? -18.912 4.610 14.365 1.00 96.00 954 ILE A CA 1
ATOM 7758 C C . ILE A 1 954 ? -20.243 5.348 14.219 1.00 96.00 954 ILE A C 1
ATOM 7760 O O . ILE A 1 954 ? -21.244 4.709 13.907 1.00 96.00 954 ILE A O 1
ATOM 7764 N N . HIS A 1 955 ? -20.251 6.677 14.342 1.00 95.50 955 HIS A N 1
ATOM 7765 C CA . HIS A 1 955 ? -21.434 7.502 14.064 1.00 95.50 955 HIS A CA 1
ATOM 7766 C C . HIS A 1 955 ? -21.978 7.265 12.652 1.00 95.50 955 HIS A C 1
ATOM 7768 O O . HIS A 1 955 ? -23.187 7.147 12.455 1.00 95.50 955 HIS A O 1
ATOM 7774 N N . GLY A 1 956 ? -21.079 7.144 11.673 1.00 94.38 956 GLY A N 1
ATOM 7775 C CA . GLY A 1 956 ? -21.441 6.836 10.295 1.00 94.38 956 GLY A CA 1
ATOM 7776 C C . GLY A 1 956 ? -21.879 5.383 10.077 1.00 94.38 956 GLY A C 1
ATOM 7777 O O . GLY A 1 956 ? -22.772 5.133 9.274 1.00 94.38 956 GLY A O 1
ATOM 7778 N N . LEU A 1 957 ? -21.306 4.409 10.778 1.00 94.81 957 LEU A N 1
ATOM 7779 C CA . LEU A 1 957 ? -21.686 2.999 10.626 1.00 94.81 957 LEU A CA 1
ATOM 7780 C C . LEU A 1 957 ? -23.009 2.654 11.317 1.00 94.81 957 LEU A C 1
ATOM 7782 O O . LEU A 1 957 ? -23.743 1.808 10.816 1.00 94.81 957 LEU A O 1
ATOM 7786 N N . GLU A 1 958 ? -23.310 3.290 12.449 1.00 94.44 958 GLU A N 1
ATOM 7787 C CA . GLU A 1 958 ? -24.528 3.048 13.235 1.00 94.44 958 GLU A CA 1
ATOM 7788 C C . GLU A 1 958 ? -25.653 4.062 12.929 1.00 94.44 958 GLU A C 1
ATOM 7790 O O . GLU A 1 958 ? -26.679 4.068 13.605 1.00 94.44 958 GLU A O 1
ATOM 7795 N N . ASP A 1 959 ? -25.467 4.920 11.917 1.00 92.06 959 ASP A N 1
ATOM 7796 C CA . ASP A 1 959 ? -26.448 5.907 11.438 1.00 92.06 959 ASP A CA 1
ATOM 7797 C C . ASP A 1 959 ? -26.985 6.878 12.511 1.00 92.06 959 ASP A C 1
ATOM 7799 O O . ASP A 1 959 ? -28.088 7.410 12.377 1.00 92.06 959 ASP A O 1
ATOM 7803 N N . TRP A 1 960 ? -26.212 7.208 13.548 1.00 93.75 960 TRP A N 1
ATOM 7804 C CA . TRP A 1 960 ? -26.685 8.088 14.628 1.00 93.75 960 TRP A CA 1
ATOM 7805 C C . TRP A 1 960 ? -26.947 9.520 14.159 1.00 93.75 960 TRP A C 1
ATOM 7807 O O . TRP A 1 960 ? -26.089 10.142 13.544 1.00 93.75 960 TRP A O 1
ATOM 7817 N N . ASN A 1 961 ? -28.132 10.054 14.465 1.00 87.31 961 ASN A N 1
ATOM 7818 C CA . ASN A 1 961 ? -28.599 11.358 13.970 1.00 87.31 961 ASN A CA 1
ATOM 7819 C C . ASN A 1 961 ? -28.133 12.565 14.808 1.00 87.31 961 ASN A C 1
ATOM 7821 O O . ASN A 1 961 ? -28.499 13.693 14.499 1.00 87.31 961 ASN A O 1
ATOM 7825 N N . MET A 1 962 ? -27.370 12.342 15.876 1.00 89.25 962 MET A N 1
ATOM 7826 C CA . MET A 1 962 ? -26.972 13.375 16.832 1.00 89.25 962 MET A CA 1
ATOM 7827 C C . MET A 1 962 ? -25.638 14.028 16.435 1.00 89.25 962 MET A C 1
ATOM 7829 O O . MET A 1 962 ? -24.725 13.341 15.980 1.00 89.25 962 MET A O 1
ATOM 7833 N N . HIS A 1 963 ? -25.509 15.339 16.660 1.00 92.19 963 HIS A N 1
ATOM 7834 C CA . HIS A 1 963 ? -24.209 16.014 16.671 1.00 92.19 963 HIS A CA 1
ATOM 7835 C C . HIS A 1 963 ? -23.503 15.753 18.007 1.00 92.19 963 HIS A C 1
ATOM 7837 O O . HIS A 1 963 ? -24.094 15.935 19.067 1.00 92.19 963 HIS A O 1
ATOM 7843 N N . GLU A 1 964 ? -22.234 15.364 17.968 1.00 92.75 964 GLU A N 1
ATOM 7844 C CA . GLU A 1 964 ? -21.384 15.261 19.155 1.00 92.75 964 GLU A CA 1
ATOM 7845 C C . GLU A 1 964 ? -20.459 16.485 19.190 1.00 92.75 964 GLU A C 1
ATOM 7847 O O . GLU A 1 964 ? -19.330 16.438 18.706 1.00 92.75 964 GLU A O 1
ATOM 7852 N N . CYS A 1 965 ? -20.971 17.612 19.685 1.00 91.62 965 CYS A N 1
ATOM 7853 C CA . CYS A 1 965 ? -20.275 18.902 19.729 1.00 91.62 965 CYS A CA 1
ATOM 7854 C C . CYS A 1 965 ? -20.568 19.648 21.037 1.00 91.62 965 CYS A C 1
ATOM 7856 O O . CYS A 1 965 ? -21.448 19.255 21.795 1.00 91.62 965 CYS A O 1
ATOM 7858 N N . GLY A 1 966 ? -19.844 20.731 21.328 1.00 88.94 966 GLY A N 1
ATOM 7859 C CA . GLY A 1 966 ? -20.066 21.485 22.570 1.00 88.94 966 GLY A CA 1
ATOM 7860 C C . GLY A 1 966 ? -19.814 20.618 23.803 1.00 88.94 966 GLY A C 1
ATOM 7861 O O . GLY A 1 966 ? -18.808 19.911 23.854 1.00 88.94 966 GLY A O 1
ATOM 7862 N N . ASP A 1 967 ? -20.727 20.637 24.774 1.00 86.38 967 ASP A N 1
ATOM 7863 C CA . ASP A 1 967 ? -20.683 19.750 25.947 1.00 86.38 967 ASP A CA 1
ATOM 7864 C C . ASP A 1 967 ? -21.446 18.413 25.714 1.00 86.38 967 ASP A C 1
ATOM 7866 O O . ASP A 1 967 ? -21.300 17.491 26.517 1.00 86.38 967 ASP A O 1
ATOM 7870 N N . ASP A 1 968 ? -22.154 18.245 24.586 1.00 88.00 968 ASP A N 1
ATOM 7871 C CA . ASP A 1 968 ? -22.931 17.036 24.263 1.00 88.00 968 ASP A CA 1
ATOM 7872 C C . ASP A 1 968 ? -22.035 15.834 23.919 1.00 88.00 968 ASP A C 1
ATOM 7874 O O . ASP A 1 968 ? -21.082 15.950 23.142 1.00 88.00 968 ASP A O 1
ATOM 7878 N N . MET A 1 969 ? -22.339 14.653 24.468 1.00 88.81 969 MET A N 1
ATOM 7879 C CA . MET A 1 969 ? -21.586 13.411 24.230 1.00 88.81 969 MET A CA 1
ATOM 7880 C C . MET A 1 969 ? -22.505 12.216 24.007 1.00 88.81 969 MET A C 1
ATOM 7882 O O . MET A 1 969 ? -23.568 12.112 24.615 1.00 88.81 969 MET A O 1
ATOM 7886 N N . MET A 1 970 ? -22.051 11.273 23.180 1.00 90.88 970 MET A N 1
ATOM 7887 C CA . MET A 1 970 ? -22.676 9.955 23.102 1.00 90.88 970 MET A CA 1
ATOM 7888 C C . MET A 1 970 ? -22.470 9.175 24.401 1.00 90.88 970 MET A C 1
ATOM 7890 O O . MET A 1 970 ? -21.427 9.285 25.047 1.00 90.88 970 MET A O 1
ATOM 7894 N N . ASP A 1 971 ? -23.444 8.325 24.731 1.00 92.38 971 ASP A N 1
ATOM 7895 C CA . ASP A 1 971 ? -23.325 7.388 25.845 1.00 92.38 971 ASP A CA 1
ATOM 7896 C C . ASP A 1 971 ? -22.059 6.517 25.715 1.00 92.38 971 ASP A C 1
ATOM 7898 O O . ASP A 1 971 ? -21.800 5.902 24.672 1.00 92.38 971 ASP A O 1
ATOM 7902 N N . ILE A 1 972 ? -21.271 6.491 26.793 1.00 93.44 972 ILE A N 1
ATOM 7903 C CA . ILE A 1 972 ? -19.912 5.936 26.833 1.00 93.44 972 ILE A CA 1
ATOM 7904 C C . ILE A 1 972 ? -19.923 4.425 26.569 1.00 93.44 972 ILE A C 1
ATOM 7906 O O . ILE A 1 972 ? -19.099 3.921 25.801 1.00 93.44 972 ILE A O 1
ATOM 7910 N N . GLU A 1 973 ? -20.846 3.678 27.180 1.00 92.94 973 GLU A N 1
ATOM 7911 C CA . GLU A 1 973 ? -20.908 2.223 26.995 1.00 92.94 973 GLU A CA 1
ATOM 7912 C C . GLU A 1 973 ? -21.518 1.870 25.630 1.00 92.94 973 GLU A C 1
ATOM 7914 O O . GLU A 1 973 ? -21.025 0.962 24.956 1.00 92.94 973 GLU A O 1
ATOM 7919 N N . LYS A 1 974 ? -22.510 2.630 25.146 1.00 94.56 974 LYS A N 1
ATOM 7920 C CA . LYS A 1 974 ? -23.079 2.466 23.799 1.00 94.56 974 LYS A CA 1
ATOM 7921 C C . LYS A 1 974 ? -22.021 2.642 22.712 1.00 94.56 974 LYS A C 1
ATOM 7923 O O . LYS A 1 974 ? -21.929 1.798 21.816 1.00 94.56 974 LYS A O 1
ATOM 7928 N N . VAL A 1 975 ? -21.211 3.704 22.779 1.00 95.12 975 VAL A N 1
ATOM 7929 C CA . VAL A 1 975 ? -20.163 3.951 21.774 1.00 95.12 975 VAL A CA 1
ATOM 7930 C C . VAL A 1 975 ? -19.026 2.941 21.861 1.00 95.12 975 VAL A C 1
ATOM 7932 O O . VAL A 1 975 ? -18.527 2.490 20.829 1.00 95.12 975 VAL A O 1
ATOM 7935 N N . TRP A 1 976 ? -18.679 2.498 23.071 1.00 95.38 976 TRP A N 1
ATOM 7936 C CA . TRP A 1 976 ? -17.713 1.424 23.277 1.00 95.38 976 TRP A CA 1
ATOM 7937 C C . TRP A 1 976 ? -18.167 0.106 22.643 1.00 95.38 976 TRP A C 1
ATOM 7939 O O . TRP A 1 976 ? -17.434 -0.489 21.851 1.00 95.38 976 TRP A O 1
ATOM 7949 N N . LEU A 1 977 ? -19.390 -0.342 22.944 1.00 96.00 977 LEU A N 1
ATOM 7950 C CA . LEU A 1 977 ? -19.947 -1.582 22.399 1.00 96.00 977 LEU A CA 1
ATOM 7951 C C . LEU A 1 977 ? -20.040 -1.531 20.872 1.00 96.00 977 LEU A C 1
ATOM 7953 O O . LEU A 1 977 ? -19.698 -2.510 20.207 1.00 96.00 977 LEU A O 1
ATOM 7957 N N . ALA A 1 978 ? -20.433 -0.386 20.308 1.00 95.88 978 ALA A N 1
ATOM 7958 C CA . ALA A 1 978 ? -20.457 -0.179 18.864 1.00 95.88 978 ALA A CA 1
ATOM 7959 C C . ALA A 1 978 ? -19.052 -0.248 18.236 1.00 95.88 978 ALA A C 1
ATOM 7961 O O . ALA A 1 978 ? -18.885 -0.861 17.177 1.00 95.88 978 ALA A O 1
ATOM 7962 N N . ALA A 1 979 ? -18.027 0.306 18.892 1.00 95.88 979 ALA A N 1
ATOM 7963 C CA . ALA A 1 979 ? -16.642 0.204 18.433 1.00 95.88 979 ALA A CA 1
ATOM 7964 C C . ALA A 1 979 ? -16.158 -1.257 18.398 1.00 95.88 979 ALA A C 1
ATOM 7966 O O . ALA A 1 979 ? -15.664 -1.721 17.367 1.00 95.88 979 ALA A O 1
ATOM 7967 N N . ILE A 1 980 ? -16.377 -2.017 19.475 1.00 95.81 980 ILE A N 1
ATOM 7968 C CA . ILE A 1 980 ? -15.996 -3.438 19.536 1.00 95.81 980 ILE A CA 1
ATOM 7969 C C . ILE A 1 980 ? -16.771 -4.269 18.500 1.00 95.81 980 ILE A C 1
ATOM 7971 O O . ILE A 1 980 ? -16.172 -5.067 17.778 1.00 95.81 980 ILE A O 1
ATOM 7975 N N . LYS A 1 981 ? -18.086 -4.045 18.360 1.00 95.19 981 LYS A N 1
ATOM 7976 C CA . LYS A 1 981 ? -18.955 -4.711 17.368 1.00 95.19 981 LYS A CA 1
ATOM 7977 C C . LYS A 1 981 ? -18.448 -4.528 15.934 1.00 95.19 981 LYS A C 1
ATOM 7979 O O . LYS A 1 981 ? -18.530 -5.455 15.130 1.00 95.19 981 LYS A O 1
ATOM 7984 N N . ASN A 1 982 ? -17.898 -3.357 15.616 1.00 94.12 982 ASN A N 1
ATOM 7985 C CA . ASN A 1 982 ? -17.348 -3.043 14.295 1.00 94.12 982 ASN A CA 1
ATOM 7986 C C . ASN A 1 982 ? -15.873 -3.467 14.117 1.00 94.12 982 ASN A C 1
ATOM 7988 O O . ASN A 1 982 ? -15.274 -3.193 13.076 1.00 94.12 982 ASN A O 1
ATOM 7992 N N . GLY A 1 983 ? -15.301 -4.196 15.083 1.00 92.88 983 GLY A N 1
ATOM 7993 C CA . GLY A 1 983 ? -13.979 -4.820 14.981 1.00 92.88 983 GLY A CA 1
ATOM 7994 C C . GLY A 1 983 ? -12.808 -3.918 15.373 1.00 92.88 983 GLY A C 1
ATOM 7995 O O . GLY A 1 983 ? -11.665 -4.257 15.062 1.00 92.88 983 GLY A O 1
ATOM 7996 N N . PHE A 1 984 ? -13.063 -2.787 16.036 1.00 95.06 984 PHE A N 1
ATOM 7997 C CA . PHE A 1 984 ? -12.007 -1.977 16.641 1.00 95.06 984 PHE A CA 1
ATOM 7998 C C . PHE A 1 984 ? -11.559 -2.616 17.953 1.00 95.06 984 PHE A C 1
ATOM 8000 O O . PHE A 1 984 ? -12.384 -2.996 18.781 1.00 95.06 984 PHE A O 1
ATOM 8007 N N . ILE A 1 985 ? -10.246 -2.740 18.148 1.00 93.25 985 ILE A N 1
ATOM 8008 C CA . ILE A 1 985 ? -9.675 -3.447 19.300 1.00 93.25 985 ILE A CA 1
ATOM 8009 C C . ILE A 1 985 ? -8.899 -2.447 20.166 1.00 93.25 985 ILE A C 1
ATOM 8011 O O . ILE A 1 985 ? -8.029 -1.748 19.639 1.00 93.25 985 ILE A O 1
ATOM 8015 N N . PRO A 1 986 ? -9.165 -2.364 21.481 1.00 87.31 986 PRO A N 1
ATOM 8016 C CA . PRO A 1 986 ? -8.410 -1.500 22.383 1.00 87.31 986 PRO A CA 1
ATOM 8017 C C . PRO A 1 986 ? -6.924 -1.864 22.380 1.00 87.31 986 PRO A C 1
ATOM 8019 O O . PRO A 1 986 ? -6.565 -3.037 22.273 1.00 87.31 986 PRO A O 1
ATOM 8022 N N . LEU A 1 987 ? -6.049 -0.871 22.531 1.00 84.06 987 LEU A N 1
ATOM 8023 C CA . LEU A 1 987 ? -4.621 -1.122 22.701 1.00 84.06 987 LEU A CA 1
ATOM 8024 C C . LEU A 1 987 ? -4.390 -1.737 24.090 1.00 84.06 987 LEU A C 1
ATOM 8026 O O . LEU A 1 987 ? -4.316 -1.030 25.091 1.00 84.06 987 LEU A O 1
ATOM 8030 N N . SER A 1 988 ? -4.320 -3.067 24.179 1.00 55.97 988 SER A N 1
ATOM 8031 C CA . SER A 1 988 ? -3.883 -3.733 25.408 1.00 55.97 988 SER A CA 1
ATOM 8032 C C . SER A 1 988 ? -2.426 -3.357 25.664 1.00 55.97 988 SER A C 1
ATOM 8034 O O . SER A 1 988 ? -1.623 -3.572 24.760 1.00 55.97 988 SER A O 1
ATOM 8036 N N . LYS A 1 989 ? -2.136 -2.792 26.851 1.00 43.78 989 LYS A N 1
ATOM 8037 C CA . LYS A 1 989 ? -0.811 -2.379 27.368 1.00 43.78 989 LYS A CA 1
ATOM 8038 C C . LYS A 1 989 ? 0.342 -2.720 26.410 1.00 43.78 989 LYS A C 1
ATOM 8040 O O . LYS A 1 989 ? 0.798 -3.862 26.399 1.00 43.78 989 LYS A O 1
ATOM 8045 N N . ALA A 1 990 ? 0.724 -1.736 25.593 1.00 28.22 990 ALA A N 1
ATOM 8046 C CA . ALA A 1 990 ? 1.922 -1.795 24.760 1.00 28.22 990 ALA A CA 1
ATOM 8047 C C . ALA A 1 990 ? 3.184 -1.926 25.620 1.00 28.22 990 ALA A C 1
ATOM 8049 O O . ALA A 1 990 ? 3.196 -1.331 26.726 1.00 28.22 990 ALA A O 1
#

Mean predicted aligned error: 17.86 Å

Radius of gyration: 37.64 Å; Cα contacts (8 Å, |Δi|>4): 1471; chains: 1; bounding box: 96×108×85 Å

Secondary structure (DSSP, 8-state):
--S--SS-HHHHHHHHHHHH-SS---EEEEEEETTTEEEEEEEETTEEEEEEEEEE----STT----SS--HHHHHHHHHHHTTTEEE-SSPPTT-SEEEEEE-TT--SHHHHHHHHHHHTTHHHHHHHHHHHHHHHH--SS-EEEE-SSTTS-EEEEEETTEEEEEEE---SSHHHHHHHHHHHHHHHHHHHH-TTSPEEEEESS--GGGTTS-HHHH--SS-EEEEEE-HHHHTGGGHHHHHHHHHHHHHHHHHHHHHHHHHHHHHHHHHHHHHHHHHHHHHHHHHHGGGSSSS-------------SSSHHHHHHHHHHHHHTTSS------TTTHHHHTTTS------PPPS--TTSTTS--PPP--SSSS--TT-S-TTGGGGGGGGGGGHHHHHHHHHHHHHH-STTS-HHHHHHHHHHHHHHHHHHHHHHHHHHHHHH-TTBS------HHHHHHGGGTTHHHHHHHHHHHHHHHH-GGGGG--S--HHHHHHHHHHIIIIIHHHHHHHHHHHTSHHHIIIIITTGGG-SS--GGGGG---HHHHHHHHHHHHHHHHHHHHTT---HHHHHHHHHHHHHHHHHHT-SB----HHHHHH-TTHHHH---HHHHHHHHHHSSS---SS-THHHHHTT-S-TTHHHHHHHHHH---PPPSEEEEEEE-STTHHHHSTTS-HHHHTS-TTS--GGGGTSHHHHHHHHHHHHHH--S-EEEEEEEETTEEEEEEEEEEEHHHHT-GGGHHHHHHHHHHHHHHHHHTT-SEEEE-GGGG-HHHHTTTHHHHHH-TT-SSEEE--HHHHHHHHHHHS-TT--EEEEES--SHHHHHHHHHHHHTTPEEEE--HHHHHHHHTTS-GGGGGGEEE-SS---SEEEES---HHHHHHSPTTPEEEE-SSSPPP---SSSEEPPSSEEEPPTTEES--S--TTSPTTEEEHHHHHHHHHHHTT----B-TT----HHHHHHHHHHTT-EE----

Nearest PDB structures (foldseek):
  3ule-assembly1_D  TM=8.109E-01  e=9.640E-17  Bos taurus
  2p9u-assembly1_D  TM=8.038E-01  e=5.563E-17  Bos taurus
  8p94-assembly1_D  TM=8.091E-01  e=9.640E-17  Homo sapiens
  6yw7-assembly1_D  TM=8.167E-01  e=2.145E-16  Homo sapiens
  6dec-assembly1_D  TM=8.158E-01  e=5.017E-16  Bos taurus

Organism: Lolium multiflorum (NCBI:txid4521)

InterPro domains:
  IPR006694 Fatty acid hydroxylase [PF04116] (504-643)
  IPR007188 Actin-related protein 2/3 complex subunit 2 [PF04045] (81-284)
  IPR007188 Actin-related protein 2/3 complex subunit 2 [PTHR12058] (1-299)
  IPR021940 Very-long-chain aldehyde decarbonylase CER1-like, C-terminal [PF12076] (824-986)
  IPR034666 Arp2/3 complex subunit 2/4 [G3DSA:3.30.1460.20] (1-137)
  IPR034666 Arp2/3 complex subunit 2/4 [G3DSA:3.30.1460.20] (138-303)
  IPR034666 Arp2/3 complex subunit 2/4 [SSF69645] (1-127)
  IPR034666 Arp2/3 complex subunit 2/4 [SSF69645] (129-285)